Protein AF-0000000086746297 (afdb_homodimer)

Secondary structure (DSSP, 8-state):
---SSSSS----S----THHHHHHHHHHHTTSEEEEETTEEEEHHHHHHHHHHHHHHHHHHT--TT-EEEEE--SSHHHHHHHHHHHHTT-EEEE--TT--HHHHHHHHHHH--SEEEEEGGGGGGGGGS---TTS-PEEEEE-SS---TT--S--PEEHHHHS----TT------S-TTSEEEEEEE--TTSSPEEEEEEHHHHHHHHHHHHHHTTPPSS-EEE--S-TTTHHHHTHHHHHHHTT-EEE--SS--HHHHHHHHHHHT--EEEE-HHHHHHHHHHHHHTT---SS-EEEEE-SS---HHHHHHHHHTTEEEEEEEEEGGGTEEEEE-PPPGGGGGS-HHHHHHHHTS-BEE-TTTEEEEEE-TTT-SBPPSSS---EEEEEEETT--EEESS--BSS-TTT--EEEEEEEEE-TTS-EEEEEEGGG-EEETTEEE-HHHHHHHHHTSTTEEEEEEEEEEETTTEEEEEEEEEEPTT----HHHHHHHHHHHS-GGGS-S-EEE-PPPB-TTS-B-HHHHHHHHHH-/---SSSTT----S----THHHHHHHHHHHTTSEEEEETTEEEEHHHHHHHHHHHHHHHHHHT--TT-EEEEE--SSHHHHHHHHHHHHTT-EEEE--TT--HHHHHHHHHHH--SEEEEEGGGGGGGGGS---TTS-PEEEEE-SS---S---S--PEEHHHHS----TT------S-TTSEEEEEEE--TTSSPEEEEEEHHHHHHHHHHHHHHTTPPSS-EEE--S-TTTHHHHTHHHHHHHTT-EEE--SS--HHHHHHHHHHHT--EEEE-HHHHHHHHHHHHHTT---SS-EEEEE-SS---HHHHHHHHHTTEEEEEEEEEGGGTEEEEE-PPPGGGGGS-HHHHHHHHTS-BEE-TTTEEEEEE-TTT-SBPPSSS---EEEEEEETT--EEESS--BSS-TTT--EEEEEEEEE-TTS-EEEEEEGGG-EEETTEEE-HHHHHHHHHTSTTEEEEEEEEEEETTTEEEEEEEEEEPTT----HHHHHHHHHHHS-GGGS-S-EEE-PPPB-TTS-B-HHHHHHHHHH-

Solvent-accessible surface area (backbone atoms only — not comparable to full-atom values): 55345 Å² total; per-residue (Å²): 129,80,62,75,57,33,32,73,44,52,48,81,46,66,40,45,44,49,67,56,25,55,57,50,20,36,57,64,31,26,82,41,60,29,39,38,46,86,88,46,72,30,26,27,48,53,48,52,46,48,20,49,26,36,13,52,42,39,36,74,75,63,38,28,79,83,32,30,36,34,31,41,43,60,30,41,66,66,52,58,36,42,71,48,11,33,41,53,26,37,11,20,31,29,38,32,58,82,73,64,49,40,69,59,48,43,51,48,43,68,72,58,56,37,49,34,34,39,32,30,61,93,55,54,74,47,53,74,68,30,78,70,46,93,84,56,76,53,46,48,27,37,39,83,82,80,78,63,63,79,69,75,69,87,66,88,61,45,51,50,72,70,44,52,46,97,58,74,81,38,69,50,63,38,71,51,85,54,27,74,44,63,36,29,38,37,74,43,84,34,93,86,70,52,68,40,38,33,34,35,23,24,36,28,48,30,44,45,13,52,22,50,34,60,69,64,62,59,56,76,51,41,28,35,42,42,59,41,51,40,34,54,43,50,32,47,28,41,74,46,29,39,32,60,32,41,17,26,41,34,44,34,65,63,85,43,49,68,59,49,52,51,50,34,65,74,66,57,39,35,34,37,40,32,22,51,67,55,52,46,43,40,34,51,53,32,53,74,66,71,46,61,46,85,64,70,23,41,34,38,33,31,87,53,85,69,48,69,59,50,53,54,47,26,49,71,31,28,33,49,72,36,27,33,36,61,41,69,59,28,51,16,67,45,25,33,30,72,83,43,78,69,45,71,75,43,56,68,69,60,33,48,59,58,46,68,22,30,20,37,60,30,82,56,27,69,48,64,48,33,27,20,81,90,75,64,40,67,47,58,54,69,53,66,50,65,15,38,34,31,39,32,26,42,38,58,32,32,28,56,89,71,62,41,61,60,32,42,82,88,76,51,34,29,76,69,56,32,26,20,25,27,25,74,69,58,34,30,33,76,47,34,43,61,88,48,50,26,51,36,71,86,38,82,34,50,28,47,58,52,20,48,59,52,31,60,39,86,46,35,63,39,43,46,44,42,63,35,83,33,95,86,36,52,21,40,41,30,32,38,36,19,62,32,91,91,44,79,79,44,70,68,56,52,51,56,52,46,60,74,78,44,61,74,92,69,47,59,80,44,76,45,80,46,85,73,55,55,50,91,67,60,34,71,47,62,68,62,54,49,50,52,60,72,74,102,131,82,62,76,58,37,27,72,45,50,44,88,30,69,44,45,44,48,67,56,24,56,58,49,20,35,56,63,31,27,83,41,59,29,37,37,44,89,88,47,71,30,26,26,48,53,48,51,46,49,20,50,26,36,13,52,41,40,36,74,75,64,38,27,78,84,31,29,34,32,32,41,42,61,30,41,65,67,52,58,36,42,71,48,11,33,42,53,26,37,11,22,32,30,40,32,57,82,73,64,49,39,69,59,48,43,50,48,42,70,73,58,56,38,49,33,34,38,31,31,60,91,54,52,74,47,53,75,70,32,79,69,46,92,84,56,77,53,45,48,28,38,39,81,82,80,78,66,64,80,68,78,72,86,68,89,61,45,50,50,71,71,44,51,46,96,58,73,82,41,70,51,63,34,67,58,85,56,28,74,44,63,36,30,38,38,74,42,83,34,92,87,71,53,68,40,40,33,34,37,23,24,36,29,49,30,44,47,12,52,23,50,35,62,68,63,61,58,55,74,51,41,28,36,42,42,61,42,50,39,33,55,44,49,32,48,29,41,75,47,30,39,32,60,32,42,17,27,41,34,43,34,66,63,85,42,48,69,58,49,53,49,48,35,64,74,66,57,40,34,34,37,41,32,21,50,68,54,53,45,44,39,34,51,52,32,54,75,67,70,46,61,48,85,62,70,22,40,35,39,34,32,85,52,86,69,47,67,60,51,54,54,47,26,51,72,32,29,33,49,73,37,27,34,36,62,40,70,58,29,51,16,67,44,26,33,29,73,82,43,78,70,46,72,76,43,57,68,70,61,32,48,59,58,46,68,24,32,20,37,59,31,82,58,28,71,49,65,46,34,28,21,82,91,77,66,40,67,46,59,52,67,53,66,49,65,16,38,34,30,39,34,38,42,38,58,32,31,29,56,86,71,59,40,60,61,33,42,83,88,75,48,34,28,75,67,57,32,26,20,24,26,26,74,69,58,35,30,34,74,47,33,43,60,88,48,49,26,51,35,70,84,38,84,34,48,27,47,57,52,20,46,60,50,32,58,40,87,47,34,62,40,42,46,43,44,64,34,84,34,94,87,37,52,23,39,41,30,34,39,36,19,63,32,92,91,44,79,80,44,70,66,55,53,52,56,51,46,61,75,77,44,62,74,92,68,47,60,81,45,76,45,80,46,83,74,56,54,50,90,67,58,34,73,47,62,67,62,54,48,49,52,58,74,73,102

Nearest PDB structures (foldseek):
  6ijb-assembly1_B  TM=8.886E-01  e=8.644E-48  Ruegeria lacuscaerulensis ITI-1157
  8hsy-assembly1_A  TM=8.493E-01  e=8.429E-44  Vibrio harveyi
  6ijb-assembly1_A  TM=7.509E-01  e=5.084E-45  Ruegeria lacuscaerulensis ITI-1157
  8i3i-assembly1_A  TM=8.415E-01  e=8.752E-43  Vibrio harveyi
  6ihk-assembly1_A-2  TM=7.532E-01  e=3.505E-44  Ruegeria lacuscaerulensis ITI-1157

InterPro domains:
  IPR000873 AMP-dependent synthetase/ligase domain [PF00501] (25-397)
  IPR025110 AMP-binding enzyme, C-terminal domain [PF13193] (449-523)
  IPR042099 ANL, N-terminal domain [G3DSA:3.40.50.12780] (5-435)
  IPR045851 AMP-binding enzyme domain superfamily [G3DSA:3.30.300.30] (436-535)

pLDDT: mean 87.81, std 14.76, range [21.69, 98.94]

Sequence (1072 aa):
MICSNSFLSEYDGVALSPISFLRRAILSNGDDIAVIDGECRWTWNQYASRCERLAIALKKIGVCKETVVSALLPNIHELLELHFAVPMAGGILNALSTRTDSNTLNFIFKKLNPKVLFIDRTFISLLDDVSLDKQVKIIVVDVDDIFISKSISDREFIQYESLITTHQFGELSFSLRDEQQAISINVTSGTSGQPKLIVYSHRGVFLNSISNVLDWDIPKRPIFLWTLPMFHCNGWCFPWAIAARGGTHICMRKFDAEEAILLMQKHKVTHYCGAPIVHYALGNIARKQGLHFEEKINGLVAGAPPTEMMFSLLDSIGITVTQVYGMTETYGPVVVCEEKLEWEKLPKSARISKRMRQGIVSNLQGQVCVLEENTGLQVPFDGKTVGELVIRGNMVASYDPDRHVTFDAASRWLFTGDLAVVENDGYVRIIDRKKDIIISGGENISSLELENVLSNYPGVLAAAVVAKPDPHWGEVPYAFIELEENSSVTEYELNNYICTVMVRYKRPKGYTFLTLPRNASGKIIKEQLRQLIRNSMICSNSFLSEYDGVALSPISFLRRAILSNGDDIAVIDGECRWTWNQYASRCERLAIALKKIGVCKETVVSALLPNIHELLELHFAVPMAGGILNALSTRTDSNTLNFIFKKLNPKVLFIDRTFISLLDDVSLDKQVKIIVVDVDDIFISKSISDREFIQYESLITTHQFGELSFSLRDEQQAISINVTSGTSGQPKLIVYSHRGVFLNSISNVLDWDIPKRPIFLWTLPMFHCNGWCFPWAIAARGGTHICMRKFDAEEAILLMQKHKVTHYCGAPIVHYALGNIARKQGLHFEEKINGLVAGAPPTEMMFSLLDSIGITVTQVYGMTETYGPVVVCEEKLEWEKLPKSARISKRMRQGIVSNLQGQVCVLEENTGLQVPFDGKTVGELVIRGNMVASYDPDRHVTFDAASRWLFTGDLAVVENDGYVRIIDRKKDIIISGGENISSLELENVLSNYPGVLAAAVVAKPDPHWGEVPYAFIELEENSSVTEYELNNYICTVMVRYKRPKGYTFLTLPRNASGKIIKEQLRQLIRNS

Structure (mmCIF, N/CA/C/O backbone):
data_AF-0000000086746297-model_v1
#
loop_
_entity.id
_entity.type
_entity.pdbx_description
1 polymer 'AMP-dependent synthetase'
#
loop_
_atom_site.group_PDB
_atom_site.id
_atom_site.type_symbol
_atom_site.label_atom_id
_atom_site.label_alt_id
_atom_site.label_comp_id
_atom_site.label_asym_id
_atom_site.label_entity_id
_atom_site.label_seq_id
_atom_site.pdbx_PDB_ins_code
_atom_site.Cartn_x
_atom_site.Cartn_y
_atom_site.Cartn_z
_atom_site.occupancy
_atom_site.B_iso_or_equiv
_atom_site.auth_seq_id
_atom_site.auth_comp_id
_atom_site.auth_asym_id
_atom_site.auth_atom_id
_atom_site.pdbx_PDB_model_num
ATOM 1 N N . MET A 1 1 ? 30.797 7.375 2.238 1 21.69 1 MET A N 1
ATOM 2 C CA . MET A 1 1 ? 30.156 8.68 2.113 1 21.69 1 MET A CA 1
ATOM 3 C C . MET A 1 1 ? 29.078 8.656 1.035 1 21.69 1 MET A C 1
ATOM 5 O O . MET A 1 1 ? 29.375 8.539 -0.152 1 21.69 1 MET A O 1
ATOM 9 N N . ILE A 1 2 ? 28.016 7.98 1.145 1 30.47 2 ILE A N 1
ATOM 10 C CA . ILE A 1 2 ? 26.938 7.723 0.194 1 30.47 2 ILE A CA 1
ATOM 11 C C . ILE A 1 2 ? 26.484 9.039 -0.433 1 30.47 2 ILE A C 1
ATOM 13 O O . ILE A 1 2 ? 25.922 9.898 0.254 1 30.47 2 ILE A O 1
ATOM 17 N N . CYS A 1 3 ? 27.297 9.633 -1.192 1 30.75 3 CYS A N 1
ATOM 18 C CA . CYS A 1 3 ? 26.875 10.727 -2.062 1 30.75 3 CYS A CA 1
ATOM 19 C C . CYS A 1 3 ? 25.469 10.5 -2.582 1 30.75 3 CYS A C 1
ATOM 21 O O . CYS A 1 3 ? 25.172 9.453 -3.166 1 30.75 3 CYS A O 1
ATOM 23 N N . SER A 1 4 ? 24.531 11.203 -2.076 1 35.06 4 SER A N 1
ATOM 24 C CA . SER A 1 4 ? 23.078 11.328 -2.162 1 35.06 4 SER A CA 1
ATOM 25 C C . SER A 1 4 ? 22.594 11.156 -3.598 1 35.06 4 SER A C 1
ATOM 27 O O . SER A 1 4 ? 21.422 10.844 -3.826 1 35.06 4 SER A O 1
ATOM 29 N N . ASN A 1 5 ? 23.297 11.922 -4.543 1 35.91 5 ASN A N 1
ATOM 30 C CA . ASN A 1 5 ? 22.484 12.266 -5.707 1 35.91 5 ASN A CA 1
ATOM 31 C C . ASN A 1 5 ? 22.25 11.055 -6.609 1 35.91 5 ASN A C 1
ATOM 33 O O . ASN A 1 5 ? 21.578 11.164 -7.633 1 35.91 5 ASN A O 1
ATOM 37 N N . SER A 1 6 ? 23.359 10.359 -6.887 1 37.22 6 SER A N 1
ATOM 38 C CA . SER A 1 6 ? 23.406 9.602 -8.133 1 37.22 6 SER A CA 1
ATOM 39 C C . SER A 1 6 ? 22.281 8.57 -8.195 1 37.22 6 SER A C 1
ATOM 41 O O . SER A 1 6 ? 21.891 8.141 -9.281 1 37.22 6 SER A O 1
ATOM 43 N N . PHE A 1 7 ? 22.484 7.75 -7.242 1 37.38 7 PHE A N 1
ATOM 44 C CA . PHE A 1 7 ? 21.734 6.566 -7.648 1 37.38 7 PHE A CA 1
ATOM 45 C C . PHE A 1 7 ? 20.391 6.957 -8.266 1 37.38 7 PHE A C 1
ATOM 47 O O . PHE A 1 7 ? 20.031 6.445 -9.328 1 37.38 7 PHE A O 1
ATOM 54 N N . LEU A 1 8 ? 19.453 7.238 -7.418 1 41.28 8 LEU A N 1
ATOM 55 C CA . LEU A 1 8 ? 18.047 7.297 -7.82 1 41.28 8 LEU A CA 1
ATOM 56 C C . LEU A 1 8 ? 17.688 8.688 -8.328 1 41.28 8 LEU A C 1
ATOM 58 O O . LEU A 1 8 ? 16.516 9.07 -8.32 1 41.28 8 LEU A O 1
ATOM 62 N N . SER A 1 9 ? 18.703 9.453 -8.688 1 37.19 9 SER A N 1
ATOM 63 C CA . SER A 1 9 ? 18.422 10.852 -8.992 1 37.19 9 SER A CA 1
ATOM 64 C C . SER A 1 9 ? 17.328 10.984 -10.047 1 37.19 9 SER A C 1
ATOM 66 O O . SER A 1 9 ? 16.406 11.789 -9.898 1 37.19 9 SER A O 1
ATOM 68 N N . GLU A 1 10 ? 17.703 10.758 -11.391 1 38.25 10 GLU A N 1
ATOM 69 C CA . GLU A 1 10 ? 16.891 11.57 -12.289 1 38.25 10 GLU A CA 1
ATOM 70 C C . GLU A 1 10 ? 15.43 11.148 -12.242 1 38.25 10 GLU A C 1
ATOM 72 O O . GLU A 1 10 ? 14.977 10.375 -13.094 1 38.25 10 GLU A O 1
ATOM 77 N N . TYR A 1 11 ? 15 10.727 -11.289 1 39.56 11 TYR A N 1
ATOM 78 C CA . TYR A 1 11 ? 13.57 10.484 -11.469 1 39.56 11 TYR A CA 1
ATOM 79 C C . TYR A 1 11 ? 12.852 11.766 -11.875 1 39.56 11 TYR A C 1
ATOM 81 O O . TYR A 1 11 ? 12.539 12.609 -11.031 1 39.56 11 TYR A O 1
ATOM 89 N N . ASP A 1 12 ? 13.398 12.344 -12.883 1 43.5 12 ASP A N 1
ATOM 90 C CA . ASP A 1 12 ? 12.727 13.523 -13.398 1 43.5 12 ASP A CA 1
ATOM 91 C C . ASP A 1 12 ? 11.211 13.391 -13.273 1 43.5 12 ASP A C 1
ATOM 93 O O . ASP A 1 12 ? 10.477 14.375 -13.414 1 43.5 12 ASP A O 1
ATOM 97 N N . GLY A 1 13 ? 10.727 12.148 -13.078 1 49.41 13 GLY A N 1
ATOM 98 C CA . GLY A 1 13 ? 9.289 11.992 -13.203 1 49.41 13 GLY A CA 1
ATOM 99 C C . GLY A 1 13 ? 8.711 10.984 -12.227 1 49.41 13 GLY A C 1
ATOM 100 O O . GLY A 1 13 ? 9.453 10.359 -11.461 1 49.41 13 GLY A O 1
ATOM 101 N N . VAL A 1 14 ? 7.332 11 -12.125 1 64.19 14 VAL A N 1
ATOM 102 C CA . VAL A 1 14 ? 6.098 10.469 -11.562 1 64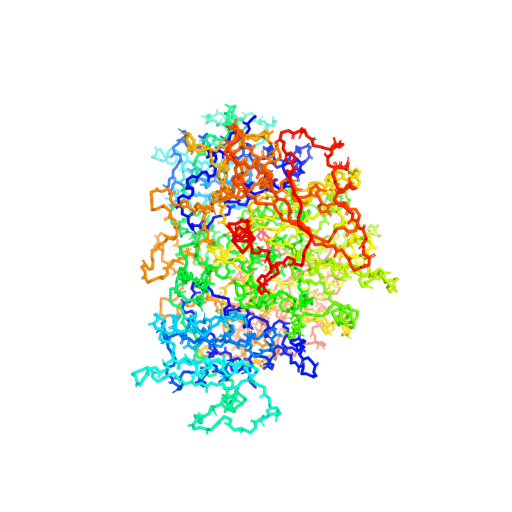.19 14 VAL A CA 1
ATOM 103 C C . VAL A 1 14 ? 5.918 9.016 -12 1 64.19 14 VAL A C 1
ATOM 105 O O . VAL A 1 14 ? 4.941 8.359 -11.625 1 64.19 14 VAL A O 1
ATOM 108 N N . ALA A 1 15 ? 7.152 8.422 -12.547 1 84.19 15 ALA A N 1
ATOM 109 C CA . ALA A 1 15 ? 6.812 7.094 -13.047 1 84.19 15 ALA A CA 1
ATOM 110 C C . ALA A 1 15 ? 6.875 6.059 -11.922 1 84.19 15 ALA A C 1
ATOM 112 O O . ALA A 1 15 ? 7.844 6.023 -11.156 1 84.19 15 ALA A O 1
ATOM 113 N N . LEU A 1 16 ? 5.996 5.219 -11.867 1 91.56 16 LEU A N 1
ATOM 114 C CA . LEU A 1 16 ? 5.969 4.137 -10.891 1 91.56 16 LEU A CA 1
ATOM 115 C C . LEU A 1 16 ? 6.891 2.998 -11.305 1 91.56 16 LEU A C 1
ATOM 117 O O . LEU A 1 16 ? 6.738 2.436 -12.391 1 91.56 16 LEU A O 1
ATOM 121 N N . SER A 1 17 ? 7.898 2.729 -10.477 1 93.31 17 SER A N 1
ATOM 122 C CA . SER A 1 17 ? 8.812 1.613 -10.695 1 93.31 17 SER A CA 1
ATOM 123 C C . SER A 1 17 ? 9.195 0.944 -9.383 1 93.31 17 SER A C 1
ATOM 125 O O . SER A 1 17 ? 9.477 1.624 -8.391 1 93.31 17 SER A O 1
ATOM 127 N N . PRO A 1 18 ? 9.258 -0.34 -9.359 1 95.25 18 PRO A N 1
ATOM 128 C CA . PRO A 1 18 ? 9.641 -1.029 -8.125 1 95.25 18 PRO A CA 1
ATOM 129 C C . PRO A 1 18 ? 11.109 -0.833 -7.766 1 95.25 18 PRO A C 1
ATOM 131 O O . PRO A 1 18 ? 11.531 -1.196 -6.668 1 95.25 18 PRO A O 1
ATOM 134 N N . ILE A 1 19 ? 11.898 -0.2 -8.688 1 93.38 19 ILE A N 1
ATOM 135 C CA . ILE A 1 19 ? 13.297 0.085 -8.391 1 93.38 19 ILE A CA 1
ATOM 136 C C . ILE A 1 19 ? 13.391 1.03 -7.191 1 93.38 19 ILE A C 1
ATOM 138 O O . ILE A 1 19 ? 14.336 0.963 -6.41 1 93.38 19 ILE A O 1
ATOM 142 N N . SER A 1 20 ? 12.344 1.834 -7.012 1 91.06 20 SER A N 1
ATOM 143 C CA . SER A 1 20 ? 12.312 2.789 -5.906 1 91.06 20 SER A CA 1
ATOM 144 C C . SER A 1 20 ? 12.266 2.076 -4.562 1 91.06 20 SER A C 1
ATOM 146 O O . SER A 1 20 ? 12.68 2.631 -3.543 1 91.06 20 SER A O 1
ATOM 148 N N . PHE A 1 21 ? 11.773 0.846 -4.535 1 95.38 21 PHE A N 1
ATOM 149 C CA . PHE A 1 21 ? 11.68 0.103 -3.285 1 95.38 21 PHE A CA 1
ATOM 150 C C . PHE A 1 21 ? 13.07 -0.193 -2.727 1 95.38 21 PHE A C 1
ATOM 152 O O . PHE A 1 21 ? 13.266 -0.212 -1.51 1 95.38 21 PHE A O 1
ATOM 159 N N . LEU A 1 22 ? 14.008 -0.467 -3.646 1 93.25 22 LEU A N 1
ATOM 160 C CA . LEU A 1 22 ? 15.375 -0.758 -3.229 1 93.25 22 LEU A CA 1
ATOM 161 C C . LEU A 1 22 ? 16.016 0.46 -2.57 1 93.25 22 LEU A C 1
ATOM 163 O O . LEU A 1 22 ? 16.672 0.338 -1.534 1 93.25 22 LEU A O 1
ATOM 167 N N . ARG A 1 23 ? 15.758 1.562 -3.123 1 87.69 23 ARG A N 1
ATOM 168 C CA . ARG A 1 23 ? 16.297 2.805 -2.582 1 87.69 23 ARG A CA 1
ATOM 169 C C . ARG A 1 23 ? 15.766 3.066 -1.176 1 87.69 23 ARG A C 1
ATOM 171 O O . ARG A 1 23 ? 16.531 3.428 -0.276 1 87.69 23 ARG A O 1
ATOM 178 N N . ARG A 1 24 ? 14.555 2.928 -1.031 1 91.62 24 ARG A N 1
ATOM 179 C CA . ARG A 1 24 ? 13.953 3.197 0.269 1 91.62 24 ARG A CA 1
ATOM 180 C C . ARG A 1 24 ? 14.406 2.178 1.307 1 91.62 24 ARG A C 1
ATOM 182 O O . ARG A 1 24 ? 14.578 2.514 2.48 1 91.62 24 ARG A O 1
ATOM 189 N N . ALA A 1 25 ? 14.547 0.93 0.864 1 93.88 25 ALA A N 1
ATOM 190 C CA . ALA A 1 25 ? 15 -0.114 1.78 1 93.88 25 ALA A CA 1
ATOM 191 C C . ALA A 1 25 ? 16.359 0.223 2.365 1 93.88 25 ALA A C 1
ATOM 193 O O . ALA A 1 25 ? 16.641 -0.058 3.535 1 93.88 25 ALA A O 1
ATOM 194 N N . ILE A 1 26 ? 17.219 0.827 1.581 1 92.12 26 ILE A N 1
ATOM 195 C CA . ILE A 1 26 ? 18.531 1.23 2.043 1 92.12 26 ILE A CA 1
ATOM 196 C C . ILE A 1 26 ? 18.406 2.307 3.117 1 92.12 26 ILE A C 1
ATOM 198 O O . ILE A 1 26 ? 19.109 2.281 4.125 1 92.12 26 ILE A O 1
ATOM 202 N N . LEU A 1 27 ? 17.469 3.211 2.939 1 90.69 27 LEU A N 1
ATOM 203 C CA . LEU A 1 27 ? 17.266 4.312 3.875 1 90.69 27 LEU A CA 1
ATOM 204 C C . LEU A 1 27 ? 16.688 3.816 5.191 1 90.69 27 LEU A C 1
ATOM 206 O O . LEU A 1 27 ? 17.125 4.219 6.266 1 90.69 27 LEU A O 1
ATOM 210 N N . SER A 1 28 ? 15.75 2.965 5.094 1 93.06 28 SER A N 1
ATOM 211 C CA . SER A 1 28 ? 14.992 2.557 6.277 1 93.06 28 SER A CA 1
ATOM 212 C C . SER A 1 28 ? 15.672 1.396 6.992 1 93.06 28 SER A C 1
ATOM 214 O O . SER A 1 28 ? 15.625 1.305 8.219 1 93.06 28 SER A O 1
ATOM 216 N N . ASN A 1 29 ? 16.266 0.504 6.191 1 93.75 29 ASN A N 1
ATOM 217 C CA . ASN A 1 29 ? 16.719 -0.774 6.738 1 93.75 29 ASN A CA 1
ATOM 218 C C . ASN A 1 29 ? 18.125 -1.114 6.289 1 93.75 29 ASN A C 1
ATOM 220 O O . ASN A 1 29 ? 18.484 -2.289 6.18 1 93.75 29 ASN A O 1
ATOM 224 N N . GLY A 1 30 ? 18.938 -0.227 6.074 1 93.88 30 GLY A N 1
ATOM 225 C CA . GLY A 1 30 ? 20.234 -0.42 5.438 1 93.88 30 GLY A CA 1
ATOM 226 C C . GLY A 1 30 ? 21.062 -1.506 6.094 1 93.88 30 GLY A C 1
ATOM 227 O O . GLY A 1 30 ? 21.719 -2.297 5.406 1 93.88 30 GLY A O 1
ATOM 228 N N . ASP A 1 31 ? 21 -1.626 7.391 1 94.5 31 ASP A N 1
ATOM 229 C CA . ASP A 1 31 ? 21.859 -2.543 8.125 1 94.5 31 ASP A CA 1
ATOM 230 C C . ASP A 1 31 ? 21.125 -3.838 8.469 1 94.5 31 ASP A C 1
ATOM 232 O O . ASP A 1 31 ? 21.719 -4.77 9.008 1 94.5 31 ASP A O 1
ATOM 236 N N . ASP A 1 32 ? 19.891 -3.916 8.148 1 96.88 32 ASP A N 1
ATOM 237 C CA . ASP A 1 32 ? 19.141 -5.152 8.344 1 96.88 32 ASP A CA 1
ATOM 238 C C . ASP A 1 32 ? 19.484 -6.188 7.281 1 96.88 32 ASP A C 1
ATOM 240 O O . ASP A 1 32 ? 19.953 -5.836 6.199 1 96.88 32 ASP A O 1
ATOM 244 N N . ILE A 1 33 ? 19.281 -7.441 7.574 1 98.19 33 ILE A N 1
ATOM 245 C CA . ILE A 1 33 ? 19.578 -8.516 6.633 1 98.19 33 ILE A CA 1
ATOM 246 C C . ILE A 1 33 ? 18.531 -8.523 5.516 1 98.19 33 ILE A C 1
ATOM 248 O O . ILE A 1 33 ? 17.328 -8.578 5.785 1 98.19 33 ILE A O 1
ATOM 252 N N . ALA A 1 34 ? 19 -8.453 4.305 1 98.62 34 ALA A N 1
ATOM 253 C CA . ALA A 1 34 ? 18.125 -8.469 3.133 1 98.62 34 ALA A CA 1
ATOM 254 C C . ALA A 1 34 ? 18.016 -9.875 2.557 1 98.62 34 ALA A C 1
ATOM 256 O O . ALA A 1 34 ? 16.922 -10.289 2.133 1 98.62 34 ALA A O 1
ATOM 257 N N . VAL A 1 35 ? 19.156 -10.594 2.545 1 98.75 35 VAL A N 1
ATOM 258 C CA . VAL A 1 35 ? 19.188 -11.875 1.844 1 98.75 35 VAL A CA 1
ATOM 259 C C . VAL A 1 35 ? 19.953 -12.898 2.678 1 98.75 35 VAL A C 1
ATOM 261 O O . VAL A 1 35 ? 21.031 -12.602 3.211 1 98.75 35 VAL A O 1
ATOM 264 N N . ILE A 1 36 ? 19.406 -14.016 2.857 1 98.69 36 ILE A N 1
ATOM 265 C CA . ILE A 1 36 ? 20.078 -15.211 3.365 1 98.69 36 ILE A CA 1
ATOM 266 C C . ILE A 1 36 ? 20.031 -16.312 2.309 1 98.69 36 ILE A C 1
ATOM 268 O O . ILE A 1 36 ? 18.953 -16.75 1.903 1 98.69 36 ILE A O 1
ATOM 272 N N . ASP A 1 37 ? 21.156 -16.734 1.786 1 97.62 37 ASP A N 1
ATOM 273 C CA . ASP A 1 37 ? 21.312 -17.828 0.829 1 97.62 37 ASP A CA 1
ATOM 274 C C . ASP A 1 37 ? 22.422 -18.781 1.255 1 97.62 37 ASP A C 1
ATOM 276 O O . ASP A 1 37 ? 23.594 -18.562 0.92 1 97.62 37 ASP A O 1
ATOM 280 N N . GLY A 1 38 ? 22 -19.891 1.869 1 94.62 38 GLY A N 1
ATOM 281 C CA . GLY A 1 38 ? 23.016 -20.75 2.469 1 94.62 38 GLY A CA 1
ATOM 282 C C . GLY A 1 38 ? 23.875 -20.031 3.5 1 94.62 38 GLY A C 1
ATOM 283 O O . GLY A 1 38 ? 23.344 -19.5 4.484 1 94.62 38 GLY A O 1
ATOM 284 N N . GLU A 1 39 ? 25.125 -19.875 3.184 1 93.25 39 GLU A N 1
ATOM 285 C CA . GLU A 1 39 ? 26.047 -19.219 4.105 1 93.25 39 GLU A CA 1
ATOM 286 C C . GLU A 1 39 ? 26.156 -17.734 3.811 1 93.25 39 GLU A C 1
ATOM 288 O O . GLU A 1 39 ? 26.656 -16.969 4.633 1 93.25 39 GLU A O 1
ATOM 293 N N . CYS A 1 40 ? 25.641 -17.391 2.695 1 94 40 CYS A N 1
ATOM 294 C CA . CYS A 1 40 ? 25.719 -15.984 2.299 1 94 40 CYS A CA 1
ATOM 295 C C . CYS A 1 40 ? 24.656 -15.164 3.021 1 94 40 CYS A C 1
ATOM 297 O O . CYS A 1 40 ? 23.5 -15.57 3.111 1 94 40 CYS A O 1
ATOM 299 N N . ARG A 1 41 ? 25.062 -14.078 3.6 1 97.25 41 ARG A N 1
ATOM 300 C CA . ARG A 1 41 ? 24.188 -13.094 4.234 1 97.25 41 ARG A CA 1
ATOM 301 C C . ARG A 1 41 ? 24.562 -11.672 3.814 1 97.25 41 ARG A C 1
ATOM 303 O O . ARG A 1 41 ? 25.719 -11.266 3.949 1 97.25 41 ARG A O 1
ATOM 310 N N . TRP A 1 42 ? 23.594 -10.961 3.332 1 97.62 42 TRP A N 1
ATOM 311 C CA . TRP A 1 42 ? 23.844 -9.578 2.938 1 97.62 42 TRP A CA 1
ATOM 312 C C . TRP A 1 42 ? 22.812 -8.641 3.562 1 97.62 42 TRP A C 1
ATOM 314 O O . TRP A 1 42 ? 21.625 -8.984 3.646 1 97.62 42 TRP A O 1
ATOM 324 N N . THR A 1 43 ? 23.297 -7.523 4.07 1 97.75 43 THR A N 1
ATOM 325 C CA . THR A 1 43 ? 22.406 -6.438 4.48 1 97.75 43 THR A CA 1
ATOM 326 C C . THR A 1 43 ? 21.812 -5.742 3.262 1 97.75 43 THR A C 1
ATOM 328 O O . THR A 1 43 ? 22.234 -5.98 2.129 1 97.75 43 THR A O 1
ATOM 331 N N . TRP A 1 44 ? 20.875 -4.906 3.467 1 97 44 TRP A N 1
ATOM 332 C CA . TRP A 1 44 ? 20.281 -4.156 2.365 1 97 44 TRP A CA 1
ATOM 333 C C . TRP A 1 44 ? 21.328 -3.277 1.682 1 97 44 TRP A C 1
ATOM 335 O O . TRP A 1 44 ? 21.312 -3.131 0.458 1 97 44 TRP A O 1
ATOM 345 N N . ASN A 1 45 ? 22.219 -2.646 2.42 1 94.56 45 ASN A N 1
ATOM 346 C CA . ASN A 1 45 ? 23.312 -1.867 1.832 1 94.56 45 ASN A CA 1
ATOM 347 C C . ASN A 1 45 ? 24.172 -2.717 0.902 1 94.56 45 ASN A C 1
ATOM 349 O O . ASN A 1 45 ? 24.484 -2.299 -0.214 1 94.56 45 ASN A O 1
ATOM 353 N N . GLN A 1 46 ? 24.5 -3.893 1.362 1 95 46 GLN A N 1
ATOM 354 C CA . GLN A 1 46 ? 25.328 -4.797 0.582 1 95 46 GLN A CA 1
ATOM 355 C C . GLN A 1 46 ? 24.594 -5.32 -0.641 1 95 46 GLN A C 1
ATOM 357 O O . GLN A 1 46 ? 25.141 -5.344 -1.745 1 95 46 GLN A O 1
ATOM 362 N N . TYR A 1 47 ? 23.391 -5.762 -0.444 1 96.44 47 TYR A N 1
ATOM 363 C CA . TYR A 1 47 ? 22.562 -6.281 -1.523 1 96.44 47 TYR A CA 1
ATOM 364 C C . TYR A 1 47 ? 22.359 -5.234 -2.611 1 96.44 47 TYR A C 1
ATOM 366 O O . TYR A 1 47 ? 22.531 -5.523 -3.799 1 96.44 47 TYR A O 1
ATOM 374 N N . ALA A 1 48 ? 22.016 -4.016 -2.205 1 94.25 48 ALA A N 1
ATOM 375 C CA . ALA A 1 48 ? 21.797 -2.928 -3.156 1 94.25 48 ALA A CA 1
ATOM 376 C C . ALA A 1 48 ? 23.078 -2.621 -3.928 1 94.25 48 ALA A C 1
ATOM 378 O O . ALA A 1 48 ? 23.031 -2.34 -5.129 1 94.25 48 ALA A O 1
ATOM 379 N N . SER A 1 49 ? 24.203 -2.623 -3.25 1 93 49 SER A N 1
ATOM 380 C CA . SER A 1 49 ? 25.484 -2.398 -3.9 1 93 49 SER A CA 1
ATOM 381 C C . SER A 1 49 ? 25.766 -3.455 -4.965 1 93 49 SER A C 1
ATOM 383 O O . SER A 1 49 ? 26.219 -3.133 -6.062 1 93 49 SER A O 1
ATOM 385 N N . ARG A 1 50 ? 25.5 -4.66 -4.656 1 94.5 50 ARG A N 1
ATOM 386 C CA . ARG A 1 50 ? 25.688 -5.746 -5.617 1 94.5 50 ARG A CA 1
ATOM 387 C C . ARG A 1 50 ? 24.797 -5.555 -6.836 1 94.5 50 ARG A C 1
ATOM 389 O O . ARG A 1 50 ? 25.234 -5.734 -7.973 1 94.5 50 ARG A O 1
ATOM 396 N N . CYS A 1 51 ? 23.516 -5.215 -6.629 1 95.25 51 CYS A N 1
ATOM 397 C CA . CYS A 1 51 ? 22.594 -4.965 -7.727 1 95.25 51 CYS A CA 1
ATOM 398 C C . CYS A 1 51 ? 23.094 -3.844 -8.625 1 95.25 51 CYS A C 1
ATOM 400 O O . CYS A 1 51 ? 23.047 -3.959 -9.852 1 95.25 51 CYS A O 1
ATOM 402 N N . GLU A 1 52 ? 23.594 -2.787 -7.98 1 92.44 52 GLU A N 1
ATOM 403 C CA . GLU A 1 52 ? 24.062 -1.632 -8.742 1 92.44 52 GLU A CA 1
ATOM 404 C C . GLU A 1 52 ? 25.312 -1.979 -9.555 1 92.44 52 GLU A C 1
ATOM 406 O O . GLU A 1 52 ? 25.422 -1.591 -10.719 1 92.44 52 GLU A O 1
ATOM 411 N N . ARG A 1 53 ? 26.234 -2.643 -8.945 1 93.19 53 ARG A N 1
ATOM 412 C CA . ARG A 1 53 ? 27.453 -3.061 -9.641 1 93.19 53 ARG A CA 1
ATOM 413 C C . ARG A 1 53 ? 27.109 -3.963 -10.828 1 93.19 53 ARG A C 1
ATOM 415 O O . ARG A 1 53 ? 27.703 -3.826 -11.906 1 93.19 53 ARG A O 1
ATOM 422 N N . LEU A 1 54 ? 26.203 -4.832 -10.602 1 95.06 54 LEU A N 1
ATOM 423 C CA . LEU A 1 54 ? 25.766 -5.695 -11.688 1 95.06 54 LEU A CA 1
ATOM 424 C C . LEU A 1 54 ? 25.109 -4.883 -12.805 1 95.06 54 LEU A C 1
ATOM 426 O O . LEU A 1 54 ? 25.328 -5.148 -13.984 1 95.06 54 LEU A O 1
ATOM 430 N N . ALA A 1 55 ? 24.266 -3.928 -12.477 1 94.62 55 ALA A N 1
ATOM 431 C CA . ALA A 1 55 ? 23.625 -3.066 -13.461 1 94.62 55 ALA A CA 1
ATOM 432 C C . ALA A 1 55 ? 24.656 -2.322 -14.305 1 94.62 55 ALA A C 1
ATOM 434 O O . ALA A 1 55 ? 24.516 -2.227 -15.523 1 94.62 55 ALA A O 1
ATOM 435 N N . ILE A 1 56 ? 25.656 -1.811 -13.656 1 92.19 56 ILE A N 1
ATOM 436 C CA . ILE A 1 56 ? 26.719 -1.088 -14.344 1 92.19 56 ILE A CA 1
ATOM 437 C C . ILE A 1 56 ? 27.438 -2.025 -15.312 1 92.19 56 ILE A C 1
ATOM 439 O O . ILE A 1 56 ? 27.703 -1.658 -16.469 1 92.19 56 ILE A O 1
ATOM 443 N N . ALA A 1 57 ? 27.766 -3.215 -14.844 1 92.88 57 ALA A N 1
ATOM 444 C CA . ALA A 1 57 ? 28.406 -4.211 -15.695 1 92.88 57 ALA A CA 1
ATOM 445 C C . ALA A 1 57 ? 27.531 -4.539 -16.906 1 92.88 57 ALA A C 1
ATOM 447 O O . ALA A 1 57 ? 28.047 -4.676 -18.016 1 92.88 57 ALA A O 1
ATOM 448 N N . LEU A 1 58 ? 26.281 -4.68 -16.703 1 94.5 58 LEU A N 1
ATOM 449 C CA . LEU A 1 58 ? 25.344 -4.988 -17.797 1 94.5 58 LEU A CA 1
ATOM 450 C C . LEU A 1 58 ? 25.297 -3.852 -18.797 1 94.5 58 LEU A C 1
ATOM 452 O O . LEU A 1 58 ? 25.25 -4.094 -20.016 1 94.5 58 LEU A O 1
ATOM 456 N N . LYS A 1 59 ? 25.281 -2.65 -18.344 1 92.19 59 LYS A N 1
ATOM 457 C CA . LYS A 1 59 ? 25.328 -1.507 -19.25 1 92.19 59 LYS A CA 1
ATOM 458 C C . LYS A 1 59 ? 26.594 -1.532 -20.094 1 92.19 59 LYS A C 1
ATOM 460 O O . LYS A 1 59 ? 26.547 -1.254 -21.297 1 92.19 59 LYS A O 1
ATOM 465 N N . LYS A 1 60 ? 27.703 -1.856 -19.5 1 90.31 60 LYS A N 1
ATOM 466 C CA . LYS A 1 60 ? 28.969 -1.931 -20.203 1 90.31 60 LYS A CA 1
ATOM 467 C C . LYS A 1 60 ? 28.938 -3.012 -21.281 1 90.31 60 LYS A C 1
ATOM 469 O O . LYS A 1 60 ? 29.562 -2.867 -22.344 1 90.31 60 LYS A O 1
ATOM 474 N N . ILE A 1 61 ? 28.203 -4.055 -20.984 1 90.31 61 ILE A N 1
ATOM 475 C CA . ILE A 1 61 ? 28.047 -5.16 -21.922 1 90.31 61 ILE A CA 1
ATOM 476 C C . ILE A 1 61 ? 27.141 -4.738 -23.078 1 90.31 61 ILE A C 1
ATOM 478 O O . ILE A 1 61 ? 27.203 -5.324 -24.172 1 90.31 61 ILE A O 1
ATOM 482 N N . GLY A 1 62 ? 26.297 -3.717 -22.844 1 91.94 62 GLY A N 1
ATOM 483 C CA . GLY A 1 62 ? 25.453 -3.215 -23.922 1 91.94 62 GLY A CA 1
ATOM 484 C C . GLY A 1 62 ? 23.969 -3.32 -23.609 1 91.94 62 GLY A C 1
ATOM 485 O O . GLY A 1 62 ? 23.125 -3.102 -24.484 1 91.94 62 GLY A O 1
ATOM 486 N N . VAL A 1 63 ? 23.641 -3.658 -22.391 1 94.12 63 VAL A N 1
ATOM 487 C CA . VAL A 1 63 ? 22.234 -3.701 -22 1 94.12 63 VAL A CA 1
ATOM 488 C C . VAL A 1 63 ? 21.688 -2.283 -21.906 1 94.12 63 VAL A C 1
ATOM 490 O O . VAL A 1 63 ? 22.297 -1.407 -21.297 1 94.12 63 VAL A O 1
ATOM 493 N N . CYS A 1 64 ? 20.578 -2.059 -22.5 1 91.88 64 CYS A N 1
ATOM 494 C CA . CYS A 1 64 ? 19.875 -0.782 -22.531 1 91.88 64 CYS A CA 1
ATOM 495 C C . CYS A 1 64 ? 18.375 -0.992 -22.734 1 91.88 64 CYS A C 1
ATOM 497 O O . CYS A 1 64 ? 17.875 -2.1 -22.547 1 91.88 64 CYS A O 1
ATOM 499 N N . LYS A 1 65 ? 17.75 0.062 -23.078 1 89.81 65 LYS A N 1
ATOM 500 C CA . LYS A 1 65 ? 16.297 0.011 -23.25 1 89.81 65 LYS A CA 1
ATOM 501 C C . LYS A 1 65 ? 15.906 -1.073 -24.25 1 89.81 65 LYS A C 1
ATOM 503 O O . LYS A 1 65 ? 16.484 -1.166 -25.344 1 89.81 65 LYS A O 1
ATOM 508 N N . GLU A 1 66 ? 15.07 -1.989 -23.906 1 88.75 66 GLU A N 1
ATOM 509 C CA . GLU A 1 66 ? 14.453 -3.031 -24.719 1 88.75 66 GLU A CA 1
ATOM 510 C C . GLU A 1 66 ? 15.375 -4.234 -24.875 1 88.75 66 GLU A C 1
ATOM 512 O O . GLU A 1 66 ? 15.016 -5.227 -25.516 1 88.75 66 GLU A O 1
ATOM 517 N N . THR A 1 67 ? 16.641 -4.129 -24.344 1 94.75 67 THR A N 1
ATOM 518 C CA . THR A 1 67 ? 17.516 -5.289 -24.359 1 94.75 67 THR A CA 1
ATOM 519 C C . THR A 1 67 ? 17 -6.371 -23.406 1 94.75 67 THR A C 1
ATOM 521 O O . THR A 1 67 ? 16.688 -6.086 -22.25 1 94.75 67 THR A O 1
ATOM 524 N N . VAL A 1 68 ? 16.922 -7.555 -23.938 1 95.88 68 VAL A N 1
ATOM 525 C CA . VAL A 1 68 ? 16.438 -8.664 -23.125 1 95.88 68 VAL A CA 1
ATOM 526 C C . VAL A 1 68 ? 17.625 -9.383 -22.469 1 95.88 68 VAL A C 1
ATOM 528 O O . VAL A 1 68 ? 18.641 -9.625 -23.125 1 95.88 68 VAL A O 1
ATOM 531 N N . VAL A 1 69 ? 17.547 -9.578 -21.219 1 97.62 69 VAL A N 1
ATOM 532 C CA . VAL A 1 69 ? 18.484 -10.391 -20.453 1 97.62 69 VAL A CA 1
ATOM 533 C C . VAL A 1 69 ? 17.75 -11.625 -19.906 1 97.62 69 VAL A C 1
ATOM 535 O O . VAL A 1 69 ? 16.828 -11.508 -19.094 1 97.62 69 VAL A O 1
ATOM 538 N N . SER A 1 70 ? 18.203 -12.828 -20.297 1 96.81 70 SER A N 1
ATOM 539 C CA . SER A 1 70 ? 17.547 -14.062 -19.875 1 96.81 70 SER A CA 1
ATOM 540 C C . SER A 1 70 ? 18.266 -14.688 -18.688 1 96.81 70 SER A C 1
ATOM 542 O O . SER A 1 70 ? 19.469 -14.523 -18.531 1 96.81 70 SER A O 1
ATOM 544 N N . ALA A 1 71 ? 17.484 -15.305 -17.844 1 97.94 71 ALA A N 1
ATOM 545 C CA . ALA A 1 71 ? 18.031 -15.977 -16.672 1 97.94 71 ALA A CA 1
ATOM 546 C C . ALA A 1 71 ? 1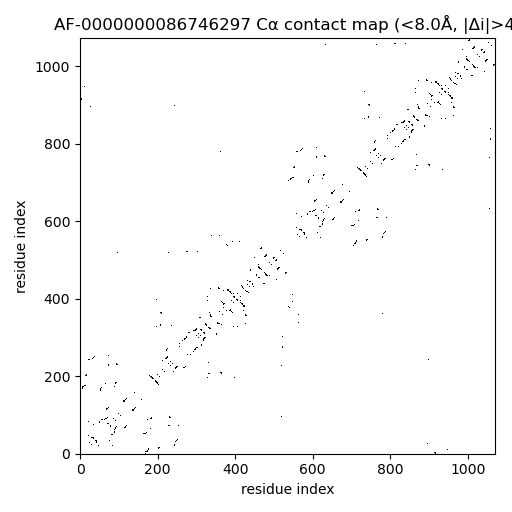7.406 -17.359 -16.484 1 97.94 71 ALA A C 1
ATOM 548 O O . ALA A 1 71 ? 16.172 -17.469 -16.391 1 97.94 71 ALA A O 1
ATOM 549 N N . LEU A 1 72 ? 18.156 -18.359 -16.547 1 96.25 72 LEU A N 1
ATOM 550 C CA . LEU A 1 72 ? 17.781 -19.719 -16.188 1 96.25 72 LEU A CA 1
ATOM 551 C C . LEU A 1 72 ? 18.391 -20.125 -14.859 1 96.25 72 LEU A C 1
ATOM 553 O O . LEU A 1 72 ? 19.438 -20.781 -14.82 1 96.25 72 LEU A O 1
ATOM 557 N N . LEU A 1 73 ? 17.703 -19.703 -13.812 1 97 73 LEU A N 1
ATOM 558 C CA . LEU A 1 73 ? 18.234 -19.812 -12.461 1 97 73 LEU A CA 1
ATOM 559 C C . LEU A 1 73 ? 17.172 -20.297 -11.484 1 97 73 LEU A C 1
ATOM 561 O O . LEU A 1 73 ? 15.984 -19.969 -11.641 1 97 73 LEU A O 1
ATOM 565 N N . PRO A 1 74 ? 17.547 -21.141 -10.453 1 96 74 PRO A N 1
ATOM 566 C CA . PRO A 1 74 ? 16.625 -21.438 -9.359 1 96 74 PRO A CA 1
ATOM 567 C C . PRO A 1 74 ? 16.469 -20.281 -8.375 1 96 74 PRO A C 1
ATOM 569 O O . PRO A 1 74 ? 16.766 -19.141 -8.719 1 96 74 PRO A O 1
ATOM 572 N N . ASN A 1 75 ? 15.867 -20.547 -7.16 1 97.19 75 ASN A N 1
ATOM 573 C CA . ASN A 1 75 ? 15.648 -19.516 -6.141 1 97.19 75 ASN A CA 1
ATOM 574 C C . ASN A 1 75 ? 16.938 -19.203 -5.387 1 97.19 75 ASN A C 1
ATOM 576 O O . ASN A 1 75 ? 17.078 -19.562 -4.219 1 97.19 75 ASN A O 1
ATOM 580 N N . ILE A 1 76 ? 17.797 -18.531 -6.051 1 97.19 76 ILE A N 1
ATOM 581 C CA . ILE A 1 76 ? 19.062 -18.156 -5.449 1 97.19 76 ILE A CA 1
ATOM 582 C C . ILE A 1 76 ? 19.219 -16.625 -5.488 1 97.19 76 ILE A C 1
ATOM 584 O O . ILE A 1 76 ? 18.422 -15.938 -6.121 1 97.19 76 ILE A O 1
ATOM 588 N N . HIS A 1 77 ? 20.234 -16.094 -4.785 1 97.44 77 HIS A N 1
ATOM 589 C CA . HIS A 1 77 ? 20.344 -14.641 -4.633 1 97.44 77 HIS A CA 1
ATOM 590 C C . HIS A 1 77 ? 20.672 -13.969 -5.961 1 97.44 77 HIS A C 1
ATOM 592 O O . HIS A 1 77 ? 20.312 -12.812 -6.18 1 97.44 77 HIS A O 1
ATOM 598 N N . GLU A 1 78 ? 21.281 -14.703 -6.898 1 97.5 78 GLU A N 1
ATOM 599 C CA . GLU A 1 78 ? 21.625 -14.125 -8.195 1 97.5 78 GLU A CA 1
ATOM 600 C C . GLU A 1 78 ? 20.375 -13.727 -8.969 1 97.5 78 GLU A C 1
ATOM 602 O O . GLU A 1 78 ? 20.344 -12.664 -9.594 1 97.5 78 GLU A O 1
ATOM 607 N N . LEU A 1 79 ? 19.375 -14.586 -8.93 1 98.25 79 LEU A N 1
ATOM 608 C CA . LEU A 1 79 ? 18.141 -14.227 -9.609 1 98.25 79 LEU A CA 1
ATOM 609 C C . LEU A 1 79 ? 17.469 -13.039 -8.93 1 98.25 79 LEU A C 1
ATOM 611 O O . LEU A 1 79 ? 16.875 -12.188 -9.594 1 98.25 79 LEU A O 1
ATOM 615 N N . LEU A 1 80 ? 17.547 -12.992 -7.602 1 98.25 80 LEU A N 1
ATOM 616 C CA . LEU A 1 80 ? 17.031 -11.852 -6.859 1 98.25 80 LEU A CA 1
ATOM 617 C C . LEU A 1 80 ? 17.703 -10.562 -7.305 1 98.25 80 LEU A C 1
ATOM 619 O O . LEU A 1 80 ? 17.047 -9.547 -7.527 1 98.25 80 LEU A O 1
ATOM 623 N N . GLU A 1 81 ? 18.984 -10.602 -7.445 1 97.81 81 GLU A N 1
ATOM 624 C CA . GLU A 1 81 ? 19.766 -9.445 -7.875 1 97.81 81 GLU A CA 1
ATOM 625 C C . GLU A 1 81 ? 19.375 -9.008 -9.281 1 97.81 81 GLU A C 1
ATOM 627 O O . GLU A 1 81 ? 19.281 -7.816 -9.57 1 97.81 81 GLU A O 1
ATOM 632 N N . LEU A 1 82 ? 19.094 -9.961 -10.109 1 98.56 82 LEU A N 1
ATOM 633 C CA . LEU A 1 82 ? 18.75 -9.664 -11.492 1 98.56 82 LEU A CA 1
ATOM 634 C C . LEU A 1 82 ? 17.406 -8.945 -11.57 1 98.56 82 LEU A C 1
ATOM 636 O O . LEU A 1 82 ? 17.188 -8.133 -12.469 1 98.56 82 LEU A O 1
ATOM 640 N N . HIS A 1 83 ? 16.516 -9.227 -10.648 1 98.69 83 HIS A N 1
ATOM 641 C CA . HIS A 1 83 ? 15.211 -8.578 -10.633 1 98.69 83 HIS A CA 1
ATOM 642 C C . HIS A 1 83 ? 15.352 -7.066 -10.469 1 98.69 83 HIS A C 1
ATOM 644 O O . HIS A 1 83 ? 14.461 -6.309 -10.859 1 98.69 83 HIS A O 1
ATOM 650 N N . PHE A 1 84 ? 16.422 -6.59 -9.906 1 97.5 84 PHE A N 1
ATOM 651 C CA . PHE A 1 84 ? 16.656 -5.16 -9.766 1 97.5 84 PHE A CA 1
ATOM 652 C C . PHE A 1 84 ? 17.703 -4.688 -10.766 1 97.5 84 PHE A C 1
ATOM 654 O O . PHE A 1 84 ? 17.531 -3.664 -11.422 1 97.5 84 PHE A O 1
ATOM 661 N N . ALA A 1 85 ? 18.75 -5.453 -10.992 1 96.62 85 ALA A N 1
ATOM 662 C CA . ALA A 1 85 ? 19.906 -5.008 -11.773 1 96.62 85 ALA A CA 1
ATOM 663 C C . ALA A 1 85 ? 19.531 -4.832 -13.242 1 96.62 85 ALA A C 1
ATOM 665 O O . ALA A 1 85 ? 19.969 -3.867 -13.883 1 96.62 85 ALA A O 1
ATOM 666 N N . VAL A 1 86 ? 18.797 -5.742 -13.789 1 97.56 86 VAL A N 1
ATOM 667 C CA . VAL A 1 86 ? 18.484 -5.707 -15.219 1 97.56 86 VAL A CA 1
ATOM 668 C C . VAL A 1 86 ? 17.641 -4.469 -15.531 1 97.56 86 VAL A C 1
ATOM 670 O O . VAL A 1 86 ? 18 -3.67 -16.391 1 97.56 86 VAL A O 1
ATOM 673 N N . PRO A 1 87 ? 16.547 -4.273 -14.766 1 95.94 87 PRO A N 1
ATOM 674 C CA . PRO A 1 87 ? 15.797 -3.045 -15.047 1 95.94 87 PRO A CA 1
ATOM 675 C C . PRO A 1 87 ? 16.594 -1.781 -14.742 1 95.94 87 PRO A C 1
ATOM 677 O O . PRO A 1 87 ? 16.422 -0.756 -15.398 1 95.94 87 PRO A O 1
ATOM 680 N N . MET A 1 88 ? 17.422 -1.815 -13.75 1 93.19 88 MET A N 1
ATOM 681 C CA . MET A 1 88 ? 18.266 -0.662 -13.43 1 93.19 88 MET A CA 1
ATOM 682 C C . MET A 1 88 ? 19.203 -0.336 -14.594 1 93.19 88 MET A C 1
ATOM 684 O O . MET A 1 88 ? 19.547 0.825 -14.805 1 93.19 88 MET A O 1
ATOM 688 N N . ALA A 1 89 ? 19.578 -1.324 -15.305 1 93.31 89 ALA A N 1
ATOM 689 C CA . ALA A 1 89 ? 20.422 -1.138 -16.484 1 93.31 89 ALA A CA 1
ATOM 690 C C . ALA A 1 89 ? 19.609 -0.69 -17.688 1 93.31 89 ALA A C 1
ATOM 692 O O . ALA A 1 89 ? 20.156 -0.365 -18.734 1 93.31 89 ALA A O 1
ATOM 693 N N . GLY A 1 90 ? 18.297 -0.7 -17.484 1 92.56 90 GLY A N 1
ATOM 694 C CA . GLY A 1 90 ? 17.406 -0.305 -18.562 1 92.56 90 GLY A CA 1
ATOM 695 C C . GLY A 1 90 ? 16.891 -1.48 -19.359 1 92.56 90 GLY A C 1
ATOM 696 O O . GLY A 1 90 ? 16.094 -1.303 -20.297 1 92.56 90 GLY A O 1
ATOM 697 N N . GLY A 1 91 ? 17.281 -2.652 -19.016 1 95.56 91 GLY A N 1
ATOM 698 C CA . GLY A 1 91 ? 16.922 -3.832 -19.781 1 95.56 91 GLY A CA 1
ATOM 699 C C . GLY A 1 91 ? 15.633 -4.484 -19.297 1 95.56 91 GLY A C 1
ATOM 700 O O . GLY A 1 91 ? 14.938 -3.936 -18.453 1 95.56 91 GLY A O 1
ATOM 701 N N . ILE A 1 92 ? 15.297 -5.66 -19.922 1 96.75 92 ILE A N 1
ATOM 702 C CA . ILE A 1 92 ? 14.102 -6.453 -19.641 1 96.75 92 ILE A CA 1
ATOM 703 C C . ILE A 1 92 ? 14.508 -7.852 -19.188 1 96.75 92 ILE A C 1
ATOM 705 O O . ILE A 1 92 ? 15.203 -8.57 -19.906 1 96.75 92 ILE A O 1
ATOM 709 N N . LEU A 1 93 ? 14.094 -8.234 -18.016 1 98.38 93 LEU A N 1
ATOM 710 C CA . LEU A 1 93 ? 14.43 -9.547 -17.469 1 98.38 93 LEU A CA 1
ATOM 711 C C . LEU A 1 93 ? 13.508 -10.625 -18.031 1 98.38 93 LEU A C 1
ATOM 713 O O . LEU A 1 93 ? 12.281 -10.484 -17.984 1 98.38 93 LEU A O 1
ATOM 717 N N . ASN A 1 94 ? 14.055 -11.602 -18.578 1 97.06 94 ASN A N 1
ATOM 718 C CA . ASN A 1 94 ? 13.359 -12.812 -19.016 1 97.06 94 ASN A CA 1
ATOM 719 C C . ASN A 1 94 ? 13.727 -14.008 -18.141 1 97.06 94 ASN A C 1
ATOM 721 O O . ASN A 1 94 ? 14.68 -14.727 -18.438 1 97.06 94 ASN A O 1
ATOM 725 N N . ALA A 1 95 ? 12.961 -14.219 -17.125 1 96.38 95 ALA A N 1
ATOM 726 C CA . ALA A 1 95 ? 13.203 -15.336 -16.203 1 96.38 95 ALA A CA 1
ATOM 727 C C . ALA A 1 95 ? 12.594 -16.625 -16.734 1 96.38 95 ALA A C 1
ATOM 729 O O . ALA A 1 95 ? 11.391 -16.703 -16.984 1 96.38 95 ALA A O 1
ATOM 730 N N . LEU A 1 96 ? 13.438 -17.625 -16.828 1 94.75 96 LEU A N 1
ATOM 731 C CA . LEU A 1 96 ? 13.031 -18.875 -17.469 1 94.75 96 LEU A CA 1
ATOM 732 C C . LEU A 1 96 ? 12.875 -19.984 -16.422 1 94.75 96 LEU A C 1
ATOM 734 O O . LEU A 1 96 ? 13.633 -20.031 -15.445 1 94.75 96 LEU A O 1
ATOM 738 N N . SER A 1 97 ? 11.891 -20.844 -16.688 1 92.94 97 SER A N 1
ATOM 739 C CA . SER A 1 97 ? 11.672 -22 -15.82 1 92.94 97 SER A CA 1
ATOM 740 C C . SER A 1 97 ? 12.875 -22.938 -15.82 1 92.94 97 SER A C 1
ATOM 742 O O . SER A 1 97 ? 13.484 -23.172 -16.875 1 92.94 97 SER A O 1
ATOM 744 N N . THR A 1 98 ? 13.188 -23.469 -14.711 1 91.31 98 THR A N 1
ATOM 745 C CA . THR A 1 98 ? 14.297 -24.406 -14.609 1 91.31 98 THR A CA 1
ATOM 746 C C . THR A 1 98 ? 13.961 -25.734 -15.305 1 91.31 98 THR A C 1
ATOM 748 O O . THR A 1 98 ? 14.844 -26.562 -15.523 1 91.31 98 THR A O 1
ATOM 751 N N . ARG A 1 99 ? 12.742 -25.844 -15.734 1 87.12 99 ARG A N 1
ATOM 752 C CA . ARG A 1 99 ? 12.312 -27.062 -16.422 1 87.12 99 ARG A CA 1
ATOM 753 C C . ARG A 1 99 ? 12.203 -26.828 -17.922 1 87.12 99 ARG A C 1
ATOM 755 O O . ARG A 1 99 ? 11.695 -27.688 -18.656 1 87.12 99 ARG A O 1
ATOM 762 N N . THR A 1 100 ? 12.656 -25.703 -18.344 1 88.31 100 THR A N 1
ATOM 763 C CA . THR A 1 100 ? 12.609 -25.391 -19.766 1 88.31 100 THR A CA 1
ATOM 764 C C . THR A 1 100 ? 13.516 -26.328 -20.547 1 88.31 100 THR A C 1
ATOM 766 O O . THR A 1 100 ? 14.672 -26.547 -20.172 1 88.31 100 THR A O 1
ATOM 769 N N . ASP A 1 101 ? 12.992 -26.859 -21.672 1 85.44 101 ASP A N 1
ATOM 770 C CA . ASP A 1 101 ? 13.805 -27.734 -22.5 1 85.44 101 ASP A CA 1
ATOM 771 C C . ASP A 1 101 ? 14.492 -26.969 -23.625 1 85.44 101 ASP A C 1
ATOM 773 O O . ASP A 1 101 ? 14.258 -25.766 -23.797 1 85.44 101 ASP A O 1
ATOM 777 N N . SER A 1 102 ? 15.297 -27.688 -24.375 1 86.69 102 SER A N 1
ATOM 778 C CA . SER A 1 102 ? 16.125 -27.062 -25.391 1 86.69 102 SER A CA 1
ATOM 779 C C . SER A 1 102 ? 15.281 -26.484 -26.516 1 86.69 102 SER A C 1
ATOM 781 O O . SER A 1 102 ? 15.602 -25.422 -27.062 1 86.69 102 SER A O 1
ATOM 783 N N . ASN A 1 103 ? 14.258 -27.141 -26.906 1 84.19 103 ASN A N 1
ATOM 784 C CA . ASN A 1 103 ? 13.391 -26.641 -27.984 1 84.19 103 ASN A CA 1
ATOM 785 C C . ASN A 1 103 ? 12.711 -25.344 -27.594 1 84.19 103 ASN A C 1
ATOM 787 O O . ASN A 1 103 ? 12.656 -24.406 -28.391 1 84.19 103 ASN A O 1
ATOM 791 N N . THR A 1 104 ? 12.211 -25.375 -26.391 1 85.56 104 THR A N 1
ATOM 792 C CA . THR A 1 104 ? 11.578 -24.156 -25.891 1 85.56 104 THR A CA 1
ATOM 793 C C . THR A 1 104 ? 12.586 -23.016 -25.797 1 85.56 104 THR A C 1
ATOM 795 O O . THR A 1 104 ? 12.273 -21.875 -26.125 1 85.56 104 THR A O 1
ATOM 798 N N . LEU A 1 105 ? 13.742 -23.297 -25.359 1 89.06 105 LEU A N 1
ATOM 799 C CA . LEU A 1 105 ? 14.797 -22.297 -25.25 1 89.06 105 LEU A CA 1
ATOM 800 C C . LEU A 1 105 ? 15.148 -21.703 -26.609 1 89.06 105 LEU A C 1
ATOM 802 O O . LEU A 1 105 ? 15.328 -20.5 -26.734 1 89.06 105 LEU A O 1
ATOM 806 N N . ASN A 1 106 ? 15.25 -22.578 -27.578 1 87.19 106 ASN A N 1
ATOM 807 C CA . ASN A 1 106 ? 15.531 -22.141 -28.938 1 87.19 106 ASN A CA 1
ATOM 808 C C . ASN A 1 106 ? 14.453 -21.188 -29.453 1 87.19 106 ASN A C 1
ATOM 810 O O . ASN A 1 106 ? 14.758 -20.172 -30.094 1 87.19 106 ASN A O 1
ATOM 814 N N . PHE A 1 107 ? 13.297 -21.578 -29.188 1 83.88 107 PHE A N 1
ATOM 815 C CA . PHE A 1 107 ? 12.172 -20.734 -29.594 1 83.88 107 PHE A CA 1
ATOM 816 C C . PHE A 1 107 ? 12.273 -19.359 -28.953 1 83.88 107 PHE A C 1
ATOM 818 O O . PHE A 1 107 ? 12.125 -18.344 -29.625 1 83.88 107 PHE A O 1
ATOM 825 N N . ILE A 1 108 ? 12.477 -19.344 -27.656 1 87.5 108 ILE A N 1
ATOM 826 C CA . ILE A 1 108 ? 12.531 -18.109 -26.891 1 87.5 108 ILE A CA 1
ATOM 827 C C . ILE A 1 108 ? 13.695 -17.25 -27.375 1 87.5 108 ILE A C 1
ATOM 829 O O . ILE A 1 108 ? 13.539 -16.047 -27.578 1 87.5 108 ILE A O 1
ATOM 833 N N . PHE A 1 109 ? 14.82 -17.797 -27.609 1 89.31 109 PHE A N 1
ATOM 834 C CA . PHE A 1 109 ? 16 -17.062 -28.031 1 89.31 109 PHE A CA 1
ATOM 835 C C . PHE A 1 109 ? 15.82 -16.5 -29.422 1 89.31 109 PHE A C 1
ATOM 837 O O . PHE A 1 109 ? 16.297 -15.398 -29.734 1 89.31 109 PHE A O 1
ATOM 844 N N . LYS A 1 110 ? 15.133 -17.234 -30.234 1 86.31 110 LYS A N 1
ATOM 845 C CA . LYS A 1 110 ? 14.852 -16.734 -31.578 1 86.31 110 LYS A CA 1
ATOM 846 C C . LYS A 1 110 ? 13.914 -15.539 -31.531 1 86.31 110 LYS A C 1
ATOM 848 O O . LYS A 1 110 ? 14.086 -14.586 -32.312 1 86.31 110 LYS A O 1
ATOM 853 N N . LYS A 1 111 ? 13.016 -15.617 -30.672 1 85.94 111 LYS A N 1
ATOM 854 C CA . LYS A 1 111 ? 12 -14.578 -30.609 1 85.94 111 LYS A CA 1
ATOM 855 C C . LYS A 1 111 ? 12.508 -13.344 -29.859 1 85.94 111 LYS A C 1
ATOM 857 O O . LYS A 1 111 ? 12.234 -12.211 -30.266 1 85.94 111 LYS A O 1
ATOM 862 N N . LEU A 1 112 ? 13.273 -13.562 -28.75 1 89.94 112 LEU A N 1
ATOM 863 C CA . LEU A 1 112 ? 13.625 -12.461 -27.859 1 89.94 112 LEU A CA 1
ATOM 864 C C . LEU A 1 112 ? 15.039 -11.969 -28.141 1 89.94 112 LEU A C 1
ATOM 866 O O . LEU A 1 112 ? 15.406 -10.859 -27.734 1 89.94 112 LEU A O 1
ATOM 870 N N . ASN A 1 113 ? 15.844 -12.766 -28.766 1 89.62 113 ASN A N 1
ATOM 871 C CA . ASN A 1 113 ? 17.234 -12.414 -29.062 1 89.62 113 ASN A CA 1
ATOM 872 C C . ASN A 1 113 ? 17.922 -11.789 -27.844 1 89.62 113 ASN A C 1
ATOM 874 O O . ASN A 1 113 ? 18.406 -10.656 -27.922 1 89.62 113 ASN A O 1
ATOM 878 N N . PRO A 1 114 ? 18 -12.547 -26.75 1 93.56 114 PRO A N 1
ATOM 879 C CA . PRO A 1 114 ? 18.641 -11.977 -25.562 1 93.56 114 PRO A CA 1
ATOM 880 C C . PRO A 1 114 ? 20.125 -11.672 -25.781 1 93.56 114 PRO A C 1
ATOM 882 O O . PRO A 1 114 ? 20.812 -12.398 -26.484 1 93.56 114 PRO A O 1
ATOM 885 N N . LYS A 1 115 ? 20.547 -10.586 -25.141 1 93.5 115 LYS A N 1
ATOM 886 C CA . LYS A 1 115 ? 21.953 -10.195 -25.203 1 93.5 115 LYS A CA 1
ATOM 887 C C . LYS A 1 115 ? 22.797 -11.031 -24.25 1 93.5 115 LYS A C 1
ATOM 889 O O . LYS A 1 115 ? 23.938 -11.359 -24.562 1 93.5 115 LYS A O 1
ATOM 894 N N . VAL A 1 116 ? 22.281 -11.281 -23.125 1 94.5 116 VAL A N 1
ATOM 895 C CA . VAL A 1 116 ? 22.953 -12.023 -22.078 1 94.5 116 VAL A CA 1
ATOM 896 C C . VAL A 1 116 ? 22.062 -13.156 -21.578 1 94.5 116 VAL A C 1
ATOM 898 O O . VAL A 1 116 ? 20.844 -13.008 -21.516 1 94.5 116 VAL A O 1
ATOM 901 N N . LEU A 1 117 ? 22.656 -14.289 -21.266 1 95.12 117 LEU A N 1
ATOM 902 C CA . LEU A 1 117 ? 22 -15.391 -20.578 1 95.12 117 LEU A CA 1
ATOM 903 C C . LEU A 1 117 ? 22.734 -15.75 -19.281 1 95.12 117 LEU A C 1
ATOM 905 O O . LEU A 1 117 ? 23.906 -16.156 -19.328 1 95.12 117 LEU A O 1
ATOM 909 N N . PHE A 1 118 ? 22.094 -15.5 -18.172 1 96.5 118 PHE A N 1
ATOM 910 C CA . PHE A 1 118 ? 22.578 -16.047 -16.906 1 96.5 118 PHE A CA 1
ATOM 911 C C . PHE A 1 118 ? 22.062 -17.469 -16.703 1 96.5 118 PHE A C 1
ATOM 913 O O . PHE A 1 118 ? 20.859 -17.719 -16.781 1 96.5 118 PHE A O 1
ATOM 920 N N . ILE A 1 119 ? 22.969 -18.406 -16.438 1 94.44 119 ILE A N 1
ATOM 921 C CA . ILE A 1 119 ? 22.547 -19.797 -16.375 1 94.44 119 ILE A CA 1
ATOM 922 C C . ILE A 1 119 ? 23.25 -20.5 -15.211 1 94.44 119 ILE A C 1
ATOM 924 O O . ILE A 1 119 ? 24.453 -20.297 -14.992 1 94.44 119 ILE A O 1
ATOM 928 N N . ASP A 1 120 ? 22.422 -21.172 -14.43 1 93.88 120 ASP A N 1
ATOM 929 C CA . ASP A 1 120 ? 22.984 -22.031 -13.406 1 93.88 120 ASP A CA 1
ATOM 930 C C . ASP A 1 120 ? 23.812 -23.156 -14.031 1 93.88 120 ASP A C 1
ATOM 932 O O . ASP A 1 120 ? 23.406 -23.75 -15.031 1 93.88 120 ASP A O 1
ATOM 936 N N . ARG A 1 121 ? 24.828 -23.5 -13.469 1 87.56 121 ARG A N 1
ATOM 937 C CA . ARG A 1 121 ? 25.766 -24.469 -14 1 87.56 121 ARG A CA 1
ATOM 938 C C . ARG A 1 121 ? 25.094 -25.812 -14.25 1 87.56 121 ARG A C 1
ATOM 940 O O . ARG A 1 121 ? 25.438 -26.531 -15.195 1 87.56 121 ARG A O 1
ATOM 947 N N . THR A 1 122 ? 24.141 -26.125 -13.469 1 88 122 THR A N 1
ATOM 948 C CA . THR A 1 122 ? 23.484 -27.422 -13.555 1 88 122 THR A CA 1
ATOM 949 C C . THR A 1 122 ? 22.688 -27.531 -14.852 1 88 122 THR A C 1
ATOM 951 O O . THR A 1 122 ? 22.297 -28.625 -15.258 1 88 122 THR A O 1
ATOM 954 N N . PHE A 1 123 ? 22.469 -26.375 -15.586 1 89.88 123 PHE A N 1
ATOM 955 C CA . PHE A 1 123 ? 21.609 -26.391 -16.766 1 89.88 123 PHE A CA 1
ATOM 956 C C . PHE A 1 123 ? 22.422 -26.125 -18.031 1 89.88 123 PHE A C 1
ATOM 958 O O . PHE A 1 123 ? 21.859 -26 -19.125 1 89.88 123 PHE A O 1
ATOM 965 N N . ILE A 1 124 ? 23.688 -26.047 -17.984 1 86.94 124 ILE A N 1
ATOM 966 C CA . ILE A 1 124 ? 24.547 -25.594 -19.078 1 86.94 124 ILE A CA 1
ATOM 967 C C . ILE A 1 124 ? 24.438 -26.594 -20.25 1 86.94 124 ILE A C 1
ATOM 969 O O . ILE A 1 124 ? 24.516 -26.203 -21.406 1 86.94 124 ILE A O 1
ATOM 973 N N . SER A 1 125 ? 24.25 -27.859 -19.969 1 85.62 125 SER A N 1
ATOM 974 C CA . SER A 1 125 ? 24.172 -28.891 -20.984 1 85.62 125 SER A CA 1
ATOM 975 C C . SER A 1 125 ? 23 -28.641 -21.938 1 85.62 125 SER A C 1
ATOM 977 O O . SER A 1 125 ? 23 -29.125 -23.078 1 85.62 125 SER A O 1
ATOM 979 N N . LEU A 1 126 ? 22.062 -27.922 -21.484 1 87.19 126 LEU A N 1
ATOM 980 C CA . LEU A 1 126 ? 20.922 -27.562 -22.328 1 87.19 126 LEU A CA 1
ATOM 981 C C . LEU A 1 126 ? 21.359 -26.734 -23.531 1 87.19 126 LEU A C 1
ATOM 983 O O . LEU A 1 126 ? 20.688 -26.734 -24.562 1 87.19 126 LEU A O 1
ATOM 987 N N . LEU A 1 127 ? 22.453 -26.016 -23.391 1 86.62 127 LEU A N 1
ATOM 988 C CA . LEU A 1 127 ? 22.922 -25.109 -24.438 1 86.62 127 LEU A CA 1
ATOM 989 C C . LEU A 1 127 ? 23.547 -25.891 -25.578 1 86.62 127 LEU A C 1
ATOM 991 O O . LEU A 1 127 ? 23.766 -25.344 -26.672 1 86.62 127 LEU A O 1
ATOM 995 N N . ASP A 1 128 ? 23.859 -27.109 -25.328 1 83.75 128 ASP A N 1
ATOM 996 C CA . ASP A 1 128 ? 24.453 -27.938 -26.375 1 83.75 128 ASP A CA 1
ATOM 997 C C . ASP A 1 128 ? 23.5 -28.109 -27.547 1 83.75 128 ASP A C 1
ATOM 999 O O . ASP A 1 128 ? 23.922 -28.25 -28.688 1 83.75 128 ASP A O 1
ATOM 1003 N N . ASP A 1 129 ? 22.312 -28.094 -27.266 1 81.88 129 ASP A N 1
ATOM 1004 C CA . ASP A 1 129 ? 21.281 -28.328 -28.266 1 81.88 129 ASP A CA 1
ATOM 1005 C C . ASP A 1 129 ? 20.672 -27.016 -28.734 1 81.88 129 ASP A C 1
ATOM 1007 O O . ASP A 1 129 ? 19.656 -27.016 -29.438 1 81.88 129 ASP A O 1
ATOM 1011 N N . VAL A 1 130 ? 21.156 -26.031 -28.203 1 79.5 130 VAL A N 1
ATOM 1012 C CA . VAL A 1 130 ? 20.625 -24.719 -28.562 1 79.5 130 VAL A CA 1
ATOM 1013 C C . VAL A 1 130 ? 21.531 -24.078 -29.609 1 79.5 130 VAL A C 1
ATOM 1015 O O . VAL A 1 130 ? 22.75 -24.031 -29.438 1 79.5 130 VAL A O 1
ATOM 1018 N N . SER A 1 131 ? 20.969 -23.984 -30.891 1 67.5 131 SER A N 1
ATOM 1019 C CA . SER A 1 131 ? 21.734 -23.328 -31.969 1 67.5 131 SER A CA 1
ATOM 1020 C C . SER A 1 131 ? 22 -21.859 -31.641 1 67.5 131 SER A C 1
ATOM 1022 O O . SER A 1 131 ? 21.125 -21.016 -31.828 1 67.5 131 SER A O 1
ATOM 1024 N N . LEU A 1 132 ? 22.844 -21.625 -30.734 1 61.47 132 LEU A N 1
ATOM 1025 C CA . LEU A 1 132 ? 23.203 -20.234 -30.516 1 61.47 132 LEU A CA 1
ATOM 1026 C C . LEU A 1 132 ? 23.703 -19.594 -31.812 1 61.47 132 LEU A C 1
ATOM 1028 O O . LEU A 1 132 ? 24.734 -20 -32.344 1 61.47 132 LEU A O 1
ATOM 1032 N N . ASP A 1 133 ? 22.703 -19.547 -32.75 1 54.47 133 ASP A N 1
ATOM 1033 C CA . ASP A 1 133 ? 23 -19.109 -34.094 1 54.47 133 ASP A CA 1
ATOM 1034 C C . ASP A 1 133 ? 24.125 -18.078 -34.125 1 54.47 133 ASP A C 1
ATOM 1036 O O . ASP A 1 133 ? 24.234 -17.266 -33.188 1 54.47 133 ASP A O 1
ATOM 1040 N N . LYS A 1 134 ? 25.156 -18.281 -35 1 50.22 134 LYS A N 1
ATOM 1041 C CA . LYS A 1 134 ? 26.281 -17.406 -35.312 1 50.22 134 LYS A CA 1
ATOM 1042 C C . LYS A 1 134 ? 25.828 -15.945 -35.438 1 50.22 134 LYS A C 1
ATOM 1044 O O . LYS A 1 134 ? 26.656 -15.031 -35.375 1 50.22 134 LYS A O 1
ATOM 1049 N N . GLN A 1 135 ? 24.578 -15.648 -35.625 1 47.94 135 GLN A N 1
ATOM 1050 C CA . GLN A 1 135 ? 24.156 -14.273 -35.875 1 47.94 135 GLN A CA 1
ATOM 1051 C C . GLN A 1 135 ? 23.812 -13.57 -34.562 1 47.94 135 GLN A C 1
ATOM 1053 O O . GLN A 1 135 ? 23.859 -12.336 -34.469 1 47.94 135 GLN A O 1
ATOM 1058 N N . VAL A 1 136 ? 23.359 -14.32 -33.5 1 55.56 136 VAL A N 1
ATOM 1059 C CA . VAL A 1 136 ? 23 -13.656 -32.281 1 55.56 136 VAL A CA 1
ATOM 1060 C C . VAL A 1 136 ? 24.016 -14.016 -31.188 1 55.56 136 VAL A C 1
ATOM 1062 O O . VAL A 1 136 ? 24.094 -15.164 -30.766 1 55.56 136 VAL A O 1
ATOM 1065 N N . LYS A 1 137 ? 25.016 -13.227 -31.031 1 75.75 137 LYS A N 1
ATOM 1066 C CA . LYS A 1 137 ? 26.031 -13.445 -30.016 1 75.75 137 LYS A CA 1
ATOM 1067 C C . LYS A 1 137 ? 25.484 -13.219 -28.609 1 75.75 137 LYS A C 1
ATOM 1069 O O . LYS A 1 137 ? 25.25 -12.07 -28.219 1 75.75 137 LYS A O 1
ATOM 1074 N N . ILE A 1 138 ? 24.875 -14.312 -28.031 1 87.94 138 ILE A N 1
ATOM 1075 C CA . ILE A 1 138 ? 24.438 -14.25 -26.641 1 87.94 138 ILE A CA 1
ATOM 1076 C C . ILE A 1 138 ? 25.625 -14.445 -25.703 1 87.94 138 ILE A C 1
ATOM 1078 O O . ILE A 1 138 ? 26.422 -15.367 -25.891 1 87.94 138 ILE A O 1
ATOM 1082 N N . ILE A 1 139 ? 25.859 -13.477 -24.875 1 90.19 139 ILE A N 1
ATOM 1083 C CA . ILE A 1 139 ? 26.875 -13.609 -23.844 1 90.19 139 ILE A CA 1
ATOM 1084 C C . ILE A 1 139 ? 26.359 -14.5 -22.719 1 90.19 139 ILE A C 1
ATOM 1086 O O . ILE A 1 139 ? 25.344 -14.203 -22.109 1 90.19 139 ILE A O 1
ATOM 1090 N N . VAL A 1 140 ? 27.031 -15.602 -22.453 1 91.31 140 VAL A N 1
ATOM 1091 C CA . VAL A 1 140 ? 26.594 -16.547 -21.438 1 91.31 140 VAL A CA 1
ATOM 1092 C C . VAL A 1 140 ? 27.375 -16.312 -20.141 1 91.31 140 VAL A C 1
ATOM 1094 O O . VAL A 1 140 ? 28.609 -16.281 -20.156 1 91.31 140 VAL A O 1
ATOM 1097 N N . VAL A 1 141 ? 26.641 -16.078 -19.062 1 92.56 141 VAL A N 1
ATOM 1098 C CA . VAL A 1 141 ? 27.234 -15.891 -17.734 1 92.56 141 VAL A CA 1
ATOM 1099 C C . VAL A 1 141 ? 26.875 -17.078 -16.859 1 92.56 141 VAL A C 1
ATOM 1101 O O . VAL A 1 141 ? 25.703 -17.359 -16.625 1 92.56 141 VAL A O 1
ATOM 1104 N N . ASP A 1 142 ? 27.859 -17.703 -16.328 1 90.25 142 ASP A N 1
ATOM 1105 C CA . ASP A 1 142 ? 27.688 -18.875 -15.477 1 90.25 142 ASP A CA 1
ATOM 1106 C C . ASP A 1 142 ? 27.547 -18.469 -14.016 1 90.25 142 ASP A C 1
ATOM 1108 O O . ASP A 1 142 ? 28.266 -17.609 -13.523 1 90.25 142 ASP A O 1
ATOM 1112 N N . VAL A 1 143 ? 26.469 -19.094 -13.406 1 90.12 143 VAL A N 1
ATOM 1113 C CA . VAL A 1 143 ? 26.219 -18.875 -11.984 1 90.12 143 VAL A CA 1
ATOM 1114 C C . VAL A 1 143 ? 26.578 -20.141 -11.195 1 90.12 143 VAL A C 1
ATOM 1116 O O . VAL A 1 143 ? 26.094 -21.234 -11.5 1 90.12 143 VAL A O 1
ATOM 1119 N N . ASP A 1 144 ? 27.219 -20.234 -10.023 1 72.81 144 ASP A N 1
ATOM 1120 C CA . ASP A 1 144 ? 27.656 -21.281 -9.102 1 72.81 144 ASP A CA 1
ATOM 1121 C C . ASP A 1 144 ? 29.156 -21.562 -9.273 1 72.81 144 ASP A C 1
ATOM 1123 O O . ASP A 1 144 ? 29.703 -21.391 -10.359 1 72.81 144 ASP A O 1
ATOM 1127 N N . ASP A 1 145 ? 30.031 -21.297 -8.148 1 52.75 145 ASP A N 1
ATOM 1128 C CA . ASP A 1 145 ? 31.5 -21.375 -8.125 1 52.75 145 ASP A CA 1
ATOM 1129 C C . ASP A 1 145 ? 31.984 -22.734 -8.641 1 52.75 145 ASP A C 1
ATOM 1131 O O . ASP A 1 145 ? 32.844 -22.797 -9.508 1 52.75 145 ASP A O 1
ATOM 1135 N N . ILE A 1 146 ? 31.828 -23.75 -7.613 1 43.81 146 ILE A N 1
ATOM 1136 C CA . ILE A 1 146 ? 32.906 -24.688 -7.344 1 43.81 146 ILE A CA 1
ATOM 1137 C C . ILE A 1 146 ? 33.094 -25.609 -8.539 1 43.81 146 ILE A C 1
ATOM 1139 O O . ILE A 1 146 ? 34.219 -26.047 -8.82 1 43.81 146 ILE A O 1
ATOM 1143 N N . PHE A 1 147 ? 31.969 -26.344 -8.797 1 38.75 147 PHE A N 1
ATOM 1144 C CA . PHE A 1 147 ? 32.219 -27.562 -9.539 1 38.75 147 PHE A CA 1
ATOM 1145 C C . PHE A 1 147 ? 32.406 -27.281 -11.023 1 38.75 147 PHE A C 1
ATOM 1147 O O . PHE A 1 147 ? 31.438 -27.188 -11.773 1 38.75 147 PHE A O 1
ATOM 1154 N N . ILE A 1 148 ? 33.156 -26.234 -11.227 1 41.62 148 ILE A N 1
ATOM 1155 C CA . ILE A 1 148 ? 33.5 -26.203 -12.641 1 41.62 148 ILE A CA 1
ATOM 1156 C C . ILE A 1 148 ? 33.688 -27.625 -13.156 1 41.62 148 ILE A C 1
ATOM 1158 O O . ILE A 1 148 ? 34.625 -28.328 -12.766 1 41.62 148 ILE A O 1
ATOM 1162 N N . SER A 1 149 ? 32.656 -28.375 -13.047 1 39.41 149 SER A N 1
ATOM 1163 C CA . SER A 1 149 ? 32.938 -29.516 -13.906 1 39.41 149 SER A CA 1
ATOM 1164 C C . SER A 1 149 ? 33.719 -29.078 -15.148 1 39.41 149 SER A C 1
ATOM 1166 O O . SER A 1 149 ? 33.531 -27.953 -15.633 1 39.41 149 SER A O 1
ATOM 1168 N N . LYS A 1 150 ? 34.781 -29.922 -15.422 1 39.56 150 LYS A N 1
ATOM 1169 C CA . LYS A 1 150 ? 35.781 -29.828 -16.484 1 39.56 150 LYS A CA 1
ATOM 1170 C C . LYS A 1 150 ? 35.188 -29.172 -17.734 1 39.56 150 LYS A C 1
ATOM 1172 O O . LYS A 1 150 ? 35.781 -28.234 -18.281 1 39.56 150 LYS A O 1
ATOM 1177 N N . SER A 1 151 ? 34.469 -29.969 -18.453 1 35.59 151 SER A N 1
ATOM 1178 C CA . SER A 1 151 ? 34.625 -30.094 -19.906 1 35.59 151 SER A CA 1
ATOM 1179 C C . SER A 1 151 ? 33.875 -29.016 -20.641 1 35.59 151 SER A C 1
ATOM 1181 O O . SER A 1 151 ? 33.594 -29.141 -21.844 1 35.59 151 SER A O 1
ATOM 1183 N N . ILE A 1 152 ? 33 -28.109 -19.922 1 41.81 152 ILE A N 1
ATOM 1184 C CA . ILE A 1 152 ? 32.438 -27.453 -21.109 1 41.81 152 ILE A CA 1
ATOM 1185 C C . ILE A 1 152 ? 33.562 -26.703 -21.844 1 41.81 152 ILE A C 1
ATOM 1187 O O . ILE A 1 152 ? 34.094 -25.719 -21.328 1 41.81 152 ILE A O 1
ATOM 1191 N N . SER A 1 153 ? 34.344 -27.328 -22.453 1 40.94 153 SER A N 1
ATOM 1192 C CA . SER A 1 153 ? 35.531 -26.969 -23.234 1 40.94 153 SER A CA 1
ATOM 1193 C C . SER A 1 153 ? 35.406 -25.547 -23.781 1 40.94 153 SER A C 1
ATOM 1195 O O . SER A 1 153 ? 36.281 -24.703 -23.578 1 40.94 153 SER A O 1
ATOM 1197 N N . ASP A 1 154 ? 34.75 -25.297 -25.031 1 46.44 154 ASP A N 1
ATOM 1198 C CA . ASP A 1 154 ? 35.031 -24.281 -26.062 1 46.44 154 ASP A CA 1
ATOM 1199 C C . ASP A 1 154 ? 34.375 -22.953 -25.719 1 46.44 154 ASP A C 1
ATOM 1201 O O . ASP A 1 154 ? 34.531 -21.969 -26.422 1 46.44 154 ASP A O 1
ATOM 1205 N N . ARG A 1 155 ? 33.312 -22.922 -24.922 1 52.22 155 ARG A N 1
ATOM 1206 C CA . ARG A 1 155 ? 32.688 -21.609 -24.828 1 52.22 155 ARG A CA 1
ATOM 1207 C C . ARG A 1 155 ? 33.156 -20.859 -23.578 1 52.22 155 ARG A C 1
ATOM 1209 O O . ARG A 1 155 ? 33.156 -21.406 -22.484 1 52.22 155 ARG A O 1
ATOM 1216 N N . GLU A 1 156 ? 34.094 -20.031 -23.578 1 59.47 156 GLU A N 1
ATOM 1217 C CA . GLU A 1 156 ? 34.562 -19.125 -22.531 1 59.47 156 GLU A CA 1
ATOM 1218 C C . GLU A 1 156 ? 33.375 -18.375 -21.906 1 59.47 156 GLU A C 1
ATOM 1220 O O . GLU A 1 156 ? 32.75 -17.531 -22.562 1 59.47 156 GLU A O 1
ATOM 1225 N N . PHE A 1 157 ? 32.781 -18.984 -20.719 1 73.88 157 PHE A N 1
ATOM 1226 C CA . PHE A 1 157 ? 31.672 -18.266 -20.078 1 73.88 157 PHE A CA 1
ATOM 1227 C C . PHE A 1 157 ? 32.219 -17.281 -19.047 1 73.88 157 PHE A C 1
ATOM 1229 O O . PHE A 1 157 ? 33.281 -17.484 -18.484 1 73.88 157 PHE A O 1
ATOM 1236 N N . ILE A 1 158 ? 31.594 -16.141 -18.938 1 85 158 ILE A N 1
ATOM 1237 C CA . ILE A 1 158 ? 31.844 -15.164 -17.891 1 85 158 ILE A CA 1
ATOM 1238 C C . ILE A 1 158 ? 31.25 -15.656 -16.578 1 85 158 ILE A C 1
ATOM 1240 O O . ILE A 1 158 ? 30.141 -16.203 -16.547 1 85 158 ILE A O 1
ATOM 1244 N N . GLN A 1 159 ? 32.031 -15.547 -15.516 1 89.06 159 GLN A N 1
ATOM 1245 C CA . GLN A 1 159 ? 31.531 -15.906 -14.195 1 89.06 159 GLN A CA 1
ATOM 1246 C C . GLN A 1 159 ? 30.719 -14.766 -13.594 1 89.06 159 GLN A C 1
ATOM 1248 O O . GLN A 1 159 ? 31.109 -13.594 -13.703 1 89.06 159 GLN A O 1
ATOM 1253 N N . TYR A 1 160 ? 29.672 -15.125 -12.93 1 93 160 TYR A N 1
ATOM 1254 C CA . TYR A 1 160 ? 28.734 -14.141 -12.391 1 93 160 TYR A CA 1
ATOM 1255 C C . TYR A 1 160 ? 29.453 -13.133 -11.5 1 93 160 TYR A C 1
ATOM 1257 O O . TYR A 1 160 ? 29.328 -11.922 -11.688 1 93 160 TYR A O 1
ATOM 1265 N N . GLU A 1 161 ? 30.297 -13.648 -10.531 1 91.69 161 GLU A N 1
ATOM 1266 C CA . GLU A 1 161 ? 30.922 -12.789 -9.531 1 91.69 161 GLU A CA 1
ATOM 1267 C C . GLU A 1 161 ? 31.953 -11.867 -10.172 1 91.69 161 GLU A C 1
ATOM 1269 O O . GLU A 1 161 ? 32.312 -10.828 -9.609 1 91.69 161 GLU A O 1
ATOM 1274 N N . SER A 1 162 ? 32.406 -12.242 -11.391 1 89.19 162 SER A N 1
ATOM 1275 C CA . SER A 1 162 ? 33.375 -11.398 -12.094 1 89.19 162 SER A CA 1
ATOM 1276 C C . SER A 1 162 ? 32.719 -10.125 -12.617 1 89.19 162 SER A C 1
ATOM 1278 O O . SER A 1 162 ? 33.406 -9.148 -12.922 1 89.19 162 SER A O 1
ATOM 1280 N N . LEU A 1 163 ? 31.391 -10.195 -12.781 1 90.62 163 LEU A N 1
ATOM 1281 C CA . LEU A 1 163 ? 30.656 -9.016 -13.234 1 90.62 163 LEU A CA 1
ATOM 1282 C C . LEU A 1 163 ? 30.438 -8.039 -12.086 1 90.62 163 LEU A C 1
ATOM 1284 O O . LEU A 1 163 ? 30.172 -6.855 -12.312 1 90.62 163 LEU A O 1
ATOM 1288 N N . ILE A 1 164 ? 30.438 -8.586 -10.875 1 89.06 164 ILE A N 1
ATOM 1289 C CA . ILE A 1 164 ? 30.188 -7.754 -9.703 1 89.06 164 ILE A CA 1
ATOM 1290 C C . ILE A 1 164 ? 31.5 -7.125 -9.234 1 89.06 164 ILE A C 1
ATOM 1292 O O . ILE A 1 164 ? 32.094 -7.559 -8.234 1 89.06 164 ILE A O 1
ATOM 1296 N N . THR A 1 165 ? 32.094 -6.289 -10.086 1 74.81 165 THR A N 1
ATOM 1297 C CA . THR A 1 165 ? 33.406 -5.688 -9.82 1 74.81 165 THR A CA 1
ATOM 1298 C C . THR A 1 165 ? 33.25 -4.371 -9.07 1 74.81 165 THR A C 1
ATOM 1300 O O . THR A 1 165 ? 32.125 -3.852 -8.938 1 74.81 165 THR A O 1
ATOM 1303 N N . THR A 1 166 ? 34.406 -3.949 -8.516 1 67.19 166 THR A N 1
ATOM 1304 C CA . THR A 1 166 ? 34.469 -2.783 -7.641 1 67.19 166 THR A CA 1
ATOM 1305 C C . THR A 1 166 ? 34.094 -1.514 -8.406 1 67.19 166 THR A C 1
ATOM 1307 O O . THR A 1 166 ? 34.719 -1.205 -9.43 1 67.19 166 THR A O 1
ATOM 1310 N N . HIS A 1 167 ? 32.906 -1.17 -8.328 1 66.06 167 HIS A N 1
ATOM 1311 C CA . HIS A 1 167 ? 32.5 0.167 -8.758 1 66.06 167 HIS A CA 1
ATOM 1312 C C . HIS A 1 167 ? 32.062 1.014 -7.578 1 66.06 167 HIS A C 1
ATOM 1314 O O . HIS A 1 167 ? 31.641 0.476 -6.547 1 66.06 167 HIS A O 1
ATOM 1320 N N . GLN A 1 168 ? 32.344 2.256 -7.738 1 59.19 168 GLN A N 1
ATOM 1321 C CA . GLN A 1 168 ? 31.875 3.148 -6.688 1 59.19 168 GLN A CA 1
ATOM 1322 C C . GLN A 1 168 ? 30.344 3.205 -6.668 1 59.19 168 GLN A C 1
ATOM 1324 O O . GLN A 1 168 ? 29.719 3.363 -7.715 1 59.19 168 GLN A O 1
ATOM 1329 N N . PHE A 1 169 ? 29.812 2.9 -5.559 1 57.53 169 PHE A N 1
ATOM 1330 C CA . PHE A 1 169 ? 28.391 2.961 -5.312 1 57.53 169 PHE A CA 1
ATOM 1331 C C . PHE A 1 169 ? 27.844 4.352 -5.613 1 57.53 169 PHE A C 1
ATOM 1333 O O . PHE A 1 169 ? 28.484 5.355 -5.305 1 57.53 169 PHE A O 1
ATOM 1340 N N . GLY A 1 170 ? 26.672 4.402 -6.234 1 58.97 170 GLY A N 1
ATOM 1341 C CA . GLY A 1 170 ? 25.969 5.656 -6.457 1 58.97 170 GLY A CA 1
ATOM 1342 C C . GLY A 1 170 ? 26.188 6.223 -7.848 1 58.97 170 GLY A C 1
ATOM 1343 O O . GLY A 1 170 ? 25.625 7.266 -8.195 1 58.97 170 GLY A O 1
ATOM 1344 N N . GLU A 1 171 ? 26.891 5.418 -8.617 1 56.31 171 GLU A N 1
ATOM 1345 C CA . GLU A 1 171 ? 27.188 5.93 -9.953 1 56.31 171 GLU A CA 1
ATOM 1346 C C . GLU A 1 171 ? 26.031 5.676 -10.914 1 56.31 171 GLU A C 1
ATOM 1348 O O . GLU A 1 171 ? 25.922 6.344 -11.945 1 56.31 171 GLU A O 1
ATOM 1353 N N . LEU A 1 172 ? 25.203 4.867 -10.391 1 62.53 172 LEU A N 1
ATOM 1354 C CA . LEU A 1 172 ? 24.172 4.496 -11.359 1 62.53 172 LEU A CA 1
ATOM 1355 C C . LEU A 1 172 ? 23.031 5.496 -11.336 1 62.53 172 LEU A C 1
ATOM 1357 O O . LEU A 1 172 ? 22.547 5.867 -10.266 1 62.53 172 LEU A O 1
ATOM 1361 N N . SER A 1 173 ? 22.812 6 -12.477 1 66.31 173 SER A N 1
ATOM 1362 C CA . SER A 1 173 ? 21.625 6.836 -12.695 1 66.31 173 SER A CA 1
ATOM 1363 C C . SER A 1 173 ? 20.5 6.039 -13.344 1 66.31 173 SER A C 1
ATOM 1365 O O . SER A 1 173 ? 20.703 5.395 -14.375 1 66.31 173 SER A O 1
ATOM 1367 N N . PHE A 1 174 ? 19.422 5.906 -12.656 1 74.56 174 PHE A N 1
ATOM 1368 C CA . PHE A 1 174 ? 18.234 5.27 -13.227 1 74.56 174 PHE A CA 1
ATOM 1369 C C . PHE A 1 174 ? 17.172 6.309 -13.531 1 74.56 174 PHE A C 1
ATOM 1371 O O . PHE A 1 174 ? 16.875 7.164 -12.695 1 74.56 174 PHE A O 1
ATOM 1378 N N . SER A 1 175 ? 16.797 6.34 -14.758 1 73.44 175 SER A N 1
ATOM 1379 C CA . SER A 1 175 ? 15.695 7.227 -15.148 1 73.44 175 SER A CA 1
ATOM 1380 C C . SER A 1 175 ? 14.641 6.48 -15.961 1 73.44 175 SER A C 1
ATOM 1382 O O . SER A 1 175 ? 14.977 5.676 -16.828 1 73.44 175 SER A O 1
ATOM 1384 N N . LEU A 1 176 ? 13.445 6.59 -15.516 1 82.81 176 LEU A N 1
ATOM 1385 C CA . LEU A 1 176 ? 12.305 6.012 -16.219 1 82.81 176 LEU A CA 1
ATOM 1386 C C . LEU A 1 176 ? 11.273 7.09 -16.547 1 82.81 176 LEU A C 1
ATOM 1388 O O . LEU A 1 176 ? 10.734 7.742 -15.656 1 82.81 176 LEU A O 1
ATOM 1392 N N . ARG A 1 177 ? 11.055 7.238 -17.828 1 76.69 177 ARG A N 1
ATOM 1393 C CA . ARG A 1 177 ? 10.117 8.281 -18.25 1 76.69 177 ARG A CA 1
ATOM 1394 C C . ARG A 1 177 ? 8.703 7.727 -18.375 1 76.69 177 ARG A C 1
ATOM 1396 O O . ARG A 1 177 ? 7.734 8.406 -18.031 1 76.69 177 ARG A O 1
ATOM 1403 N N . ASP A 1 178 ? 8.625 6.527 -18.812 1 84.56 178 ASP A N 1
ATOM 1404 C CA . ASP A 1 178 ? 7.332 5.895 -19.031 1 84.56 178 ASP A CA 1
ATOM 1405 C C . ASP A 1 178 ? 7.172 4.648 -18.172 1 84.56 178 ASP A C 1
ATOM 1407 O O . ASP A 1 178 ? 7.832 3.635 -18.406 1 84.56 178 ASP A O 1
ATOM 1411 N N . GLU A 1 179 ? 6.258 4.746 -17.219 1 89.25 179 GLU A N 1
ATOM 1412 C CA . GLU A 1 179 ? 6.047 3.646 -16.281 1 89.25 179 GLU A CA 1
ATOM 1413 C C . GLU A 1 179 ? 5.473 2.422 -16.984 1 89.25 179 GLU A C 1
ATOM 1415 O O . GLU A 1 179 ? 5.457 1.326 -16.422 1 89.25 179 GLU A O 1
ATOM 1420 N N . GLN A 1 180 ? 5.039 2.555 -18.281 1 87.44 180 GLN A N 1
ATOM 1421 C CA . GLN A 1 180 ? 4.484 1.438 -19.047 1 87.44 180 GLN A CA 1
ATOM 1422 C C . GLN A 1 180 ? 5.582 0.653 -19.75 1 87.44 180 GLN A C 1
ATOM 1424 O O . GLN A 1 180 ? 5.324 -0.404 -20.328 1 87.44 180 GLN A O 1
ATOM 1429 N N . GLN A 1 181 ? 6.812 1.108 -19.625 1 89.25 181 GLN A N 1
ATOM 1430 C CA . GLN A 1 181 ? 7.926 0.372 -20.219 1 89.25 181 GLN A CA 1
ATOM 1431 C C . GLN A 1 181 ? 8.047 -1.021 -19.609 1 89.25 181 GLN A C 1
ATOM 1433 O O . GLN A 1 181 ? 7.734 -1.222 -18.438 1 89.25 181 GLN A O 1
ATOM 1438 N N . ALA A 1 182 ? 8.547 -1.922 -20.438 1 92 182 ALA A N 1
ATOM 1439 C CA . ALA A 1 182 ? 8.672 -3.314 -20.016 1 92 182 ALA A CA 1
ATOM 1440 C C . ALA A 1 182 ? 9.773 -3.475 -18.969 1 92 182 ALA A C 1
ATOM 1442 O O . ALA A 1 182 ? 10.836 -2.869 -19.078 1 92 182 ALA A O 1
ATOM 1443 N N . ILE A 1 183 ? 9.508 -4.258 -17.953 1 94.88 183 ILE A N 1
ATOM 1444 C CA . ILE A 1 183 ? 10.508 -4.551 -16.922 1 94.88 183 ILE A CA 1
ATOM 1445 C C . ILE A 1 183 ? 10.898 -6.023 -16.984 1 94.88 183 ILE A C 1
ATOM 1447 O O . ILE A 1 183 ? 12.031 -6.387 -16.656 1 94.88 183 ILE A O 1
ATOM 1451 N N . SER A 1 184 ? 9.969 -6.859 -17.469 1 96.25 184 SER A N 1
ATOM 1452 C CA . SER A 1 184 ? 10.227 -8.289 -17.578 1 96.25 184 SER A CA 1
ATOM 1453 C C . SER A 1 184 ? 9.328 -8.945 -18.625 1 96.25 184 SER A C 1
ATOM 1455 O O . SER A 1 184 ? 8.305 -8.367 -19.016 1 96.25 184 SER A O 1
ATOM 1457 N N . ILE A 1 185 ? 9.773 -10.078 -19.094 1 93.75 185 ILE A N 1
ATOM 1458 C CA . ILE A 1 185 ? 9.008 -10.938 -20 1 93.75 185 ILE A CA 1
ATOM 1459 C C . ILE A 1 185 ? 8.961 -12.359 -19.438 1 93.75 185 ILE A C 1
ATOM 1461 O O . ILE A 1 185 ? 10 -12.945 -19.125 1 93.75 185 ILE A O 1
ATOM 1465 N N . ASN A 1 186 ? 7.789 -12.844 -19.281 1 92.25 186 ASN A N 1
ATOM 1466 C CA . ASN A 1 186 ? 7.566 -14.219 -18.828 1 92.25 186 ASN A CA 1
ATOM 1467 C C . ASN A 1 186 ? 6.996 -15.086 -19.953 1 92.25 186 ASN A C 1
ATOM 1469 O O . ASN A 1 186 ? 6.402 -14.57 -20.906 1 92.25 186 ASN A O 1
ATOM 1473 N N . VAL A 1 187 ? 7.262 -16.391 -19.797 1 86.25 187 VAL A N 1
ATOM 1474 C CA . VAL A 1 187 ? 6.855 -17.297 -20.859 1 86.25 187 VAL A CA 1
ATOM 1475 C C . VAL A 1 187 ? 5.82 -18.297 -20.312 1 86.25 187 VAL A C 1
ATOM 1477 O O . VAL A 1 187 ? 5.98 -18.828 -19.219 1 86.25 187 VAL A O 1
ATOM 1480 N N . THR A 1 188 ? 4.723 -18.469 -21.016 1 81.69 188 THR A N 1
ATOM 1481 C CA . THR A 1 188 ? 3.721 -19.469 -20.656 1 81.69 188 THR A CA 1
ATOM 1482 C C . THR A 1 188 ? 3.58 -20.516 -21.75 1 81.69 188 THR A C 1
ATOM 1484 O O . THR A 1 188 ? 3.939 -20.266 -22.906 1 81.69 188 THR A O 1
ATOM 1487 N N . SER A 1 189 ? 3.162 -21.812 -21.328 1 70.44 189 SER A N 1
ATOM 1488 C CA . SER A 1 189 ? 2.977 -22.891 -22.281 1 70.44 189 SER A CA 1
ATOM 1489 C C . SER A 1 189 ? 1.637 -22.781 -23 1 70.44 189 SER A C 1
ATOM 1491 O O . SER A 1 189 ? 0.597 -22.594 -22.359 1 70.44 189 SER A O 1
ATOM 1493 N N . GLY A 1 190 ? 1.437 -21.922 -23.922 1 56.19 190 GLY A N 1
ATOM 1494 C CA . GLY A 1 190 ? 0.193 -21.703 -24.641 1 56.19 190 GLY A CA 1
ATOM 1495 C C . GLY A 1 190 ? -0.539 -23 -24.969 1 56.19 190 GLY A C 1
ATOM 1496 O O . GLY A 1 190 ? 0.073 -24.062 -25.016 1 56.19 190 GLY A O 1
ATOM 1497 N N . THR A 1 191 ? -1.894 -23.031 -24.875 1 49.53 191 THR A N 1
ATOM 1498 C CA . THR A 1 191 ? -2.73 -24.156 -25.25 1 49.53 191 THR A CA 1
ATOM 1499 C C . THR A 1 191 ? -2.42 -24.609 -26.672 1 49.53 191 THR A C 1
ATOM 1501 O O . THR A 1 191 ? -2.586 -25.781 -27.016 1 49.53 191 THR A O 1
ATOM 1504 N N . SER A 1 192 ? -2.066 -23.609 -27.5 1 51 192 SER A N 1
ATOM 1505 C CA . SER A 1 192 ? -1.845 -23.906 -28.922 1 51 192 SER A CA 1
ATOM 1506 C C . SER A 1 192 ? -0.486 -24.562 -29.141 1 51 192 SER A C 1
ATOM 1508 O O . SER A 1 192 ? -0.113 -24.859 -30.281 1 51 192 SER A O 1
ATOM 1510 N N . GLY A 1 193 ? 0.245 -24.859 -28.141 1 60.78 193 GLY A N 1
ATOM 1511 C CA . GLY A 1 193 ? 1.529 -25.531 -28.234 1 60.78 193 GLY A CA 1
ATOM 1512 C C . GLY A 1 193 ? 2.705 -24.578 -28.266 1 60.78 193 GLY A C 1
ATOM 1513 O O . GLY A 1 193 ? 3.811 -24.922 -27.844 1 60.78 193 GLY A O 1
ATOM 1514 N N . GLN A 1 194 ? 2.514 -23.328 -28.75 1 68.69 194 GLN A N 1
ATOM 1515 C CA . GLN A 1 194 ? 3.652 -22.422 -28.734 1 68.69 194 GLN A CA 1
ATOM 1516 C C . GLN A 1 194 ? 3.635 -21.531 -27.484 1 68.69 194 GLN A C 1
ATOM 1518 O O . GLN A 1 194 ? 2.576 -21.062 -27.078 1 68.69 194 GLN A O 1
ATOM 1523 N N . PRO A 1 195 ? 4.805 -21.281 -26.969 1 78.19 195 PRO A N 1
ATOM 1524 C CA . PRO A 1 195 ? 4.883 -20.453 -25.766 1 78.19 195 PRO A CA 1
ATOM 1525 C C . PRO A 1 195 ? 4.461 -19 -26.016 1 78.19 195 PRO A C 1
ATOM 1527 O O . PRO A 1 195 ? 4.688 -18.469 -27.094 1 78.19 195 PRO A O 1
ATOM 1530 N N . LYS A 1 196 ? 3.707 -18.422 -25.094 1 82.44 196 LYS A N 1
ATOM 1531 C CA . LYS A 1 196 ? 3.326 -17 -25.125 1 82.44 196 LYS A CA 1
ATOM 1532 C C . LYS A 1 196 ? 4.285 -16.156 -24.297 1 82.44 196 LYS A C 1
ATOM 1534 O O . LYS A 1 196 ? 4.742 -16.578 -23.234 1 82.44 196 LYS A O 1
ATOM 1539 N N . LEU A 1 197 ? 4.609 -15.008 -24.859 1 87.56 197 LEU A N 1
ATOM 1540 C CA . LEU A 1 197 ? 5.48 -14.062 -24.172 1 87.56 197 LEU A CA 1
ATOM 1541 C C . LEU A 1 197 ? 4.672 -12.953 -23.5 1 87.56 197 LEU A C 1
ATOM 1543 O O . LEU 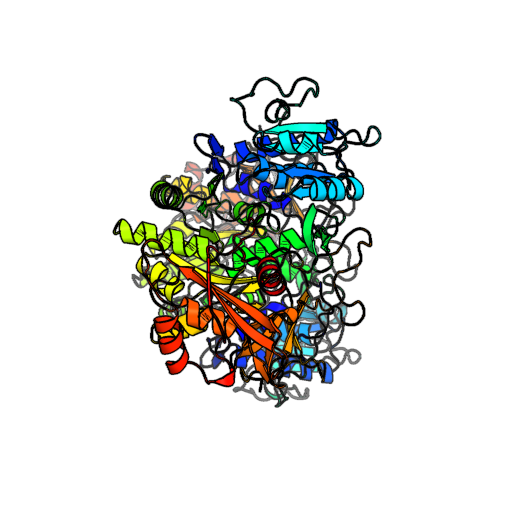A 1 197 ? 4.07 -12.125 -24.188 1 87.56 197 LEU A O 1
ATOM 1547 N N . ILE A 1 198 ? 4.625 -12.961 -22.234 1 90.88 198 ILE A N 1
ATOM 1548 C CA . ILE A 1 198 ? 3.836 -12 -21.469 1 90.88 198 ILE A CA 1
ATOM 1549 C C . ILE A 1 198 ? 4.734 -10.875 -20.969 1 90.88 198 ILE A C 1
ATOM 1551 O O . ILE A 1 198 ? 5.738 -11.125 -20.297 1 90.88 198 ILE A O 1
ATOM 1555 N N . VAL A 1 199 ? 4.383 -9.633 -21.266 1 91.56 199 VAL A N 1
ATOM 1556 C CA . VAL A 1 199 ? 5.223 -8.477 -20.969 1 91.56 199 VAL A CA 1
ATOM 1557 C C . VAL A 1 199 ? 4.684 -7.746 -19.734 1 91.56 199 VAL A C 1
ATOM 1559 O O . VAL A 1 199 ? 3.516 -7.355 -19.703 1 91.56 199 VAL A O 1
ATOM 1562 N N . TYR A 1 200 ? 5.531 -7.637 -18.75 1 93.12 200 TYR A N 1
ATOM 1563 C CA . TYR A 1 200 ? 5.203 -6.871 -17.547 1 93.12 200 TYR A CA 1
ATOM 1564 C C . TYR A 1 200 ? 5.766 -5.457 -17.625 1 93.12 200 TYR A C 1
ATOM 1566 O O . TYR A 1 200 ? 6.887 -5.258 -18.109 1 93.12 200 TYR A O 1
ATOM 1574 N N . SER A 1 201 ? 4.996 -4.469 -17.25 1 92.31 201 SER A N 1
ATOM 1575 C CA . SER A 1 201 ? 5.453 -3.086 -17.203 1 92.31 201 SER A CA 1
ATOM 1576 C C . SER A 1 201 ? 5.953 -2.721 -15.805 1 92.31 201 SER A C 1
ATOM 1578 O O . SER A 1 201 ? 5.621 -3.393 -14.828 1 92.31 201 SER A O 1
ATOM 1580 N N . HIS A 1 202 ? 6.781 -1.621 -15.695 1 93.38 202 HIS A N 1
ATOM 1581 C CA . HIS A 1 202 ? 7.199 -1.095 -14.398 1 93.38 202 HIS A CA 1
ATOM 1582 C C . HIS A 1 202 ? 5.992 -0.766 -13.523 1 93.38 202 HIS A C 1
ATOM 1584 O O . HIS A 1 202 ? 5.953 -1.143 -12.352 1 93.38 202 HIS A O 1
ATOM 1590 N N . ARG A 1 203 ? 4.961 -0.18 -14.125 1 92.5 203 ARG A N 1
ATOM 1591 C CA . ARG A 1 203 ? 3.754 0.22 -13.414 1 92.5 203 ARG A CA 1
ATOM 1592 C C . ARG A 1 203 ? 3.023 -0.994 -12.852 1 92.5 203 ARG A C 1
ATOM 1594 O O . ARG A 1 203 ? 2.643 -1.006 -11.68 1 92.5 203 ARG A O 1
ATOM 1601 N N . GLY A 1 204 ? 2.881 -1.945 -13.688 1 93 204 GLY A N 1
ATOM 1602 C CA . GLY A 1 204 ? 2.16 -3.135 -13.266 1 93 204 GLY A CA 1
ATOM 1603 C C . GLY A 1 204 ? 2.838 -3.865 -12.125 1 93 204 GLY A C 1
ATOM 1604 O O . GLY A 1 204 ? 2.182 -4.262 -11.156 1 93 204 GLY A O 1
ATOM 1605 N N . VAL A 1 205 ? 4.16 -4.008 -12.227 1 96.19 205 VAL A N 1
ATOM 1606 C CA . VAL A 1 205 ? 4.91 -4.699 -11.188 1 96.19 205 VAL A CA 1
ATOM 1607 C C . VAL A 1 205 ? 4.867 -3.891 -9.891 1 96.19 205 VAL A C 1
ATOM 1609 O O . VAL A 1 205 ? 4.707 -4.453 -8.805 1 96.19 205 VAL A O 1
ATOM 1612 N N . PHE A 1 206 ? 4.973 -2.578 -10.047 1 96.25 206 PHE A N 1
ATOM 1613 C CA . PHE A 1 206 ? 4.895 -1.686 -8.898 1 96.25 206 PHE A CA 1
ATOM 1614 C C . PHE A 1 206 ? 3.568 -1.852 -8.172 1 96.25 206 PHE A C 1
ATOM 1616 O O . PHE A 1 206 ? 3.545 -2.094 -6.961 1 96.25 206 PHE A O 1
ATOM 1623 N N . LEU A 1 207 ? 2.508 -1.789 -8.852 1 96.25 207 LEU A N 1
ATOM 1624 C CA . LEU A 1 207 ? 1.167 -1.825 -8.273 1 96.25 207 LEU A CA 1
ATOM 1625 C C . LEU A 1 207 ? 0.847 -3.213 -7.73 1 96.25 207 LEU A C 1
ATOM 1627 O O . LEU A 1 207 ? 0.24 -3.342 -6.664 1 96.25 207 LEU A O 1
ATOM 1631 N N . ASN A 1 208 ? 1.251 -4.266 -8.406 1 97.12 208 ASN A N 1
ATOM 1632 C CA . ASN A 1 208 ? 0.996 -5.609 -7.902 1 97.12 208 ASN A CA 1
ATOM 1633 C C . ASN A 1 208 ? 1.775 -5.887 -6.617 1 97.12 208 ASN A C 1
ATOM 1635 O O . ASN A 1 208 ? 1.27 -6.543 -5.707 1 97.12 208 ASN A O 1
ATOM 1639 N N . SER A 1 209 ? 3.023 -5.402 -6.586 1 98.38 209 SER A N 1
ATOM 1640 C CA . SER A 1 209 ? 3.828 -5.566 -5.379 1 98.38 209 SER A CA 1
ATOM 1641 C C . SER A 1 209 ? 3.145 -4.938 -4.172 1 98.38 209 SER A C 1
ATOM 1643 O O . SER A 1 209 ? 3.012 -5.578 -3.125 1 98.38 209 SER A O 1
ATOM 1645 N N . ILE A 1 210 ? 2.674 -3.756 -4.359 1 98.31 210 ILE A N 1
ATOM 1646 C CA . ILE A 1 210 ? 2.039 -3.043 -3.256 1 98.31 210 ILE A CA 1
ATOM 1647 C C . ILE A 1 210 ? 0.685 -3.676 -2.943 1 98.31 210 ILE A C 1
ATOM 1649 O O . ILE A 1 210 ? 0.287 -3.764 -1.779 1 98.31 210 ILE A O 1
ATOM 1653 N N . SER A 1 211 ? -0.018 -4.078 -3.963 1 97.94 211 SER A N 1
ATOM 1654 C CA . SER A 1 211 ? -1.284 -4.773 -3.748 1 97.94 211 SER A CA 1
ATOM 1655 C C . SER A 1 211 ? -1.093 -6.023 -2.896 1 97.94 211 SER A C 1
ATOM 1657 O O . SER A 1 211 ? -1.893 -6.297 -2 1 97.94 211 SER A O 1
ATOM 1659 N N . ASN A 1 212 ? -0.029 -6.805 -3.174 1 98.31 212 ASN A N 1
ATOM 1660 C CA . ASN A 1 212 ? 0.298 -7.973 -2.365 1 98.31 212 ASN A CA 1
ATOM 1661 C C . ASN A 1 212 ? 0.497 -7.602 -0.898 1 98.31 212 ASN A C 1
ATOM 1663 O O . ASN A 1 212 ? 0.043 -8.32 -0.005 1 98.31 212 ASN A O 1
ATOM 1667 N N . VAL A 1 213 ? 1.2 -6.5 -0.69 1 98.62 213 VAL A N 1
ATOM 1668 C CA . VAL A 1 213 ? 1.467 -6.047 0.671 1 98.62 213 VAL A CA 1
ATOM 1669 C C . VAL A 1 213 ? 0.149 -5.75 1.384 1 98.62 213 VAL A C 1
ATOM 1671 O O . VAL A 1 213 ? -0.051 -6.16 2.529 1 98.62 213 VAL A O 1
ATOM 1674 N N . LEU A 1 214 ? -0.747 -5.098 0.692 1 98.38 214 LEU A N 1
ATOM 1675 C CA . LEU A 1 214 ? -2.029 -4.723 1.276 1 98.38 214 LEU A CA 1
ATOM 1676 C C . LEU A 1 214 ? -2.918 -5.945 1.477 1 98.38 214 LEU A C 1
ATOM 1678 O O . LEU A 1 214 ? -3.502 -6.125 2.547 1 98.38 214 LEU A O 1
ATOM 1682 N N . ASP A 1 215 ? -2.998 -6.758 0.446 1 97.62 215 ASP A N 1
ATOM 1683 C CA . ASP A 1 215 ? -3.861 -7.934 0.479 1 97.62 215 ASP A CA 1
ATOM 1684 C C . ASP A 1 215 ? -3.475 -8.867 1.626 1 97.62 215 ASP A C 1
ATOM 1686 O O . ASP A 1 215 ? -4.344 -9.406 2.314 1 97.62 215 ASP A O 1
ATOM 1690 N N . TRP A 1 216 ? -2.209 -8.977 1.767 1 97.5 216 TRP A N 1
ATOM 1691 C CA . TRP A 1 216 ? -1.681 -9.977 2.689 1 97.5 216 TRP A CA 1
ATOM 1692 C C . TRP A 1 216 ? -1.294 -9.336 4.02 1 97.5 216 TRP A C 1
ATOM 1694 O O . TRP A 1 216 ? -0.691 -9.984 4.875 1 97.5 216 TRP A O 1
ATOM 1704 N N . ASP A 1 217 ? -1.559 -8.094 4.168 1 96.69 217 ASP A N 1
ATOM 1705 C CA . ASP A 1 217 ? -1.224 -7.332 5.367 1 96.69 217 ASP A CA 1
ATOM 1706 C C . ASP A 1 217 ? 0.223 -7.582 5.789 1 96.69 217 ASP A C 1
ATOM 1708 O O . ASP A 1 217 ? 0.485 -7.949 6.938 1 96.69 217 ASP A O 1
ATOM 1712 N N . ILE A 1 218 ? 1.128 -7.488 4.855 1 98.19 218 ILE A N 1
ATOM 1713 C CA . ILE A 1 218 ? 2.537 -7.727 5.148 1 98.19 218 ILE A CA 1
ATOM 1714 C C . ILE A 1 218 ? 3.09 -6.57 5.984 1 98.19 218 ILE A C 1
ATOM 1716 O O . ILE A 1 218 ? 3.037 -5.414 5.566 1 98.19 218 ILE A O 1
ATOM 1720 N N . PRO A 1 219 ? 3.6 -6.863 7.16 1 97.38 219 PRO A N 1
ATOM 1721 C CA . PRO A 1 219 ? 4.176 -5.809 7.996 1 97.38 219 PRO A CA 1
ATOM 1722 C C . PRO A 1 219 ? 5.562 -5.379 7.527 1 97.38 219 PRO A C 1
ATOM 1724 O O . PRO A 1 219 ? 6.109 -5.961 6.59 1 97.38 219 PRO A O 1
ATOM 1727 N N . LYS A 1 220 ? 6.09 -4.363 8.125 1 97 220 LYS A N 1
ATOM 1728 C CA . LYS A 1 220 ? 7.492 -4.02 7.914 1 97 220 LYS A CA 1
ATOM 1729 C C . LYS A 1 220 ? 8.406 -5.168 8.328 1 97 220 LYS A C 1
ATOM 1731 O O . LYS A 1 220 ? 8.133 -5.859 9.312 1 97 220 LYS A O 1
ATOM 1736 N N . ARG A 1 221 ? 9.391 -5.438 7.551 1 97.56 221 ARG A N 1
ATOM 1737 C CA . ARG A 1 221 ? 10.477 -6.363 7.832 1 97.56 221 ARG A CA 1
ATOM 1738 C C . ARG A 1 221 ? 9.977 -7.801 7.91 1 97.56 221 ARG A C 1
ATOM 1740 O O . ARG A 1 221 ? 10.273 -8.516 8.867 1 97.56 221 ARG A O 1
ATOM 1747 N N . PRO A 1 222 ? 9.195 -8.203 6.965 1 98.5 222 PRO A N 1
ATOM 1748 C CA . PRO A 1 222 ? 8.836 -9.617 6.93 1 98.5 222 PRO A CA 1
ATOM 1749 C C . PRO A 1 222 ? 10.031 -10.523 6.633 1 98.5 222 PRO A C 1
ATOM 1751 O O . PRO A 1 222 ? 11.031 -10.07 6.082 1 98.5 222 PRO A O 1
ATOM 1754 N N . ILE A 1 223 ? 9.938 -11.75 7.051 1 98.88 223 ILE A N 1
ATOM 1755 C CA . ILE A 1 223 ? 10.914 -12.773 6.676 1 98.88 223 ILE A CA 1
ATOM 1756 C C . ILE A 1 223 ? 10.273 -13.773 5.719 1 98.88 223 ILE A C 1
ATOM 1758 O O . ILE A 1 223 ? 9.391 -14.539 6.109 1 98.88 223 ILE A O 1
ATOM 1762 N N . PHE A 1 224 ? 10.742 -13.781 4.484 1 98.94 224 PHE A N 1
ATOM 1763 C CA . PHE A 1 224 ? 10.086 -14.484 3.387 1 98.94 224 PHE A CA 1
ATOM 1764 C C . PHE A 1 224 ? 10.93 -15.656 2.91 1 98.94 224 PHE A C 1
ATOM 1766 O O . PHE A 1 224 ? 12.086 -15.477 2.516 1 98.94 224 PHE A O 1
ATOM 1773 N N . LEU A 1 225 ? 10.375 -16.844 2.943 1 98.88 225 LEU A N 1
ATOM 1774 C CA . LEU A 1 225 ? 11.055 -18.047 2.455 1 98.88 225 LEU A CA 1
ATOM 1775 C C . LEU A 1 225 ? 10.641 -18.359 1.021 1 98.88 225 LEU A C 1
ATOM 1777 O O . LEU A 1 225 ? 9.453 -18.547 0.742 1 98.88 225 LEU A O 1
ATOM 1781 N N . TRP A 1 226 ? 11.625 -18.453 0.16 1 98.56 226 TRP A N 1
ATOM 1782 C CA . TRP A 1 226 ? 11.352 -18.719 -1.248 1 98.56 226 TRP A CA 1
ATOM 1783 C C . TRP A 1 226 ? 11.141 -20.203 -1.49 1 98.56 226 TRP A C 1
ATOM 1785 O O . TRP A 1 226 ? 12.102 -20.953 -1.685 1 98.56 226 TRP A O 1
ATOM 1795 N N . THR A 1 227 ? 9.883 -20.578 -1.476 1 97.44 227 THR A N 1
ATOM 1796 C CA . THR A 1 227 ? 9.453 -21.906 -1.92 1 97.44 227 THR A CA 1
ATOM 1797 C C . THR A 1 227 ? 8.828 -21.828 -3.309 1 97.44 227 THR A C 1
ATOM 1799 O O . THR A 1 227 ? 8.922 -22.781 -4.09 1 97.44 227 THR A O 1
ATOM 1802 N N . LEU A 1 228 ? 8.195 -20.703 -3.594 1 95.94 228 LEU A N 1
ATOM 1803 C CA . LEU A 1 228 ? 7.703 -20.375 -4.926 1 95.94 228 LEU A CA 1
ATOM 1804 C C . LEU A 1 228 ? 8.852 -20.047 -5.871 1 95.94 228 LEU A C 1
ATOM 1806 O O . LEU A 1 228 ? 9.719 -19.234 -5.531 1 95.94 228 LEU A O 1
ATOM 1810 N N . PRO A 1 229 ? 8.891 -20.688 -7.02 1 95.44 229 PRO A N 1
ATOM 1811 C CA . PRO A 1 229 ? 9.961 -20.297 -7.945 1 95.44 229 PRO A CA 1
ATOM 1812 C C . PRO A 1 229 ? 9.906 -18.828 -8.328 1 95.44 229 PRO A C 1
ATOM 1814 O O . PRO A 1 229 ? 8.875 -18.344 -8.805 1 95.44 229 PRO A O 1
ATOM 1817 N N . MET A 1 230 ? 11.008 -18.156 -8.234 1 97.12 230 MET A N 1
ATOM 1818 C CA . MET A 1 230 ? 11.078 -16.734 -8.57 1 97.12 230 MET A CA 1
ATOM 1819 C C . MET A 1 230 ? 10.797 -16.5 -10.047 1 97.12 230 MET A C 1
ATOM 1821 O O . MET A 1 230 ? 10.258 -15.461 -10.43 1 97.12 230 MET A O 1
ATOM 1825 N N . PHE A 1 231 ? 11.141 -17.5 -10.867 1 95.06 231 PHE A N 1
ATOM 1826 C CA . PHE A 1 231 ? 10.984 -17.312 -12.305 1 95.06 231 PHE A CA 1
ATOM 1827 C C . PHE A 1 231 ? 9.516 -17.375 -12.703 1 95.06 231 PHE A C 1
ATOM 1829 O O . PHE A 1 231 ? 9.148 -16.953 -13.797 1 95.06 231 PHE A O 1
ATOM 1836 N N . HIS A 1 232 ? 8.688 -18 -11.867 1 93.75 232 HIS A N 1
ATOM 1837 C CA . HIS A 1 232 ? 7.262 -18.078 -12.172 1 93.75 232 HIS A CA 1
ATOM 1838 C C . HIS A 1 232 ? 6.562 -16.75 -11.867 1 93.75 232 HIS A C 1
ATOM 1840 O O . HIS A 1 232 ? 6.34 -16.422 -10.703 1 93.75 232 HIS A O 1
ATOM 1846 N N . CYS A 1 233 ? 6.145 -16.047 -12.898 1 94.31 233 CYS A N 1
ATOM 1847 C CA . CYS A 1 233 ? 5.551 -14.719 -12.758 1 94.31 233 CYS A CA 1
ATOM 1848 C C . CYS A 1 233 ? 6.438 -13.805 -11.914 1 94.31 233 CYS A C 1
ATOM 1850 O O . CYS A 1 233 ? 5.938 -13.039 -11.086 1 94.31 233 CYS A O 1
ATOM 1852 N N . ASN A 1 234 ? 7.75 -14.055 -12.055 1 97 234 ASN A N 1
ATOM 1853 C CA . ASN A 1 234 ? 8.711 -13.289 -11.266 1 97 234 ASN A CA 1
ATOM 1854 C C . ASN A 1 234 ? 8.422 -13.391 -9.773 1 97 234 ASN A C 1
ATOM 1856 O O . ASN A 1 234 ? 8.398 -12.383 -9.07 1 97 234 ASN A O 1
ATOM 1860 N N . GLY A 1 235 ? 8.141 -14.602 -9.367 1 97.25 235 GLY A N 1
ATOM 1861 C CA . GLY A 1 235 ? 7.859 -14.82 -7.953 1 97.25 235 GLY A CA 1
ATOM 1862 C C . GLY A 1 235 ? 6.602 -14.109 -7.484 1 97.25 235 GLY A C 1
ATOM 1863 O O . GLY A 1 235 ? 6.547 -13.625 -6.352 1 97.25 235 GLY A O 1
ATOM 1864 N N . TRP A 1 236 ? 5.652 -13.922 -8.328 1 97.25 236 TRP A N 1
ATOM 1865 C CA . TRP A 1 236 ? 4.406 -13.227 -8.039 1 97.25 236 TRP A CA 1
ATOM 1866 C C . TRP A 1 236 ? 4.676 -11.797 -7.578 1 97.25 236 TRP A C 1
ATOM 1868 O O . TRP A 1 236 ? 3.961 -11.266 -6.723 1 97.25 236 TRP A O 1
ATOM 1878 N N . CYS A 1 237 ? 5.785 -11.203 -7.957 1 98.19 237 CYS A N 1
ATOM 1879 C CA . CYS A 1 237 ? 6.215 -9.836 -7.691 1 98.19 237 CYS A CA 1
ATOM 1880 C C . CYS A 1 237 ? 6.703 -9.688 -6.258 1 98.19 237 CYS A C 1
ATOM 1882 O O . CYS A 1 237 ? 6.938 -8.57 -5.789 1 98.19 237 CYS A O 1
ATOM 1884 N N . PHE A 1 238 ? 6.984 -10.766 -5.531 1 98.75 238 PHE A N 1
ATOM 1885 C CA . PHE A 1 238 ? 7.402 -10.688 -4.137 1 98.75 238 PHE A CA 1
ATOM 1886 C C . PHE A 1 238 ? 8.867 -10.289 -4.035 1 98.75 238 PHE A C 1
ATOM 1888 O O . PHE A 1 238 ? 9.312 -9.781 -3 1 98.75 238 PHE A O 1
ATOM 1895 N N . PRO A 1 239 ? 9.758 -10.531 -5.078 1 98.75 239 PRO A N 1
ATOM 1896 C CA . PRO A 1 239 ? 11.086 -9.938 -4.973 1 98.75 239 PRO A CA 1
ATOM 1897 C C . PRO A 1 239 ? 11.047 -8.438 -4.699 1 98.75 239 PRO A C 1
ATOM 1899 O O . PRO A 1 239 ? 11.859 -7.918 -3.932 1 98.75 239 PRO A O 1
ATOM 1902 N N . TRP A 1 240 ? 10.078 -7.789 -5.258 1 98.62 240 TRP A N 1
ATOM 1903 C CA . TRP A 1 240 ? 9.945 -6.344 -5.105 1 98.62 240 TRP A CA 1
ATOM 1904 C C . TRP A 1 240 ? 9.094 -6 -3.885 1 98.62 240 TRP A C 1
ATOM 1906 O O . TRP A 1 240 ? 9.414 -5.066 -3.145 1 98.62 240 TRP A O 1
ATOM 1916 N N . ALA A 1 241 ? 8 -6.777 -3.596 1 98.69 241 ALA A N 1
ATOM 1917 C CA . ALA A 1 241 ? 7.109 -6.508 -2.471 1 98.69 241 ALA A CA 1
ATOM 1918 C C . ALA A 1 241 ? 7.855 -6.59 -1.144 1 98.69 241 ALA A C 1
ATOM 1920 O O . ALA A 1 241 ? 7.648 -5.762 -0.253 1 98.69 241 ALA A O 1
ATOM 1921 N N . ILE A 1 242 ? 8.711 -7.59 -0.983 1 98.75 242 ILE A N 1
ATOM 1922 C CA . ILE A 1 242 ? 9.461 -7.777 0.253 1 98.75 242 ILE A CA 1
ATOM 1923 C C . ILE A 1 242 ? 10.461 -6.633 0.428 1 98.75 242 ILE A C 1
ATOM 1925 O O . ILE A 1 242 ? 10.695 -6.168 1.546 1 98.75 242 ILE A O 1
ATOM 1929 N N . ALA A 1 243 ? 11.047 -6.184 -0.701 1 98.19 243 ALA A N 1
ATOM 1930 C CA . ALA A 1 243 ? 11.93 -5.023 -0.653 1 98.19 243 ALA A CA 1
ATOM 1931 C C . ALA A 1 243 ? 11.18 -3.773 -0.212 1 98.19 243 ALA A C 1
ATOM 1933 O O . ALA A 1 243 ? 11.688 -2.975 0.576 1 98.19 243 ALA A O 1
ATOM 1934 N N . ALA A 1 244 ? 9.969 -3.629 -0.671 1 97.88 244 ALA A N 1
ATOM 1935 C CA . ALA A 1 244 ? 9.148 -2.471 -0.322 1 97.88 244 ALA A CA 1
ATOM 1936 C C . ALA A 1 244 ? 8.922 -2.396 1.186 1 97.88 244 ALA A C 1
ATOM 1938 O O . ALA A 1 244 ? 8.688 -1.314 1.731 1 97.88 244 ALA A O 1
ATOM 1939 N N . ARG A 1 245 ? 9.008 -3.529 1.823 1 98.31 245 ARG A N 1
ATOM 1940 C CA . ARG A 1 245 ? 8.734 -3.58 3.256 1 98.31 245 ARG A CA 1
ATOM 1941 C C . ARG A 1 245 ? 10.031 -3.744 4.051 1 98.31 245 ARG A C 1
ATOM 1943 O O . ARG A 1 245 ? 10 -3.926 5.27 1 98.31 245 ARG A O 1
ATOM 1950 N N . GLY A 1 246 ? 11.172 -3.746 3.344 1 97.69 246 GLY A N 1
ATOM 1951 C CA . GLY A 1 246 ? 12.445 -3.9 4.02 1 97.69 246 GLY A CA 1
ATOM 1952 C C . GLY A 1 246 ? 12.617 -5.262 4.668 1 97.69 246 GLY A C 1
ATOM 1953 O O . GLY A 1 246 ? 13.18 -5.367 5.758 1 97.69 246 GLY A O 1
ATOM 1954 N N . GLY A 1 247 ? 12.086 -6.285 4.07 1 98.38 247 GLY A N 1
ATOM 1955 C CA . GLY A 1 247 ? 12.094 -7.621 4.648 1 98.38 247 GLY A CA 1
ATOM 1956 C C . GLY A 1 247 ? 13.359 -8.391 4.336 1 98.38 247 GLY A C 1
ATOM 1957 O O . GLY A 1 247 ? 14.352 -7.816 3.883 1 98.38 247 GLY A O 1
ATOM 1958 N N . THR A 1 248 ? 13.352 -9.672 4.652 1 98.81 248 THR A N 1
ATOM 1959 C CA . THR A 1 248 ? 14.477 -10.578 4.418 1 98.81 248 THR A CA 1
ATOM 1960 C C . THR A 1 248 ? 14.062 -11.719 3.496 1 98.81 248 THR A C 1
ATOM 1962 O O . THR A 1 248 ? 13.031 -12.359 3.713 1 98.81 248 THR A O 1
ATOM 1965 N N . HIS A 1 249 ? 14.883 -11.906 2.473 1 98.88 249 HIS A N 1
ATOM 1966 C CA . HIS A 1 249 ? 14.711 -13.047 1.575 1 98.88 249 HIS A CA 1
ATOM 1967 C C . HIS A 1 249 ? 15.531 -14.242 2.037 1 98.88 249 HIS A C 1
ATOM 1969 O O . HIS A 1 249 ? 16.75 -14.133 2.211 1 98.88 249 HIS A O 1
ATOM 1975 N N . ILE A 1 250 ? 14.898 -15.328 2.246 1 98.88 250 ILE A N 1
ATOM 1976 C CA . ILE A 1 250 ? 15.602 -16.578 2.48 1 98.88 250 ILE A CA 1
ATOM 1977 C C . ILE A 1 250 ? 15.508 -17.469 1.237 1 98.88 250 ILE A C 1
ATOM 1979 O O . ILE A 1 250 ? 14.414 -17.891 0.848 1 98.88 250 ILE A O 1
ATOM 1983 N N . CYS A 1 251 ? 16.609 -17.75 0.649 1 98.31 251 CYS A N 1
ATOM 1984 C CA . CYS A 1 251 ? 16.656 -18.5 -0.598 1 98.31 251 CYS A CA 1
ATOM 1985 C C . CYS A 1 251 ? 16.719 -20 -0.325 1 98.31 251 CYS A C 1
ATOM 1987 O O . CYS A 1 251 ? 17.312 -20.438 0.669 1 98.31 251 CYS A O 1
ATOM 1989 N N . MET A 1 252 ? 16.078 -20.75 -1.15 1 96.19 252 MET A N 1
ATOM 1990 C CA . MET A 1 252 ? 16.125 -22.203 -1.213 1 96.19 252 MET A CA 1
ATOM 1991 C C . MET A 1 252 ? 16.172 -22.688 -2.66 1 96.19 252 MET A C 1
ATOM 1993 O O . MET A 1 252 ? 15.156 -22.641 -3.361 1 96.19 252 MET A O 1
ATOM 1997 N N . ARG A 1 253 ? 17.281 -23.203 -3.049 1 93.38 253 ARG A N 1
ATOM 1998 C CA . ARG A 1 253 ? 17.547 -23.562 -4.438 1 93.38 253 ARG A CA 1
ATOM 1999 C C . ARG A 1 253 ? 16.484 -24.516 -4.973 1 93.38 253 ARG A C 1
ATOM 2001 O O . ARG A 1 253 ? 16.016 -24.359 -6.105 1 93.38 253 ARG A O 1
ATOM 2008 N N . LYS A 1 254 ? 16.266 -25.5 -4.207 1 91 254 LYS A N 1
ATOM 2009 C CA . LYS A 1 254 ? 15.25 -26.516 -4.504 1 91 254 LYS A CA 1
ATOM 2010 C C . LYS A 1 254 ? 14.359 -26.781 -3.287 1 91 254 LYS A C 1
ATOM 2012 O O . LYS A 1 254 ? 14.852 -26.859 -2.16 1 91 254 LYS A O 1
ATOM 2017 N N . PHE A 1 255 ? 13.094 -26.906 -3.531 1 93.69 255 PHE A N 1
ATOM 2018 C CA . PHE A 1 255 ? 12.195 -27.141 -2.414 1 93.69 255 PHE A CA 1
ATOM 2019 C C . PHE A 1 255 ? 12.469 -28.516 -1.788 1 93.69 255 PHE A C 1
ATOM 2021 O O . PHE A 1 255 ? 12.539 -29.516 -2.492 1 93.69 255 PHE A O 1
ATOM 2028 N N . ASP A 1 256 ? 12.68 -28.453 -0.568 1 94.75 256 ASP A N 1
ATOM 2029 C CA . ASP A 1 256 ? 12.773 -29.594 0.336 1 94.75 256 ASP A CA 1
ATOM 2030 C C . ASP A 1 256 ? 12.031 -29.312 1.643 1 94.75 256 ASP A C 1
ATOM 2032 O O . ASP A 1 256 ? 12.375 -28.391 2.375 1 94.75 256 ASP A O 1
ATOM 2036 N N . ALA A 1 257 ? 11.047 -30.125 1.896 1 96.19 257 ALA A N 1
ATOM 2037 C CA . ALA A 1 257 ? 10.141 -29.828 3.004 1 96.19 257 ALA A CA 1
ATOM 2038 C C . ALA A 1 257 ? 10.883 -29.828 4.336 1 96.19 257 ALA A C 1
ATOM 2040 O O . ALA A 1 257 ? 10.617 -28.984 5.199 1 96.19 257 ALA A O 1
ATOM 2041 N N . GLU A 1 258 ? 11.719 -30.781 4.512 1 97.12 258 GLU A N 1
ATOM 2042 C CA . GLU A 1 258 ? 12.477 -30.844 5.762 1 97.12 258 GLU A CA 1
ATOM 2043 C C . GLU A 1 258 ? 13.367 -29.625 5.934 1 97.12 258 GLU A C 1
ATOM 2045 O O . GLU A 1 258 ? 13.414 -29.031 7.016 1 97.12 258 GLU A O 1
ATOM 2050 N N . GLU A 1 259 ? 14.047 -29.312 4.875 1 97.5 259 GLU A N 1
ATOM 2051 C CA . GLU A 1 259 ? 14.898 -28.125 4.918 1 97.5 259 GLU A CA 1
ATOM 2052 C C . GLU A 1 259 ? 14.07 -26.859 5.16 1 97.5 259 GLU A C 1
ATOM 2054 O O . GLU A 1 259 ? 14.492 -25.969 5.906 1 97.5 259 GLU A O 1
ATOM 2059 N N . ALA A 1 260 ? 13 -26.781 4.531 1 98.38 260 ALA A N 1
ATOM 2060 C CA . ALA A 1 260 ? 12.125 -25.625 4.688 1 98.38 260 ALA A CA 1
ATOM 2061 C C . ALA A 1 260 ? 11.695 -25.453 6.141 1 98.38 260 ALA A C 1
ATOM 2063 O O . ALA A 1 260 ? 11.75 -24.344 6.68 1 98.38 260 ALA A O 1
ATOM 2064 N N . ILE A 1 261 ? 11.281 -26.531 6.766 1 98.06 261 ILE A N 1
ATOM 2065 C CA . ILE A 1 261 ? 10.852 -26.5 8.156 1 98.06 261 ILE A CA 1
ATOM 2066 C C . ILE A 1 261 ? 12.008 -26.016 9.039 1 98.06 261 ILE A C 1
ATOM 2068 O O . ILE A 1 261 ? 11.812 -25.219 9.953 1 98.06 261 ILE A O 1
ATOM 2072 N N . LEU A 1 262 ? 13.156 -26.516 8.75 1 97.44 262 LEU A N 1
ATOM 2073 C CA . LEU A 1 262 ? 14.336 -26.094 9.5 1 97.44 262 LEU A CA 1
ATOM 2074 C C . LEU A 1 262 ? 14.578 -24.594 9.352 1 97.44 262 LEU A C 1
ATOM 2076 O O . LEU A 1 262 ? 14.859 -23.906 10.328 1 97.44 262 LEU A O 1
ATOM 2080 N N . LEU A 1 263 ? 14.539 -24.094 8.164 1 98.12 263 LEU A N 1
ATOM 2081 C CA . LEU A 1 263 ? 14.75 -22.672 7.895 1 98.12 263 LEU A CA 1
ATOM 2082 C C . LEU A 1 263 ? 13.672 -21.828 8.562 1 98.12 263 LEU A C 1
ATOM 2084 O O . LEU A 1 263 ? 13.961 -20.734 9.07 1 98.12 263 LEU A O 1
ATOM 2088 N N . MET A 1 264 ? 12.461 -22.297 8.523 1 98.38 264 MET A N 1
ATOM 2089 C CA . MET A 1 264 ? 11.344 -21.594 9.148 1 98.38 264 MET A CA 1
ATOM 2090 C C . MET A 1 264 ? 11.578 -21.422 10.641 1 98.38 264 MET A C 1
ATOM 2092 O O . MET A 1 264 ? 11.32 -20.344 11.195 1 98.38 264 MET A O 1
ATOM 2096 N N . GLN A 1 265 ? 12.031 -22.469 11.25 1 97.31 265 GLN A N 1
ATOM 2097 C CA . GLN A 1 265 ? 12.32 -22.406 12.68 1 97.31 265 GLN A CA 1
ATOM 2098 C C . GLN A 1 265 ? 13.539 -21.531 12.969 1 97.31 265 GLN A C 1
ATOM 2100 O O . GLN A 1 265 ? 13.492 -20.656 13.828 1 97.31 265 GLN A O 1
ATOM 2105 N N . LYS A 1 266 ? 14.57 -21.75 12.203 1 97.31 266 LYS A N 1
ATOM 2106 C CA . LYS A 1 266 ? 15.852 -21.109 12.438 1 97.31 266 LYS A CA 1
ATOM 2107 C C . LYS A 1 266 ? 15.75 -19.594 12.25 1 97.31 266 LYS A C 1
ATOM 2109 O O . LYS A 1 266 ? 16.344 -18.828 13.008 1 97.31 266 LYS A O 1
ATOM 2114 N N . HIS A 1 267 ? 15.031 -19.172 11.234 1 97.88 267 HIS A N 1
ATOM 2115 C CA . HIS A 1 267 ? 15.039 -17.766 10.867 1 97.88 267 HIS A CA 1
ATOM 2116 C C . HIS A 1 267 ? 13.719 -17.094 11.234 1 97.88 267 HIS A C 1
ATOM 2118 O O . HIS A 1 267 ? 13.5 -15.93 10.898 1 97.88 267 HIS A O 1
ATOM 2124 N N . LYS A 1 268 ? 12.812 -17.812 11.836 1 98.06 268 LYS A N 1
ATOM 2125 C CA . LYS A 1 268 ? 11.508 -17.281 12.227 1 98.06 268 LYS A CA 1
ATOM 2126 C C . LYS A 1 268 ? 10.766 -16.719 11.023 1 98.06 268 LYS A C 1
ATOM 2128 O O . LYS A 1 268 ? 10.305 -15.57 11.062 1 98.06 268 LYS A O 1
ATOM 2133 N N . VAL A 1 269 ? 10.641 -17.547 10.039 1 98.69 269 VAL A N 1
ATOM 2134 C CA . VAL A 1 269 ? 9.977 -17.172 8.797 1 98.69 269 VAL A CA 1
ATOM 2135 C C . VAL A 1 269 ? 8.555 -16.703 9.102 1 98.69 269 VAL A C 1
ATOM 2137 O O . VAL A 1 269 ? 7.859 -17.297 9.93 1 98.69 269 VAL A O 1
ATOM 2140 N N . THR A 1 270 ? 8.164 -15.617 8.406 1 98.75 270 THR A N 1
ATOM 2141 C CA . THR A 1 270 ? 6.828 -15.078 8.633 1 98.75 270 THR A CA 1
ATOM 2142 C C . THR A 1 270 ? 5.926 -15.352 7.438 1 98.75 270 THR A C 1
ATOM 2144 O O . THR A 1 270 ? 4.703 -15.438 7.582 1 98.75 270 THR A O 1
ATOM 2147 N N . HIS A 1 271 ? 6.5 -15.445 6.258 1 98.88 271 HIS A N 1
ATOM 2148 C CA . HIS A 1 271 ? 5.699 -15.562 5.043 1 98.88 271 HIS A CA 1
ATOM 2149 C C . HIS A 1 271 ? 6.336 -16.531 4.055 1 98.88 271 HIS A C 1
ATOM 2151 O O . HIS A 1 271 ? 7.562 -16.609 3.947 1 98.88 271 HIS A O 1
ATOM 2157 N N . TYR A 1 272 ? 5.547 -17.203 3.283 1 98.56 272 TYR A N 1
ATOM 2158 C CA . TYR A 1 272 ? 5.953 -18 2.129 1 98.56 272 TYR A CA 1
ATOM 2159 C C . TYR A 1 272 ? 4.777 -18.25 1.196 1 98.56 272 TYR A C 1
ATOM 2161 O O . TYR A 1 272 ? 3.623 -18.016 1.563 1 98.56 272 TYR A O 1
ATOM 2169 N N . CYS A 1 273 ? 5.09 -18.656 -0.053 1 97.19 273 CYS A N 1
ATOM 2170 C CA . CYS A 1 273 ? 4.07 -19 -1.038 1 97.19 273 CYS A CA 1
ATOM 2171 C C . CYS A 1 273 ? 4.332 -20.375 -1.635 1 97.19 273 CYS A C 1
ATOM 2173 O O . CYS A 1 273 ? 5.473 -20.844 -1.651 1 97.19 273 CYS A O 1
ATOM 2175 N N . GLY A 1 274 ? 3.287 -20.953 -2.127 1 93.31 274 GLY A N 1
ATOM 2176 C CA . GLY A 1 274 ? 3.492 -22.234 -2.807 1 93.31 274 GLY A CA 1
ATOM 2177 C C . GLY A 1 274 ? 2.205 -22.844 -3.318 1 93.31 274 GLY A C 1
ATOM 2178 O O . GLY A 1 274 ? 1.113 -22.375 -2.994 1 93.31 274 GLY A O 1
ATOM 2179 N N . ALA A 1 275 ? 2.408 -23.859 -4.113 1 89.75 275 ALA A N 1
ATOM 2180 C CA . ALA A 1 275 ? 1.29 -24.703 -4.551 1 89.75 275 ALA A CA 1
ATOM 2181 C C . ALA A 1 275 ? 0.822 -25.625 -3.428 1 89.75 275 ALA A C 1
ATOM 2183 O O . ALA A 1 275 ? 1.521 -25.797 -2.428 1 89.75 275 ALA A O 1
ATOM 2184 N N . PRO A 1 276 ? -0.34 -26.188 -3.535 1 89.06 276 PRO A N 1
ATOM 2185 C CA . PRO A 1 276 ? -0.858 -27.062 -2.486 1 89.06 276 PRO A CA 1
ATOM 2186 C C . PRO A 1 276 ? 0.12 -28.172 -2.115 1 89.06 276 PRO A C 1
ATOM 2188 O O . PRO A 1 276 ? 0.251 -28.516 -0.937 1 89.06 276 PRO A O 1
ATOM 2191 N N . ILE A 1 277 ? 0.834 -28.641 -3.08 1 84.19 277 ILE A N 1
ATOM 2192 C CA . ILE A 1 277 ? 1.752 -29.75 -2.824 1 84.19 277 ILE A CA 1
ATOM 2193 C C . ILE A 1 277 ? 2.838 -29.297 -1.847 1 84.19 277 ILE A C 1
ATOM 2195 O O . ILE A 1 277 ? 3.287 -30.078 -1.007 1 84.19 277 ILE A O 1
ATOM 2199 N N . VAL A 1 278 ? 3.27 -28.062 -1.961 1 92 278 VAL A N 1
ATOM 2200 C CA . VAL A 1 278 ? 4.266 -27.5 -1.058 1 92 278 VAL A CA 1
ATOM 2201 C C . VAL A 1 278 ? 3.684 -27.391 0.349 1 92 278 VAL A C 1
ATOM 2203 O O . VAL A 1 278 ? 4.324 -27.781 1.327 1 92 278 VAL A O 1
ATOM 2206 N N . HIS A 1 279 ? 2.484 -26.953 0.467 1 94.69 279 HIS A N 1
ATOM 2207 C CA . HIS A 1 279 ? 1.798 -26.781 1.744 1 94.69 279 HIS A CA 1
ATOM 2208 C C . HIS A 1 279 ? 1.599 -28.125 2.438 1 94.69 279 HIS A C 1
ATOM 2210 O O . HIS A 1 279 ? 1.855 -28.266 3.637 1 94.69 279 HIS A O 1
ATOM 2216 N N . TYR A 1 280 ? 1.213 -29.141 1.676 1 89.06 280 TYR A N 1
ATOM 2217 C CA . TYR A 1 280 ? 1.015 -30.484 2.225 1 89.06 280 TYR A CA 1
ATOM 2218 C C . TYR A 1 280 ? 2.324 -31.062 2.75 1 89.06 280 TYR A C 1
ATOM 2220 O O . TYR A 1 280 ? 2.357 -31.656 3.822 1 89.06 280 TYR A O 1
ATOM 2228 N N . ALA A 1 281 ? 3.297 -30.875 1.933 1 91.81 281 ALA A N 1
ATOM 2229 C CA . ALA A 1 281 ? 4.602 -31.406 2.324 1 91.81 281 ALA A CA 1
ATOM 2230 C C . ALA A 1 281 ? 5.07 -30.781 3.637 1 91.81 281 ALA A C 1
ATOM 2232 O O . ALA A 1 281 ? 5.555 -31.5 4.523 1 91.81 281 ALA A O 1
ATOM 2233 N N . LEU A 1 282 ? 4.902 -29.484 3.818 1 96.38 282 LEU A N 1
ATOM 2234 C CA . LEU A 1 282 ? 5.293 -28.797 5.039 1 96.38 282 LEU A CA 1
ATOM 2235 C C . LEU A 1 282 ? 4.473 -29.281 6.23 1 96.38 282 LEU A C 1
ATOM 2237 O O . LEU A 1 282 ? 5.027 -29.578 7.293 1 96.38 282 LEU A O 1
ATOM 2241 N N . GLY A 1 283 ? 3.17 -29.359 6.039 1 95.31 283 GLY A N 1
ATOM 2242 C CA . GLY A 1 283 ? 2.293 -29.812 7.105 1 95.31 283 GLY A CA 1
ATOM 2243 C C . GLY A 1 283 ? 2.627 -31.219 7.59 1 95.31 283 GLY A C 1
ATOM 2244 O O . GLY A 1 283 ? 2.668 -31.469 8.797 1 95.31 283 GLY A O 1
ATOM 2245 N N . ASN A 1 284 ? 2.875 -32.062 6.645 1 90.25 284 ASN A N 1
ATOM 2246 C CA . ASN A 1 284 ? 3.158 -33.469 6.977 1 90.25 284 ASN A CA 1
ATOM 2247 C C . ASN A 1 284 ? 4.469 -33.594 7.742 1 90.25 284 ASN A C 1
ATOM 2249 O O . ASN A 1 284 ? 4.547 -34.344 8.727 1 90.25 284 ASN A O 1
ATOM 2253 N N . ILE A 1 285 ? 5.48 -32.938 7.289 1 94.62 285 ILE A N 1
ATOM 2254 C CA . ILE A 1 285 ? 6.773 -33 7.957 1 94.62 285 ILE A CA 1
ATOM 2255 C C . ILE A 1 285 ? 6.652 -32.406 9.367 1 94.62 285 ILE A C 1
ATOM 2257 O O . ILE A 1 285 ? 7.164 -33 10.328 1 94.62 285 ILE A O 1
ATOM 2261 N N . ALA A 1 286 ? 6.012 -31.312 9.516 1 95 286 ALA A N 1
ATOM 2262 C CA . ALA A 1 286 ? 5.84 -30.688 10.828 1 95 286 ALA A CA 1
ATOM 2263 C C . ALA A 1 286 ? 5.074 -31.609 11.773 1 95 286 ALA A C 1
ATOM 2265 O O . ALA A 1 286 ? 5.445 -31.766 12.938 1 95 286 ALA A O 1
ATOM 2266 N N . ARG A 1 287 ? 4.031 -32.219 11.25 1 91.81 287 ARG A N 1
ATOM 2267 C CA . ARG A 1 287 ? 3.242 -33.125 12.055 1 91.81 287 ARG A CA 1
ATOM 2268 C C . ARG A 1 287 ? 4.086 -34.312 12.5 1 91.81 287 ARG A C 1
ATOM 2270 O O . ARG A 1 287 ? 4.023 -34.719 13.664 1 91.81 287 ARG A O 1
ATOM 2277 N N . LYS A 1 288 ? 4.793 -34.875 11.602 1 92.88 288 LYS A N 1
ATOM 2278 C CA . LYS A 1 288 ? 5.672 -36 11.906 1 92.88 288 LYS A CA 1
ATOM 2279 C C . LYS A 1 288 ? 6.668 -35.625 13.008 1 92.88 288 LYS A C 1
ATOM 2281 O O . LYS A 1 288 ? 7.016 -36.469 13.836 1 92.88 288 LYS A O 1
ATOM 2286 N N . GLN A 1 289 ? 7.031 -34.438 13 1 95.38 289 GLN A N 1
ATOM 2287 C CA . GLN A 1 289 ? 8.023 -33.969 13.969 1 95.38 289 GLN A CA 1
ATOM 2288 C C . GLN A 1 289 ? 7.352 -33.469 15.242 1 95.38 289 GLN A C 1
ATOM 2290 O O . GLN A 1 289 ? 8.031 -33.031 16.188 1 95.38 289 GLN A O 1
ATOM 2295 N N . GLY A 1 290 ? 6.043 -33.375 15.289 1 95.12 290 GLY A N 1
ATOM 2296 C CA . GLY A 1 290 ? 5.324 -32.844 16.422 1 95.12 290 GLY A CA 1
ATOM 2297 C C . GLY A 1 290 ? 5.539 -31.344 16.609 1 95.12 290 GLY A C 1
ATOM 2298 O O . GLY A 1 290 ? 5.535 -30.844 17.734 1 95.12 290 GLY A O 1
ATOM 2299 N N . LEU A 1 291 ? 5.758 -30.734 15.516 1 95.25 291 LEU A N 1
ATOM 2300 C CA . LEU A 1 291 ? 6.113 -29.328 15.555 1 95.25 291 LEU A CA 1
ATOM 2301 C C . LEU A 1 291 ? 4.871 -28.453 15.422 1 95.25 291 LEU A C 1
ATOM 2303 O O . LEU A 1 291 ? 3.992 -28.719 14.609 1 95.25 291 LEU A O 1
ATOM 2307 N N . HIS A 1 292 ? 4.805 -27.422 16.297 1 95.56 292 HIS A N 1
ATOM 2308 C CA . HIS A 1 292 ? 3.836 -26.344 16.219 1 95.56 292 HIS A CA 1
ATOM 2309 C C . HIS A 1 292 ? 4.523 -24.984 16.297 1 95.56 292 HIS A C 1
ATOM 2311 O O . HIS A 1 292 ? 5.184 -24.672 17.297 1 95.56 292 HIS A O 1
ATOM 2317 N N . PHE A 1 293 ? 4.375 -24.234 15.273 1 96.62 293 PHE A N 1
ATOM 2318 C CA . PHE A 1 293 ? 4.996 -22.922 15.289 1 96.62 293 PHE A CA 1
ATOM 2319 C C . PHE A 1 293 ? 4.277 -21.984 16.266 1 96.62 293 PHE A C 1
ATOM 2321 O O . PHE A 1 293 ? 3.062 -21.812 16.172 1 96.62 293 PHE A O 1
ATOM 2328 N N . GLU A 1 294 ? 4.953 -21.359 17.094 1 93.62 294 GLU A N 1
ATOM 2329 C CA . GLU A 1 294 ? 4.375 -20.453 18.094 1 93.62 294 GLU A CA 1
ATOM 2330 C C . GLU A 1 294 ? 3.938 -19.141 17.453 1 93.62 294 GLU A C 1
ATOM 2332 O O . GLU A 1 294 ? 2.865 -18.625 17.766 1 93.62 294 GLU A O 1
ATOM 2337 N N . GLU A 1 295 ? 4.867 -18.656 16.688 1 94 295 GLU A N 1
ATOM 2338 C CA . GLU A 1 295 ? 4.5 -17.469 15.922 1 94 295 GLU A CA 1
ATOM 2339 C C . GLU A 1 295 ? 3.816 -17.844 14.609 1 94 295 GLU A C 1
ATOM 2341 O O . GLU A 1 295 ? 4.258 -18.75 13.914 1 94 295 GLU A O 1
ATOM 2346 N N . LYS A 1 296 ? 2.82 -17.094 14.336 1 94.38 296 LYS A N 1
ATOM 2347 C CA . LYS A 1 296 ? 2.025 -17.375 13.148 1 94.38 296 LYS A CA 1
ATOM 2348 C C . LYS A 1 296 ? 2.85 -17.188 11.875 1 94.38 296 LYS A C 1
ATOM 2350 O O . LYS A 1 296 ? 3.57 -16.188 11.742 1 94.38 296 LYS A O 1
ATOM 2355 N N . ILE A 1 297 ? 2.805 -18.188 11.023 1 98.31 297 ILE A N 1
ATOM 2356 C CA . ILE A 1 297 ? 3.391 -18.094 9.695 1 98.31 297 ILE A CA 1
ATOM 2357 C C . ILE A 1 297 ? 2.283 -17.969 8.648 1 98.31 297 ILE A C 1
ATOM 2359 O O . ILE A 1 297 ? 1.281 -18.688 8.719 1 98.31 297 ILE A O 1
ATOM 2363 N N . ASN A 1 298 ? 2.432 -17.062 7.715 1 98.62 298 ASN A N 1
ATOM 2364 C CA . ASN A 1 298 ? 1.438 -16.812 6.676 1 98.62 298 ASN A CA 1
ATOM 2365 C C . ASN A 1 298 ? 1.845 -17.469 5.352 1 98.62 298 ASN A C 1
ATOM 2367 O O . ASN A 1 298 ? 2.91 -17.156 4.812 1 98.62 298 ASN A O 1
ATOM 2371 N N . GLY A 1 299 ? 1.003 -18.344 4.82 1 98.19 299 GLY A N 1
ATOM 2372 C CA . GLY A 1 299 ? 1.206 -18.938 3.51 1 98.19 299 GLY A CA 1
ATOM 2373 C C . GLY A 1 299 ? 0.195 -18.469 2.48 1 98.19 299 GLY A C 1
ATOM 2374 O O . GLY A 1 299 ? -0.979 -18.266 2.801 1 98.19 299 GLY A O 1
ATOM 2375 N N . LEU A 1 300 ? 0.642 -18.281 1.248 1 97.69 300 LEU A N 1
ATOM 2376 C CA . LEU A 1 300 ? -0.247 -18.031 0.118 1 97.69 300 LEU A CA 1
ATOM 2377 C C . LEU A 1 300 ? -0.317 -19.25 -0.795 1 97.69 300 LEU A C 1
ATOM 2379 O O . LEU A 1 300 ? 0.709 -19.859 -1.104 1 97.69 300 LEU A O 1
ATOM 2383 N N . VAL A 1 301 ? -1.532 -19.609 -1.167 1 95.88 301 VAL A N 1
ATOM 2384 C CA . VAL A 1 301 ? -1.684 -20.766 -2.029 1 95.88 301 VAL A CA 1
ATOM 2385 C C . VAL A 1 301 ? -2.414 -20.375 -3.311 1 95.88 301 VAL A C 1
ATOM 2387 O O . VAL A 1 301 ? -3.342 -19.562 -3.279 1 95.88 301 VAL A O 1
ATOM 2390 N N . ALA A 1 302 ? -1.929 -20.781 -4.406 1 92.44 302 ALA A N 1
ATOM 2391 C CA . ALA A 1 302 ? -2.541 -20.641 -5.723 1 92.44 302 ALA A CA 1
ATOM 2392 C C . ALA A 1 302 ? -2.16 -21.812 -6.625 1 92.44 302 ALA A C 1
ATOM 2394 O O . ALA A 1 302 ? -1.527 -22.781 -6.176 1 92.44 302 ALA A O 1
ATOM 2395 N N . GLY A 1 303 ? -2.59 -21.75 -7.855 1 77.94 303 GLY A N 1
ATOM 2396 C CA . GLY A 1 303 ? -2.139 -22.703 -8.852 1 77.94 303 GLY A CA 1
ATOM 2397 C C . GLY A 1 303 ? -3.057 -23.906 -8.984 1 77.94 303 GLY A C 1
ATOM 2398 O O . GLY A 1 303 ? -3.225 -24.438 -10.086 1 77.94 303 GLY A O 1
ATOM 2399 N N . ALA A 1 304 ? -3.467 -24.438 -7.867 1 75.12 304 ALA A N 1
ATOM 2400 C CA . ALA A 1 304 ? -4.41 -25.562 -7.84 1 75.12 304 ALA A CA 1
ATOM 2401 C C . ALA A 1 304 ? -5.402 -25.406 -6.688 1 75.12 304 ALA A C 1
ATOM 2403 O O . ALA A 1 304 ? -5.133 -24.688 -5.723 1 75.12 304 ALA A O 1
ATOM 2404 N N . PRO A 1 305 ? -6.484 -25.984 -6.883 1 75.31 305 PRO A N 1
ATOM 2405 C CA . PRO A 1 305 ? -7.449 -25.891 -5.785 1 75.31 305 PRO A CA 1
ATOM 2406 C C . PRO A 1 305 ? -6.938 -26.516 -4.492 1 75.31 305 PRO A C 1
ATOM 2408 O O . PRO A 1 305 ? -6.48 -27.672 -4.496 1 75.31 305 PRO A O 1
ATOM 2411 N N . PRO A 1 306 ? -6.984 -25.812 -3.504 1 80.94 306 PRO A N 1
ATOM 2412 C CA . PRO A 1 306 ? -6.629 -26.391 -2.209 1 80.94 306 PRO A CA 1
ATOM 2413 C C . PRO A 1 306 ? -7.734 -27.281 -1.645 1 80.94 306 PRO A C 1
ATOM 2415 O O . PRO A 1 306 ? -8.859 -27.266 -2.146 1 80.94 306 PRO A O 1
ATOM 2418 N N . THR A 1 307 ? -7.344 -28.141 -0.736 1 81.94 307 THR A N 1
ATOM 2419 C CA . THR A 1 307 ? -8.32 -29.031 -0.103 1 81.94 307 THR A CA 1
ATOM 2420 C C . THR A 1 307 ? -8.578 -28.609 1.338 1 81.94 307 THR A C 1
ATOM 2422 O O . THR A 1 307 ? -7.785 -27.859 1.926 1 81.94 307 THR A O 1
ATOM 2425 N N . GLU A 1 308 ? -9.672 -29.078 1.848 1 86.31 308 GLU A N 1
ATOM 2426 C CA . GLU A 1 308 ? -10 -28.828 3.248 1 86.31 308 GLU A CA 1
ATOM 2427 C C . GLU A 1 308 ? -8.945 -29.422 4.176 1 86.31 308 GLU A C 1
ATOM 2429 O O . GLU A 1 308 ? -8.602 -28.812 5.195 1 86.31 308 GLU A O 1
ATOM 2434 N N . MET A 1 309 ? -8.5 -30.516 3.807 1 84.25 309 MET A N 1
ATOM 2435 C CA . MET A 1 309 ? -7.496 -31.203 4.617 1 84.25 309 MET A CA 1
ATOM 2436 C C . MET A 1 309 ? -6.223 -30.375 4.727 1 84.25 309 MET A C 1
ATOM 2438 O O . MET A 1 309 ? -5.598 -30.328 5.785 1 84.25 309 MET A O 1
ATOM 2442 N N . MET A 1 310 ? -5.844 -29.797 3.684 1 89.69 310 MET A N 1
ATOM 2443 C CA . MET A 1 310 ? -4.645 -28.953 3.674 1 89.69 310 MET A CA 1
ATOM 2444 C C . MET A 1 310 ? -4.773 -27.812 4.676 1 89.69 310 MET A C 1
ATOM 2446 O O . MET A 1 310 ? -3.863 -27.578 5.473 1 89.69 310 MET A O 1
ATOM 2450 N N . PHE A 1 311 ? -5.91 -27.125 4.672 1 93.56 311 PHE A N 1
ATOM 2451 C CA . PHE A 1 311 ? -6.148 -26 5.566 1 93.56 311 PHE A CA 1
ATOM 2452 C C . PHE A 1 311 ? -6.117 -26.453 7.02 1 93.56 311 PHE A C 1
ATOM 2454 O O . PHE A 1 311 ? -5.48 -25.812 7.859 1 93.56 311 PHE A O 1
ATOM 2461 N N . SER A 1 312 ? -6.801 -27.547 7.281 1 92.06 312 SER A N 1
ATOM 2462 C CA . SER A 1 312 ? -6.859 -28.078 8.641 1 92.06 312 SER A CA 1
ATOM 2463 C C . SER A 1 312 ? -5.473 -28.469 9.148 1 92.06 312 SER A C 1
ATOM 2465 O O . SER A 1 312 ? -5.113 -28.172 10.289 1 92.06 312 SER A O 1
ATOM 2467 N N . LEU A 1 313 ? -4.789 -29.141 8.281 1 92.62 313 LEU A N 1
ATOM 2468 C CA . LEU A 1 313 ? -3.438 -29.578 8.617 1 92.62 313 LEU A CA 1
ATOM 2469 C C . LEU A 1 313 ? -2.545 -28.391 8.938 1 92.62 313 LEU A C 1
ATOM 2471 O O . LEU A 1 313 ? -1.869 -28.375 9.969 1 92.62 313 LEU A O 1
ATOM 2475 N N . LEU A 1 314 ? -2.541 -27.375 8.188 1 96.56 314 LEU A N 1
ATOM 2476 C CA . LEU A 1 314 ? -1.647 -26.234 8.344 1 96.56 314 LEU A CA 1
ATOM 2477 C C . LEU A 1 314 ? -2.064 -25.391 9.539 1 96.56 314 LEU A C 1
ATOM 2479 O O . LEU A 1 314 ? -1.214 -24.891 10.281 1 96.56 314 LEU A O 1
ATOM 2483 N N . ASP A 1 315 ? -3.367 -25.219 9.727 1 95.69 315 ASP A N 1
ATOM 2484 C CA . ASP A 1 315 ? -3.85 -24.531 10.922 1 95.69 315 ASP A CA 1
ATOM 2485 C C . ASP A 1 315 ? -3.33 -25.188 12.188 1 95.69 315 ASP A C 1
ATOM 2487 O O . ASP A 1 315 ? -2.98 -24.516 13.156 1 95.69 315 ASP A O 1
ATOM 2491 N N . SER A 1 316 ? -3.295 -26.453 12.172 1 95.06 316 SER A N 1
ATOM 2492 C CA . SER A 1 316 ? -2.936 -27.203 13.367 1 95.06 316 SER A CA 1
ATOM 2493 C C . SER A 1 316 ? -1.469 -27.016 13.727 1 95.06 316 SER A C 1
ATOM 2495 O O . SER A 1 316 ? -1.066 -27.266 14.867 1 95.06 316 SER A O 1
ATOM 2497 N N . ILE A 1 317 ? -0.701 -26.578 12.789 1 96.81 317 ILE A N 1
ATOM 2498 C CA . ILE A 1 317 ? 0.721 -26.438 13.094 1 96.81 317 ILE A CA 1
ATOM 2499 C C . ILE A 1 317 ? 1.104 -24.969 13.156 1 96.81 317 ILE A C 1
ATOM 2501 O O . ILE A 1 317 ? 2.289 -24.625 13.18 1 96.81 317 ILE A O 1
ATOM 2505 N N . GLY A 1 318 ? 0.175 -24.078 13.031 1 97.19 318 GLY A N 1
ATOM 2506 C CA . GLY A 1 318 ? 0.432 -22.672 13.227 1 97.19 318 GLY A CA 1
ATOM 2507 C C . GLY A 1 318 ? 0.693 -21.922 11.93 1 97.19 318 GLY A C 1
ATOM 2508 O O . GLY A 1 318 ? 1.236 -20.812 11.938 1 97.19 318 GLY A O 1
ATOM 2509 N N . ILE A 1 319 ? 0.328 -22.469 10.773 1 97.94 319 ILE A N 1
ATOM 2510 C CA . ILE A 1 319 ? 0.43 -21.797 9.477 1 97.94 319 ILE A CA 1
ATOM 2511 C C . ILE A 1 319 ? -0.964 -21.438 8.977 1 97.94 319 ILE A C 1
ATOM 2513 O O . ILE A 1 319 ? -1.832 -22.297 8.852 1 97.94 319 ILE A O 1
ATOM 2517 N N . THR A 1 320 ? -1.15 -20.156 8.75 1 96.94 320 THR A N 1
ATOM 2518 C CA . THR A 1 320 ? -2.402 -19.688 8.172 1 96.94 320 THR A CA 1
ATOM 2519 C C . THR A 1 320 ? -2.264 -19.484 6.668 1 96.94 320 THR A C 1
ATOM 2521 O O . THR A 1 320 ? -1.436 -18.688 6.219 1 96.94 320 THR A O 1
ATOM 2524 N N . VAL A 1 321 ? -3.105 -20.156 5.938 1 96.88 321 VAL A N 1
ATOM 2525 C CA . VAL A 1 321 ? -2.986 -20.094 4.484 1 96.88 321 VAL A CA 1
ATOM 2526 C C . VAL A 1 321 ? -4.105 -19.234 3.904 1 96.88 321 VAL A C 1
ATOM 2528 O O . VAL A 1 321 ? -5.25 -19.312 4.355 1 96.88 321 VAL A O 1
ATOM 2531 N N . THR A 1 322 ? -3.795 -18.375 2.99 1 97.56 322 THR A N 1
ATOM 2532 C CA . THR A 1 322 ? -4.734 -17.547 2.246 1 97.56 322 THR A CA 1
ATOM 2533 C C . THR A 1 322 ? -4.766 -17.953 0.776 1 97.56 322 THR A C 1
ATOM 2535 O O . THR A 1 322 ? -3.719 -18.078 0.14 1 97.56 322 THR A O 1
ATOM 2538 N N . GLN A 1 323 ? -5.945 -18.203 0.275 1 96.94 323 GLN A N 1
ATOM 2539 C CA . GLN A 1 323 ? -6.109 -18.531 -1.137 1 96.94 323 GLN A CA 1
ATOM 2540 C C . GLN A 1 323 ? -6.102 -17.266 -1.999 1 96.94 323 GLN A C 1
ATOM 2542 O O . GLN A 1 323 ? -6.684 -16.25 -1.627 1 96.94 323 GLN A O 1
ATOM 2547 N N . VAL A 1 324 ? -5.348 -17.328 -3.061 1 97.5 324 VAL A N 1
ATOM 2548 C CA . VAL A 1 324 ? -5.332 -16.25 -4.039 1 97.5 324 VAL A CA 1
ATOM 2549 C C . VAL A 1 324 ? -5.488 -16.828 -5.445 1 97.5 324 VAL A C 1
ATOM 2551 O O . VAL A 1 324 ? -5.375 -18.031 -5.645 1 97.5 324 VAL A O 1
ATOM 2554 N N . TYR A 1 325 ? -5.844 -15.938 -6.395 1 96.56 325 TYR A N 1
ATOM 2555 C CA . TYR A 1 325 ? -5.984 -16.312 -7.797 1 96.56 325 TYR A CA 1
ATOM 2556 C C . TYR A 1 325 ? -5.301 -15.289 -8.703 1 96.56 325 TYR A C 1
ATOM 2558 O O . TYR A 1 325 ? -5.367 -14.086 -8.445 1 96.56 325 TYR A O 1
ATOM 2566 N N . GLY A 1 326 ? -4.676 -15.812 -9.641 1 95.19 326 GLY A N 1
ATOM 2567 C CA . GLY A 1 326 ? -4.031 -15.047 -10.703 1 95.19 326 GLY A CA 1
ATOM 2568 C C . GLY A 1 326 ? -3.412 -15.93 -11.773 1 95.19 326 GLY A C 1
ATOM 2569 O O . GLY A 1 326 ? -3.525 -17.156 -11.719 1 95.19 326 GLY A O 1
ATOM 2570 N N . MET A 1 327 ? -2.854 -15.328 -12.711 1 92.44 327 MET A N 1
ATOM 2571 C CA . MET A 1 327 ? -2.178 -16 -13.82 1 92.44 327 MET A CA 1
ATOM 2572 C C . MET A 1 327 ? -0.999 -15.164 -14.312 1 92.44 327 MET A C 1
ATOM 2574 O O . MET A 1 327 ? -0.751 -14.07 -13.812 1 92.44 327 MET A O 1
ATOM 2578 N N . THR A 1 328 ? -0.178 -15.75 -15.172 1 91.81 328 THR A N 1
ATOM 2579 C CA . THR A 1 328 ? 0.969 -15.023 -15.711 1 91.81 328 THR A CA 1
ATOM 2580 C C . THR A 1 328 ? 0.527 -13.727 -16.375 1 91.81 328 THR A C 1
ATOM 2582 O O . THR A 1 328 ? 1.22 -12.711 -16.281 1 91.81 328 THR A O 1
ATOM 2585 N N . GLU A 1 329 ? -0.656 -13.695 -16.953 1 91 329 GLU A N 1
ATOM 2586 C CA . GLU A 1 329 ? -1.207 -12.547 -17.672 1 91 329 GLU A CA 1
ATOM 2587 C C . GLU A 1 329 ? -1.624 -11.445 -16.703 1 91 329 GLU A C 1
ATOM 2589 O O . GLU A 1 329 ? -1.941 -10.328 -17.125 1 91 329 GLU A O 1
ATOM 2594 N N . THR A 1 330 ? -1.6 -11.664 -15.398 1 93.69 330 THR A N 1
ATOM 2595 C CA . THR A 1 330 ? -1.995 -10.656 -14.422 1 93.69 330 THR A CA 1
ATOM 2596 C C . THR A 1 330 ? -0.867 -10.391 -13.43 1 93.69 330 THR A C 1
ATOM 2598 O O . THR A 1 330 ? -1.115 -9.977 -12.297 1 93.69 330 THR A O 1
ATOM 2601 N N . TYR A 1 331 ? 0.359 -10.758 -13.75 1 94.56 331 TYR A N 1
ATOM 2602 C CA . TYR A 1 331 ? 1.544 -10.516 -12.938 1 94.56 331 TYR A CA 1
ATOM 2603 C C . TYR A 1 331 ? 1.563 -11.43 -11.711 1 94.56 331 TYR A C 1
ATOM 2605 O O . TYR A 1 331 ? 2.42 -11.281 -10.836 1 94.56 331 TYR A O 1
ATOM 2613 N N . GLY A 1 332 ? 0.664 -12.367 -11.555 1 94.62 332 GLY A N 1
ATOM 2614 C CA . GLY A 1 332 ? 0.429 -13.164 -10.367 1 94.62 332 GLY A CA 1
ATOM 2615 C C . GLY A 1 332 ? -0.93 -12.922 -9.742 1 94.62 332 GLY A C 1
ATOM 2616 O O . GLY A 1 332 ? -1.92 -12.727 -10.445 1 94.62 332 GLY A O 1
ATOM 2617 N N . PRO A 1 333 ? -1.024 -12.984 -8.43 1 96.56 333 PRO A N 1
ATOM 2618 C CA . PRO A 1 333 ? -2.322 -12.898 -7.75 1 96.56 333 PRO A CA 1
ATOM 2619 C C . PRO A 1 333 ? -2.984 -11.531 -7.918 1 96.56 333 PRO A C 1
ATOM 2621 O O . PRO A 1 333 ? -2.336 -10.5 -7.734 1 96.56 333 PRO A O 1
ATOM 2624 N N . VAL A 1 334 ? -4.324 -11.578 -8.227 1 96.31 334 VAL A N 1
ATOM 2625 C CA . VAL A 1 334 ? -5.086 -10.344 -8.344 1 96.31 334 VAL A CA 1
ATOM 2626 C C . VAL A 1 334 ? -6.469 -10.523 -7.715 1 96.31 334 VAL A C 1
ATOM 2628 O O . VAL A 1 334 ? -7.293 -9.609 -7.738 1 96.31 334 VAL A O 1
ATOM 2631 N N . VAL A 1 335 ? -6.832 -11.688 -7.254 1 97.06 335 VAL A N 1
ATOM 2632 C CA . VAL A 1 335 ? -8.008 -12.016 -6.445 1 97.06 335 VAL A CA 1
ATOM 2633 C C . VAL A 1 335 ? -7.562 -12.664 -5.137 1 97.06 335 VAL A C 1
ATOM 2635 O O . VAL A 1 335 ? -6.645 -13.492 -5.125 1 97.06 335 VAL A O 1
ATOM 2638 N N . VAL A 1 336 ? -8.148 -12.289 -4.059 1 98 336 VAL A N 1
ATOM 2639 C CA . VAL A 1 336 ? -7.68 -12.766 -2.764 1 98 336 VAL A CA 1
ATOM 2640 C C . VAL A 1 336 ? -8.875 -13.109 -1.875 1 98 336 VAL A C 1
ATOM 2642 O O . VAL A 1 336 ? -9.883 -12.406 -1.878 1 98 336 VAL A O 1
ATOM 2645 N N . CYS A 1 337 ? -8.758 -14.242 -1.192 1 97.56 337 CYS A N 1
ATOM 2646 C CA . CYS A 1 337 ? -9.766 -14.594 -0.2 1 97.56 337 CYS A CA 1
ATOM 2647 C C . CYS A 1 337 ? -9.484 -13.914 1.133 1 97.56 337 CYS A C 1
ATOM 2649 O O . CYS A 1 337 ? -8.852 -14.5 2.014 1 97.56 337 CYS A O 1
ATOM 2651 N N . GLU A 1 338 ? -9.953 -12.75 1.251 1 95.5 338 GLU A N 1
ATOM 2652 C CA . GLU A 1 338 ? -9.797 -11.992 2.49 1 95.5 338 GLU A CA 1
ATOM 2653 C C . GLU A 1 338 ? -10.812 -12.43 3.541 1 95.5 338 GLU A C 1
ATOM 2655 O O . GLU A 1 338 ? -12.016 -12.32 3.326 1 95.5 338 GLU A O 1
ATOM 2660 N N . GLU A 1 339 ? -10.367 -12.898 4.637 1 93.81 339 GLU A N 1
ATOM 2661 C CA . GLU A 1 339 ? -11.273 -13.406 5.66 1 93.81 339 GLU A CA 1
ATOM 2662 C C . GLU A 1 339 ? -12.047 -12.273 6.32 1 93.81 339 GLU A C 1
ATOM 2664 O O . GLU A 1 339 ? -11.477 -11.219 6.625 1 93.81 339 GLU A O 1
ATOM 2669 N N . LYS A 1 340 ? -13.258 -12.492 6.488 1 93.19 340 LYS A N 1
ATOM 2670 C CA . LYS A 1 340 ? -14.117 -11.562 7.207 1 93.19 340 LYS A CA 1
ATOM 2671 C C . LYS A 1 340 ? -14.109 -11.852 8.703 1 93.19 340 LYS A C 1
ATOM 2673 O O . LYS A 1 340 ? -13.898 -12.992 9.117 1 93.19 340 LYS A O 1
ATOM 2678 N N . LEU A 1 341 ? -14.383 -10.844 9.461 1 89.44 341 LEU A N 1
ATOM 2679 C CA . LEU A 1 341 ? -14.359 -10.969 10.914 1 89.44 341 LEU A CA 1
ATOM 2680 C C . LEU A 1 341 ? -15.367 -12.008 11.391 1 89.44 341 LEU A C 1
ATOM 2682 O O . LEU A 1 341 ? -15.086 -12.766 12.312 1 89.44 341 LEU A O 1
ATOM 2686 N N . GLU A 1 342 ? -16.438 -12.094 10.773 1 91.5 342 GLU A N 1
ATOM 2687 C CA . GLU A 1 342 ? -17.531 -12.953 11.211 1 91.5 342 GLU A CA 1
ATOM 2688 C C . GLU A 1 342 ? -17.188 -14.43 10.992 1 91.5 342 GLU A C 1
ATOM 2690 O O . GLU A 1 342 ? -17.812 -15.312 11.594 1 91.5 342 GLU A O 1
ATOM 2695 N N . TRP A 1 343 ? -16.219 -14.688 10.102 1 94.12 343 TRP A N 1
ATOM 2696 C CA . TRP A 1 343 ? -15.875 -16.078 9.805 1 94.12 343 TRP A CA 1
ATOM 2697 C C . TRP A 1 343 ? -15.258 -16.75 11.031 1 94.12 343 TRP A C 1
ATOM 2699 O O . TRP A 1 343 ? -15.289 -17.984 11.148 1 94.12 343 TRP A O 1
ATOM 2709 N N . GLU A 1 344 ? -14.703 -15.898 11.875 1 90.38 344 GLU A N 1
ATOM 2710 C CA . GLU A 1 344 ? -14.062 -16.422 13.078 1 90.38 344 GLU A CA 1
ATOM 2711 C C . GLU A 1 344 ? -15.086 -17.125 13.984 1 90.38 344 GLU A C 1
ATOM 2713 O O . GLU A 1 344 ? -14.727 -18 14.766 1 90.38 344 GLU A O 1
ATOM 2718 N N . LYS A 1 345 ? -16.281 -16.734 13.867 1 93.44 345 LYS A N 1
ATOM 2719 C CA . LYS A 1 345 ? -17.328 -17.266 14.727 1 93.44 345 LYS A CA 1
ATOM 2720 C C . LYS A 1 345 ? -17.938 -18.531 14.133 1 93.44 345 LYS A C 1
ATOM 2722 O O . LYS A 1 345 ? -18.703 -19.234 14.805 1 93.44 345 LYS A O 1
ATOM 2727 N N . LEU A 1 346 ? -17.531 -18.906 12.992 1 95.31 346 LEU A N 1
ATOM 2728 C CA . LEU A 1 346 ? -18.078 -20.078 12.312 1 95.31 346 LEU A CA 1
ATOM 2729 C C . LEU A 1 346 ? -17.391 -21.359 12.805 1 95.31 346 LEU A C 1
ATOM 2731 O O . LEU A 1 346 ? -16.25 -21.312 13.266 1 95.31 346 LEU A O 1
ATOM 2735 N N . PRO A 1 347 ? -18.188 -22.453 12.664 1 95.44 347 PRO A N 1
ATOM 2736 C CA . PRO A 1 347 ? -17.484 -23.719 12.867 1 95.44 347 PRO A CA 1
ATOM 2737 C C . PRO A 1 347 ? -16.297 -23.891 11.922 1 95.44 347 PRO A C 1
ATOM 2739 O O . PRO A 1 347 ? -16.281 -23.344 10.82 1 95.44 347 PRO A O 1
ATOM 2742 N N . LYS A 1 348 ? -15.367 -24.625 12.336 1 92.94 348 LYS A N 1
ATOM 2743 C CA . LYS A 1 348 ? -14.109 -24.797 11.617 1 92.94 348 LYS A CA 1
ATOM 2744 C C . LYS A 1 348 ? -14.344 -25.203 10.172 1 92.94 348 LYS A C 1
ATOM 2746 O O . LYS A 1 348 ? -13.766 -24.625 9.25 1 92.94 348 LYS A O 1
ATOM 2751 N N . SER A 1 349 ? -15.164 -26.188 9.914 1 91.06 349 SER A N 1
ATOM 2752 C CA . SER A 1 349 ? -15.414 -26.703 8.57 1 91.06 349 SER A CA 1
ATOM 2753 C C . SER A 1 349 ? -16.047 -25.641 7.676 1 91.06 349 SER A C 1
ATOM 2755 O O . SER A 1 349 ? -15.68 -25.516 6.504 1 91.06 349 SER A O 1
ATOM 2757 N N . ALA A 1 350 ? -16.953 -24.906 8.242 1 94.25 350 ALA A N 1
ATOM 2758 C CA . ALA A 1 350 ? -17.609 -23.844 7.488 1 94.25 350 ALA A CA 1
ATOM 2759 C C . ALA A 1 350 ? -16.625 -22.719 7.148 1 94.25 350 ALA A C 1
ATOM 2761 O O . ALA A 1 350 ? -16.656 -22.172 6.047 1 94.25 350 ALA A O 1
ATOM 2762 N N . ARG A 1 351 ? -15.805 -22.391 8.102 1 95.81 351 ARG A N 1
ATOM 2763 C CA . ARG A 1 351 ? -14.797 -21.359 7.875 1 95.81 351 ARG A CA 1
ATOM 2764 C C . ARG A 1 351 ? -13.82 -21.781 6.777 1 95.81 351 ARG A C 1
ATOM 2766 O O . ARG A 1 351 ? -13.492 -20.984 5.895 1 95.81 351 ARG A O 1
ATOM 2773 N N . ILE A 1 352 ? -13.375 -23.016 6.836 1 94.44 352 ILE A N 1
ATOM 2774 C CA . ILE A 1 352 ? -12.438 -23.531 5.848 1 94.44 352 ILE A CA 1
ATOM 2775 C C . ILE A 1 352 ? -13.078 -23.516 4.461 1 94.44 352 ILE A C 1
ATOM 2777 O O . ILE A 1 352 ? -12.438 -23.141 3.479 1 94.44 352 ILE A O 1
ATOM 2781 N N . SER A 1 353 ? -14.344 -23.906 4.379 1 92.25 353 SER A N 1
ATOM 2782 C CA . SER A 1 353 ? -15.062 -23.875 3.107 1 92.25 353 SER A CA 1
ATOM 2783 C C . SER A 1 353 ? -15.055 -22.484 2.5 1 92.25 353 SER A C 1
ATOM 2785 O O . SER A 1 353 ? -14.906 -22.328 1.286 1 92.25 353 SER A O 1
ATOM 2787 N N . LYS A 1 354 ? -15.219 -21.5 3.301 1 95.81 354 LYS A N 1
ATOM 2788 C CA . LYS A 1 354 ? -15.188 -20.125 2.826 1 95.81 354 LYS A CA 1
ATOM 2789 C C . LYS A 1 354 ? -13.773 -19.719 2.4 1 95.81 354 LYS A C 1
ATOM 2791 O O . LYS A 1 354 ? -13.594 -19.031 1.395 1 95.81 354 LYS A O 1
ATOM 2796 N N . ARG A 1 355 ? -12.805 -20.141 3.195 1 95.94 355 ARG A N 1
ATOM 2797 C CA . ARG A 1 355 ? -11.406 -19.781 2.957 1 95.94 355 ARG A CA 1
ATOM 2798 C C . ARG A 1 355 ? -10.898 -20.406 1.66 1 95.94 355 ARG A C 1
ATOM 2800 O O . ARG A 1 355 ? -9.898 -19.938 1.101 1 95.94 355 ARG A O 1
ATOM 2807 N N . MET A 1 356 ? -11.539 -21.422 1.153 1 93.56 356 MET A N 1
ATOM 2808 C CA . MET A 1 356 ? -11.102 -22.125 -0.051 1 93.56 356 MET A CA 1
ATOM 2809 C C . MET A 1 356 ? -11.523 -21.359 -1.306 1 93.56 356 MET A C 1
ATOM 2811 O O . MET A 1 356 ? -11.055 -21.656 -2.404 1 93.56 356 MET A O 1
ATOM 2815 N N . ARG A 1 357 ? -12.438 -20.375 -1.12 1 94.88 357 ARG A N 1
ATOM 2816 C CA . ARG A 1 357 ? -12.867 -19.562 -2.256 1 94.88 357 ARG A CA 1
ATOM 2817 C C . ARG A 1 357 ? -11.734 -18.656 -2.742 1 94.88 357 ARG A C 1
ATOM 2819 O O . ARG A 1 357 ? -10.773 -18.406 -2.01 1 94.88 357 ARG A O 1
ATOM 2826 N N . GLN A 1 358 ? -11.797 -18.25 -4.012 1 96 358 GLN A N 1
ATOM 2827 C CA . GLN A 1 358 ? -10.789 -17.328 -4.539 1 96 358 GLN A CA 1
ATOM 2828 C C . GLN A 1 358 ? -10.945 -15.945 -3.926 1 96 358 GLN A C 1
ATOM 2830 O O . GLN A 1 358 ? -9.953 -15.297 -3.58 1 96 358 GLN A O 1
ATOM 2835 N N . GLY A 1 359 ? -12.164 -15.5 -3.848 1 96.75 359 GLY A N 1
ATOM 2836 C CA . GLY A 1 359 ? -12.367 -14.305 -3.051 1 96.75 359 GLY A CA 1
ATOM 2837 C C . GLY A 1 359 ? -12.75 -13.094 -3.883 1 96.75 359 GLY A C 1
ATOM 2838 O O . GLY A 1 359 ? -13.648 -13.172 -4.719 1 96.75 359 GLY A O 1
ATOM 2839 N N . ILE A 1 360 ? -12.188 -11.961 -3.555 1 96.44 360 ILE A N 1
ATOM 2840 C CA . ILE A 1 360 ? -12.562 -10.688 -4.16 1 96.44 360 ILE A CA 1
ATOM 2841 C C . ILE A 1 360 ? -11.344 -10.055 -4.82 1 96.44 360 ILE A C 1
ATOM 2843 O O . ILE A 1 360 ? -10.219 -10.523 -4.645 1 96.44 360 ILE A O 1
ATOM 2847 N N . VAL A 1 361 ? -11.578 -8.992 -5.574 1 95.31 361 VAL A N 1
ATOM 2848 C CA . VAL A 1 361 ? -10.539 -8.281 -6.316 1 95.31 361 VAL A CA 1
ATOM 2849 C C . VAL A 1 361 ? -9.484 -7.742 -5.352 1 95.31 361 VAL A C 1
ATOM 2851 O O . VAL A 1 361 ? -9.82 -7.266 -4.262 1 95.31 361 VAL A O 1
ATOM 2854 N N . SER A 1 362 ? -8.258 -7.805 -5.715 1 96 362 SER A N 1
ATOM 2855 C CA . SER A 1 362 ? -7.141 -7.281 -4.934 1 96 362 SER A CA 1
ATOM 2856 C C . SER A 1 362 ? -7.215 -5.766 -4.809 1 96 362 SER A C 1
ATOM 2858 O O . SER A 1 362 ? -7.844 -5.098 -5.633 1 96 362 SER A O 1
ATOM 2860 N N . ASN A 1 363 ? -6.598 -5.145 -3.844 1 94.38 363 ASN A N 1
ATOM 2861 C CA . ASN A 1 363 ? -6.684 -3.746 -3.441 1 94.38 363 ASN A CA 1
ATOM 2862 C C . ASN A 1 363 ? -6.363 -2.809 -4.602 1 94.38 363 ASN A C 1
ATOM 2864 O O . ASN A 1 363 ? -6.973 -1.745 -4.73 1 94.38 363 ASN A O 1
ATOM 2868 N N . LEU A 1 364 ? -5.414 -3.129 -5.527 1 93.5 364 LEU A N 1
ATOM 2869 C CA . LEU A 1 364 ? -4.988 -2.146 -6.52 1 93.5 364 LEU A CA 1
ATOM 2870 C C . LEU A 1 364 ? -5.246 -2.654 -7.934 1 93.5 364 LEU A C 1
ATOM 2872 O O . LEU A 1 364 ? -4.711 -2.107 -8.898 1 93.5 364 LEU A O 1
ATOM 2876 N N . GLN A 1 365 ? -6.008 -3.615 -8.164 1 89.75 365 GLN A N 1
ATOM 2877 C CA . GLN A 1 365 ? -6.223 -4.238 -9.461 1 89.75 365 GLN A CA 1
ATOM 2878 C C . GLN A 1 365 ? -7.324 -3.523 -10.242 1 89.75 365 GLN A C 1
ATOM 2880 O O . GLN A 1 365 ? -7.203 -3.312 -11.445 1 89.75 365 GLN A O 1
ATOM 2885 N N . GLY A 1 366 ? -8.359 -3.211 -9.719 1 87.38 366 GLY A N 1
ATOM 2886 C CA . GLY A 1 366 ? -9.5 -2.619 -10.406 1 87.38 366 GLY A CA 1
ATOM 2887 C C . GLY A 1 366 ? -10.773 -3.424 -10.258 1 87.38 366 GLY A C 1
ATOM 2888 O O . GLY A 1 366 ? -11.383 -3.438 -9.18 1 87.38 366 GLY A O 1
ATOM 2889 N N . GLN A 1 367 ? -11.008 -4.273 -11.445 1 87.19 367 GLN A N 1
ATOM 2890 C CA . GLN A 1 367 ? -12.297 -4.965 -11.43 1 87.19 367 GLN A CA 1
ATOM 2891 C C . GLN A 1 367 ? -12.125 -6.445 -11.766 1 87.19 367 GLN A C 1
ATOM 2893 O O . GLN A 1 367 ? -11.305 -6.805 -12.617 1 87.19 367 GLN A O 1
ATOM 2898 N N . VAL A 1 368 ? -12.859 -7.223 -11.094 1 91.19 368 VAL A N 1
ATOM 2899 C CA . VAL A 1 368 ? -13.047 -8.641 -11.375 1 91.19 368 VAL A CA 1
ATOM 2900 C C . VAL A 1 368 ? -14.539 -8.953 -11.477 1 91.19 368 VAL A C 1
ATOM 2902 O O . VAL A 1 368 ? -15.32 -8.555 -10.609 1 91.19 368 VAL A O 1
ATOM 2905 N N . CYS A 1 369 ? -14.953 -9.555 -12.578 1 91.81 369 CYS A N 1
ATOM 2906 C CA . CYS A 1 369 ? -16.344 -9.922 -12.789 1 91.81 369 CYS A CA 1
ATOM 2907 C C . CYS A 1 369 ? -16.469 -11.359 -13.297 1 91.81 369 CYS A C 1
ATOM 2909 O O . CYS A 1 369 ? -15.469 -11.953 -13.703 1 91.81 369 CYS A O 1
ATOM 2911 N N . VAL A 1 370 ? -17.609 -11.875 -13.109 1 94.88 370 VAL A N 1
ATOM 2912 C CA . VAL A 1 370 ? -17.984 -13.148 -13.719 1 94.88 370 VAL A CA 1
ATOM 2913 C C . VAL A 1 370 ? -19.125 -12.93 -14.703 1 94.88 370 VAL A C 1
ATOM 2915 O O . VAL A 1 370 ? -20.25 -12.594 -14.305 1 94.88 370 VAL A O 1
ATOM 2918 N N . LEU A 1 371 ? -18.812 -13.141 -15.984 1 93.81 371 LEU A N 1
ATOM 2919 C CA . LEU A 1 371 ? -19.781 -12.812 -17.016 1 93.81 371 LEU A CA 1
ATOM 2920 C C . LEU A 1 371 ? -20.438 -14.07 -17.562 1 93.81 371 LEU A C 1
ATOM 2922 O O . LEU A 1 371 ? -19.75 -15.039 -17.906 1 93.81 371 LEU A O 1
ATOM 2926 N N . GLU A 1 372 ? -21.75 -14 -17.641 1 92.75 372 GLU A N 1
ATOM 2927 C CA . GLU A 1 372 ? -22.484 -15.094 -18.266 1 92.75 372 GLU A CA 1
ATOM 2928 C C . GLU A 1 372 ? -22.203 -15.164 -19.766 1 92.75 372 GLU A C 1
ATOM 2930 O O . GLU A 1 372 ? -22.203 -14.141 -20.453 1 92.75 372 GLU A O 1
ATOM 2935 N N . GLU A 1 373 ? -22.016 -16.297 -20.25 1 84.88 373 GLU A N 1
ATOM 2936 C CA . GLU A 1 373 ? -21.609 -16.484 -21.641 1 84.88 373 GLU A CA 1
ATOM 2937 C C . GLU A 1 373 ? -22.703 -16.016 -22.594 1 84.88 373 GLU A C 1
ATOM 2939 O O . GLU A 1 373 ? -22.422 -15.406 -23.625 1 84.88 373 GLU A O 1
ATOM 2944 N N . ASN A 1 374 ? -23.953 -16.266 -22.328 1 85.5 374 ASN A N 1
ATOM 2945 C CA . ASN A 1 374 ? -25.062 -15.984 -23.25 1 85.5 374 ASN A CA 1
ATOM 2946 C C . ASN A 1 374 ? -25.422 -14.508 -23.266 1 85.5 374 ASN A C 1
ATOM 2948 O O . ASN A 1 374 ? -25.719 -13.945 -24.312 1 85.5 374 ASN A O 1
ATOM 2952 N N . THR A 1 375 ? -25.297 -13.875 -22.156 1 86.44 375 THR A N 1
ATOM 2953 C CA . THR A 1 375 ? -25.781 -12.508 -22.047 1 86.44 375 THR A CA 1
ATOM 2954 C C . THR A 1 375 ? -24.625 -11.516 -22.016 1 86.44 375 THR A C 1
ATOM 2956 O O . THR A 1 375 ? -24.812 -10.336 -22.312 1 86.44 375 THR A O 1
ATOM 2959 N N . GLY A 1 376 ? -23.453 -12.008 -21.562 1 87.56 376 GLY A N 1
ATOM 2960 C CA . GLY A 1 376 ? -22.328 -11.117 -21.391 1 87.56 376 GLY A CA 1
ATOM 2961 C C . GLY A 1 376 ? -22.453 -10.219 -20.172 1 87.56 376 GLY A C 1
ATOM 2962 O O . GLY A 1 376 ? -21.672 -9.281 -20 1 87.56 376 GLY A O 1
ATOM 2963 N N . LEU A 1 377 ? -23.422 -10.562 -19.406 1 88.94 377 LEU A N 1
ATOM 2964 C CA . LEU A 1 377 ? -23.672 -9.742 -18.219 1 88.94 377 LEU A CA 1
ATOM 2965 C C . LEU A 1 377 ? -23.141 -10.414 -16.969 1 88.94 377 LEU A C 1
ATOM 2967 O O . LEU A 1 377 ? -22.922 -11.633 -16.953 1 88.94 377 LEU A O 1
ATOM 2971 N N . GLN A 1 378 ? -22.844 -9.586 -15.938 1 91.44 378 GLN A N 1
ATOM 2972 C CA . GLN A 1 378 ? -22.438 -10.094 -14.633 1 91.44 378 GLN A CA 1
ATOM 2973 C C . GLN A 1 378 ? -23.453 -11.086 -14.078 1 91.44 378 GLN A C 1
ATOM 2975 O O . GLN A 1 378 ? -24.656 -10.805 -14.062 1 91.44 378 GLN A O 1
ATOM 2980 N N . VAL A 1 379 ? -22.969 -12.203 -13.641 1 94.81 379 VAL A N 1
ATOM 2981 C CA . VAL A 1 379 ? -23.859 -13.211 -13.062 1 94.81 379 VAL A CA 1
ATOM 2982 C C . VAL A 1 379 ? -24.438 -12.68 -11.75 1 94.81 379 VAL A C 1
ATOM 2984 O O . VAL A 1 379 ? -23.828 -11.836 -11.086 1 94.81 379 VAL A O 1
ATOM 2987 N N . PRO A 1 380 ? -25.656 -13.148 -11.375 1 93.38 380 PRO A N 1
ATOM 2988 C CA . PRO A 1 380 ? -26.156 -12.805 -10.039 1 93.38 380 PRO A CA 1
ATOM 2989 C C . PRO A 1 380 ? -25.297 -13.398 -8.922 1 93.38 380 PRO A C 1
ATOM 2991 O O . PRO A 1 380 ? -24.625 -14.414 -9.125 1 93.38 380 PRO A O 1
ATOM 2994 N N . PHE A 1 381 ? -25.328 -12.75 -7.797 1 93.81 381 PHE A N 1
ATOM 2995 C CA . PHE A 1 381 ? -24.609 -13.227 -6.629 1 93.81 381 PHE A CA 1
ATOM 2996 C C . PHE A 1 381 ? -25.391 -14.289 -5.887 1 93.81 381 PHE A C 1
ATOM 2998 O O . PHE A 1 381 ? -25.781 -14.094 -4.734 1 93.81 381 PHE A O 1
ATOM 3005 N N . ASP A 1 382 ? -25.594 -15.477 -6.555 1 95.81 382 ASP A N 1
ATOM 3006 C CA . ASP A 1 382 ? -26.438 -16.531 -5.988 1 95.81 382 ASP A CA 1
ATOM 3007 C C . ASP A 1 382 ? -25.625 -17.797 -5.723 1 95.81 382 ASP A C 1
ATOM 3009 O O . ASP A 1 382 ? -26.156 -18.781 -5.195 1 95.81 382 ASP A O 1
ATOM 3013 N N . GLY A 1 383 ? -24.344 -17.766 -6.082 1 95.38 383 GLY A N 1
ATOM 3014 C CA . GLY A 1 383 ? -23.484 -18.906 -5.859 1 95.38 383 GLY A CA 1
ATOM 3015 C C . GLY A 1 383 ? -23.828 -20.094 -6.75 1 95.38 383 GLY A C 1
ATOM 3016 O O . GLY A 1 383 ? -23.344 -21.203 -6.523 1 95.38 383 GLY A O 1
ATOM 3017 N N . LYS A 1 384 ? -24.641 -19.891 -7.82 1 94.31 384 LYS A N 1
ATOM 3018 C CA . LYS A 1 384 ? -25.125 -21 -8.648 1 94.31 384 LYS A CA 1
ATOM 3019 C C . LYS A 1 384 ? -24.906 -20.719 -10.125 1 94.31 384 LYS A C 1
ATOM 3021 O O . LYS A 1 384 ? -24.453 -21.594 -10.867 1 94.31 384 LYS A O 1
ATOM 3026 N N . THR A 1 385 ? -25.188 -19.484 -10.523 1 95.31 385 THR A N 1
ATOM 3027 C CA . THR A 1 385 ? -25.078 -19.125 -11.938 1 95.31 385 THR A CA 1
ATOM 3028 C C . THR A 1 385 ? -23.609 -19.047 -12.367 1 95.31 385 THR A C 1
ATOM 3030 O O . THR A 1 385 ? -22.828 -18.281 -11.797 1 95.31 385 THR A O 1
ATOM 3033 N N . VAL A 1 386 ? -23.297 -19.859 -13.336 1 94.62 386 VAL A N 1
ATOM 3034 C CA . VAL A 1 386 ? -21.922 -19.984 -13.773 1 94.62 386 VAL A CA 1
ATOM 3035 C C . VAL A 1 386 ? -21.641 -18.984 -14.906 1 94.62 386 VAL A C 1
ATOM 3037 O O . VAL A 1 386 ? -22.5 -18.766 -15.766 1 94.62 386 VAL A O 1
ATOM 3040 N N . GLY A 1 387 ? -20.531 -18.344 -14.859 1 95.81 387 GLY A N 1
ATOM 3041 C CA . GLY A 1 387 ? -19.984 -17.5 -15.922 1 95.81 387 GLY A CA 1
ATOM 3042 C C . GLY A 1 387 ? -18.469 -17.562 -16 1 95.81 387 GLY A C 1
ATOM 3043 O O . GLY A 1 387 ? -17.844 -18.344 -15.297 1 95.81 387 GLY A O 1
ATOM 3044 N N . GLU A 1 388 ? -17.906 -16.844 -16.938 1 94.62 388 GLU A N 1
ATOM 3045 C CA . GLU A 1 388 ? -16.453 -16.781 -17.078 1 94.62 388 GLU A CA 1
ATOM 3046 C C . GLU A 1 388 ? -15.867 -15.633 -16.266 1 94.62 388 GLU A C 1
ATOM 3048 O O . GLU A 1 388 ? -16.391 -14.508 -16.281 1 94.62 388 GLU A O 1
ATOM 3053 N N . LEU A 1 389 ? -14.836 -15.969 -15.484 1 95.31 389 LEU A N 1
ATOM 3054 C CA . LEU A 1 389 ? -14.109 -14.938 -14.75 1 95.31 389 LEU A CA 1
ATOM 3055 C C . LEU A 1 389 ? -13.367 -14.008 -15.695 1 95.31 389 LEU A C 1
ATOM 3057 O O . LEU A 1 389 ? -12.625 -14.469 -16.578 1 95.31 389 LEU A O 1
ATOM 3061 N N . VAL A 1 390 ? -13.602 -12.703 -15.602 1 92.25 390 VAL A N 1
ATOM 3062 C CA . VAL A 1 390 ? -12.93 -11.703 -16.438 1 92.25 390 VAL A CA 1
ATOM 3063 C C . VAL A 1 390 ? -12.297 -10.633 -15.539 1 92.25 390 VAL A C 1
ATOM 3065 O O . VAL A 1 390 ? -12.805 -10.352 -14.453 1 92.25 390 VAL A O 1
ATOM 3068 N N . ILE A 1 391 ? -11.195 -10.102 -15.984 1 91.31 391 ILE A N 1
ATOM 3069 C CA . ILE A 1 391 ? -10.414 -9.172 -15.164 1 91.31 391 ILE A CA 1
ATOM 3070 C C . ILE A 1 391 ? -10.07 -7.934 -15.984 1 91.31 391 ILE A C 1
ATOM 3072 O O . ILE A 1 391 ? -9.711 -8.039 -17.156 1 91.31 391 ILE A O 1
ATOM 3076 N N . ARG A 1 392 ? -10.18 -6.785 -15.359 1 87.44 392 ARG A N 1
ATOM 3077 C CA . ARG A 1 392 ? -9.781 -5.512 -15.953 1 87.44 392 ARG A CA 1
ATOM 3078 C C . ARG A 1 392 ? -9.148 -4.598 -14.906 1 87.44 392 ARG A C 1
ATOM 3080 O O . ARG A 1 392 ? -9.625 -4.523 -13.773 1 87.44 392 ARG A O 1
ATOM 3087 N N . GLY A 1 393 ? -8.031 -3.947 -15.289 1 88.31 393 GLY A N 1
ATOM 3088 C CA . GLY A 1 393 ? -7.449 -3.012 -14.336 1 88.31 393 GLY A CA 1
ATOM 3089 C C . GLY A 1 393 ? -5.945 -2.867 -14.484 1 88.31 393 GLY A C 1
ATOM 3090 O O . GLY A 1 393 ? -5.406 -3 -15.578 1 88.31 393 GLY A O 1
ATOM 3091 N N . ASN A 1 394 ? -5.32 -2.527 -13.43 1 87 394 ASN A N 1
ATOM 3092 C CA . ASN A 1 394 ? -3.939 -2.055 -13.414 1 87 394 ASN A CA 1
ATOM 3093 C C . ASN A 1 394 ? -2.951 -3.209 -13.555 1 87 394 ASN A C 1
ATOM 3095 O O . ASN A 1 394 ? -1.794 -2.998 -13.922 1 87 394 ASN A O 1
ATOM 3099 N N . MET A 1 395 ? -3.361 -4.406 -13.32 1 90.38 395 MET A N 1
ATOM 3100 C CA . MET A 1 395 ? -2.443 -5.539 -13.312 1 90.38 395 MET A CA 1
ATOM 3101 C C . MET A 1 395 ? -2.826 -6.555 -14.383 1 90.38 395 MET A C 1
ATOM 3103 O O . MET A 1 395 ? -2.924 -7.754 -14.102 1 90.38 395 MET A O 1
ATOM 3107 N N . VAL A 1 396 ? -3.133 -6.051 -15.5 1 87.19 396 VAL A N 1
ATOM 3108 C CA . VAL A 1 396 ? -3.299 -6.875 -16.688 1 87.19 396 VAL A CA 1
ATOM 3109 C C . VAL A 1 396 ? -2.131 -6.641 -17.641 1 87.19 396 VAL A C 1
ATOM 3111 O O . VAL A 1 396 ? -1.872 -5.504 -18.062 1 87.19 396 VAL A O 1
ATOM 3114 N N . ALA A 1 397 ? -1.423 -7.711 -17.922 1 86.38 397 ALA A N 1
ATOM 3115 C CA . ALA A 1 397 ? -0.189 -7.621 -18.703 1 86.38 397 ALA A CA 1
ATOM 3116 C C . ALA A 1 397 ? -0.485 -7.566 -20.203 1 86.38 397 ALA A C 1
ATOM 3118 O O . ALA A 1 397 ? -1.629 -7.75 -20.625 1 86.38 397 ALA A O 1
ATOM 3119 N N . SER A 1 398 ? 0.533 -7.258 -20.891 1 75.56 398 SER A N 1
ATOM 3120 C CA . SER A 1 398 ? 0.465 -7.273 -22.344 1 75.56 398 SER A CA 1
ATOM 3121 C C . SER A 1 398 ? 1.18 -8.492 -22.922 1 75.56 398 SER A C 1
ATOM 3123 O O . SER A 1 398 ? 1.774 -9.273 -22.172 1 75.56 398 SER A O 1
ATOM 3125 N N . TYR A 1 399 ? 0.939 -8.797 -24.297 1 69.69 399 TYR A N 1
ATOM 3126 C CA . TYR A 1 399 ? 1.606 -9.906 -24.984 1 69.69 399 TYR A CA 1
ATOM 3127 C C . TYR A 1 399 ? 2.605 -9.383 -26 1 69.69 399 TYR A C 1
ATOM 3129 O O . TYR A 1 399 ? 2.469 -8.266 -26.5 1 69.69 399 TYR A O 1
ATOM 3137 N N . ASP A 1 400 ? 3.752 -10.102 -26.172 1 65.94 400 ASP A N 1
ATOM 3138 C CA . ASP A 1 400 ? 4.691 -9.898 -27.281 1 65.94 400 ASP A CA 1
ATOM 3139 C C . ASP A 1 400 ? 4.422 -10.883 -28.422 1 65.94 400 ASP A C 1
ATOM 3141 O O . ASP A 1 400 ? 4.016 -12.023 -28.172 1 65.94 400 ASP A O 1
ATOM 3145 N N . PRO A 1 401 ? 4.953 -10.523 -29.859 1 53.91 401 PRO A N 1
ATOM 3146 C CA . PRO A 1 401 ? 5.492 -9.258 -30.375 1 53.91 401 PRO A CA 1
ATOM 3147 C C . PRO A 1 401 ? 4.414 -8.195 -30.562 1 53.91 401 PRO A C 1
ATOM 3149 O O . PRO A 1 401 ? 4.734 -7.02 -30.781 1 53.91 401 PRO A O 1
ATOM 3152 N N . ASP A 1 402 ? 3.266 -8.812 -30.75 1 49.34 402 ASP A N 1
ATOM 3153 C CA . ASP A 1 402 ? 2.279 -7.832 -31.188 1 49.34 402 ASP A CA 1
ATOM 3154 C C . ASP A 1 402 ? 1.789 -6.988 -30.016 1 49.34 402 ASP A C 1
ATOM 3156 O O . ASP A 1 402 ? 0.893 -6.156 -30.172 1 49.34 402 ASP A O 1
ATOM 3160 N N . ARG A 1 403 ? 2.797 -6.902 -29.172 1 49.81 403 ARG A N 1
ATOM 3161 C CA . ARG A 1 403 ? 2.637 -6.078 -27.969 1 49.81 403 ARG A CA 1
ATOM 3162 C C . ARG A 1 403 ? 1.169 -5.734 -27.734 1 49.81 403 ARG A C 1
ATOM 3164 O O . ARG A 1 403 ? 0.841 -4.598 -27.391 1 49.81 403 ARG A O 1
ATOM 3171 N N . HIS A 1 404 ? 0.249 -6.551 -28.375 1 43.5 404 HIS A N 1
ATOM 3172 C CA . HIS A 1 404 ? -1.188 -6.324 -28.281 1 43.5 404 HIS A CA 1
ATOM 3173 C C . HIS A 1 404 ? -1.727 -6.742 -26.906 1 43.5 404 HIS A C 1
ATOM 3175 O O . HIS A 1 404 ? -1.157 -7.621 -26.266 1 43.5 404 HIS A O 1
ATOM 3181 N N . VAL A 1 405 ? -2.395 -5.746 -26.375 1 46.94 405 VAL A N 1
ATOM 3182 C CA . VAL A 1 405 ? -2.996 -5.863 -25.047 1 46.94 405 VAL A CA 1
ATOM 3183 C C . VAL A 1 405 ? -3.822 -7.145 -24.969 1 46.94 405 VAL A C 1
ATOM 3185 O O . VAL A 1 405 ? -4.434 -7.559 -25.953 1 46.94 405 VAL A O 1
ATOM 3188 N N . THR A 1 406 ? -3.531 -8.055 -24.062 1 45.53 406 THR A N 1
ATOM 3189 C CA . THR A 1 406 ? -4.199 -9.32 -23.812 1 45.53 406 THR A CA 1
ATOM 3190 C C . THR A 1 406 ? -5.703 -9.117 -23.641 1 45.53 406 THR A C 1
ATOM 3192 O O . THR A 1 406 ? -6.441 -10.078 -23.422 1 45.53 406 THR A O 1
ATOM 3195 N N . PHE A 1 407 ? -6.125 -7.805 -23.594 1 46.72 407 PHE A N 1
ATOM 3196 C CA . PHE A 1 407 ? -7.555 -7.664 -23.344 1 46.72 407 PHE A CA 1
ATOM 3197 C C . PHE A 1 407 ? -8.32 -7.555 -24.656 1 46.72 407 PHE A C 1
ATOM 3199 O O . PHE A 1 407 ? -7.75 -7.207 -25.688 1 46.72 407 PHE A O 1
ATOM 3206 N N . ASP A 1 408 ? -9.484 -8.125 -24.594 1 48.97 408 ASP A N 1
ATOM 3207 C CA . ASP A 1 408 ? -10.422 -7.891 -25.672 1 48.97 408 ASP A CA 1
ATOM 3208 C C . ASP A 1 408 ? -10.609 -6.398 -25.938 1 48.97 408 ASP A C 1
ATOM 3210 O O . ASP A 1 408 ? -11.023 -5.656 -25.031 1 48.97 408 ASP A O 1
ATOM 3214 N N . ALA A 1 409 ? -10.039 -5.902 -27.016 1 47 409 ALA A N 1
ATOM 3215 C CA . ALA A 1 409 ? -10 -4.484 -27.375 1 47 409 ALA A CA 1
ATOM 3216 C C . ALA A 1 409 ? -11.352 -3.822 -27.141 1 47 409 ALA A C 1
ATOM 3218 O O . ALA A 1 409 ? -11.422 -2.662 -26.734 1 47 409 ALA A O 1
ATOM 3219 N N . ALA A 1 410 ? -12.438 -4.59 -27.422 1 46.19 410 ALA A N 1
ATOM 3220 C CA . ALA A 1 410 ? -13.773 -4.012 -27.344 1 46.19 410 ALA A CA 1
ATOM 3221 C C . ALA A 1 410 ? -14.227 -3.879 -25.891 1 46.19 410 ALA A C 1
ATOM 3223 O O . ALA A 1 410 ? -14.719 -2.824 -25.484 1 46.19 410 ALA A O 1
ATOM 3224 N N . SER A 1 411 ? -13.891 -4.859 -25.125 1 57.31 411 SER A N 1
ATOM 3225 C CA . SER A 1 411 ? -14.453 -4.902 -23.781 1 57.31 411 SER A CA 1
ATOM 3226 C C . SER A 1 411 ? -13.445 -4.438 -22.75 1 57.31 411 SER A C 1
ATOM 3228 O O . SER A 1 411 ? -13.82 -4.082 -21.625 1 57.31 411 SER A O 1
ATOM 3230 N N . ARG A 1 412 ? -12.25 -4.562 -23.094 1 71.94 412 ARG A N 1
ATOM 3231 C CA . ARG A 1 412 ? -11.102 -4.215 -22.266 1 71.94 412 ARG A CA 1
ATOM 3232 C C . ARG A 1 412 ? -10.93 -5.207 -21.109 1 71.94 412 ARG A C 1
ATOM 3234 O O . ARG A 1 412 ? -10.266 -4.902 -20.125 1 71.94 412 ARG A O 1
ATOM 3241 N N . TRP A 1 413 ? -11.75 -6.371 -21.312 1 83.38 413 TRP A N 1
ATOM 3242 C CA . TRP A 1 413 ? -11.609 -7.426 -20.312 1 83.38 413 TRP A CA 1
ATOM 3243 C C . TRP A 1 413 ? -10.57 -8.453 -20.75 1 83.38 413 TRP A C 1
ATOM 3245 O O . TRP A 1 413 ? -10.5 -8.812 -21.922 1 83.38 413 TRP A O 1
ATOM 3255 N N . LEU A 1 414 ? -9.828 -8.938 -19.812 1 88.56 414 LEU A N 1
ATOM 3256 C CA . LEU A 1 414 ? -9.102 -10.195 -19.969 1 88.56 414 LEU A CA 1
ATOM 3257 C C . LEU A 1 414 ? -10.008 -11.383 -19.656 1 88.56 414 LEU A C 1
ATOM 3259 O O . LEU A 1 414 ? -10.461 -11.539 -18.531 1 88.56 414 LEU A O 1
ATOM 3263 N N . PHE A 1 415 ? -10.328 -12.125 -20.641 1 89.88 415 PHE A N 1
ATOM 3264 C CA . PHE A 1 415 ? -11.039 -13.383 -20.438 1 89.88 415 PHE A CA 1
ATOM 3265 C C . PHE A 1 415 ? -10.078 -14.469 -19.969 1 89.88 415 PHE A C 1
ATOM 3267 O O . PHE A 1 415 ? -9.141 -14.836 -20.688 1 89.88 415 PHE A O 1
ATOM 3274 N N . THR A 1 416 ? -10.336 -15.031 -18.812 1 91 416 THR A N 1
ATOM 3275 C CA . THR A 1 416 ? -9.344 -15.883 -18.156 1 91 416 THR A CA 1
ATOM 3276 C C . THR A 1 416 ? -9.477 -17.328 -18.625 1 91 416 THR A C 1
ATOM 3278 O O . THR A 1 416 ? -8.555 -18.125 -18.484 1 91 416 THR A O 1
ATOM 3281 N N . GLY A 1 417 ? -10.648 -17.688 -19.109 1 91.56 417 GLY A N 1
ATOM 3282 C CA . GLY A 1 417 ? -10.938 -19.062 -19.422 1 91.56 417 GLY A CA 1
ATOM 3283 C C . GLY A 1 417 ? -11.367 -19.891 -18.219 1 91.56 417 GLY A C 1
ATOM 3284 O O . GLY A 1 417 ? -11.703 -21.062 -18.344 1 91.56 417 GLY A O 1
ATOM 3285 N N . ASP A 1 418 ? -11.492 -19.297 -17.078 1 93.44 418 ASP A N 1
ATOM 3286 C CA . ASP A 1 418 ? -11.938 -19.969 -15.867 1 93.44 418 ASP A CA 1
ATOM 3287 C C . ASP A 1 418 ? -13.414 -19.688 -15.594 1 93.44 418 ASP A C 1
ATOM 3289 O O . ASP A 1 418 ? -13.859 -18.547 -15.688 1 93.44 418 ASP A O 1
ATOM 3293 N N . LEU A 1 419 ? -14.117 -20.781 -15.328 1 95.06 419 LEU A N 1
ATOM 3294 C CA . LEU A 1 419 ? -15.523 -20.672 -14.977 1 95.06 419 LEU A CA 1
ATOM 3295 C C . LEU A 1 419 ? -15.703 -20.531 -13.469 1 95.06 419 LEU A C 1
ATOM 3297 O O . LEU A 1 419 ? -15.031 -21.219 -12.695 1 95.06 419 LEU A O 1
ATOM 3301 N N . ALA A 1 420 ? -16.641 -19.594 -13.125 1 96.62 420 ALA A N 1
ATOM 3302 C CA . ALA A 1 420 ? -16.797 -19.281 -11.703 1 96.62 420 ALA A CA 1
ATOM 3303 C C . ALA A 1 420 ? -18.234 -18.891 -11.391 1 96.62 420 ALA A C 1
ATOM 3305 O O . ALA A 1 420 ? -19.047 -18.688 -12.297 1 96.62 420 ALA A O 1
ATOM 3306 N N . VAL A 1 421 ? -18.562 -18.922 -10.18 1 96.56 421 VAL A N 1
ATOM 3307 C CA . VAL A 1 421 ? -19.766 -18.328 -9.617 1 96.56 421 VAL A CA 1
ATOM 3308 C C . VAL A 1 421 ? -19.406 -17.203 -8.648 1 96.56 421 VAL A C 1
ATOM 3310 O O . VAL A 1 421 ? -18.25 -17.094 -8.234 1 96.56 421 VAL A O 1
ATOM 3313 N N . VAL A 1 422 ? -20.297 -16.328 -8.367 1 96.69 422 VAL A N 1
ATOM 3314 C CA . VAL A 1 422 ? -20.141 -15.336 -7.309 1 96.69 422 VAL A CA 1
ATOM 3315 C C . VAL A 1 422 ? -21.078 -15.656 -6.156 1 96.69 422 VAL A C 1
ATOM 3317 O O . VAL A 1 422 ? -22.297 -15.75 -6.352 1 96.69 422 VAL A O 1
ATOM 3320 N N . GLU A 1 423 ? -20.5 -15.82 -5.031 1 96.38 423 GLU A N 1
ATOM 3321 C CA . GLU A 1 423 ? -21.297 -16.125 -3.844 1 96.38 423 GLU A CA 1
ATOM 3322 C C . GLU A 1 423 ? -22.125 -14.914 -3.416 1 96.38 423 GLU A C 1
ATOM 3324 O O . GLU A 1 423 ? -21.922 -13.805 -3.904 1 96.38 423 GLU A O 1
ATOM 3329 N N . ASN A 1 424 ? -23.047 -15.086 -2.445 1 94.06 424 ASN A N 1
ATOM 3330 C CA . ASN A 1 424 ? -23.953 -14.031 -1.989 1 94.06 424 ASN A CA 1
ATOM 3331 C C . ASN A 1 424 ? -23.172 -12.867 -1.375 1 94.06 424 ASN A C 1
ATOM 3333 O O . ASN A 1 424 ? -23.656 -11.734 -1.378 1 94.06 424 ASN A O 1
ATOM 3337 N N . ASP A 1 425 ? -22.016 -13.164 -0.912 1 92.5 425 ASP A N 1
ATOM 3338 C CA . ASP A 1 425 ? -21.234 -12.117 -0.269 1 92.5 425 ASP A CA 1
ATOM 3339 C C . ASP A 1 425 ? -20.266 -11.469 -1.26 1 92.5 425 ASP A C 1
ATOM 3341 O O . ASP A 1 425 ? -19.422 -10.664 -0.872 1 92.5 425 ASP A O 1
ATOM 3345 N N . GLY A 1 426 ? -20.328 -11.852 -2.482 1 93.31 426 GLY A N 1
ATOM 3346 C CA . GLY A 1 426 ? -19.531 -11.219 -3.516 1 93.31 426 GLY A CA 1
ATOM 3347 C C . GLY A 1 426 ? -18.234 -11.953 -3.795 1 93.31 426 GLY A C 1
ATOM 3348 O O . GLY A 1 426 ? -17.5 -11.594 -4.719 1 93.31 426 GLY A O 1
ATOM 3349 N N . TYR A 1 427 ? -17.922 -13.023 -3.055 1 96.88 427 TYR A N 1
ATOM 3350 C CA . TYR A 1 427 ? -16.688 -13.773 -3.244 1 96.88 427 TYR A CA 1
ATOM 3351 C C . TYR A 1 427 ? -16.797 -14.711 -4.445 1 96.88 427 TYR A C 1
ATOM 3353 O O . TYR A 1 427 ? -17.797 -15.406 -4.609 1 96.88 427 TYR A O 1
ATOM 3361 N N . VAL A 1 428 ? -15.758 -14.703 -5.168 1 97.06 428 VAL A N 1
ATOM 3362 C CA . VAL A 1 428 ? -15.68 -15.547 -6.355 1 97.06 428 VAL A CA 1
ATOM 3363 C C . VAL A 1 428 ? -15.234 -16.953 -5.961 1 97.06 428 VAL A C 1
ATOM 3365 O O . VAL A 1 428 ? -14.352 -17.109 -5.121 1 97.06 428 VAL A O 1
ATOM 3368 N N . ARG A 1 429 ? -15.844 -17.891 -6.531 1 95.88 429 ARG A N 1
ATOM 3369 C CA . ARG A 1 429 ? -15.438 -19.281 -6.406 1 95.88 429 ARG A CA 1
ATOM 3370 C C . ARG A 1 429 ? -15.32 -19.938 -7.773 1 95.88 429 ARG A C 1
ATOM 3372 O O . ARG A 1 429 ? -16.312 -20.062 -8.5 1 95.88 429 ARG A O 1
ATOM 3379 N N . ILE A 1 430 ? -14.172 -20.359 -8.109 1 94.94 430 ILE A N 1
ATOM 3380 C CA . ILE A 1 430 ? -13.93 -21 -9.398 1 94.94 430 ILE A CA 1
ATOM 3381 C C . ILE A 1 430 ? -14.539 -22.406 -9.406 1 94.94 430 ILE A C 1
ATOM 3383 O O . ILE A 1 430 ? -14.438 -23.141 -8.422 1 94.94 430 ILE A O 1
ATOM 3387 N N . ILE A 1 431 ? -15.133 -22.688 -10.477 1 91.19 431 ILE A N 1
ATOM 3388 C CA . ILE A 1 431 ? -15.781 -23.984 -10.664 1 91.19 431 ILE A CA 1
ATOM 3389 C C . ILE A 1 431 ? -14.859 -24.906 -11.453 1 91.19 431 ILE A C 1
ATOM 3391 O O . ILE A 1 431 ? -14.703 -26.078 -11.102 1 91.19 431 ILE A O 1
ATOM 3395 N N . ASP A 1 432 ? -14.352 -24.453 -12.547 1 90.69 432 ASP A N 1
ATOM 3396 C CA . ASP A 1 432 ? -13.477 -25.219 -13.422 1 90.69 432 ASP A CA 1
ATOM 3397 C C . ASP A 1 432 ? -12.891 -24.359 -14.531 1 90.69 432 ASP A C 1
ATOM 3399 O O . ASP A 1 432 ? -13.25 -23.172 -14.656 1 90.69 432 ASP A O 1
ATOM 3403 N N . ARG A 1 433 ? -11.953 -24.969 -15.211 1 90.06 433 ARG A N 1
ATOM 3404 C CA . ARG A 1 433 ? -11.555 -24.344 -16.469 1 90.06 433 ARG A CA 1
ATOM 3405 C C . ARG A 1 433 ? -12.539 -24.688 -17.594 1 90.06 433 ARG A C 1
ATOM 3407 O O . ARG A 1 433 ? -13.055 -25.797 -17.656 1 90.06 433 ARG A O 1
ATOM 3414 N N . LYS A 1 434 ? -12.703 -23.719 -18.391 1 87.44 434 LYS A N 1
ATOM 3415 C CA . LYS A 1 434 ? -13.609 -23.922 -19.516 1 87.44 434 LYS A CA 1
ATOM 3416 C C . LYS A 1 434 ? -13.227 -25.156 -20.328 1 87.44 434 LYS A C 1
ATOM 3418 O O . LYS A 1 434 ? -14.094 -25.953 -20.703 1 87.44 434 LYS A O 1
ATOM 3423 N N . LYS A 1 435 ? -12 -25.359 -20.469 1 85.81 435 LYS A N 1
ATOM 3424 C CA . LYS A 1 435 ? -11.508 -26.453 -21.297 1 85.81 435 LYS A CA 1
ATOM 3425 C C . LYS A 1 435 ? -11.539 -27.781 -20.547 1 85.81 435 LYS A C 1
ATOM 3427 O O . LYS A 1 435 ? -11.375 -28.844 -21.141 1 85.81 435 LYS A O 1
ATOM 3432 N N . ASP A 1 436 ? -11.789 -27.75 -19.281 1 89.38 436 ASP A N 1
ATOM 3433 C CA . ASP A 1 436 ? -11.703 -28.969 -18.469 1 89.38 436 ASP A CA 1
ATOM 3434 C C . ASP A 1 436 ? -13.094 -29.453 -18.078 1 89.38 436 ASP A C 1
ATOM 3436 O O . ASP A 1 436 ? -13.227 -30.531 -17.484 1 89.38 436 ASP A O 1
ATOM 3440 N N . ILE A 1 437 ? -14.094 -28.703 -18.438 1 90.5 437 ILE A N 1
ATOM 3441 C CA . ILE A 1 437 ? -15.453 -29.156 -18.188 1 90.5 437 ILE A CA 1
ATOM 3442 C C . ILE A 1 437 ? -15.734 -30.422 -18.984 1 90.5 437 ILE A C 1
ATOM 3444 O O . ILE A 1 437 ? -15.344 -30.516 -20.156 1 90.5 437 ILE A O 1
ATOM 3448 N N . ILE A 1 438 ? -16.359 -31.344 -18.328 1 92.75 438 ILE A N 1
ATOM 3449 C CA . ILE A 1 438 ? -16.703 -32.594 -18.984 1 92.75 438 ILE A CA 1
ATOM 3450 C C . ILE A 1 438 ? -18.188 -32.594 -19.359 1 92.75 438 ILE A C 1
ATOM 3452 O O . ILE A 1 438 ? -19.047 -32.375 -18.5 1 92.75 438 ILE A O 1
ATOM 3456 N N . ILE A 1 439 ? -18.438 -32.781 -20.609 1 92.62 439 ILE A N 1
ATOM 3457 C CA . ILE A 1 439 ? -19.828 -32.812 -21.062 1 92.62 439 ILE A CA 1
ATOM 3458 C C . ILE A 1 439 ? -20.266 -34.281 -21.234 1 92.62 439 ILE A C 1
ATOM 3460 O O . ILE A 1 439 ? -19.922 -34.906 -22.234 1 92.62 439 ILE A O 1
ATOM 3464 N N . SER A 1 440 ? -21 -34.75 -20.328 1 92.19 440 SER A N 1
ATOM 3465 C CA . SER A 1 440 ? -21.484 -36.125 -20.328 1 92.19 440 SER A CA 1
ATOM 3466 C C . SER A 1 440 ? -23 -36.156 -20.5 1 92.19 440 SER A C 1
ATOM 3468 O O . SER A 1 440 ? -23.75 -35.688 -19.641 1 92.19 440 SER A O 1
ATOM 3470 N N . GLY A 1 441 ? -23.531 -36.688 -21.562 1 88.94 441 GLY A N 1
ATOM 3471 C CA . GLY A 1 441 ? -24.953 -36.75 -21.828 1 88.94 441 GLY A CA 1
ATOM 3472 C C . GLY A 1 441 ? -25.625 -35.375 -21.859 1 88.94 441 GLY A C 1
ATOM 3473 O O . GLY A 1 441 ? -26.734 -35.219 -21.359 1 88.94 441 GLY A O 1
ATOM 3474 N N . GLY A 1 442 ? -24.891 -34.406 -22.234 1 84.31 442 GLY A N 1
ATOM 3475 C CA . GLY A 1 442 ? -25.422 -33.062 -22.328 1 84.31 442 GLY A CA 1
ATOM 3476 C C . GLY A 1 442 ? -25.312 -32.281 -21.031 1 84.31 442 GLY A C 1
ATOM 3477 O O . GLY A 1 442 ? -25.656 -31.109 -20.984 1 84.31 442 GLY A O 1
ATOM 3478 N N . GLU A 1 443 ? -24.828 -32.969 -20.016 1 88.88 443 GLU A N 1
ATOM 3479 C CA . GLU A 1 443 ? -24.672 -32.312 -18.719 1 88.88 443 GLU A CA 1
ATOM 3480 C C . GLU A 1 443 ? -23.219 -31.906 -18.484 1 88.88 443 GLU A C 1
ATOM 3482 O O . GLU A 1 443 ? -22.297 -32.625 -18.844 1 88.88 443 GLU A O 1
ATOM 3487 N N . ASN A 1 444 ? -23.094 -30.703 -17.906 1 88.5 444 ASN A N 1
ATOM 3488 C CA . ASN A 1 444 ? -21.766 -30.219 -17.547 1 88.5 444 ASN A CA 1
ATOM 3489 C C . ASN A 1 444 ? -21.312 -30.75 -16.203 1 88.5 444 ASN A C 1
ATOM 3491 O O . ASN A 1 444 ? -22.031 -30.625 -15.203 1 88.5 444 ASN A O 1
ATOM 3495 N N . ILE A 1 445 ? -20.156 -31.422 -16.219 1 91.81 445 ILE A N 1
ATOM 3496 C CA . ILE A 1 445 ? -19.562 -31.953 -14.992 1 91.81 445 ILE A CA 1
ATOM 3497 C C . ILE A 1 445 ? -18.25 -31.219 -14.695 1 91.81 445 ILE A C 1
ATOM 3499 O O . ILE A 1 445 ? -17.375 -31.172 -15.555 1 91.81 445 ILE A O 1
ATOM 3503 N N . SER A 1 446 ? -18.141 -30.641 -13.539 1 90.88 446 SER A N 1
ATOM 3504 C CA . SER A 1 446 ? -16.922 -29.984 -13.102 1 90.88 446 SER A CA 1
ATOM 3505 C C . SER A 1 446 ? -15.852 -31 -12.711 1 90.88 446 SER A C 1
ATOM 3507 O O . SER A 1 446 ? -16 -31.719 -11.727 1 90.88 446 SER A O 1
ATOM 3509 N N . SER A 1 447 ? -14.742 -30.984 -13.453 1 92.94 447 SER A N 1
ATOM 3510 C CA . SER A 1 447 ? -13.641 -31.859 -13.086 1 92.94 447 SER A CA 1
ATOM 3511 C C . SER A 1 447 ? -13.039 -31.469 -11.742 1 92.94 447 SER A C 1
ATOM 3513 O O . SER A 1 447 ? -12.633 -32.312 -10.953 1 92.94 447 SER A O 1
ATOM 3515 N N . LEU A 1 448 ? -13.016 -30.172 -11.469 1 89.38 448 LEU A N 1
ATOM 3516 C CA . LEU A 1 448 ? -12.453 -29.641 -10.234 1 89.38 448 LEU A CA 1
ATOM 3517 C C . LEU A 1 448 ? -13.242 -30.125 -9.023 1 89.38 448 LEU A C 1
ATOM 3519 O O . LEU A 1 448 ? -12.656 -30.438 -7.98 1 89.38 448 LEU A O 1
ATOM 3523 N N . GLU A 1 449 ? -14.531 -30.078 -9.148 1 88.5 449 GLU A N 1
ATOM 3524 C CA . GLU A 1 449 ? -15.375 -30.594 -8.07 1 88.5 449 GLU A CA 1
ATOM 3525 C C . GLU A 1 449 ? -15.023 -32.031 -7.719 1 88.5 449 GLU A C 1
ATOM 3527 O O . GLU A 1 449 ? -14.891 -32.375 -6.543 1 88.5 449 GLU A O 1
ATOM 3532 N N . LEU A 1 450 ? -14.828 -32.812 -8.719 1 92.12 450 LEU A N 1
ATOM 3533 C CA . LEU A 1 450 ? -14.477 -34.219 -8.523 1 92.12 450 LEU A CA 1
ATOM 3534 C C . LEU A 1 450 ? -13.086 -34.344 -7.898 1 92.12 450 LEU A C 1
ATOM 3536 O O . LEU A 1 450 ? -12.883 -35.156 -7 1 92.12 450 LEU A O 1
ATOM 3540 N N . GLU A 1 451 ? -12.203 -33.562 -8.383 1 92.38 451 GLU A N 1
ATOM 3541 C CA . GLU A 1 451 ? -10.836 -33.562 -7.871 1 92.38 451 GLU A CA 1
ATOM 3542 C C . GLU A 1 451 ? -10.805 -33.219 -6.387 1 92.38 451 GLU A C 1
ATOM 3544 O O . GLU A 1 451 ? -10.094 -33.844 -5.605 1 92.38 451 GLU A O 1
ATOM 3549 N N . ASN A 1 452 ? -11.555 -32.25 -6.047 1 87.44 452 ASN A N 1
ATOM 3550 C CA . ASN A 1 452 ? -11.617 -31.812 -4.652 1 87.44 452 ASN A CA 1
ATOM 3551 C C . ASN A 1 452 ? -12.164 -32.906 -3.754 1 87.44 452 ASN A C 1
ATOM 3553 O O . ASN A 1 452 ? -11.602 -33.188 -2.695 1 87.44 452 ASN A O 1
ATOM 3557 N N . VAL A 1 453 ? -13.234 -33.562 -4.16 1 89.62 453 VAL A N 1
ATOM 3558 C CA . VAL A 1 453 ? -13.867 -34.625 -3.391 1 89.62 453 VAL A CA 1
ATOM 3559 C C . VAL A 1 453 ? -12.898 -35.781 -3.215 1 89.62 453 VAL A C 1
ATOM 3561 O O . VAL A 1 453 ? -12.719 -36.281 -2.104 1 89.62 453 VAL A O 1
ATOM 3564 N N . LEU A 1 454 ? -12.273 -36.125 -4.266 1 92.75 454 LEU A N 1
ATOM 3565 C CA . LEU A 1 454 ? -11.375 -37.281 -4.238 1 92.75 454 LEU A CA 1
ATOM 3566 C C . LEU A 1 454 ? -10.133 -36.969 -3.406 1 92.75 454 LEU A C 1
ATOM 3568 O O . LEU A 1 454 ? -9.633 -37.844 -2.686 1 92.75 454 LEU A O 1
ATOM 3572 N N . SER A 1 455 ? -9.641 -35.75 -3.508 1 89.25 455 SER A N 1
ATOM 3573 C CA . SER A 1 455 ? -8.438 -35.344 -2.789 1 89.25 455 SER A CA 1
ATOM 3574 C C . SER A 1 455 ? -8.688 -35.312 -1.285 1 89.25 455 SER A C 1
ATOM 3576 O O . SER A 1 455 ? -7.738 -35.312 -0.494 1 89.25 455 SER A O 1
ATOM 3578 N N . ASN A 1 456 ? -9.898 -35.219 -0.885 1 86.56 456 ASN A N 1
ATOM 3579 C CA . ASN A 1 456 ? -10.25 -35.156 0.531 1 86.56 456 ASN A CA 1
ATOM 3580 C C . ASN A 1 456 ? -10.266 -36.562 1.17 1 86.56 456 ASN A C 1
ATOM 3582 O O . ASN A 1 456 ? -10.32 -36.656 2.395 1 86.56 456 ASN A O 1
ATOM 3586 N N . TYR A 1 457 ? -10.234 -37.594 0.37 1 90.19 457 TYR A N 1
ATOM 3587 C CA . TYR A 1 457 ? -10.211 -38.938 0.913 1 90.19 457 TYR A CA 1
ATOM 3588 C C . TYR A 1 457 ? -8.867 -39.25 1.565 1 90.19 457 TYR A C 1
ATOM 3590 O O . TYR A 1 457 ? -7.816 -39.031 0.958 1 90.19 457 TYR A O 1
ATOM 3598 N N . PRO A 1 458 ? -8.898 -39.75 2.785 1 88.44 458 PRO A N 1
ATOM 3599 C CA . PRO A 1 458 ? -7.641 -40.062 3.461 1 88.44 458 PRO A CA 1
ATOM 3600 C C . PRO A 1 458 ? -6.754 -41 2.643 1 88.44 458 PRO A C 1
ATOM 3602 O O . PRO A 1 458 ? -7.23 -42.031 2.135 1 88.44 458 PRO A O 1
ATOM 3605 N N . GLY A 1 459 ? -5.523 -40.625 2.514 1 89.19 459 GLY A N 1
ATOM 3606 C CA . GLY A 1 459 ? -4.57 -41.438 1.778 1 89.19 459 GLY A CA 1
ATOM 3607 C C . GLY A 1 459 ? -4.352 -40.969 0.354 1 89.19 459 GLY A C 1
ATOM 3608 O O . GLY A 1 459 ? -3.422 -41.406 -0.318 1 89.19 459 GLY A O 1
ATOM 3609 N N . VAL A 1 460 ? -5.188 -40.125 -0.129 1 91.69 460 VAL A N 1
ATOM 3610 C CA . VAL A 1 460 ? -5.023 -39.531 -1.453 1 91.69 460 VAL A CA 1
ATOM 3611 C C . VAL A 1 460 ? -4.238 -38.219 -1.342 1 91.69 460 VAL A C 1
ATOM 3613 O O . VAL A 1 460 ? -4.609 -37.312 -0.582 1 91.69 460 VAL A O 1
ATOM 3616 N N . LEU A 1 461 ? -3.15 -38.156 -2.051 1 86.19 461 LEU A N 1
ATOM 3617 C CA . LEU A 1 461 ? -2.332 -36.938 -2.062 1 86.19 461 LEU A CA 1
ATOM 3618 C C . LEU A 1 461 ? -2.924 -35.906 -2.996 1 86.19 461 LEU A C 1
ATOM 3620 O O . LEU A 1 461 ? -2.975 -34.719 -2.654 1 86.19 461 LEU A O 1
ATOM 3624 N N . ALA A 1 462 ? -3.291 -36.344 -4.191 1 90.69 462 ALA A N 1
ATOM 3625 C CA . ALA A 1 462 ? -3.873 -35.438 -5.195 1 90.69 462 ALA A CA 1
ATOM 3626 C C . ALA A 1 462 ? -4.691 -36.219 -6.219 1 90.69 462 ALA A C 1
ATOM 3628 O O . ALA A 1 462 ? -4.473 -37.438 -6.406 1 90.69 462 ALA A O 1
ATOM 3629 N N . ALA A 1 463 ? -5.633 -35.594 -6.793 1 93.19 463 ALA A N 1
ATOM 3630 C CA . ALA A 1 463 ? -6.461 -36.219 -7.836 1 93.19 463 ALA A CA 1
ATOM 3631 C C . ALA A 1 463 ? -6.602 -35.25 -9.031 1 93.19 463 ALA A C 1
ATOM 3633 O O . ALA A 1 463 ? -6.66 -34.031 -8.867 1 93.19 463 ALA A O 1
ATOM 3634 N N . ALA A 1 464 ? -6.57 -35.781 -10.172 1 94.44 464 ALA A N 1
ATOM 3635 C CA . ALA A 1 464 ? -6.879 -35.094 -11.414 1 94.44 464 ALA A CA 1
ATOM 3636 C C . ALA A 1 464 ? -7.945 -35.812 -12.219 1 94.44 464 ALA A C 1
ATOM 3638 O O . ALA A 1 464 ? -7.918 -37.062 -12.312 1 94.44 464 ALA A O 1
ATOM 3639 N N . VAL A 1 465 ? -8.93 -35.125 -12.734 1 95.19 465 VAL A N 1
ATOM 3640 C CA . VAL A 1 465 ? -10.016 -35.719 -13.508 1 95.19 465 VAL A CA 1
ATOM 3641 C C . VAL A 1 465 ? -10.055 -35.125 -14.906 1 95.19 465 VAL A C 1
ATOM 3643 O O . VAL A 1 465 ? -9.984 -33.906 -15.055 1 95.19 465 VAL A O 1
ATOM 3646 N N . VAL A 1 466 ? -10.078 -35.938 -15.891 1 95.94 466 VAL A N 1
ATOM 3647 C CA . VAL A 1 466 ? -10.156 -35.5 -17.266 1 95.94 466 VAL A CA 1
ATOM 3648 C C . VAL A 1 466 ? -11.297 -36.188 -18 1 95.94 466 VAL A C 1
ATOM 3650 O O . VAL A 1 466 ? -11.836 -37.188 -17.484 1 95.94 466 VAL A O 1
ATOM 3653 N N . ALA A 1 467 ? -11.656 -35.656 -19.141 1 94.62 467 ALA A N 1
ATOM 3654 C CA . ALA A 1 467 ? -12.703 -36.281 -19.969 1 94.62 467 ALA A CA 1
ATOM 3655 C C . ALA A 1 467 ? -12.172 -37.469 -20.734 1 94.62 467 ALA A C 1
ATOM 3657 O O . ALA A 1 467 ? -11.102 -37.406 -21.344 1 94.62 467 ALA A O 1
ATOM 3658 N N . LYS A 1 468 ? -12.859 -38.5 -20.641 1 95 468 LYS A N 1
ATOM 3659 C CA . LYS A 1 468 ? -12.617 -39.688 -21.469 1 95 468 LYS A CA 1
ATOM 3660 C C . LYS A 1 468 ? -13.742 -39.875 -22.484 1 95 468 LYS A C 1
ATOM 3662 O O . LYS A 1 468 ? -14.922 -39.844 -22.125 1 95 468 LYS A O 1
ATOM 3667 N N . PRO A 1 469 ? -13.406 -40.125 -23.719 1 93.56 469 PRO A N 1
ATOM 3668 C CA . PRO A 1 469 ? -14.461 -40.406 -24.703 1 93.56 469 PRO A CA 1
ATOM 3669 C C . PRO A 1 469 ? -15.273 -41.656 -24.359 1 93.56 469 PRO A C 1
ATOM 3671 O O . PRO A 1 469 ? -14.719 -42.656 -23.906 1 93.56 469 PRO A O 1
ATOM 3674 N N . ASP A 1 470 ? -16.594 -41.5 -24.547 1 92.62 470 ASP A N 1
ATOM 3675 C CA . ASP A 1 470 ? -17.531 -42.594 -24.266 1 92.62 470 ASP A CA 1
ATOM 3676 C C . ASP A 1 470 ? -18.562 -42.719 -25.375 1 92.62 470 ASP A C 1
ATOM 3678 O O . ASP A 1 470 ? -19.156 -41.719 -25.812 1 92.62 470 ASP A O 1
ATOM 3682 N N . PRO A 1 471 ? -18.75 -43.906 -25.859 1 91.19 471 PRO A N 1
ATOM 3683 C CA . PRO A 1 471 ? -19.672 -44.094 -26.984 1 91.19 471 PRO A CA 1
ATOM 3684 C C . PRO A 1 471 ? -21.109 -43.688 -26.641 1 91.19 471 PRO A C 1
ATOM 3686 O O . PRO A 1 471 ? -21.859 -43.281 -27.516 1 91.19 471 PRO A O 1
ATOM 3689 N N . HIS A 1 472 ? -21.547 -43.875 -25.469 1 91.56 472 HIS A N 1
ATOM 3690 C CA . HIS A 1 472 ? -22.922 -43.625 -25.078 1 91.56 472 HIS A CA 1
ATOM 3691 C C . HIS A 1 472 ? -23.125 -42.188 -24.578 1 91.56 472 HIS A C 1
ATOM 3693 O O . HIS A 1 472 ? -24.109 -41.531 -24.922 1 91.56 472 HIS A O 1
ATOM 3699 N N . TRP A 1 473 ? -22.156 -41.688 -23.875 1 92.5 473 TRP A N 1
ATOM 3700 C CA . TRP A 1 473 ? -22.359 -40.406 -23.156 1 92.5 473 TRP A CA 1
ATOM 3701 C C . TRP A 1 473 ? -21.578 -39.281 -23.828 1 92.5 473 TRP A C 1
ATOM 3703 O O . TRP A 1 473 ? -21.688 -38.125 -23.422 1 92.5 473 TRP A O 1
ATOM 3713 N N . GLY A 1 474 ? -20.797 -39.625 -24.828 1 92.56 474 GLY A N 1
ATOM 3714 C CA . GLY A 1 474 ? -19.875 -38.656 -25.406 1 92.56 474 GLY A CA 1
ATOM 3715 C C . GLY A 1 474 ? -18.562 -38.562 -24.641 1 92.56 474 GLY A C 1
ATOM 3716 O O . GLY A 1 474 ? -17.531 -39.031 -25.109 1 92.56 474 GLY A O 1
ATOM 3717 N N . GLU A 1 475 ? -18.641 -37.969 -23.406 1 94.56 475 GLU A N 1
ATOM 3718 C CA . GLU A 1 475 ? -17.516 -37.938 -22.484 1 94.56 475 GLU A CA 1
ATOM 3719 C C . GLU A 1 475 ? -17.922 -38.406 -21.094 1 94.56 475 GLU A C 1
ATOM 3721 O O . GLU A 1 475 ? -19.094 -38.281 -20.719 1 94.56 475 GLU A O 1
ATOM 3726 N N . VAL A 1 476 ? -16.984 -38.969 -20.438 1 95.12 476 VAL A N 1
ATOM 3727 C CA . VAL A 1 476 ? -17.188 -39.344 -19.031 1 95.12 476 VAL A CA 1
ATOM 3728 C C . VAL A 1 476 ? -15.953 -38.938 -18.219 1 95.12 476 VAL A C 1
ATOM 3730 O O . VAL A 1 476 ? -14.844 -38.875 -18.75 1 95.12 476 VAL A O 1
ATOM 3733 N N . PRO A 1 477 ? -16.188 -38.656 -16.922 1 96.44 477 PRO A N 1
ATOM 3734 C CA . PRO A 1 477 ? -15.031 -38.312 -16.078 1 96.44 477 PRO A CA 1
ATOM 3735 C C . PRO A 1 477 ? -14.125 -39.531 -15.828 1 96.44 477 PRO A C 1
ATOM 3737 O O . PRO A 1 477 ? -14.617 -40.625 -15.586 1 96.44 477 PRO A O 1
ATOM 3740 N N . TYR A 1 478 ? -12.898 -39.344 -15.953 1 96.94 478 TYR A N 1
ATOM 3741 C CA . TYR A 1 478 ? -11.875 -40.312 -15.625 1 96.94 478 TYR A CA 1
ATOM 3742 C C . TYR A 1 478 ? -10.867 -39.75 -14.633 1 96.94 478 TYR A C 1
ATOM 3744 O O . TYR A 1 478 ? -10.32 -38.656 -14.844 1 96.94 478 TYR A O 1
ATOM 3752 N N . ALA A 1 479 ? -10.617 -40.5 -13.516 1 97.25 479 ALA A N 1
ATOM 3753 C CA . ALA A 1 479 ? -9.82 -39.938 -12.43 1 97.25 479 ALA A CA 1
ATOM 3754 C C . ALA A 1 479 ? -8.422 -40.531 -12.406 1 97.25 479 ALA A C 1
ATOM 3756 O O . ALA A 1 479 ? -8.258 -41.75 -12.586 1 97.25 479 ALA A O 1
ATOM 3757 N N . PHE A 1 480 ? -7.465 -39.719 -12.312 1 97.06 480 PHE A N 1
ATOM 3758 C CA . PHE A 1 480 ? -6.09 -40.094 -11.992 1 97.06 480 PHE A CA 1
ATOM 3759 C C . PHE A 1 480 ? -5.766 -39.75 -10.539 1 97.06 480 PHE A C 1
ATOM 3761 O O . PHE A 1 480 ? -5.977 -38.625 -10.086 1 97.06 480 PHE A O 1
ATOM 3768 N N . ILE A 1 481 ? -5.238 -40.75 -9.781 1 96.12 481 ILE A N 1
ATOM 3769 C CA . ILE A 1 481 ? -5.09 -40.594 -8.336 1 96.12 481 ILE A CA 1
ATOM 3770 C C . ILE A 1 481 ? -3.621 -40.75 -7.949 1 96.12 481 ILE A C 1
ATOM 3772 O O . ILE A 1 481 ? -2.984 -41.75 -8.328 1 96.12 481 ILE A O 1
ATOM 3776 N N . GLU A 1 482 ? -3.104 -39.75 -7.277 1 94.25 482 GLU A N 1
ATOM 3777 C CA . GLU A 1 482 ? -1.812 -39.875 -6.609 1 94.25 482 GLU A CA 1
ATOM 3778 C C . GLU A 1 482 ? -1.985 -40.188 -5.121 1 94.25 482 GLU A C 1
ATOM 3780 O O . GLU A 1 482 ? -2.621 -39.406 -4.402 1 94.25 482 GLU A O 1
ATOM 3785 N N . LEU A 1 483 ? -1.427 -41.281 -4.68 1 93 483 LEU A N 1
ATOM 3786 C CA . LEU A 1 483 ? -1.589 -41.719 -3.293 1 93 483 LEU A CA 1
ATOM 3787 C C . LEU A 1 483 ? -0.454 -41.188 -2.424 1 93 483 LEU A C 1
ATOM 3789 O O . LEU A 1 483 ? 0.648 -40.938 -2.92 1 93 483 LEU A O 1
ATOM 3793 N N . GLU A 1 484 ? -0.795 -40.906 -1.179 1 86.69 484 GLU A N 1
ATOM 3794 C CA . GLU A 1 484 ? 0.249 -40.656 -0.195 1 86.69 484 GLU A CA 1
ATOM 3795 C C . GLU A 1 484 ? 1.207 -41.844 -0.068 1 86.69 484 GLU A C 1
ATOM 3797 O O . GLU A 1 484 ? 0.872 -42.938 -0.45 1 86.69 484 GLU A O 1
ATOM 3802 N N . GLU A 1 485 ? 2.381 -41.469 0.579 1 82.44 485 GLU A N 1
ATOM 3803 C CA . GLU A 1 485 ? 3.344 -42.531 0.805 1 82.44 485 GLU A CA 1
ATOM 3804 C C . GLU A 1 485 ? 2.76 -43.625 1.702 1 82.44 485 GLU A C 1
ATOM 3806 O O . GLU A 1 485 ? 2.182 -43.312 2.75 1 82.44 485 GLU A O 1
ATOM 3811 N N . ASN A 1 486 ? 2.711 -44.844 1.316 1 84.62 486 ASN A N 1
ATOM 3812 C CA . ASN A 1 486 ? 2.312 -46.031 2.076 1 84.62 486 ASN A CA 1
ATOM 3813 C C . ASN A 1 486 ? 0.796 -46.188 2.107 1 84.62 486 ASN A C 1
ATOM 3815 O O . ASN A 1 486 ? 0.266 -46.969 2.912 1 84.62 486 ASN A O 1
ATOM 3819 N N . SER A 1 487 ? 0.178 -45.312 1.289 1 90.19 487 SER A N 1
ATOM 3820 C CA . SER A 1 487 ? -1.271 -45.469 1.209 1 90.19 487 SER A CA 1
ATOM 3821 C C . SER A 1 487 ? -1.652 -46.656 0.323 1 90.19 487 SER A C 1
ATOM 3823 O O . SER A 1 487 ? -0.971 -46.938 -0.664 1 90.19 487 SER A O 1
ATOM 3825 N N . SER A 1 488 ? -2.773 -47.406 0.743 1 92.5 488 SER A N 1
ATOM 3826 C CA . SER A 1 488 ? -3.229 -48.562 -0.017 1 92.5 488 SER A CA 1
ATOM 3827 C C . SER A 1 488 ? -4.664 -48.375 -0.494 1 92.5 488 SER A C 1
ATOM 3829 O O . SER A 1 488 ? -5.391 -49.344 -0.68 1 92.5 488 SER A O 1
ATOM 3831 N N . VAL A 1 489 ? -4.984 -47.156 -0.656 1 94.31 489 VAL A N 1
ATOM 3832 C CA . VAL A 1 489 ? -6.348 -46.875 -1.083 1 94.31 489 VAL A CA 1
ATOM 3833 C C . VAL A 1 489 ? -6.625 -47.531 -2.43 1 94.31 489 VAL A C 1
ATOM 3835 O O . VAL A 1 489 ? -5.781 -47.5 -3.33 1 94.31 489 VAL A O 1
ATOM 3838 N N . THR A 1 490 ? -7.742 -48.156 -2.572 1 94.94 490 THR A N 1
ATOM 3839 C CA . THR A 1 490 ? -8.094 -48.875 -3.785 1 94.94 490 THR A CA 1
ATOM 3840 C C . THR A 1 490 ? -9.195 -48.156 -4.551 1 94.94 490 THR A C 1
ATOM 3842 O O . THR A 1 490 ? -9.852 -47.25 -4.004 1 94.94 490 THR A O 1
ATOM 3845 N N . GLU A 1 491 ? -9.281 -48.562 -5.805 1 95.62 491 GLU A N 1
ATOM 3846 C CA . GLU A 1 491 ? -10.383 -48.062 -6.621 1 95.62 491 GLU A CA 1
ATOM 3847 C C . GLU A 1 491 ? -11.727 -48.312 -5.961 1 95.62 491 GLU A C 1
ATOM 3849 O O . GLU A 1 491 ? -12.625 -47.469 -5.996 1 95.62 491 GLU A O 1
ATOM 3854 N N . TYR A 1 492 ? -11.852 -49.469 -5.387 1 94.88 492 TYR A N 1
ATOM 3855 C CA . TYR A 1 492 ? -13.094 -49.844 -4.727 1 94.88 492 TYR A CA 1
ATOM 3856 C C . TYR A 1 492 ? -13.43 -48.875 -3.598 1 94.88 492 TYR A C 1
ATOM 3858 O O . TYR A 1 492 ? -14.578 -48.438 -3.473 1 94.88 492 TYR A O 1
ATOM 3866 N N . GLU A 1 493 ? -12.492 -48.531 -2.832 1 95.44 493 GLU A N 1
ATOM 3867 C CA . GLU A 1 493 ? -12.695 -47.625 -1.713 1 95.44 493 GLU A CA 1
ATOM 3868 C C . GLU A 1 493 ? -13.078 -46.219 -2.203 1 95.44 493 GLU A C 1
ATOM 3870 O O . GLU A 1 493 ? -13.969 -45.594 -1.637 1 95.44 493 GLU A O 1
ATOM 3875 N N . LEU A 1 494 ? -12.398 -45.812 -3.244 1 95.88 494 LEU A N 1
ATOM 3876 C CA . LEU A 1 494 ? -12.695 -44.469 -3.787 1 95.88 494 LEU A CA 1
ATOM 3877 C C . LEU A 1 494 ? -14.078 -44.438 -4.418 1 95.88 494 LEU A C 1
ATOM 3879 O O . LEU A 1 494 ? -14.797 -43.438 -4.289 1 95.88 494 LEU A O 1
ATOM 3883 N N . ASN A 1 495 ? -14.422 -45.5 -5.062 1 94.19 495 ASN A N 1
ATOM 3884 C CA . ASN A 1 495 ? -15.758 -45.594 -5.652 1 94.19 495 ASN A CA 1
ATOM 3885 C C . ASN A 1 495 ? -16.844 -45.562 -4.586 1 94.19 495 ASN A C 1
ATOM 3887 O O . ASN A 1 495 ? -17.875 -44.906 -4.75 1 94.19 495 ASN A O 1
ATOM 3891 N N . ASN A 1 496 ? -16.656 -46.312 -3.553 1 94.25 496 ASN A N 1
ATOM 3892 C CA . ASN A 1 496 ? -17.625 -46.312 -2.459 1 94.25 496 ASN A CA 1
ATOM 3893 C C . ASN A 1 496 ? -17.766 -44.938 -1.816 1 94.25 496 ASN A C 1
ATOM 3895 O O . ASN A 1 496 ? -18.875 -44.531 -1.469 1 94.25 496 ASN A O 1
ATOM 3899 N N . TYR A 1 497 ? -16.656 -44.375 -1.621 1 94.56 497 TYR A N 1
ATOM 3900 C CA . TYR A 1 497 ? -16.641 -43.062 -1.019 1 94.56 497 TYR A CA 1
ATOM 3901 C C . TYR A 1 497 ? -17.375 -42.062 -1.889 1 94.56 497 TYR A C 1
ATOM 3903 O O . TYR A 1 497 ? -18.266 -41.344 -1.404 1 94.56 497 TYR A O 1
ATOM 3911 N N . ILE A 1 498 ? -17.047 -41.969 -3.203 1 93.75 498 ILE A N 1
ATOM 3912 C CA . ILE A 1 498 ? -17.609 -40.969 -4.09 1 93.75 498 ILE A CA 1
ATOM 3913 C C . ILE A 1 498 ? -19.109 -41.188 -4.238 1 93.75 498 ILE A C 1
ATOM 3915 O O . ILE A 1 498 ? -19.859 -40.219 -4.426 1 93.75 498 ILE A O 1
ATOM 3919 N N . CYS A 1 499 ? -19.609 -42.406 -4.059 1 92.19 499 CYS A N 1
ATOM 3920 C CA . CYS A 1 499 ? -21.031 -42.75 -4.125 1 92.19 499 CYS A CA 1
ATOM 3921 C C . CYS A 1 499 ? -21.797 -42.062 -2.988 1 92.19 499 CYS A C 1
ATOM 3923 O O . CYS A 1 499 ? -22.984 -41.781 -3.125 1 92.19 499 CYS A O 1
ATOM 3925 N N . THR A 1 500 ? -21.125 -41.781 -1.937 1 93.31 500 THR A N 1
ATOM 3926 C CA . THR A 1 500 ? -21.781 -41.219 -0.768 1 93.31 500 THR A CA 1
ATOM 3927 C C . THR A 1 500 ? -21.859 -39.688 -0.883 1 93.31 500 THR A C 1
ATOM 3929 O O . THR A 1 500 ? -22.656 -39.062 -0.198 1 93.31 500 THR A O 1
ATOM 3932 N N . VAL A 1 501 ? -21.094 -39.125 -1.785 1 91.56 501 VAL A N 1
ATOM 3933 C CA . VAL A 1 501 ? -20.969 -37.688 -1.711 1 91.56 501 VAL A CA 1
ATOM 3934 C C . VAL A 1 501 ? -21.344 -37.062 -3.055 1 91.56 501 VAL A C 1
ATOM 3936 O O . VAL A 1 501 ? -21.562 -35.844 -3.148 1 91.56 501 VAL A O 1
ATOM 3939 N N . MET A 1 502 ? -21.453 -37.906 -4.102 1 92.12 502 MET A N 1
ATOM 3940 C CA . MET A 1 502 ? -21.703 -37.375 -5.434 1 92.12 502 MET A CA 1
ATOM 3941 C C . MET A 1 502 ? -22.828 -38.125 -6.133 1 92.12 502 MET A C 1
ATOM 3943 O O . MET A 1 502 ? -22.938 -39.344 -6 1 92.12 502 MET A O 1
ATOM 3947 N N . VAL A 1 503 ? -23.656 -37.5 -6.961 1 90.88 503 VAL A N 1
ATOM 3948 C CA . VAL A 1 503 ? -24.719 -38.094 -7.758 1 90.88 503 VAL A CA 1
ATOM 3949 C C . VAL A 1 503 ? -24.109 -38.969 -8.844 1 90.88 503 VAL A C 1
ATOM 3951 O O . VAL A 1 503 ? -22.984 -38.719 -9.289 1 90.88 503 VAL A O 1
ATOM 3954 N N . ARG A 1 504 ? -24.766 -39.875 -9.266 1 88 504 ARG A N 1
ATOM 3955 C CA . ARG A 1 504 ? -24.297 -40.969 -10.109 1 88 504 ARG A CA 1
ATOM 3956 C C . ARG A 1 504 ? -23.688 -40.438 -11.414 1 88 504 ARG A C 1
ATOM 3958 O O . ARG A 1 504 ? -22.609 -40.875 -11.828 1 88 504 ARG A O 1
ATOM 3965 N N . TYR A 1 505 ? -24.359 -39.531 -12.047 1 88.31 505 TYR A N 1
ATOM 3966 C CA . TYR A 1 505 ? -23.938 -39.125 -13.383 1 88.31 505 TYR A CA 1
ATOM 3967 C C . TYR A 1 505 ? -22.625 -38.344 -13.344 1 88.31 505 TYR A C 1
ATOM 3969 O O . TYR A 1 505 ? -21.953 -38.188 -14.359 1 88.31 505 TYR A O 1
ATOM 3977 N N . LYS A 1 506 ? -22.172 -37.812 -12.195 1 92.81 506 LYS A N 1
ATOM 3978 C CA . LYS A 1 506 ? -20.938 -37.031 -12.055 1 92.81 506 LYS A CA 1
ATOM 3979 C C . LYS A 1 506 ? -19.75 -37.938 -11.703 1 92.81 506 LYS A C 1
ATOM 3981 O O . LYS A 1 506 ? -18.609 -37.5 -11.805 1 92.81 506 LYS A O 1
ATOM 3986 N N . ARG A 1 507 ? -20 -39.094 -11.359 1 94.69 507 ARG A N 1
ATOM 3987 C CA . ARG A 1 507 ? -18.953 -39.969 -10.797 1 94.69 507 ARG A CA 1
ATOM 3988 C C . ARG A 1 507 ? -18 -40.438 -11.891 1 94.69 507 ARG A C 1
ATOM 3990 O O . ARG A 1 507 ? -18.406 -40.656 -13.023 1 94.69 507 ARG A O 1
ATOM 3997 N N . PRO A 1 508 ? -16.719 -40.594 -11.516 1 96 508 PRO A N 1
ATOM 3998 C CA . PRO A 1 508 ? -15.766 -41.125 -12.492 1 96 508 PRO A CA 1
ATOM 3999 C C . PRO A 1 508 ? -16.109 -42.531 -12.938 1 96 508 PRO A C 1
ATOM 4001 O O . PRO A 1 508 ? -16.547 -43.344 -12.125 1 96 508 PRO A O 1
ATOM 4004 N N . LYS A 1 509 ? -15.852 -42.781 -14.164 1 93.12 509 LYS A N 1
ATOM 4005 C CA . LYS A 1 509 ? -16.109 -44.125 -14.711 1 93.12 509 LYS A CA 1
ATOM 4006 C C . LYS A 1 509 ? -14.875 -45 -14.633 1 93.12 509 LYS A C 1
ATOM 4008 O O . LYS A 1 509 ? -14.938 -46.188 -14.914 1 93.12 509 LYS A O 1
ATOM 4013 N N . GLY A 1 510 ? -13.781 -44.438 -14.18 1 94.06 510 GLY A N 1
ATOM 4014 C CA . GLY A 1 510 ? -12.539 -45.188 -14.023 1 94.06 510 GLY A CA 1
ATOM 4015 C C . GLY A 1 510 ? -11.484 -44.406 -13.25 1 94.06 510 GLY A C 1
ATOM 4016 O O . GLY A 1 510 ? -11.609 -43.219 -13.039 1 94.06 510 GLY A O 1
ATOM 4017 N N . TYR A 1 511 ? -10.508 -45.25 -12.82 1 96.19 511 TYR A N 1
ATOM 4018 C CA . TYR A 1 511 ? -9.398 -44.688 -12.039 1 96.19 511 TYR A CA 1
ATOM 4019 C C . TYR A 1 511 ? -8.062 -45.219 -12.539 1 96.19 511 TYR A C 1
ATOM 4021 O O . TYR A 1 511 ? -7.965 -46.375 -12.969 1 96.19 511 TYR A O 1
ATOM 4029 N N . THR A 1 512 ? -7.09 -44.406 -12.578 1 96.31 512 THR A N 1
ATOM 4030 C CA . THR A 1 512 ? -5.699 -44.812 -12.734 1 96.31 512 THR A CA 1
ATOM 4031 C C . THR A 1 512 ? -4.84 -44.25 -11.617 1 96.31 512 THR A C 1
ATOM 4033 O O . THR A 1 512 ? -4.91 -43.031 -11.328 1 96.31 512 THR A O 1
ATOM 4036 N N . PHE A 1 513 ? -4.141 -45.094 -10.906 1 96.5 513 PHE A N 1
ATOM 4037 C CA . PHE A 1 513 ? -3.25 -44.656 -9.844 1 96.5 513 PHE A CA 1
ATOM 4038 C C . PHE A 1 513 ? -1.845 -44.406 -10.375 1 96.5 513 PHE A C 1
ATOM 4040 O O . PHE A 1 513 ? -1.235 -45.312 -10.969 1 96.5 513 PHE A O 1
ATOM 4047 N N . LEU A 1 514 ? -1.338 -43.188 -10.242 1 95.56 514 LEU A N 1
ATOM 4048 C CA . LEU A 1 514 ? -0.007 -42.812 -10.711 1 95.56 514 LEU A CA 1
ATOM 4049 C C . LEU A 1 514 ? 0.475 -41.531 -10.039 1 95.56 514 LEU A C 1
ATOM 4051 O O . LEU A 1 514 ? -0.303 -40.844 -9.375 1 95.56 514 LEU A O 1
ATOM 4055 N N . THR A 1 515 ? 1.764 -41.344 -10.117 1 93.88 515 THR A N 1
ATOM 4056 C CA . THR A 1 515 ? 2.27 -40 -9.742 1 93.88 515 THR A CA 1
ATOM 4057 C C . THR A 1 515 ? 1.845 -38.969 -10.766 1 93.88 515 THR A C 1
ATOM 4059 O O . THR A 1 515 ? 2.15 -39.094 -11.953 1 93.88 515 THR A O 1
ATOM 4062 N N . LEU A 1 516 ? 1.128 -37.969 -10.336 1 93.75 516 LEU A N 1
ATOM 4063 C CA . LEU A 1 516 ? 0.586 -36.969 -11.25 1 93.75 516 LEU A CA 1
ATOM 4064 C C . LEU A 1 516 ? 1.694 -36.094 -11.805 1 93.75 516 LEU A C 1
ATOM 4066 O O . LEU A 1 516 ? 2.561 -35.625 -11.055 1 93.75 516 LEU A O 1
ATOM 4070 N N . PRO A 1 517 ? 1.703 -35.875 -13.117 1 92.06 517 PRO A N 1
ATOM 4071 C CA . PRO A 1 517 ? 2.689 -34.969 -13.711 1 92.06 517 PRO A CA 1
ATOM 4072 C C . PRO A 1 517 ? 2.486 -33.531 -13.289 1 92.06 517 PRO A C 1
ATOM 4074 O O . PRO A 1 517 ? 1.352 -33.031 -13.242 1 92.06 517 PRO A O 1
ATOM 4077 N N . ARG A 1 518 ? 3.561 -32.875 -12.945 1 87.69 518 ARG A N 1
ATOM 4078 C CA . ARG A 1 518 ? 3.51 -31.5 -12.492 1 87.69 518 ARG A CA 1
ATOM 4079 C C . ARG A 1 518 ? 4.555 -30.656 -13.211 1 87.69 518 ARG A C 1
ATOM 4081 O O . ARG A 1 518 ? 5.602 -31.156 -13.617 1 87.69 518 ARG A O 1
ATOM 4088 N N . ASN A 1 519 ? 4.227 -29.359 -13.344 1 81.25 519 ASN A N 1
ATOM 4089 C CA . ASN A 1 519 ? 5.227 -28.422 -13.844 1 81.25 519 ASN A CA 1
ATOM 4090 C C . ASN A 1 519 ? 6.145 -27.938 -12.727 1 81.25 519 ASN A C 1
ATOM 4092 O O . ASN A 1 519 ? 6.094 -28.438 -11.609 1 81.25 519 ASN A O 1
ATOM 4096 N N . ALA A 1 520 ? 6.961 -26.922 -13.055 1 74.56 520 AL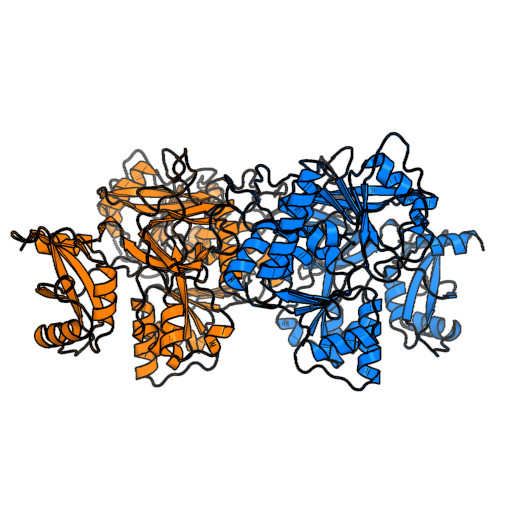A A N 1
ATOM 4097 C CA . ALA A 1 520 ? 7.984 -26.453 -12.125 1 74.56 520 ALA A CA 1
ATOM 4098 C C . ALA A 1 520 ? 7.352 -25.766 -10.922 1 74.56 520 ALA A C 1
ATOM 4100 O O . ALA A 1 520 ? 7.941 -25.734 -9.836 1 74.56 520 ALA A O 1
ATOM 4101 N N . SER A 1 521 ? 6.16 -25.281 -11.086 1 74.88 521 SER A N 1
ATOM 4102 C CA . SER A 1 521 ? 5.5 -24.578 -9.992 1 74.88 521 SER A CA 1
ATOM 4103 C C . SER A 1 521 ? 4.621 -25.516 -9.18 1 74.88 521 SER A C 1
ATOM 4105 O O . SER A 1 521 ? 3.965 -25.094 -8.227 1 74.88 521 SER A O 1
ATOM 4107 N N . GLY A 1 522 ? 4.574 -26.812 -9.578 1 76.81 522 GLY A N 1
ATOM 4108 C CA . GLY A 1 522 ? 3.816 -27.797 -8.828 1 76.81 522 GLY A CA 1
ATOM 4109 C C . GLY A 1 522 ? 2.402 -27.984 -9.352 1 76.81 522 GLY A C 1
ATOM 4110 O O . GLY A 1 522 ? 1.637 -28.781 -8.805 1 76.81 522 GLY A O 1
ATOM 4111 N N . LYS A 1 523 ? 2.131 -27.297 -10.352 1 82.94 523 LYS A N 1
ATOM 4112 C CA . LYS A 1 523 ? 0.794 -27.391 -10.93 1 82.94 523 LYS A CA 1
ATOM 4113 C C . LYS A 1 523 ? 0.65 -28.672 -11.766 1 82.94 523 LYS A C 1
ATOM 4115 O O . LYS A 1 523 ? 1.563 -29.031 -12.5 1 82.94 523 LYS A O 1
ATOM 4120 N N . ILE A 1 524 ? -0.465 -29.406 -11.664 1 87.5 524 ILE A N 1
ATOM 4121 C CA . ILE A 1 524 ? -0.727 -30.641 -12.391 1 87.5 524 ILE A CA 1
ATOM 4122 C C . ILE A 1 524 ? -0.92 -30.344 -13.875 1 87.5 524 ILE A C 1
ATOM 4124 O O . ILE A 1 524 ? -1.611 -29.391 -14.234 1 87.5 524 ILE A O 1
ATOM 4128 N N . ILE A 1 525 ? -0.315 -31.141 -14.766 1 88.25 525 ILE A N 1
ATOM 4129 C CA . ILE A 1 525 ? -0.415 -30.984 -16.219 1 88.25 525 ILE A CA 1
ATOM 4130 C C . ILE A 1 525 ? -1.479 -31.938 -16.766 1 88.25 525 ILE A C 1
ATOM 4132 O O . ILE A 1 525 ? -1.166 -33.031 -17.203 1 88.25 525 ILE A O 1
ATOM 4136 N N . LYS A 1 526 ? -2.67 -31.516 -16.906 1 90.88 526 LYS A N 1
ATOM 4137 C CA . LYS A 1 526 ? -3.789 -32.375 -17.312 1 90.88 526 LYS A CA 1
ATOM 4138 C C . LYS A 1 526 ? -3.654 -32.812 -18.766 1 90.88 526 LYS A C 1
ATOM 4140 O O . LYS A 1 526 ? -4.176 -33.844 -19.156 1 90.88 526 LYS A O 1
ATOM 4145 N N . GLU A 1 527 ? -2.957 -32 -19.531 1 88 527 GLU A N 1
ATOM 4146 C CA . GLU A 1 527 ? -2.768 -32.344 -20.938 1 88 527 GLU A CA 1
ATOM 4147 C C . GLU A 1 527 ? -2.051 -33.688 -21.078 1 88 527 GLU A C 1
ATOM 4149 O O . GLU A 1 527 ? -2.365 -34.469 -21.969 1 88 527 GLU A O 1
ATOM 4154 N N . GLN A 1 528 ? -1.121 -33.906 -20.266 1 90.94 528 GLN A N 1
ATOM 4155 C CA . GLN A 1 528 ? -0.391 -35.188 -20.297 1 90.94 528 GLN A CA 1
ATOM 4156 C C . GLN A 1 528 ? -1.297 -36.344 -19.922 1 90.94 528 GLN A C 1
ATOM 4158 O O . GLN A 1 528 ? -1.157 -37.438 -20.453 1 90.94 528 GLN A O 1
ATOM 4163 N N . LEU A 1 529 ? -2.229 -36.125 -19.062 1 93.75 529 LEU A N 1
ATOM 4164 C CA . LEU A 1 529 ? -3.166 -37.156 -18.625 1 93.75 529 LEU A CA 1
ATOM 4165 C C . LEU A 1 529 ? -4.168 -37.469 -19.719 1 93.75 529 LEU A C 1
ATOM 4167 O O . LEU A 1 529 ? -4.531 -38.625 -19.922 1 93.75 529 LEU A O 1
ATOM 4171 N N . ARG A 1 530 ? -4.578 -36.469 -20.438 1 92.69 530 ARG A N 1
ATOM 4172 C CA . ARG A 1 530 ? -5.465 -36.688 -21.578 1 92.69 530 ARG A CA 1
ATOM 4173 C C . ARG A 1 530 ? -4.797 -37.531 -22.641 1 92.69 530 ARG A C 1
ATOM 4175 O O . ARG A 1 530 ? -5.449 -38.375 -23.281 1 92.69 530 ARG A O 1
ATOM 4182 N N . GLN A 1 531 ? -3.49 -37.281 -22.781 1 92.06 531 GLN A N 1
ATOM 4183 C CA . GLN A 1 531 ? -2.732 -38.062 -23.75 1 92.06 531 GLN A CA 1
ATOM 4184 C C . GLN A 1 531 ? -2.682 -39.531 -23.344 1 92.06 531 GLN A C 1
ATOM 4186 O O . GLN A 1 531 ? -2.727 -40.406 -24.188 1 92.06 531 GLN A O 1
ATOM 4191 N N . LEU A 1 532 ? -2.646 -39.781 -22.109 1 92 532 LEU A N 1
ATOM 4192 C CA . LEU A 1 532 ? -2.643 -41.156 -21.609 1 92 532 LEU A CA 1
ATOM 4193 C C . LEU A 1 532 ? -3.955 -41.844 -21.938 1 92 532 LEU A C 1
ATOM 4195 O O . LEU A 1 532 ? -3.967 -43.031 -22.25 1 92 532 LEU A O 1
ATOM 4199 N N . ILE A 1 533 ? -5.008 -41.125 -21.828 1 91.38 533 ILE A N 1
ATOM 4200 C CA . ILE A 1 533 ? -6.32 -41.688 -22.156 1 91.38 533 ILE A CA 1
ATOM 4201 C C . ILE A 1 533 ? -6.402 -42 -23.641 1 91.38 533 ILE A C 1
ATOM 4203 O O . ILE A 1 533 ? -6.906 -43.062 -24.031 1 91.38 533 ILE A O 1
ATOM 4207 N N . ARG A 1 534 ? -5.871 -41.125 -24.469 1 88.56 534 ARG A N 1
ATOM 4208 C CA . ARG A 1 534 ? -5.926 -41.312 -25.922 1 88.56 534 ARG A CA 1
ATOM 4209 C C . ARG A 1 534 ? -5.094 -42.5 -26.359 1 88.56 534 ARG A C 1
ATOM 4211 O O . ARG A 1 534 ? -5.434 -43.188 -27.328 1 88.56 534 ARG A O 1
ATOM 4218 N N . ASN A 1 535 ? -4.039 -42.688 -25.625 1 85.56 535 ASN A N 1
ATOM 4219 C CA . ASN A 1 535 ? -3.143 -43.781 -25.984 1 85.56 535 ASN A CA 1
ATOM 4220 C C . ASN A 1 535 ? -3.65 -45.094 -25.438 1 85.56 535 ASN A C 1
ATOM 4222 O O . ASN A 1 535 ? -3.115 -46.156 -25.781 1 85.56 535 ASN A O 1
ATOM 4226 N N . SER A 1 536 ? -4.562 -45.125 -24.641 1 76 536 SER A N 1
ATOM 4227 C CA . SER A 1 536 ? -5.086 -46.344 -24.047 1 76 536 SER A CA 1
ATOM 4228 C C . SER A 1 536 ? -6.258 -46.875 -24.859 1 76 536 SER A C 1
ATOM 4230 O O . SER A 1 536 ? -6.492 -48.094 -24.891 1 76 536 SER A O 1
ATOM 4232 N N . MET B 1 1 ? -30.031 -7.09 -3.811 1 22.22 1 MET B N 1
ATOM 4233 C CA . MET B 1 1 ? -29.422 -7.754 -4.965 1 22.22 1 MET B CA 1
ATOM 4234 C C . MET B 1 1 ? -28.344 -6.875 -5.598 1 22.22 1 MET B C 1
ATOM 4236 O O . MET B 1 1 ? -28.656 -5.82 -6.16 1 22.22 1 MET B O 1
ATOM 4240 N N . ILE B 1 2 ? -27.266 -6.605 -5.031 1 31.36 2 ILE B N 1
ATOM 4241 C CA . ILE B 1 2 ? -26.172 -5.73 -5.418 1 31.36 2 ILE B CA 1
ATOM 4242 C C . ILE B 1 2 ? -25.781 -6 -6.871 1 31.36 2 ILE B C 1
ATOM 4244 O O . ILE B 1 2 ? -25.281 -7.078 -7.199 1 31.36 2 ILE B O 1
ATOM 4248 N N . CYS B 1 3 ? -26.609 -5.68 -7.758 1 31.38 3 CYS B N 1
ATOM 4249 C CA . CYS B 1 3 ? -26.281 -5.641 -9.172 1 31.38 3 CYS B CA 1
ATOM 4250 C C . CYS B 1 3 ? -24.859 -5.141 -9.383 1 31.38 3 CYS B C 1
ATOM 4252 O O . CYS B 1 3 ? -24.516 -4.035 -8.953 1 31.38 3 CYS B O 1
ATOM 4254 N N . SER B 1 4 ? -23.969 -6.004 -9.609 1 35.81 4 SER B N 1
ATOM 4255 C CA . SER B 1 4 ? -22.516 -6.062 -9.797 1 35.81 4 SER B CA 1
ATOM 4256 C C . SER B 1 4 ? -22 -4.844 -10.562 1 35.81 4 SER B C 1
ATOM 4258 O O . SER B 1 4 ? -20.859 -4.418 -10.367 1 35.81 4 SER B O 1
ATOM 4260 N N . ASN B 1 5 ? -22.562 -4.664 -11.75 1 36.97 5 ASN B N 1
ATOM 4261 C CA . ASN B 1 5 ? -21.812 -4.004 -12.812 1 36.97 5 ASN B CA 1
ATOM 4262 C C . ASN B 1 5 ? -21.703 -2.502 -12.562 1 36.97 5 ASN B C 1
ATOM 4264 O O . ASN B 1 5 ? -21 -1.799 -13.289 1 36.97 5 ASN B O 1
ATOM 4268 N N . SER B 1 6 ? -22.922 -1.974 -12.211 1 38.97 6 SER B N 1
ATOM 4269 C CA . SER B 1 6 ? -23.047 -0.549 -12.508 1 38.97 6 SER B CA 1
ATOM 4270 C C . SER B 1 6 ? -22.031 0.269 -11.719 1 38.97 6 SER B C 1
ATOM 4272 O O . SER B 1 6 ? -21.75 1.422 -12.062 1 38.97 6 SER B O 1
ATOM 4274 N N . PHE B 1 7 ? -22.156 -0.091 -10.469 1 39.34 7 PHE B N 1
ATOM 4275 C CA . PHE B 1 7 ? -21.484 1.03 -9.836 1 39.34 7 PHE B CA 1
ATOM 4276 C C . PHE B 1 7 ? -20.234 1.423 -10.617 1 39.34 7 PHE B C 1
ATOM 4278 O O . PHE B 1 7 ? -20.062 2.588 -10.984 1 39.34 7 PHE B O 1
ATOM 4285 N N . LEU B 1 8 ? -19.141 0.947 -10.133 1 42.88 8 LEU B N 1
ATOM 4286 C CA . LEU B 1 8 ? -17.812 1.46 -10.477 1 42.88 8 LEU B CA 1
ATOM 4287 C C . LEU B 1 8 ? -17.359 0.917 -11.82 1 42.88 8 LEU B C 1
ATOM 4289 O O . LEU B 1 8 ? -16.156 0.662 -12.016 1 42.88 8 LEU B O 1
ATOM 4293 N N . SER B 1 9 ? -18.297 0.505 -12.664 1 38.22 9 SER B N 1
ATOM 4294 C CA . SER B 1 9 ? -17.969 -0.224 -13.883 1 38.22 9 SER B CA 1
ATOM 4295 C C . SER B 1 9 ? -16.953 0.551 -14.734 1 38.22 9 SER B C 1
ATOM 4297 O O . SER B 1 9 ? -16.141 -0.046 -15.445 1 38.22 9 SER B O 1
ATOM 4299 N N . GLU B 1 10 ? -17.359 1.771 -15.258 1 39.69 10 GLU B N 1
ATOM 4300 C CA . GLU B 1 10 ? -16.594 2.025 -16.484 1 39.69 10 GLU B CA 1
ATOM 4301 C C . GLU B 1 10 ? -15.102 2.148 -16.172 1 39.69 10 GLU B C 1
ATOM 4303 O O . GLU B 1 10 ? -14.555 3.254 -16.141 1 39.69 10 GLU B O 1
ATOM 4308 N N . TYR B 1 11 ? -14.742 1.688 -15.211 1 40.44 11 TYR B N 1
ATOM 4309 C CA . TYR B 1 11 ? -13.305 1.914 -15.102 1 40.44 11 TYR B CA 1
ATOM 4310 C C . TYR B 1 11 ? -12.578 1.377 -16.328 1 40.44 11 TYR B C 1
ATOM 4312 O O . TYR B 1 11 ? -12.438 0.163 -16.5 1 40.44 11 TYR B O 1
ATOM 4320 N N . ASP B 1 12 ? -12.969 1.849 -17.438 1 42.53 12 ASP B N 1
ATOM 4321 C CA . ASP B 1 12 ? -12.211 1.449 -18.609 1 42.53 12 ASP B CA 1
ATOM 4322 C C . ASP B 1 12 ? -10.75 1.19 -18.266 1 42.53 12 ASP B C 1
ATOM 4324 O O . ASP B 1 12 ? -9.945 0.884 -19.156 1 42.53 12 ASP B O 1
ATOM 4328 N N . GLY B 1 13 ? -10.492 0.819 -17.047 1 48.22 13 GLY B N 1
ATOM 4329 C CA . GLY B 1 13 ? -9.297 0.074 -16.703 1 48.22 13 GLY B CA 1
ATOM 4330 C C . GLY B 1 13 ? -8.445 0.766 -15.648 1 48.22 13 GLY B C 1
ATOM 4331 O O . GLY B 1 13 ? -8.234 0.226 -14.562 1 48.22 13 GLY B O 1
ATOM 4332 N N . VAL B 1 14 ? -7.387 1.805 -16.016 1 62.34 14 VAL B N 1
ATOM 4333 C CA . VAL B 1 14 ? -6.008 1.85 -15.531 1 62.34 14 VAL B CA 1
ATOM 4334 C C . VAL B 1 14 ? -5.789 3.113 -14.703 1 62.34 14 VAL B C 1
ATOM 4336 O O . VAL B 1 14 ? -4.777 3.242 -14.016 1 62.34 14 VAL B O 1
ATOM 4339 N N . ALA B 1 15 ? -7.082 3.904 -14.508 1 84.31 15 ALA B N 1
ATOM 4340 C CA . ALA B 1 15 ? -6.734 5.141 -13.805 1 84.31 15 ALA B CA 1
ATOM 4341 C C . ALA B 1 15 ? -6.766 4.941 -12.297 1 84.31 15 ALA B C 1
ATOM 4343 O O . ALA B 1 15 ? -7.719 4.379 -11.758 1 84.31 15 ALA B O 1
ATOM 4344 N N . LEU B 1 16 ? -5.891 5.434 -11.617 1 91.56 16 LEU B N 1
ATOM 4345 C CA . LEU B 1 16 ? -5.828 5.371 -10.164 1 91.56 16 LEU B CA 1
ATOM 4346 C C . LEU B 1 16 ? -6.754 6.406 -9.531 1 91.56 16 LEU B C 1
ATOM 4348 O O . LEU B 1 16 ? -6.613 7.605 -9.789 1 91.56 16 LEU B O 1
ATOM 4352 N N . SER B 1 17 ? -7.734 5.93 -8.773 1 93.31 17 SER B N 1
ATOM 4353 C CA . SER B 1 17 ? -8.648 6.797 -8.031 1 93.31 17 SER B CA 1
ATOM 4354 C C . SER B 1 17 ? -9 6.199 -6.676 1 93.31 17 SER B C 1
ATOM 4356 O O . SER B 1 17 ? -9.273 5 -6.57 1 93.31 17 SER B O 1
ATOM 4358 N N . PRO B 1 18 ? -9.062 6.992 -5.668 1 95.06 18 PRO B N 1
ATOM 4359 C CA . PRO B 1 18 ? -9.406 6.469 -4.344 1 95.06 18 PRO B CA 1
ATOM 4360 C C . PRO B 1 18 ? -10.867 6.051 -4.242 1 95.06 18 PRO B C 1
ATOM 4362 O O . PRO B 1 18 ? -11.273 5.426 -3.256 1 95.06 18 PRO B O 1
ATOM 4365 N N . ILE B 1 19 ? -11.688 6.352 -5.293 1 93.19 19 ILE B N 1
ATOM 4366 C CA . ILE B 1 19 ? -13.078 5.926 -5.297 1 93.19 19 ILE B CA 1
ATOM 4367 C C . ILE B 1 19 ? -13.156 4.402 -5.266 1 93.19 19 ILE B C 1
ATOM 4369 O O . ILE B 1 19 ? -14.094 3.83 -4.703 1 93.19 19 ILE B O 1
ATOM 4373 N N . SER B 1 20 ? -12.117 3.766 -5.797 1 90.81 20 SER B N 1
ATOM 4374 C CA . SER B 1 20 ? -12.07 2.307 -5.836 1 90.81 20 SER B CA 1
ATOM 4375 C C . SER B 1 20 ? -11.984 1.719 -4.43 1 90.81 20 SER B C 1
ATOM 4377 O O . SER B 1 20 ? -12.383 0.574 -4.207 1 90.81 20 SER B O 1
ATOM 4379 N N . PHE B 1 21 ? -11.484 2.475 -3.475 1 95.19 21 PHE B N 1
ATOM 4380 C CA . PHE B 1 21 ? -11.359 1.981 -2.107 1 95.19 21 PHE B CA 1
ATOM 4381 C C . PHE B 1 21 ? -12.734 1.723 -1.499 1 95.19 21 PHE B C 1
ATOM 4383 O O . PHE B 1 21 ? -12.898 0.791 -0.71 1 95.19 21 PHE B O 1
ATOM 4390 N N . LEU B 1 22 ? -13.68 2.598 -1.838 1 93.12 22 LEU B N 1
ATOM 4391 C CA . LEU B 1 22 ? -15.039 2.443 -1.322 1 93.12 22 LEU B CA 1
ATOM 4392 C C . LEU B 1 22 ? -15.672 1.154 -1.836 1 93.12 22 LEU B C 1
ATOM 4394 O O . LEU B 1 22 ? -16.312 0.425 -1.074 1 93.12 22 LEU B O 1
ATOM 4398 N N . ARG B 1 23 ? -15.445 0.885 -3.047 1 87.5 23 ARG B N 1
ATOM 4399 C CA . ARG B 1 23 ? -15.984 -0.33 -3.654 1 87.5 23 ARG B CA 1
ATOM 4400 C C . ARG B 1 23 ? -15.422 -1.574 -2.975 1 87.5 23 ARG B C 1
ATOM 4402 O O . ARG B 1 23 ? -16.172 -2.51 -2.668 1 87.5 23 ARG B O 1
ATOM 4409 N N . ARG B 1 24 ? -14.211 -1.591 -2.805 1 91.44 24 ARG B N 1
ATOM 4410 C CA . ARG B 1 24 ? -13.578 -2.758 -2.199 1 91.44 24 ARG B CA 1
ATOM 4411 C C . ARG B 1 24 ? -14 -2.92 -0.745 1 91.44 24 ARG B C 1
ATOM 4413 O O . ARG B 1 24 ? -14.148 -4.043 -0.256 1 91.44 24 ARG B O 1
ATOM 4420 N N . ALA B 1 25 ? -14.141 -1.784 -0.053 1 93.75 25 ALA B N 1
ATOM 4421 C CA . ALA B 1 25 ? -14.562 -1.835 1.344 1 93.75 25 ALA B CA 1
ATOM 4422 C C . ALA B 1 25 ? -15.922 -2.514 1.481 1 93.75 25 ALA B C 1
ATOM 4424 O O . ALA B 1 25 ? -16.156 -3.244 2.445 1 93.75 25 ALA B O 1
ATOM 4425 N N . ILE B 1 26 ? -16.797 -2.303 0.529 1 92 26 ILE B N 1
ATOM 4426 C CA . ILE B 1 26 ? -18.109 -2.93 0.539 1 92 26 ILE B CA 1
ATOM 4427 C C . ILE B 1 26 ? -17.969 -4.441 0.381 1 92 26 ILE B C 1
ATOM 4429 O O . ILE B 1 26 ? -18.656 -5.211 1.052 1 92 26 ILE B O 1
ATOM 4433 N N . LEU B 1 27 ? -17.047 -4.867 -0.455 1 90.44 27 LEU B N 1
ATOM 4434 C CA . LEU B 1 27 ? -16.844 -6.289 -0.726 1 90.44 27 LEU B CA 1
ATOM 4435 C C . LEU B 1 27 ? -16.219 -6.988 0.479 1 90.44 27 LEU B C 1
ATOM 4437 O O . LEU B 1 27 ? -16.641 -8.086 0.853 1 90.44 27 LEU B O 1
ATOM 4441 N N . SER B 1 28 ? -15.281 -6.363 1.068 1 93 28 SER B N 1
ATOM 4442 C CA . SER B 1 28 ? -14.5 -7.016 2.115 1 93 28 SER B CA 1
ATOM 4443 C C . SER B 1 28 ? -15.156 -6.84 3.482 1 93 28 SER B C 1
ATOM 4445 O O . SER B 1 28 ? -15.086 -7.738 4.328 1 93 28 SER B O 1
ATOM 4447 N N . ASN B 1 29 ? -15.758 -5.668 3.684 1 93.56 29 ASN B N 1
ATOM 4448 C CA . ASN B 1 29 ? -16.188 -5.285 5.027 1 93.56 29 ASN B CA 1
ATOM 4449 C C . ASN B 1 29 ? -17.609 -4.73 5.031 1 93.56 29 ASN B C 1
ATOM 4451 O O . ASN B 1 29 ? -17.953 -3.898 5.871 1 93.56 29 ASN B O 1
ATOM 4455 N N . GLY B 1 30 ? -18.422 -5.137 4.215 1 93.75 30 GLY B N 1
ATOM 4456 C CA . GLY B 1 30 ? -19.719 -4.531 3.984 1 93.75 30 GLY B CA 1
ATOM 4457 C C . GLY B 1 30 ? -20.531 -4.363 5.254 1 93.75 30 GLY B C 1
ATOM 4458 O O . GLY B 1 30 ? -21.203 -3.338 5.441 1 93.75 30 GLY B O 1
ATOM 4459 N N . ASP B 1 31 ? -20.438 -5.277 6.172 1 94.44 31 ASP B N 1
ATOM 4460 C CA . ASP B 1 31 ? -21.281 -5.273 7.363 1 94.44 31 ASP B CA 1
ATOM 4461 C C . ASP B 1 31 ? -20.531 -4.715 8.57 1 94.44 31 ASP B C 1
ATOM 4463 O O . ASP B 1 31 ? -21.109 -4.551 9.641 1 94.44 31 ASP B O 1
ATOM 4467 N N . ASP B 1 32 ? -19.297 -4.398 8.398 1 96.88 32 ASP B N 1
ATOM 4468 C CA . ASP B 1 32 ? -18.531 -3.764 9.469 1 96.88 32 ASP B CA 1
ATOM 4469 C C . ASP B 1 32 ? -18.891 -2.285 9.602 1 96.88 32 ASP B C 1
ATOM 4471 O O . ASP B 1 32 ? -19.391 -1.673 8.648 1 96.88 32 ASP B O 1
ATOM 4475 N N . ILE B 1 33 ? -18.672 -1.714 10.758 1 98.19 33 ILE B N 1
ATOM 4476 C CA . ILE B 1 33 ? -18.969 -0.307 11 1 98.19 33 ILE B CA 1
ATOM 4477 C C . ILE B 1 33 ? -17.953 0.57 10.281 1 98.19 33 ILE B C 1
ATOM 4479 O O . ILE B 1 33 ? -16.734 0.404 10.469 1 98.19 33 ILE B O 1
ATOM 4483 N N . ALA B 1 34 ? -18.438 1.454 9.461 1 98.62 34 ALA B N 1
ATOM 4484 C CA . ALA B 1 34 ? -17.594 2.381 8.711 1 98.62 34 ALA B CA 1
ATOM 4485 C C . ALA B 1 34 ? -17.469 3.719 9.438 1 98.62 34 ALA B C 1
ATOM 4487 O O . ALA B 1 34 ? -16.391 4.32 9.469 1 98.62 34 ALA B O 1
ATOM 4488 N N . VAL B 1 35 ? -18.609 4.172 10.008 1 98.69 35 VAL B N 1
ATOM 4489 C CA . VAL B 1 35 ? -18.656 5.523 10.555 1 98.69 35 VAL B CA 1
ATOM 4490 C C . VAL B 1 35 ? -19.391 5.52 11.891 1 98.69 35 VAL B C 1
ATOM 4492 O O . VAL B 1 35 ? -20.453 4.91 12.023 1 98.69 35 VAL B O 1
ATOM 4495 N N . ILE B 1 36 ? -18.828 6.098 12.859 1 98.69 36 ILE B N 1
ATOM 4496 C CA . ILE B 1 36 ? -19.469 6.457 14.117 1 98.69 36 ILE B CA 1
ATOM 4497 C C . ILE B 1 36 ? -19.438 7.973 14.305 1 98.69 36 ILE B C 1
ATOM 4499 O O . ILE B 1 36 ? -18.375 8.57 14.367 1 98.69 36 ILE B O 1
ATOM 4503 N N . ASP B 1 37 ? -20.562 8.633 14.312 1 97.62 37 ASP B N 1
ATOM 4504 C CA . ASP B 1 37 ? -20.734 10.062 14.555 1 97.62 37 ASP B CA 1
ATOM 4505 C C . ASP B 1 37 ? -21.828 10.328 15.586 1 97.62 37 ASP B C 1
ATOM 4507 O O . ASP B 1 37 ? -23 10.438 15.234 1 97.62 37 ASP B O 1
ATOM 4511 N N . GLY B 1 38 ? -21.391 10.555 16.844 1 94.5 38 GLY B N 1
ATOM 4512 C CA . GLY B 1 38 ? -22.375 10.625 17.906 1 94.5 38 GLY B CA 1
ATOM 4513 C C . GLY B 1 38 ? -23.219 9.367 18.016 1 94.5 38 GLY B C 1
ATOM 4514 O O . GLY B 1 38 ? -22.688 8.273 18.219 1 94.5 38 GLY B O 1
ATOM 4515 N N . GLU B 1 39 ? -24.484 9.5 17.719 1 93.12 39 GLU B N 1
ATOM 4516 C CA . GLU B 1 39 ? -25.391 8.367 17.812 1 93.12 39 GLU B CA 1
ATOM 4517 C C . GLU B 1 39 ? -25.516 7.645 16.469 1 93.12 39 GLU B C 1
ATOM 4519 O O . GLU B 1 39 ? -26.016 6.516 16.422 1 93.12 39 GLU B O 1
ATOM 4524 N N . CYS B 1 40 ? -25.031 8.289 15.492 1 94 40 CYS B N 1
ATOM 4525 C CA . CYS B 1 40 ? -25.125 7.703 14.156 1 94 40 CYS B CA 1
ATOM 4526 C C . CYS B 1 40 ? -24.062 6.633 13.961 1 94 40 CYS B C 1
ATOM 4528 O O . CYS B 1 40 ? -22.891 6.832 14.32 1 94 40 CYS B O 1
ATOM 4530 N N . ARG B 1 41 ? -24.469 5.496 13.492 1 97.25 41 ARG B N 1
ATOM 4531 C CA . ARG B 1 41 ? -23.594 4.387 13.109 1 97.25 41 ARG B CA 1
ATOM 4532 C C . ARG B 1 41 ? -23.984 3.814 11.758 1 97.25 41 ARG B C 1
ATOM 4534 O O . ARG B 1 41 ? -25.141 3.443 11.547 1 97.25 41 ARG B O 1
ATOM 4541 N N . TRP B 1 42 ? -23.031 3.744 10.875 1 97.56 42 TRP B N 1
ATOM 4542 C CA . TRP B 1 42 ? -23.297 3.17 9.562 1 97.56 42 TRP B CA 1
ATOM 4543 C C . TRP B 1 42 ? -22.266 2.109 9.211 1 97.56 42 TRP B C 1
ATOM 4545 O O . TRP B 1 42 ? -21.078 2.273 9.5 1 97.56 42 TRP B O 1
ATOM 4555 N N . THR B 1 43 ? -22.75 0.998 8.68 1 97.75 43 THR B N 1
ATOM 4556 C CA . THR B 1 43 ? -21.859 0.004 8.078 1 97.75 43 THR B CA 1
ATOM 4557 C C . THR B 1 43 ? -21.297 0.511 6.758 1 97.75 43 THR B C 1
ATOM 4559 O O . THR B 1 43 ? -21.75 1.532 6.234 1 97.75 43 THR B O 1
ATOM 4562 N N . TRP B 1 44 ? -20.375 -0.171 6.227 1 96.94 44 TRP B N 1
ATOM 4563 C CA . TRP B 1 44 ? -19.812 0.211 4.938 1 96.94 44 TRP B CA 1
ATOM 4564 C C . TRP B 1 44 ? -20.875 0.173 3.844 1 96.94 44 TRP B C 1
ATOM 4566 O O . TRP B 1 44 ? -20.891 1.028 2.957 1 96.94 44 TRP B O 1
ATOM 4576 N N . ASN B 1 45 ? -21.75 -0.798 3.842 1 94.44 45 ASN B N 1
ATOM 4577 C CA . ASN B 1 45 ? -22.859 -0.848 2.889 1 94.44 45 ASN B CA 1
ATOM 4578 C C . ASN B 1 45 ? -23.734 0.401 2.977 1 94.44 45 ASN B C 1
ATOM 4580 O O . ASN B 1 45 ? -24.062 0.998 1.953 1 94.44 45 ASN B O 1
ATOM 4584 N N . GLN B 1 46 ? -24.031 0.778 4.184 1 94.75 46 GLN B N 1
ATOM 4585 C CA . GLN B 1 46 ? -24.875 1.944 4.406 1 94.75 46 GLN B CA 1
ATOM 4586 C C . GLN B 1 46 ? -24.156 3.232 4.027 1 94.75 46 GLN B C 1
ATOM 4588 O O . GLN B 1 46 ? -24.734 4.098 3.359 1 94.75 46 GLN B O 1
ATOM 4593 N N . TYR B 1 47 ? -22.953 3.371 4.465 1 96.38 47 TYR B N 1
ATOM 4594 C CA . TYR B 1 47 ? -22.141 4.547 4.168 1 96.38 47 TYR B CA 1
ATOM 4595 C C . TYR B 1 47 ? -21.969 4.727 2.664 1 96.38 47 TYR B C 1
ATOM 4597 O O . TYR B 1 47 ? -22.156 5.828 2.143 1 96.38 47 TYR B O 1
ATOM 4605 N N . ALA B 1 48 ? -21.641 3.645 1.975 1 94 48 ALA B N 1
ATOM 4606 C CA . ALA B 1 48 ? -21.453 3.693 0.526 1 94 48 ALA B CA 1
ATOM 4607 C C . ALA B 1 48 ? -22.75 4.086 -0.175 1 94 48 ALA B C 1
ATOM 4609 O O . ALA B 1 48 ? -22.734 4.836 -1.152 1 94 48 ALA B O 1
ATOM 4610 N N . SER B 1 49 ? -23.844 3.553 0.278 1 92.88 49 SER B N 1
ATOM 4611 C CA . SER B 1 49 ? -25.141 3.9 -0.282 1 92.88 49 SER B CA 1
ATOM 4612 C C . SER B 1 49 ? -25.438 5.391 -0.135 1 92.88 49 SER B C 1
ATOM 4614 O O . SER B 1 49 ? -25.922 6.027 -1.068 1 92.88 49 SER B O 1
ATOM 4616 N N . ARG B 1 50 ? -25.172 5.922 0.992 1 94.38 50 ARG B N 1
ATOM 4617 C CA . ARG B 1 50 ? -25.359 7.352 1.226 1 94.38 50 ARG B CA 1
ATOM 4618 C C . ARG B 1 50 ? -24.5 8.188 0.289 1 94.38 50 ARG B C 1
ATOM 4620 O O . ARG B 1 50 ? -24.969 9.172 -0.282 1 94.38 50 ARG B O 1
ATOM 4627 N N . CYS B 1 51 ? -23.219 7.812 0.131 1 95.12 51 CYS B N 1
ATOM 4628 C CA . CYS B 1 51 ? -22.312 8.516 -0.774 1 95.12 51 CYS B CA 1
ATOM 4629 C C . CYS B 1 51 ? -22.844 8.492 -2.201 1 95.12 51 CYS B C 1
ATOM 4631 O O . CYS B 1 51 ? -22.828 9.516 -2.891 1 95.12 51 CYS B O 1
ATOM 4633 N N . GLU B 1 52 ? -23.328 7.328 -2.607 1 92.19 52 GLU B N 1
ATOM 4634 C CA . GLU B 1 52 ? -23.828 7.176 -3.971 1 92.19 52 GLU B CA 1
ATOM 4635 C C . GLU B 1 52 ? -25.094 8.008 -4.191 1 92.19 52 GLU B C 1
ATOM 4637 O O . GLU B 1 52 ? -25.234 8.664 -5.23 1 92.19 52 GLU B O 1
ATOM 4642 N N . ARG B 1 53 ? -26 7.953 -3.281 1 93.06 53 ARG B N 1
ATOM 4643 C CA . ARG B 1 53 ? -27.219 8.742 -3.377 1 93.06 53 ARG B CA 1
ATOM 4644 C C . ARG B 1 53 ? -26.906 10.234 -3.432 1 93.06 53 ARG B C 1
ATOM 4646 O O . ARG B 1 53 ? -27.516 10.977 -4.203 1 93.06 53 ARG B O 1
ATOM 4653 N N . LEU B 1 54 ? -25.984 10.617 -2.629 1 94.94 54 LEU B N 1
ATOM 4654 C CA . LEU B 1 54 ? -25.562 12.016 -2.656 1 94.94 54 LEU B CA 1
ATOM 4655 C C . LEU B 1 54 ? -24.938 12.367 -4 1 94.94 54 LEU B C 1
ATOM 4657 O O . LEU B 1 54 ? -25.188 13.445 -4.539 1 94.94 54 LEU B O 1
ATOM 4661 N N . ALA B 1 55 ? -24.109 11.516 -4.551 1 94.5 55 ALA B N 1
ATOM 4662 C CA . ALA B 1 55 ? -23.484 11.742 -5.855 1 94.5 55 ALA B CA 1
ATOM 4663 C C . ALA B 1 55 ? -24.547 11.914 -6.941 1 94.5 55 ALA B C 1
ATOM 4665 O O . ALA B 1 55 ? -24.422 12.797 -7.793 1 94.5 55 ALA B O 1
ATOM 4666 N N . ILE B 1 56 ? -25.531 11.078 -6.906 1 92 56 ILE B N 1
ATOM 4667 C CA . ILE B 1 56 ? -26.625 11.148 -7.883 1 92 56 ILE B CA 1
ATOM 4668 C C . ILE B 1 56 ? -27.344 12.484 -7.758 1 92 56 ILE B C 1
ATOM 4670 O O . ILE B 1 56 ? -27.625 13.133 -8.766 1 92 56 ILE B O 1
ATOM 4674 N N . ALA B 1 57 ? -27.656 12.867 -6.531 1 92.88 57 ALA B N 1
ATOM 4675 C CA . ALA B 1 57 ? -28.297 14.156 -6.293 1 92.88 57 ALA B CA 1
ATOM 4676 C C . ALA B 1 57 ? -27.453 15.305 -6.82 1 92.88 57 ALA B C 1
ATOM 4678 O O . ALA B 1 57 ? -27.984 16.25 -7.414 1 92.88 57 ALA B O 1
ATOM 4679 N N . LEU B 1 58 ? -26.188 15.25 -6.609 1 94.5 58 LEU B N 1
ATOM 4680 C CA . LEU B 1 58 ? -25.281 16.297 -7.074 1 94.5 58 LEU B CA 1
ATOM 4681 C C . LEU B 1 58 ? -25.266 16.359 -8.594 1 94.5 58 LEU B C 1
ATOM 4683 O O . LEU B 1 58 ? -25.234 17.453 -9.172 1 94.5 58 LEU B O 1
ATOM 4687 N N . LYS B 1 59 ? -25.234 15.242 -9.234 1 92.12 59 LYS B N 1
ATOM 4688 C CA . LYS B 1 59 ? -25.312 15.219 -10.695 1 92.12 59 LYS B CA 1
ATOM 4689 C C . LYS B 1 59 ? -26.594 15.883 -11.188 1 92.12 59 LYS B C 1
ATOM 4691 O O . LYS B 1 59 ? -26.578 16.625 -12.164 1 92.12 59 LYS B O 1
ATOM 4696 N N . LYS B 1 60 ? -27.688 15.609 -10.539 1 90.12 60 LYS B N 1
ATOM 4697 C CA . LYS B 1 60 ? -28.984 16.203 -10.906 1 90.12 60 LYS B CA 1
ATOM 4698 C C . LYS B 1 60 ? -28.953 17.719 -10.75 1 90.12 60 LYS B C 1
ATOM 4700 O O . LYS B 1 60 ? -29.609 18.438 -11.516 1 90.12 60 LYS B O 1
ATOM 4705 N N . ILE B 1 61 ? -28.203 18.156 -9.766 1 90.38 61 ILE B N 1
ATOM 4706 C CA . ILE B 1 61 ? -28.062 19.578 -9.508 1 90.38 61 ILE B CA 1
ATOM 4707 C C . ILE B 1 61 ? -27.188 20.219 -10.586 1 90.38 61 ILE B C 1
ATOM 4709 O O . ILE B 1 61 ? -27.266 21.422 -10.82 1 90.38 61 ILE B O 1
ATOM 4713 N N . GLY B 1 62 ? -26.344 19.391 -11.25 1 91.81 62 GLY B N 1
ATOM 4714 C CA . GLY B 1 62 ? -25.531 19.906 -12.336 1 91.81 62 GLY B CA 1
ATOM 4715 C C . GLY B 1 62 ? -24.031 19.75 -12.086 1 91.81 62 GLY B C 1
ATOM 4716 O O . GLY B 1 62 ? -23.219 20.297 -12.828 1 91.81 62 GLY B O 1
ATOM 4717 N N . VAL B 1 63 ? -23.688 19.031 -11.055 1 94.12 63 VAL B N 1
ATOM 4718 C CA . VAL B 1 63 ? -22.266 18.766 -10.805 1 94.12 63 VAL B CA 1
ATOM 4719 C C . VAL B 1 63 ? -21.719 17.812 -11.859 1 94.12 63 VAL B C 1
ATOM 4721 O O . VAL B 1 63 ? -22.328 16.766 -12.133 1 94.12 63 VAL B O 1
ATOM 4724 N N . CYS B 1 64 ? -20.625 18.141 -12.43 1 91.94 64 CYS B N 1
ATOM 4725 C CA . CYS B 1 64 ? -19.938 17.359 -13.453 1 91.94 64 CYS B CA 1
ATOM 4726 C C . CYS B 1 64 ? -18.438 17.672 -13.438 1 91.94 64 CYS B C 1
ATOM 4728 O O . CYS B 1 64 ? -17.922 18.219 -12.469 1 91.94 64 CYS B O 1
ATOM 4730 N N . LYS B 1 65 ? -17.828 17.266 -14.484 1 89.81 65 LYS B N 1
ATOM 4731 C CA . LYS B 1 65 ? -16.391 17.453 -14.586 1 89.81 65 LYS B CA 1
ATOM 4732 C C . LYS B 1 65 ? -16 18.922 -14.383 1 89.81 65 LYS B C 1
ATOM 4734 O O . LYS B 1 65 ? -16.609 19.812 -14.984 1 89.81 65 LYS B O 1
ATOM 4739 N N . GLU B 1 66 ? -15.148 19.234 -13.477 1 88.69 66 GLU B N 1
ATOM 4740 C CA . GLU B 1 66 ? -14.539 20.531 -13.203 1 88.69 66 GLU B CA 1
ATOM 4741 C C . GLU B 1 66 ? -15.461 21.406 -12.344 1 88.69 66 GLU B C 1
ATOM 4743 O O . GLU B 1 66 ? -15.102 22.531 -11.977 1 88.69 66 GLU B O 1
ATOM 4748 N N . THR B 1 67 ? -16.703 20.906 -12.062 1 94.69 67 THR B N 1
ATOM 4749 C CA . THR B 1 67 ? -17.578 21.641 -11.156 1 94.69 67 THR B CA 1
ATOM 4750 C C . THR B 1 67 ? -17.031 21.594 -9.727 1 94.69 67 THR B C 1
ATOM 4752 O O . THR B 1 67 ? -16.688 20.516 -9.227 1 94.69 67 THR B O 1
ATOM 4755 N N . VAL B 1 68 ? -16.969 22.75 -9.156 1 95.88 68 VAL B N 1
ATOM 4756 C CA . VAL B 1 68 ? -16.453 22.828 -7.789 1 95.88 68 VAL B CA 1
ATOM 4757 C C . VAL B 1 68 ? -17.609 22.766 -6.797 1 95.88 68 VAL B C 1
ATOM 4759 O O . VAL B 1 68 ? -18.641 23.422 -7 1 95.88 68 VAL B O 1
ATOM 4762 N N . VAL B 1 69 ? -17.516 21.938 -5.852 1 97.62 69 VAL B N 1
ATOM 4763 C CA . VAL B 1 69 ? -18.406 21.844 -4.707 1 97.62 69 VAL B CA 1
ATOM 4764 C C . VAL B 1 69 ? -17.656 22.219 -3.43 1 97.62 69 VAL B C 1
ATOM 4766 O O . VAL B 1 69 ? -16.719 21.516 -3.025 1 97.62 69 VAL B O 1
ATOM 4769 N N . SER B 1 70 ? -18.094 23.281 -2.74 1 96.81 70 SER B N 1
ATOM 4770 C CA . SER B 1 70 ? -17.422 23.734 -1.531 1 96.81 70 SER B CA 1
ATOM 4771 C C . SER B 1 70 ? -18.109 23.203 -0.278 1 96.81 70 SER B C 1
ATOM 4773 O O . SER B 1 70 ? -19.328 22.969 -0.281 1 96.81 70 SER B O 1
ATOM 4775 N N . ALA B 1 71 ? -17.312 22.953 0.712 1 97.94 71 ALA B N 1
ATOM 4776 C CA . ALA B 1 71 ? -17.844 22.469 1.988 1 97.94 71 ALA B CA 1
ATOM 4777 C C . ALA B 1 71 ? -17.188 23.203 3.16 1 97.94 71 ALA B C 1
ATOM 4779 O O . ALA B 1 71 ? -15.961 23.234 3.279 1 97.94 71 ALA B O 1
ATOM 4780 N N . LEU B 1 72 ? -17.938 23.859 3.912 1 96.12 72 LEU B N 1
ATOM 4781 C CA . LEU B 1 72 ? -17.531 24.453 5.18 1 96.12 72 LEU B CA 1
ATOM 4782 C C . LEU B 1 72 ? -18.125 23.672 6.355 1 96.12 72 LEU B C 1
ATOM 4784 O O . LEU B 1 72 ? -19.156 24.062 6.906 1 96.12 72 LEU B O 1
ATOM 4788 N N . LEU B 1 73 ? -17.406 22.609 6.676 1 97 73 LEU B N 1
ATOM 4789 C CA . LEU B 1 73 ? -17.906 21.625 7.621 1 97 73 LEU B CA 1
ATOM 4790 C C . LEU B 1 73 ? -16.812 21.188 8.586 1 97 73 LEU B C 1
ATOM 4792 O O . LEU B 1 73 ? -15.648 21.109 8.211 1 97 73 LEU B O 1
ATOM 4796 N N . PRO B 1 74 ? -17.172 20.922 9.898 1 95.94 74 PRO B N 1
ATOM 4797 C CA . PRO B 1 74 ? -16.219 20.281 10.812 1 95.94 74 PRO B CA 1
ATOM 4798 C C . PRO B 1 74 ? -16.062 18.781 10.539 1 95.94 74 PRO B C 1
ATOM 4800 O O . PRO B 1 74 ? -16.375 18.328 9.438 1 95.94 74 PRO B O 1
ATOM 4803 N N . ASN B 1 75 ? -15.422 18.016 11.492 1 97.19 75 ASN B N 1
ATOM 4804 C CA . ASN B 1 75 ? -15.195 16.578 11.344 1 97.19 75 ASN B CA 1
ATOM 4805 C C . ASN B 1 75 ? -16.469 15.781 11.602 1 97.19 75 ASN B C 1
ATOM 4807 O O . ASN B 1 75 ? -16.594 15.109 12.625 1 97.19 75 ASN B O 1
ATOM 4811 N N . ILE B 1 76 ? -17.359 15.859 10.688 1 97.12 76 ILE B N 1
ATOM 4812 C CA . ILE B 1 76 ? -18.609 15.141 10.797 1 97.12 76 ILE B CA 1
ATOM 4813 C C . ILE B 1 76 ? -18.781 14.203 9.594 1 97.12 76 ILE B C 1
ATOM 4815 O O . ILE B 1 76 ? -18 14.266 8.648 1 97.12 76 ILE B O 1
ATOM 4819 N N . HIS B 1 77 ? -19.781 13.312 9.633 1 97.38 77 HIS B N 1
ATOM 4820 C CA . HIS B 1 77 ? -19.922 12.273 8.617 1 97.38 77 HIS B CA 1
ATOM 4821 C C . HIS B 1 77 ? -20.266 12.883 7.262 1 97.38 77 HIS B C 1
ATOM 4823 O O . HIS B 1 77 ? -19.938 12.32 6.219 1 97.38 77 HIS B O 1
ATOM 4829 N N . GLU B 1 78 ? -20.906 14.062 7.258 1 97.5 78 GLU B N 1
ATOM 4830 C CA . GLU B 1 78 ? -21.281 14.695 5.996 1 97.5 78 GLU B CA 1
ATOM 4831 C C . GLU B 1 78 ? -20.047 15.055 5.168 1 97.5 78 GLU B C 1
ATOM 4833 O O . GLU B 1 78 ? -20.047 14.859 3.949 1 97.5 78 GLU B O 1
ATOM 4838 N N . LEU B 1 79 ? -19.047 15.578 5.832 1 98.25 79 LEU B N 1
ATOM 4839 C CA . LEU B 1 79 ? -17.812 15.891 5.102 1 98.25 79 LEU B CA 1
ATOM 4840 C C . LEU B 1 79 ? -17.141 14.617 4.605 1 98.25 79 LEU B C 1
ATOM 4842 O O . LEU B 1 79 ? -16.578 14.594 3.508 1 98.25 79 LEU B O 1
ATOM 4846 N N . LEU B 1 80 ? -17.188 13.562 5.41 1 98.19 80 LEU B N 1
ATOM 4847 C CA . LEU B 1 80 ? -16.672 12.266 4.988 1 98.19 80 LEU B CA 1
ATOM 4848 C C . LEU B 1 80 ? -17.375 11.781 3.725 1 98.19 80 LEU B C 1
ATOM 4850 O O . LEU B 1 80 ? -16.719 11.312 2.789 1 98.19 80 LEU B O 1
ATOM 4854 N N . GLU B 1 81 ? -18.656 11.906 3.697 1 97.81 81 GLU B N 1
ATOM 4855 C CA . GLU B 1 81 ? -19.453 11.5 2.543 1 97.81 81 GLU B CA 1
ATOM 4856 C C . GLU B 1 81 ? -19.094 12.32 1.307 1 97.81 81 GLU B C 1
ATOM 4858 O O . GLU B 1 81 ? -19.016 11.781 0.2 1 97.81 81 GLU B O 1
ATOM 4863 N N . LEU B 1 82 ? -18.828 13.562 1.513 1 98.56 82 LEU B N 1
ATOM 4864 C CA . LEU B 1 82 ? -18.516 14.453 0.401 1 98.56 82 LEU B CA 1
ATOM 4865 C C . LEU B 1 82 ? -17.172 14.07 -0.231 1 98.56 82 LEU B C 1
ATOM 4867 O O . LEU B 1 82 ? -16.984 14.25 -1.436 1 98.56 82 LEU B O 1
ATOM 4871 N N . HIS B 1 83 ? -16.266 13.539 0.552 1 98.62 83 HIS B N 1
ATOM 4872 C CA . HIS B 1 83 ? -14.961 13.125 0.029 1 98.62 83 HIS B CA 1
ATOM 4873 C C . HIS B 1 83 ? -15.109 12.039 -1.031 1 98.62 83 HIS B C 1
ATOM 4875 O O . HIS B 1 83 ? -14.234 11.875 -1.881 1 98.62 83 HIS B O 1
ATOM 4881 N N . PHE B 1 84 ? -16.172 11.297 -1.023 1 97.44 84 PHE B N 1
ATOM 4882 C CA . PHE B 1 84 ? -16.422 10.281 -2.037 1 97.44 84 PHE B CA 1
ATOM 4883 C C . PHE B 1 84 ? -17.5 10.742 -3.016 1 97.44 84 PHE B C 1
ATOM 4885 O O . PHE B 1 84 ? -17.328 10.609 -4.23 1 97.44 84 PHE B O 1
ATOM 4892 N N . ALA B 1 85 ? -18.547 11.391 -2.545 1 96.5 85 ALA B N 1
ATOM 4893 C CA . ALA B 1 85 ? -19.719 11.703 -3.359 1 96.5 85 ALA B CA 1
ATOM 4894 C C . ALA B 1 85 ? -19.375 12.734 -4.434 1 96.5 85 ALA B C 1
ATOM 4896 O O . ALA B 1 85 ? -19.828 12.617 -5.578 1 96.5 85 ALA B O 1
ATOM 4897 N N . VAL B 1 86 ? -18.641 13.75 -4.086 1 97.5 86 VAL B N 1
ATOM 4898 C CA . VAL B 1 86 ? -18.359 14.828 -5.023 1 97.5 86 VAL B CA 1
ATOM 4899 C C . VAL B 1 86 ? -17.531 14.297 -6.195 1 97.5 86 VAL B C 1
ATOM 4901 O O . VAL B 1 86 ? -17.922 14.461 -7.355 1 97.5 86 VAL B O 1
ATOM 4904 N N . PRO B 1 87 ? -16.422 13.586 -5.895 1 95.88 87 PRO B N 1
ATOM 4905 C CA . PRO B 1 87 ? -15.695 13.039 -7.039 1 95.88 87 PRO B CA 1
ATOM 4906 C C . PRO B 1 87 ? -16.5 11.992 -7.801 1 95.88 87 PRO B C 1
ATOM 4908 O O . PRO B 1 87 ? -16.344 11.852 -9.016 1 95.88 87 PRO B O 1
ATOM 4911 N N . MET B 1 88 ? -17.297 11.234 -7.133 1 92.94 88 MET B N 1
ATOM 4912 C CA . MET B 1 88 ? -18.141 10.25 -7.809 1 92.94 88 MET B CA 1
ATOM 4913 C C . MET B 1 88 ? -19.109 10.938 -8.781 1 92.94 88 MET B C 1
ATOM 4915 O O . MET B 1 88 ? -19.469 10.359 -9.805 1 92.94 88 MET B O 1
ATOM 4919 N N . ALA B 1 89 ? -19.484 12.109 -8.453 1 93.12 89 ALA B N 1
ATOM 4920 C CA . ALA B 1 89 ? -20.359 12.891 -9.32 1 93.12 89 ALA B CA 1
ATOM 4921 C C . ALA B 1 89 ? -19.578 13.555 -10.445 1 93.12 89 ALA B C 1
ATOM 4923 O O . ALA B 1 89 ? -20.156 14.148 -11.359 1 93.12 89 ALA B O 1
ATOM 4924 N N . GLY B 1 90 ? -18.266 13.414 -10.344 1 92.44 90 GLY B N 1
ATOM 4925 C CA . GLY B 1 90 ? -17.391 14 -11.344 1 92.44 90 GLY B CA 1
ATOM 4926 C C . GLY B 1 90 ? -16.875 15.375 -10.953 1 92.44 90 GLY B C 1
ATOM 4927 O O . GLY B 1 90 ? -16.109 15.984 -11.695 1 92.44 90 GLY B O 1
ATOM 4928 N N . GLY B 1 91 ? -17.25 15.844 -9.812 1 95.5 91 GLY B N 1
ATOM 4929 C CA . GLY B 1 91 ? -16.891 17.188 -9.398 1 95.5 91 GLY B CA 1
ATOM 4930 C C . GLY B 1 91 ? -15.594 17.234 -8.609 1 95.5 91 GLY B C 1
ATOM 4931 O O . GLY B 1 91 ? -14.883 16.234 -8.508 1 95.5 91 GLY B O 1
ATOM 4932 N N . ILE B 1 92 ? -15.258 18.469 -8.102 1 96.75 92 ILE B N 1
ATOM 4933 C CA . ILE B 1 92 ? -14.055 18.766 -7.336 1 96.75 92 ILE B CA 1
ATOM 4934 C C . ILE B 1 92 ? -14.438 19.281 -5.953 1 96.75 92 ILE B C 1
ATOM 4936 O O . ILE B 1 92 ? -15.141 20.281 -5.836 1 96.75 92 ILE B O 1
ATOM 4940 N N . LEU B 1 93 ? -13.992 18.625 -4.926 1 98.38 93 LEU B N 1
ATOM 4941 C CA . LEU B 1 93 ? -14.305 19.031 -3.561 1 98.38 93 LEU B CA 1
ATOM 4942 C C . LEU B 1 93 ? -13.383 20.156 -3.104 1 98.38 93 LEU B C 1
ATOM 4944 O O . LEU B 1 93 ? -12.164 20.047 -3.199 1 98.38 93 LEU B O 1
ATOM 4948 N N . ASN B 1 94 ? -13.938 21.203 -2.686 1 97.06 94 ASN B N 1
ATOM 4949 C CA . ASN B 1 94 ? -13.242 22.312 -2.037 1 97.06 94 ASN B CA 1
ATOM 4950 C C . ASN B 1 94 ? -13.578 22.391 -0.551 1 97.06 94 ASN B C 1
ATOM 4952 O O . ASN B 1 94 ? -14.539 23.078 -0.166 1 97.06 94 ASN B O 1
ATOM 4956 N N . ALA B 1 95 ? -12.789 21.75 0.245 1 96.31 95 ALA B N 1
ATOM 4957 C CA . ALA B 1 95 ? -13.008 21.75 1.689 1 96.31 95 ALA B CA 1
ATOM 4958 C C . ALA B 1 95 ? -12.398 22.984 2.338 1 96.31 95 ALA B C 1
ATOM 4960 O O . ALA B 1 95 ? -11.195 23.234 2.221 1 96.31 95 ALA B O 1
ATOM 4961 N N . LEU B 1 96 ? -13.227 23.672 3.066 1 94.69 96 LEU B N 1
ATOM 4962 C CA . LEU B 1 96 ? -12.828 24.953 3.631 1 94.69 96 LEU B CA 1
ATOM 4963 C C . LEU B 1 96 ? -12.633 24.859 5.141 1 94.69 96 LEU B C 1
ATOM 4965 O O . LEU B 1 96 ? -13.375 24.141 5.816 1 94.69 96 LEU B O 1
ATOM 4969 N N . SER B 1 97 ? -11.656 25.625 5.621 1 92.94 97 SER B N 1
ATOM 4970 C CA . SER B 1 97 ? -11.406 25.672 7.055 1 92.94 97 SER B CA 1
ATOM 4971 C C . SER B 1 97 ? -12.602 26.266 7.801 1 92.94 97 SER B C 1
ATOM 4973 O O . SER B 1 97 ? -13.219 27.219 7.34 1 92.94 97 SER B O 1
ATOM 4975 N N . THR B 1 98 ? -12.883 25.734 8.93 1 91.19 98 THR B N 1
ATOM 4976 C CA . THR B 1 98 ? -13.984 26.234 9.742 1 91.19 98 THR B CA 1
ATOM 4977 C C . THR B 1 98 ? -13.648 27.609 10.32 1 91.19 98 THR B C 1
ATOM 4979 O O . THR B 1 98 ? -14.531 28.312 10.844 1 91.19 98 THR B O 1
ATOM 4982 N N . ARG B 1 99 ? -12.438 28.031 10.117 1 87.06 99 ARG B N 1
ATOM 4983 C CA . ARG B 1 99 ? -12.016 29.328 10.609 1 87.06 99 ARG B CA 1
ATOM 4984 C C . ARG B 1 99 ? -11.938 30.344 9.484 1 87.06 99 ARG B C 1
ATOM 4986 O O . ARG B 1 99 ? -11.438 31.453 9.672 1 87.06 99 ARG B O 1
ATOM 4993 N N . THR B 1 100 ? -12.398 29.953 8.359 1 88.25 100 THR B N 1
ATOM 4994 C CA . THR B 1 100 ? -12.391 30.859 7.215 1 88.25 100 THR B CA 1
ATOM 4995 C C . THR B 1 100 ? -13.305 32.062 7.457 1 88.25 100 THR B C 1
ATOM 4997 O O . THR B 1 100 ? -14.453 31.891 7.887 1 88.25 100 THR B O 1
ATOM 5000 N N . ASP B 1 101 ? -12.797 33.281 7.152 1 85.44 101 ASP B N 1
ATOM 5001 C CA . ASP B 1 101 ? -13.617 34.469 7.328 1 85.44 101 ASP B CA 1
ATOM 5002 C C . ASP B 1 101 ? -14.336 34.844 6.031 1 85.44 101 ASP B C 1
ATOM 5004 O O . ASP B 1 101 ? -14.109 34.219 4.992 1 85.44 101 ASP B O 1
ATOM 5008 N N . SER B 1 102 ? -15.141 35.844 6.137 1 86.69 102 SER B N 1
ATOM 5009 C CA . SER B 1 102 ? -16 36.25 5.02 1 86.69 102 SER B CA 1
ATOM 5010 C C . SER B 1 102 ? -15.188 36.75 3.842 1 86.69 102 SER B C 1
ATOM 5012 O O . SER B 1 102 ? -15.523 36.5 2.686 1 86.69 102 SER B O 1
ATOM 5014 N N . ASN B 1 103 ? -14.172 37.5 4.082 1 84.06 103 ASN B N 1
ATOM 5015 C CA . ASN B 1 103 ? -13.328 38 3.016 1 84.06 103 ASN B CA 1
ATOM 5016 C C . ASN B 1 103 ? -12.648 36.906 2.232 1 84.06 103 ASN B C 1
ATOM 5018 O O . ASN B 1 103 ? -12.617 36.938 1 1 84.06 103 ASN B O 1
ATOM 5022 N N . THR B 1 104 ? -12.125 36 3.008 1 85.31 104 THR B N 1
ATOM 5023 C CA . THR B 1 104 ? -11.492 34.844 2.377 1 85.31 104 THR B CA 1
ATOM 5024 C C . THR B 1 104 ? -12.508 34.031 1.58 1 85.31 104 THR B C 1
ATOM 5026 O O . THR B 1 104 ? -12.211 33.562 0.475 1 85.31 104 THR B O 1
ATOM 5029 N N . LEU B 1 105 ? -13.648 33.875 2.09 1 89 105 LEU B N 1
ATOM 5030 C CA . LEU B 1 105 ? -14.703 33.125 1.413 1 89 105 LEU B CA 1
ATOM 5031 C C . LEU B 1 105 ? -15.086 33.812 0.101 1 89 105 LEU B C 1
ATOM 5033 O O . LEU B 1 105 ? -15.289 33.125 -0.914 1 89 105 LEU B O 1
ATOM 5037 N N . ASN B 1 106 ? -15.211 35.125 0.158 1 87 106 ASN B N 1
ATOM 5038 C CA . ASN B 1 106 ? -15.531 35.875 -1.045 1 87 106 ASN B CA 1
ATOM 5039 C C . ASN B 1 106 ? -14.469 35.688 -2.125 1 87 106 ASN B C 1
ATOM 5041 O O . ASN B 1 106 ? -14.797 35.531 -3.303 1 87 106 ASN B O 1
ATOM 5045 N N . PHE B 1 107 ? -13.297 35.75 -1.68 1 83.88 107 PHE B N 1
ATOM 5046 C CA . PHE B 1 107 ? -12.195 35.531 -2.605 1 83.88 107 PHE B CA 1
ATOM 5047 C C . PHE B 1 107 ? -12.281 34.156 -3.26 1 83.88 107 PHE B C 1
ATOM 5049 O O . PHE B 1 107 ? -12.164 34.031 -4.48 1 83.88 107 PHE B O 1
ATOM 5056 N N . ILE B 1 108 ? -12.469 33.156 -2.453 1 87.44 108 ILE B N 1
ATOM 5057 C CA . ILE B 1 108 ? -12.516 31.781 -2.926 1 87.44 108 ILE B CA 1
ATOM 5058 C C . ILE B 1 108 ? -13.695 31.594 -3.879 1 87.44 108 ILE B C 1
ATOM 5060 O O . ILE B 1 108 ? -13.555 31 -4.945 1 87.44 108 ILE B O 1
ATOM 5064 N N . PHE B 1 109 ? -14.82 32.094 -3.57 1 89.25 109 PHE B N 1
ATOM 5065 C CA . PHE B 1 109 ? -16.016 31.953 -4.383 1 89.25 109 PHE B CA 1
ATOM 5066 C C . PHE B 1 109 ? -15.867 32.688 -5.715 1 89.25 109 PHE B C 1
ATOM 5068 O O . PHE B 1 109 ? -16.344 32.188 -6.746 1 89.25 109 PHE B O 1
ATOM 5075 N N . LYS B 1 110 ? -15.203 33.781 -5.676 1 86.19 110 LYS B N 1
ATOM 5076 C CA . LYS B 1 110 ? -14.953 34.5 -6.914 1 86.19 110 LYS B CA 1
ATOM 5077 C C . LYS B 1 110 ? -14.023 33.719 -7.84 1 86.19 110 LYS B C 1
ATOM 5079 O O . LYS B 1 110 ? -14.219 33.719 -9.055 1 86.19 110 LYS B O 1
ATOM 5084 N N . LYS B 1 111 ? -13.109 33.125 -7.242 1 85.75 111 LYS B N 1
ATOM 5085 C CA . LYS B 1 111 ? -12.102 32.406 -8.031 1 85.75 111 LYS B CA 1
ATOM 5086 C C . LYS B 1 111 ? -12.602 31.062 -8.5 1 85.75 111 LYS B C 1
ATOM 5088 O O . LYS B 1 111 ? -12.344 30.656 -9.641 1 85.75 111 LYS B O 1
ATOM 5093 N N . LEU B 1 112 ? -13.336 30.312 -7.613 1 90 112 LEU B N 1
ATOM 5094 C CA . LEU B 1 112 ? -13.68 28.922 -7.895 1 90 112 LEU B CA 1
ATOM 5095 C C . LEU B 1 112 ? -15.102 28.812 -8.422 1 90 112 LEU B C 1
ATOM 5097 O O . LEU B 1 112 ? -15.469 27.797 -9.023 1 90 112 LEU B O 1
ATOM 5101 N N . ASN B 1 113 ? -15.922 29.797 -8.188 1 89.56 113 ASN B N 1
ATOM 5102 C CA . ASN B 1 113 ? -17.312 29.797 -8.617 1 89.56 113 ASN B CA 1
ATOM 5103 C C . ASN B 1 113 ? -17.984 28.453 -8.328 1 89.56 113 ASN B C 1
ATOM 5105 O O . ASN B 1 113 ? -18.484 27.797 -9.242 1 89.56 113 ASN B O 1
ATOM 5109 N N . PRO B 1 114 ? -18.047 28.078 -7.047 1 93.56 114 PRO B N 1
ATOM 5110 C CA . PRO B 1 114 ? -18.672 26.797 -6.723 1 93.56 114 PRO B CA 1
ATOM 5111 C C . PRO B 1 114 ? -20.156 26.75 -7.07 1 93.56 114 PRO B C 1
ATOM 5113 O O . PRO B 1 114 ? -20.844 27.766 -6.941 1 93.56 114 PRO B O 1
ATOM 5116 N N . LYS B 1 115 ? -20.562 25.594 -7.5 1 93.56 115 LYS B N 1
ATOM 5117 C CA . LYS B 1 115 ? -21.969 25.391 -7.812 1 93.56 115 LYS B CA 1
ATOM 5118 C C . LYS B 1 115 ? -22.781 25.172 -6.547 1 93.56 115 LYS B C 1
ATOM 5120 O O . LYS B 1 115 ? -23.938 25.594 -6.465 1 93.56 115 LYS B O 1
ATOM 5125 N N . VAL B 1 116 ? -22.25 24.438 -5.652 1 94.69 116 VAL B N 1
ATOM 5126 C CA . VAL B 1 116 ? -22.906 24.094 -4.398 1 94.69 116 VAL B CA 1
ATOM 5127 C C . VAL B 1 116 ? -22 24.438 -3.223 1 94.69 116 VAL B C 1
ATOM 5129 O O . VAL B 1 116 ? -20.766 24.297 -3.324 1 94.69 116 VAL B O 1
ATOM 5132 N N . LEU B 1 117 ? -22.562 24.906 -2.133 1 95.19 117 LEU B N 1
ATOM 5133 C CA . LEU B 1 117 ? -21.891 25.078 -0.854 1 95.19 117 LEU B CA 1
ATOM 5134 C C . LEU B 1 117 ? -22.594 24.297 0.249 1 95.19 117 LEU B C 1
ATOM 5136 O O . LEU B 1 117 ? -23.75 24.578 0.566 1 95.19 117 LEU B O 1
ATOM 5140 N N . PHE B 1 118 ? -21.922 23.297 0.747 1 96.56 118 PHE B N 1
ATOM 5141 C CA . PHE B 1 118 ? -22.375 22.656 1.979 1 96.56 118 PHE B CA 1
ATOM 5142 C C . PHE B 1 118 ? -21.844 23.391 3.197 1 96.56 118 PHE B C 1
ATOM 5144 O O . PHE B 1 118 ? -20.641 23.609 3.326 1 96.56 118 PHE B O 1
ATOM 5151 N N . ILE B 1 119 ? -22.734 23.766 4.102 1 94.5 119 ILE B N 1
ATOM 5152 C CA . ILE B 1 119 ? -22.312 24.609 5.215 1 94.5 119 ILE B CA 1
ATOM 5153 C C . ILE B 1 119 ? -22.984 24.156 6.504 1 94.5 119 ILE B C 1
ATOM 5155 O O . ILE B 1 119 ? -24.188 23.859 6.508 1 94.5 119 ILE B O 1
ATOM 5159 N N . ASP B 1 120 ? -22.125 23.969 7.5 1 93.81 120 ASP B N 1
ATOM 5160 C CA . ASP B 1 120 ? -22.672 23.719 8.828 1 93.81 120 ASP B CA 1
ATOM 5161 C C . ASP B 1 120 ? -23.5 24.906 9.312 1 93.81 120 ASP B C 1
ATOM 5163 O O . ASP B 1 120 ? -23.109 26.062 9.133 1 93.81 120 ASP B O 1
ATOM 5167 N N . ARG B 1 121 ? -24.5 24.688 9.953 1 87.62 121 ARG B N 1
ATOM 5168 C CA . ARG B 1 121 ? -25.453 25.703 10.391 1 87.62 121 ARG B CA 1
ATOM 5169 C C . ARG B 1 121 ? -24.766 26.75 11.258 1 87.62 121 ARG B C 1
ATOM 5171 O O . ARG B 1 121 ? -25.125 27.938 11.219 1 87.62 121 ARG B O 1
ATOM 5178 N N . THR B 1 122 ? -23.812 26.359 11.984 1 88 122 THR B N 1
ATOM 5179 C CA . THR B 1 122 ? -23.141 27.25 12.914 1 88 122 THR B CA 1
ATOM 5180 C C . THR B 1 122 ? -22.344 28.328 12.156 1 88 122 THR B C 1
ATOM 5182 O O . THR B 1 122 ? -21.969 29.344 12.734 1 88 122 THR B O 1
ATOM 5185 N N . PHE B 1 123 ? -22.156 28.172 10.805 1 89.81 123 PHE B N 1
ATOM 5186 C CA . PHE B 1 123 ? -21.328 29.094 10.047 1 89.81 123 PHE B CA 1
ATOM 5187 C C . PHE B 1 123 ? -22.156 29.891 9.055 1 89.81 123 PHE B C 1
ATOM 5189 O O . PHE B 1 123 ? -21.625 30.656 8.258 1 89.81 123 PHE B O 1
ATOM 5196 N N . ILE B 1 124 ? -23.422 29.797 9.047 1 86.94 124 ILE B N 1
ATOM 5197 C CA . ILE B 1 124 ? -24.297 30.359 8.031 1 86.94 124 ILE B CA 1
ATOM 5198 C C . ILE B 1 124 ? -24.203 31.891 8.055 1 86.94 124 ILE B C 1
ATOM 5200 O O . ILE B 1 124 ? -24.312 32.531 7.016 1 86.94 124 ILE B O 1
ATOM 5204 N N . SER B 1 125 ? -24 32.469 9.227 1 85.56 125 SER B N 1
ATOM 5205 C CA . SER B 1 125 ? -23.938 33.938 9.367 1 85.56 125 SER B CA 1
ATOM 5206 C C . SER B 1 125 ? -22.781 34.5 8.547 1 85.56 125 SER B C 1
ATOM 5208 O O . SER B 1 125 ? -22.797 35.688 8.203 1 85.56 125 SER B O 1
ATOM 5210 N N . LEU B 1 126 ? -21.844 33.688 8.25 1 87 126 LEU B N 1
ATOM 5211 C CA . LEU B 1 126 ? -20.719 34.125 7.422 1 87 126 LEU B CA 1
ATOM 5212 C C . LEU B 1 126 ? -21.203 34.531 6.031 1 87 126 LEU B C 1
ATOM 5214 O O . LEU B 1 126 ? -20.562 35.344 5.359 1 87 126 LEU B O 1
ATOM 5218 N N . LEU B 1 127 ? -22.281 33.969 5.578 1 86.5 127 LEU B N 1
ATOM 5219 C CA . LEU B 1 127 ? -22.781 34.219 4.23 1 86.5 127 LEU B CA 1
ATOM 5220 C C . LEU B 1 127 ? -23.438 35.594 4.121 1 86.5 127 LEU B C 1
ATOM 5222 O O . LEU B 1 127 ? -23.672 36.062 3.016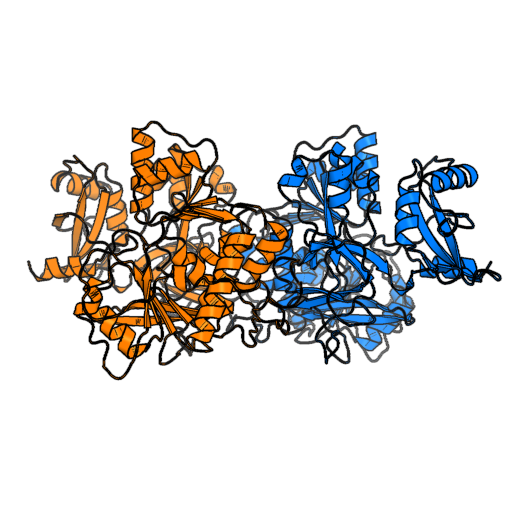 1 86.5 127 LEU B O 1
ATOM 5226 N N . ASP B 1 128 ? -23.75 36.125 5.215 1 83.5 128 ASP B N 1
ATOM 5227 C CA . ASP B 1 128 ? -24.359 37.469 5.215 1 83.5 128 ASP B CA 1
ATOM 5228 C C . ASP B 1 128 ? -23.422 38.5 4.594 1 83.5 128 ASP B C 1
ATOM 5230 O O . ASP B 1 128 ? -23.875 39.469 3.99 1 83.5 128 ASP B O 1
ATOM 5234 N N . ASP B 1 129 ? -22.219 38.281 4.738 1 81.19 129 ASP B N 1
ATOM 5235 C CA . ASP B 1 129 ? -21.219 39.25 4.266 1 81.19 129 ASP B CA 1
ATOM 5236 C C . ASP B 1 129 ? -20.625 38.781 2.932 1 81.19 129 ASP B C 1
ATOM 5238 O O . ASP B 1 129 ? -19.641 39.344 2.463 1 81.19 129 ASP B O 1
ATOM 5242 N N . VAL B 1 130 ? -21.109 37.719 2.52 1 78.94 130 VAL B N 1
ATOM 5243 C CA . VAL B 1 130 ? -20.594 37.188 1.264 1 78.94 130 VAL B CA 1
ATOM 5244 C C . VAL B 1 130 ? -21.516 37.594 0.116 1 78.94 130 VAL B C 1
ATOM 5246 O O . VAL B 1 130 ? -22.734 37.406 0.203 1 78.94 130 VAL B O 1
ATOM 5249 N N . SER B 1 131 ? -20.969 38.531 -0.774 1 66.56 131 SER B N 1
ATOM 5250 C CA . SER B 1 131 ? -21.75 38.969 -1.938 1 66.56 131 SER B CA 1
ATOM 5251 C C . SER B 1 131 ? -22.016 37.781 -2.873 1 66.56 131 SER B C 1
ATOM 5253 O O . SER B 1 131 ? -21.141 37.406 -3.648 1 66.56 131 SER B O 1
ATOM 5255 N N . LEU B 1 132 ? -22.844 36.906 -2.494 1 60.81 132 LEU B N 1
ATOM 5256 C CA . LEU B 1 132 ? -23.203 35.875 -3.451 1 60.81 132 LEU B CA 1
ATOM 5257 C C . LEU B 1 132 ? -23.734 36.5 -4.742 1 60.81 132 LEU B C 1
ATOM 5259 O O . LEU B 1 132 ? -24.781 37.156 -4.738 1 60.81 132 LEU B O 1
ATOM 5263 N N . ASP B 1 133 ? -22.75 37.156 -5.391 1 54.09 133 ASP B N 1
ATOM 5264 C CA . ASP B 1 133 ? -23.094 37.938 -6.586 1 54.09 133 ASP B CA 1
ATOM 5265 C C . ASP B 1 133 ? -24.234 37.281 -7.359 1 54.09 133 ASP B C 1
ATOM 5267 O O . ASP B 1 133 ? -24.344 36.031 -7.379 1 54.09 133 ASP B O 1
ATOM 5271 N N . LYS B 1 134 ? -25.266 38.094 -7.77 1 49.59 134 LYS B N 1
ATOM 5272 C CA . LYS B 1 134 ? -26.422 37.781 -8.609 1 49.59 134 LYS B CA 1
ATOM 5273 C C . LYS B 1 134 ? -26 36.906 -9.797 1 49.59 134 LYS B C 1
ATOM 5275 O O . LYS B 1 134 ? -26.859 36.281 -10.445 1 49.59 134 LYS B O 1
ATOM 5280 N N . GLN B 1 135 ? -24.766 36.875 -10.195 1 47.81 135 GLN B N 1
ATOM 5281 C CA . GLN B 1 135 ? -24.375 36.156 -11.414 1 47.81 135 GLN B CA 1
ATOM 5282 C C . GLN B 1 135 ? -24.031 34.719 -11.117 1 47.81 135 GLN B C 1
ATOM 5284 O O . GLN B 1 135 ? -24.078 33.844 -12.016 1 47.81 135 GLN B O 1
ATOM 5289 N N . VAL B 1 136 ? -23.547 34.406 -9.891 1 55.44 136 VAL B N 1
ATOM 5290 C CA . VAL B 1 136 ? -23.172 33.031 -9.617 1 55.44 136 VAL B CA 1
ATOM 5291 C C . VAL B 1 136 ? -24.156 32.406 -8.617 1 55.44 136 VAL B C 1
ATOM 5293 O O . VAL B 1 136 ? -24.203 32.844 -7.457 1 55.44 136 VAL B O 1
ATOM 5296 N N . LYS B 1 137 ? -25.172 31.781 -9.086 1 75.44 137 LYS B N 1
ATOM 5297 C CA . LYS B 1 137 ? -26.156 31.141 -8.234 1 75.44 137 LYS B CA 1
ATOM 5298 C C . LYS B 1 137 ? -25.578 29.906 -7.543 1 75.44 137 LYS B C 1
ATOM 5300 O O . LYS B 1 137 ? -25.344 28.875 -8.18 1 75.44 137 LYS B O 1
ATOM 5305 N N . ILE B 1 138 ? -24.922 30.141 -6.348 1 87.81 138 ILE B N 1
ATOM 5306 C CA . ILE B 1 138 ? -24.453 29.031 -5.527 1 87.81 138 ILE B CA 1
ATOM 5307 C C . ILE B 1 138 ? -25.625 28.422 -4.766 1 87.81 138 ILE B C 1
ATOM 5309 O O . ILE B 1 138 ? -26.406 29.156 -4.141 1 87.81 138 ILE B O 1
ATOM 5313 N N . ILE B 1 139 ? -25.844 27.172 -4.996 1 90.31 139 ILE B N 1
ATOM 5314 C CA . ILE B 1 139 ? -26.844 26.438 -4.223 1 90.31 139 ILE B CA 1
ATOM 5315 C C . ILE B 1 139 ? -26.297 26.141 -2.828 1 90.31 139 ILE B C 1
ATOM 5317 O O . ILE B 1 139 ? -25.266 25.5 -2.691 1 90.31 139 ILE B O 1
ATOM 5321 N N . VAL B 1 140 ? -26.953 26.625 -1.8 1 91.38 140 VAL B N 1
ATOM 5322 C CA . VAL B 1 140 ? -26.484 26.438 -0.432 1 91.38 140 VAL B CA 1
ATOM 5323 C C . VAL B 1 140 ? -27.25 25.281 0.219 1 91.38 140 VAL B C 1
ATOM 5325 O O . VAL B 1 140 ? -28.484 25.266 0.216 1 91.38 140 VAL B O 1
ATOM 5328 N N . VAL B 1 141 ? -26.484 24.312 0.713 1 92.62 141 VAL B N 1
ATOM 5329 C CA . VAL B 1 141 ? -27.047 23.156 1.422 1 92.62 141 VAL B CA 1
ATOM 5330 C C . VAL B 1 141 ? -26.672 23.234 2.9 1 92.62 141 VAL B C 1
ATOM 5332 O O . VAL B 1 141 ? -25.484 23.25 3.25 1 92.62 141 VAL B O 1
ATOM 5335 N N . ASP B 1 142 ? -27.641 23.203 3.734 1 90.19 142 ASP B N 1
ATOM 5336 C CA . ASP B 1 142 ? -27.438 23.297 5.18 1 90.19 142 ASP B CA 1
ATOM 5337 C C . ASP B 1 142 ? -27.266 21.906 5.793 1 90.19 142 ASP B C 1
ATOM 5339 O O . ASP B 1 142 ? -28 20.984 5.453 1 90.19 142 ASP B O 1
ATOM 5343 N N . VAL B 1 143 ? -26.156 21.844 6.617 1 90.06 143 VAL B N 1
ATOM 5344 C CA . VAL B 1 143 ? -25.875 20.625 7.348 1 90.06 143 VAL B CA 1
ATOM 5345 C C . VAL B 1 143 ? -26.219 20.812 8.828 1 90.06 143 VAL B C 1
ATOM 5347 O O . VAL B 1 143 ? -25.719 21.734 9.469 1 90.06 143 VAL B O 1
ATOM 5350 N N . ASP B 1 144 ? -26.844 20.016 9.664 1 72.88 144 ASP B N 1
ATOM 5351 C CA . ASP B 1 144 ? -27.25 19.969 11.062 1 72.88 144 ASP B CA 1
ATOM 5352 C C . ASP B 1 144 ? -28.75 20.172 11.211 1 72.88 144 ASP B C 1
ATOM 5354 O O . ASP B 1 144 ? -29.375 20.859 10.398 1 72.88 144 ASP B O 1
ATOM 5358 N N . ASP B 1 145 ? -29.562 19.047 11.75 1 52.16 145 ASP B N 1
ATOM 5359 C CA . ASP B 1 145 ? -31.016 18.984 11.875 1 52.16 145 ASP B CA 1
ATOM 5360 C C . ASP B 1 145 ? -31.562 20.234 12.562 1 52.16 145 ASP B C 1
ATOM 5362 O O . ASP B 1 145 ? -32.469 20.875 12.047 1 52.16 145 ASP B O 1
ATOM 5366 N N . ILE B 1 146 ? -31.375 20.125 14.008 1 43.91 146 ILE B N 1
ATOM 5367 C CA . ILE B 1 146 ? -32.5 20.453 14.891 1 43.91 146 ILE B CA 1
ATOM 5368 C C . ILE B 1 146 ? -32.812 21.938 14.812 1 43.91 146 ILE B C 1
ATOM 5370 O O . ILE B 1 146 ? -33.969 22.359 14.891 1 43.91 146 ILE B O 1
ATOM 5374 N N . PHE B 1 147 ? -31.766 22.672 15.359 1 37.84 147 PHE B N 1
ATOM 5375 C CA . PHE B 1 147 ? -32.125 24 15.828 1 37.84 147 PHE B CA 1
ATOM 5376 C C . PHE B 1 147 ? -32.25 24.969 14.656 1 37.84 147 PHE B C 1
ATOM 5378 O O . PHE B 1 147 ? -31.281 25.531 14.188 1 37.84 147 PHE B O 1
ATOM 5385 N N . ILE B 1 148 ? -32.969 24.438 13.711 1 42 148 ILE B N 1
ATOM 5386 C CA . ILE B 1 148 ? -33.312 25.5 12.766 1 42 148 ILE B CA 1
ATOM 5387 C C . ILE B 1 148 ? -33.5 26.812 13.516 1 42 148 ILE B C 1
ATOM 5389 O O . ILE B 1 148 ? -34.469 26.969 14.281 1 42 148 ILE B O 1
ATOM 5393 N N . SER B 1 149 ? -32.469 27.188 14.258 1 38.78 149 SER B N 1
ATOM 5394 C CA . SER B 1 149 ? -32.812 28.562 14.594 1 38.78 149 SER B CA 1
ATOM 5395 C C . SER B 1 149 ? -33.531 29.266 13.43 1 38.78 149 SER B C 1
ATOM 5397 O O . SER B 1 149 ? -33.312 28.891 12.273 1 38.78 149 SER B O 1
ATOM 5399 N N . LYS B 1 150 ? -34.469 30.125 13.922 1 39.56 150 LYS B N 1
ATOM 5400 C CA . LYS B 1 150 ? -35.469 30.906 13.172 1 39.56 150 LYS B CA 1
ATOM 5401 C C . LYS B 1 150 ? -34.906 31.344 11.82 1 39.56 150 LYS B C 1
ATOM 5403 O O . LYS B 1 150 ? -35.469 31.016 10.773 1 39.56 150 LYS B O 1
ATOM 5408 N N . SER B 1 151 ? -34.531 32.562 11.805 1 35.44 151 SER B N 1
ATOM 5409 C CA . SER B 1 151 ? -34.844 33.656 10.867 1 35.44 151 SER B CA 1
ATOM 5410 C C . SER B 1 151 ? -33.875 33.625 9.688 1 35.44 151 SER B C 1
ATOM 5412 O O . SER B 1 151 ? -33.438 34.688 9.219 1 35.44 151 SER B O 1
ATOM 5414 N N . ILE B 1 152 ? -32.906 32.562 9.547 1 39.69 152 ILE B N 1
ATOM 5415 C CA . ILE B 1 152 ? -32.312 33.188 8.367 1 39.69 152 ILE B CA 1
ATOM 5416 C C . ILE B 1 152 ? -33.375 33.406 7.297 1 39.69 152 ILE B C 1
ATOM 5418 O O . ILE B 1 152 ? -34 32.438 6.828 1 39.69 152 ILE B O 1
ATOM 5422 N N . SER B 1 153 ? -33.844 34.5 7.234 1 40.19 153 SER B N 1
ATOM 5423 C CA . SER B 1 153 ? -34.906 35.031 6.371 1 40.19 153 SER B CA 1
ATOM 5424 C C . SER B 1 153 ? -34.969 34.25 5.047 1 40.19 153 SER B C 1
ATOM 5426 O O . SER B 1 153 ? -35.969 33.625 4.746 1 40.19 153 SER B O 1
ATOM 5428 N N . ASP B 1 154 ? -34.594 34.969 3.805 1 45.31 154 ASP B N 1
ATOM 5429 C CA . ASP B 1 154 ? -35 34.969 2.398 1 45.31 154 ASP B CA 1
ATOM 5430 C C . ASP B 1 154 ? -34.312 33.844 1.635 1 45.31 154 ASP B C 1
ATOM 5432 O O . ASP B 1 154 ? -34.531 33.656 0.432 1 45.31 154 ASP B O 1
ATOM 5436 N N . ARG B 1 155 ? -33.219 33.219 2.137 1 51.59 155 ARG B N 1
ATOM 5437 C CA . ARG B 1 155 ? -32.625 32.281 1.196 1 51.59 155 ARG B CA 1
ATOM 5438 C C . ARG B 1 155 ? -33.062 30.859 1.465 1 51.59 155 ARG B C 1
ATOM 5440 O O . ARG B 1 155 ? -33.062 30.391 2.607 1 51.59 155 ARG B O 1
ATOM 5447 N N . GLU B 1 156 ? -34 30.281 0.855 1 59.34 156 GLU B N 1
ATOM 5448 C CA . GLU B 1 156 ? -34.438 28.875 0.864 1 59.34 156 GLU B CA 1
ATOM 5449 C C . GLU B 1 156 ? -33.25 27.938 0.689 1 59.34 156 GLU B C 1
ATOM 5451 O O . GLU B 1 156 ? -32.625 27.906 -0.373 1 59.34 156 GLU B O 1
ATOM 5456 N N . PHE B 1 157 ? -32.625 27.391 1.946 1 73.31 157 PHE B N 1
ATOM 5457 C CA . PHE B 1 157 ? -31.531 26.438 1.819 1 73.31 157 PHE B CA 1
ATOM 5458 C C . PHE B 1 157 ? -32.062 25.016 1.708 1 73.31 157 PHE B C 1
ATOM 5460 O O . PHE B 1 157 ? -33.156 24.703 2.234 1 73.31 157 PHE B O 1
ATOM 5467 N N . ILE B 1 158 ? -31.438 24.203 0.931 1 84.69 158 ILE B N 1
ATOM 5468 C CA . ILE B 1 158 ? -31.672 22.766 0.847 1 84.69 158 ILE B CA 1
ATOM 5469 C C . ILE B 1 158 ? -31.062 22.062 2.053 1 84.69 158 ILE B C 1
ATOM 5471 O O . ILE B 1 158 ? -29.938 22.391 2.459 1 84.69 158 ILE B O 1
ATOM 5475 N N . GLN B 1 159 ? -31.828 21.188 2.662 1 89.06 159 GLN B N 1
ATOM 5476 C CA . GLN B 1 159 ? -31.281 20.391 3.762 1 89.06 159 GLN B CA 1
ATOM 5477 C C . GLN B 1 159 ? -30.469 19.219 3.24 1 89.06 159 GLN B C 1
ATOM 5479 O O . GLN B 1 159 ? -30.875 18.562 2.275 1 89.06 159 GLN B O 1
ATOM 5484 N N . TYR B 1 160 ? -29.391 18.922 3.914 1 93.25 160 TYR B N 1
ATOM 5485 C CA . TYR B 1 160 ? -28.469 17.891 3.473 1 93.25 160 TYR B CA 1
ATOM 5486 C C . TYR B 1 160 ? -29.172 16.562 3.279 1 93.25 160 TYR B C 1
ATOM 5488 O O . TYR B 1 160 ? -29.062 15.93 2.221 1 93.25 160 TYR B O 1
ATOM 5496 N N . GLU B 1 161 ? -29.984 16.125 4.309 1 91.81 161 GLU B N 1
ATOM 5497 C CA . GLU B 1 161 ? -30.594 14.812 4.289 1 91.81 161 GLU B CA 1
ATOM 5498 C C . GLU B 1 161 ? -31.656 14.711 3.195 1 91.81 161 GLU B C 1
ATOM 5500 O O . GLU B 1 161 ? -32 13.617 2.754 1 91.81 161 GLU B O 1
ATOM 5505 N N . SER B 1 162 ? -32.125 15.891 2.717 1 89.31 162 SER B N 1
ATOM 5506 C CA . SER B 1 162 ? -33.125 15.883 1.645 1 89.31 162 SER B CA 1
ATOM 5507 C C . SER B 1 162 ? -32.5 15.492 0.312 1 89.31 162 SER B C 1
ATOM 5509 O O . SER B 1 162 ? -33.219 15.102 -0.62 1 89.31 162 SER B O 1
ATOM 5511 N N . LEU B 1 163 ? -31.172 15.688 0.223 1 90.88 163 LEU B N 1
ATOM 5512 C CA . LEU B 1 163 ? -30.469 15.305 -0.99 1 90.88 163 LEU B CA 1
ATOM 5513 C C . LEU B 1 163 ? -30.234 13.797 -1.033 1 90.88 163 LEU B C 1
ATOM 5515 O O . LEU B 1 163 ? -30 13.234 -2.102 1 90.88 163 LEU B O 1
ATOM 5519 N N . ILE B 1 164 ? -30.203 13.203 0.141 1 89.12 164 ILE B N 1
ATOM 5520 C CA . ILE B 1 164 ? -29.938 11.766 0.227 1 89.12 164 ILE B CA 1
ATOM 5521 C C . ILE B 1 164 ? -31.234 10.984 0.062 1 89.12 164 ILE B C 1
ATOM 5523 O O . ILE B 1 164 ? -31.812 10.531 1.047 1 89.12 164 ILE B O 1
ATOM 5527 N N . THR B 1 165 ? -31.844 11.086 -1.124 1 75.56 165 THR B N 1
ATOM 5528 C CA . THR B 1 165 ? -33.156 10.477 -1.396 1 75.56 165 THR B CA 1
ATOM 5529 C C . THR B 1 165 ? -32.969 9.062 -1.948 1 75.56 165 THR B C 1
ATOM 5531 O O . THR B 1 165 ? -31.875 8.648 -2.289 1 75.56 165 THR B O 1
ATOM 5534 N N . THR B 1 166 ? -34.125 8.344 -1.891 1 67.12 166 THR B N 1
ATOM 5535 C CA . THR B 1 166 ? -34.188 6.93 -2.238 1 67.12 166 THR B CA 1
ATOM 5536 C C . THR B 1 166 ? -33.844 6.719 -3.709 1 67.12 166 THR B C 1
ATOM 5538 O O . THR B 1 166 ? -34.438 7.34 -4.586 1 67.12 166 THR B O 1
ATOM 5541 N N . HIS B 1 167 ? -32.656 6.387 -3.932 1 66.44 167 HIS B N 1
ATOM 5542 C CA . HIS B 1 167 ? -32.281 5.891 -5.254 1 66.44 167 HIS B CA 1
ATOM 5543 C C . HIS B 1 167 ? -31.812 4.441 -5.184 1 66.44 167 HIS B C 1
ATOM 5545 O O . HIS B 1 167 ? -31.406 3.963 -4.121 1 66.44 167 HIS B O 1
ATOM 5551 N N . GLN B 1 168 ? -32.094 3.793 -6.27 1 59.78 168 GLN B N 1
ATOM 5552 C CA . GLN B 1 168 ? -31.609 2.42 -6.324 1 59.78 168 GLN B CA 1
ATOM 5553 C C . GLN B 1 168 ? -30.094 2.385 -6.375 1 59.78 168 GLN B C 1
ATOM 5555 O O . GLN B 1 168 ? -29.469 3.102 -7.168 1 59.78 168 GLN B O 1
ATOM 5560 N N . PHE B 1 169 ? -29.547 1.72 -5.453 1 57.56 169 PHE B N 1
ATOM 5561 C CA . PHE B 1 169 ? -28.109 1.511 -5.363 1 57.56 169 PHE B CA 1
ATOM 5562 C C . PHE B 1 169 ? -27.562 0.884 -6.645 1 57.56 169 PHE B C 1
ATOM 5564 O O . PHE B 1 169 ? -28.203 0.001 -7.223 1 57.56 169 PHE B O 1
ATOM 5571 N N . GLY B 1 170 ? -26.422 1.347 -7.098 1 58.5 170 GLY B N 1
ATOM 5572 C CA . GLY B 1 170 ? -25.719 0.75 -8.234 1 58.5 170 GLY B CA 1
ATOM 5573 C C . GLY B 1 170 ? -25.984 1.478 -9.539 1 58.5 170 GLY B C 1
ATOM 5574 O O . GLY B 1 170 ? -25.438 1.103 -10.578 1 58.5 170 GLY B O 1
ATOM 5575 N N . GLU B 1 171 ? -26.703 2.578 -9.367 1 56 171 GLU B N 1
ATOM 5576 C CA . GLU B 1 171 ? -27.031 3.295 -10.594 1 56 171 GLU B CA 1
ATOM 5577 C C . GLU B 1 171 ? -25.906 4.23 -11.016 1 56 171 GLU B C 1
ATOM 5579 O O . GLU B 1 171 ? -25.828 4.625 -12.18 1 56 171 GLU B O 1
ATOM 5584 N N . LEU B 1 172 ? -25.062 4.34 -10.086 1 62.19 172 LEU B N 1
ATOM 5585 C CA . LEU B 1 172 ? -24.047 5.336 -10.414 1 62.19 172 LEU B CA 1
ATOM 5586 C C . LEU B 1 172 ? -22.906 4.711 -11.211 1 62.19 172 LEU B C 1
ATOM 5588 O O . LEU B 1 172 ? -22.391 3.65 -10.844 1 62.19 172 LEU B O 1
ATOM 5592 N N . SER B 1 173 ? -22.734 5.277 -12.312 1 66.38 173 SER B N 1
ATOM 5593 C CA . SER B 1 173 ? -21.562 4.941 -13.133 1 66.38 173 SER B CA 1
ATOM 5594 C C . SER B 1 173 ? -20.438 5.957 -12.938 1 66.38 173 SER B C 1
ATOM 5596 O O . SER B 1 173 ? -20.656 7.16 -13.07 1 66.38 173 SER B O 1
ATOM 5598 N N . PHE B 1 174 ? -19.359 5.527 -12.43 1 74.5 174 PHE B N 1
ATOM 5599 C CA . PHE B 1 174 ? -18.172 6.371 -12.305 1 74.5 174 PHE B CA 1
ATOM 5600 C C . PHE B 1 174 ? -17.109 5.969 -13.32 1 74.5 174 PHE B C 1
ATOM 5602 O O . PHE B 1 174 ? -16.797 4.785 -13.461 1 74.5 174 PHE B O 1
ATOM 5609 N N . SER B 1 175 ? -16.766 6.895 -14.133 1 73.38 175 SER B N 1
ATOM 5610 C CA . SER B 1 175 ? -15.68 6.648 -15.086 1 73.38 175 SER B CA 1
ATOM 5611 C C . SER B 1 175 ? -14.633 7.754 -15.031 1 73.38 175 SER B C 1
ATOM 5613 O O . SER B 1 175 ? -14.969 8.938 -14.938 1 73.38 175 SER B O 1
ATOM 5615 N N . LEU B 1 176 ? -13.438 7.348 -14.852 1 82.75 176 LEU B N 1
ATOM 5616 C CA . LEU B 1 176 ? -12.297 8.258 -14.875 1 82.75 176 LEU B CA 1
ATOM 5617 C C . LEU B 1 176 ? -11.289 7.84 -15.93 1 82.75 176 LEU B C 1
ATOM 5619 O O . LEU B 1 176 ? -10.742 6.734 -15.875 1 82.75 176 LEU B O 1
ATOM 5623 N N . ARG B 1 177 ? -11.07 8.719 -16.859 1 76.62 177 ARG B N 1
ATOM 5624 C CA . ARG B 1 177 ? -10.148 8.391 -17.938 1 76.62 177 ARG B CA 1
ATOM 5625 C C . ARG B 1 177 ? -8.734 8.859 -17.609 1 76.62 177 ARG B C 1
ATOM 5627 O O . ARG B 1 177 ? -7.762 8.164 -17.922 1 76.62 177 ARG B O 1
ATOM 5634 N N . ASP B 1 178 ? -8.664 9.969 -16.984 1 84.75 178 ASP B N 1
ATOM 5635 C CA . ASP B 1 178 ? -7.367 10.562 -16.656 1 84.75 178 ASP B CA 1
ATOM 5636 C C . ASP B 1 178 ? -7.18 10.68 -15.148 1 84.75 178 ASP B C 1
ATOM 5638 O O . ASP B 1 178 ? -7.832 11.5 -14.5 1 84.75 178 ASP B O 1
ATOM 5642 N N . GLU B 1 179 ? -6.258 9.875 -14.633 1 89.19 179 GLU B N 1
ATOM 5643 C CA . GLU B 1 179 ? -6.016 9.844 -13.195 1 89.19 179 GLU B CA 1
ATOM 5644 C C . GLU B 1 179 ? -5.445 11.172 -12.703 1 89.19 179 GLU B C 1
ATOM 5646 O O . GLU B 1 179 ? -5.406 11.43 -11.492 1 89.19 179 GLU B O 1
ATOM 5651 N N . GLN B 1 180 ? -5.035 12.102 -13.633 1 87.44 180 GLN B N 1
ATOM 5652 C CA . GLN B 1 180 ? -4.488 13.406 -13.266 1 87.44 180 GLN B CA 1
ATOM 5653 C C . GLN B 1 180 ? -5.594 14.438 -13.078 1 87.44 180 GLN B C 1
ATOM 5655 O O . GLN B 1 180 ? -5.34 15.555 -12.633 1 87.44 180 GLN B O 1
ATOM 5660 N N . GLN B 1 181 ? -6.832 14.047 -13.328 1 89.19 181 GLN B N 1
ATOM 5661 C CA . GLN B 1 181 ? -7.953 14.961 -13.117 1 89.19 181 GLN B CA 1
ATOM 5662 C C . GLN B 1 181 ? -8.047 15.367 -11.648 1 89.19 181 GLN B C 1
ATOM 5664 O O . GLN B 1 181 ? -7.711 14.586 -10.758 1 89.19 181 GLN B O 1
ATOM 5669 N N . ALA B 1 182 ? -8.562 16.562 -11.453 1 92.06 182 ALA B N 1
ATOM 5670 C CA . ALA B 1 182 ? -8.664 17.125 -10.109 1 92.06 182 ALA B CA 1
ATOM 5671 C C . ALA B 1 182 ? -9.742 16.406 -9.297 1 92.06 182 ALA B C 1
ATOM 5673 O O . ALA B 1 182 ? -10.812 16.094 -9.82 1 92.06 182 ALA B O 1
ATOM 5674 N N . ILE B 1 183 ? -9.445 16.109 -8.055 1 94.88 183 ILE B N 1
ATOM 5675 C CA . ILE B 1 183 ? -10.422 15.492 -7.164 1 94.88 183 ILE B CA 1
ATOM 5676 C C . ILE B 1 183 ? -10.797 16.469 -6.055 1 94.88 183 ILE B C 1
ATOM 5678 O O . ILE B 1 183 ? -11.922 16.438 -5.543 1 94.88 183 ILE B O 1
ATOM 5682 N N . SER B 1 184 ? -9.875 17.375 -5.73 1 96.31 184 SER B N 1
ATOM 5683 C CA . SER B 1 184 ? -10.117 18.359 -4.676 1 96.31 184 SER B CA 1
ATOM 5684 C C . SER B 1 184 ? -9.234 19.594 -4.855 1 96.31 184 SER B C 1
ATOM 5686 O O . SER B 1 184 ? -8.234 19.547 -5.566 1 96.31 184 SER B O 1
ATOM 5688 N N . ILE B 1 185 ? -9.672 20.688 -4.273 1 93.81 185 ILE B N 1
ATOM 5689 C CA . ILE B 1 185 ? -8.914 21.922 -4.188 1 93.81 185 ILE B CA 1
ATOM 5690 C C . ILE B 1 185 ? -8.844 22.391 -2.734 1 93.81 185 ILE B C 1
ATOM 5692 O O . ILE B 1 185 ? -9.867 22.516 -2.062 1 93.81 185 ILE B O 1
ATOM 5696 N N . ASN B 1 186 ? -7.672 22.578 -2.281 1 92.31 186 ASN B N 1
ATOM 5697 C CA . ASN B 1 186 ? -7.422 23.094 -0.941 1 92.31 186 ASN B CA 1
ATOM 5698 C C . ASN B 1 186 ? -6.863 24.516 -0.988 1 92.31 186 ASN B C 1
ATOM 5700 O O . ASN B 1 186 ? -6.301 24.938 -2.002 1 92.31 186 ASN B O 1
ATOM 5704 N N . VAL B 1 187 ? -7.105 25.219 0.133 1 86.31 187 VAL B N 1
ATOM 5705 C CA . VAL B 1 187 ? -6.715 26.625 0.162 1 86.31 187 VAL B CA 1
ATOM 5706 C C . VAL B 1 187 ? -5.66 26.844 1.245 1 86.31 187 VAL B C 1
ATOM 5708 O O . VAL B 1 187 ? -5.785 26.328 2.355 1 86.31 187 VAL B O 1
ATOM 5711 N N . THR B 1 188 ? -4.574 27.516 0.911 1 81.56 188 THR B N 1
ATOM 5712 C CA . THR B 1 188 ? -3.557 27.875 1.894 1 81.56 188 THR B CA 1
ATOM 5713 C C . THR B 1 188 ? -3.441 29.391 2.021 1 81.56 188 THR B C 1
ATOM 5715 O O . THR B 1 188 ? -3.84 30.125 1.115 1 81.56 188 THR B O 1
ATOM 5718 N N . SER B 1 189 ? -3.002 29.859 3.281 1 70.44 189 SER B N 1
ATOM 5719 C CA . SER B 1 189 ? -2.828 31.297 3.52 1 70.44 189 SER B CA 1
ATOM 5720 C C . SER B 1 189 ? -1.506 31.797 2.945 1 70.44 189 SER B C 1
ATOM 5722 O O . SER B 1 189 ? -0.456 31.188 3.18 1 70.44 189 SER B O 1
ATOM 5724 N N . GLY B 1 190 ? -1.359 32 1.689 1 56.22 190 GLY B N 1
ATOM 5725 C CA . GLY B 1 190 ? -0.134 32.469 1.044 1 56.22 190 GLY B CA 1
ATOM 5726 C C . GLY B 1 190 ? 0.594 33.531 1.825 1 56.22 190 GLY B C 1
ATOM 5727 O O . GLY B 1 190 ? -0.015 34.25 2.627 1 56.22 190 GLY B O 1
ATOM 5728 N N . THR B 1 191 ? 1.952 33.5 1.889 1 49.44 191 THR B N 1
ATOM 5729 C CA . THR B 1 191 ? 2.783 34.5 2.512 1 49.44 191 THR B CA 1
ATOM 5730 C C . THR B 1 191 ? 2.439 35.906 1.965 1 49.44 191 THR B C 1
ATOM 5732 O O . THR B 1 191 ? 2.602 36.906 2.658 1 49.44 191 THR B O 1
ATOM 5735 N N . SER B 1 192 ? 2.078 35.906 0.682 1 50.91 192 SER B N 1
ATOM 5736 C CA . SER B 1 192 ? 1.823 37.188 0.021 1 50.91 192 SER B CA 1
ATOM 5737 C C . SER B 1 192 ? 0.464 37.75 0.418 1 50.91 192 SER B C 1
ATOM 5739 O O . SER B 1 192 ? 0.066 38.812 -0.059 1 50.91 192 SER B O 1
ATOM 5741 N N . GLY B 1 193 ? -0.229 37.125 1.287 1 60.66 193 GLY B N 1
ATOM 5742 C CA . GLY B 1 193 ? -1.513 37.625 1.767 1 60.66 193 GLY B CA 1
ATOM 5743 C C . GLY B 1 193 ? -2.693 37.031 1.033 1 60.66 193 GLY B C 1
ATOM 5744 O O . GLY B 1 193 ? -3.787 36.906 1.592 1 60.66 193 GLY B O 1
ATOM 5745 N N . GLN B 1 194 ? -2.523 36.625 -0.244 1 68.56 194 GLN B N 1
ATOM 5746 C CA . GLN B 1 194 ? -3.67 36 -0.915 1 68.56 194 GLN B CA 1
ATOM 5747 C C . GLN B 1 194 ? -3.625 34.5 -0.812 1 68.56 194 GLN B C 1
ATOM 5749 O O . GLN B 1 194 ? -2.559 33.875 -0.943 1 68.56 194 GLN B O 1
ATOM 5754 N N . PRO B 1 195 ? -4.773 33.906 -0.656 1 78.06 195 PRO B N 1
ATOM 5755 C CA . PRO B 1 195 ? -4.832 32.438 -0.538 1 78.06 195 PRO B CA 1
ATOM 5756 C C . PRO B 1 195 ? -4.426 31.734 -1.827 1 78.06 195 PRO B C 1
ATOM 5758 O O . PRO B 1 195 ? -4.684 32.219 -2.922 1 78.06 195 PRO B O 1
ATOM 5761 N N . LYS B 1 196 ? -3.656 30.656 -1.729 1 82.31 196 LYS B N 1
ATOM 5762 C CA . LYS B 1 196 ? -3.289 29.797 -2.85 1 82.31 196 LYS B CA 1
ATOM 5763 C C . LYS B 1 196 ? -4.238 28.609 -2.963 1 82.31 196 LYS B C 1
ATOM 5765 O O . LYS B 1 196 ? -4.664 28.047 -1.951 1 82.31 196 LYS B O 1
ATOM 5770 N N . LEU B 1 197 ? -4.582 28.312 -4.203 1 87.44 197 LEU B N 1
ATOM 5771 C CA . LEU B 1 197 ? -5.445 27.172 -4.484 1 87.44 197 LEU B CA 1
ATOM 5772 C C . LEU B 1 197 ? -4.629 25.969 -4.941 1 87.44 197 LEU B C 1
ATOM 5774 O O . LEU B 1 197 ? -4.047 25.984 -6.027 1 87.44 197 LEU B O 1
ATOM 5778 N N . ILE B 1 198 ? -4.574 24.984 -4.148 1 90.75 198 ILE B N 1
ATOM 5779 C CA . ILE B 1 198 ? -3.781 23.781 -4.418 1 90.75 198 ILE B CA 1
ATOM 5780 C C . ILE B 1 198 ? -4.684 22.688 -4.961 1 90.75 198 ILE B C 1
ATOM 5782 O O . ILE B 1 198 ? -5.664 22.297 -4.316 1 90.75 198 ILE B O 1
ATOM 5786 N N . VAL B 1 199 ? -4.348 22.141 -6.109 1 91.56 199 VAL B N 1
ATOM 5787 C CA . VAL B 1 199 ? -5.191 21.172 -6.801 1 91.56 199 VAL B CA 1
ATOM 5788 C C . VAL B 1 199 ? -4.633 19.766 -6.598 1 91.56 199 VAL B C 1
ATOM 5790 O O . VAL B 1 199 ? -3.465 19.5 -6.902 1 91.56 199 VAL B O 1
ATOM 5793 N N . TYR B 1 200 ? -5.457 18.906 -6.031 1 93.06 200 TYR B N 1
ATOM 5794 C CA . TYR B 1 200 ? -5.113 17.5 -5.871 1 93.06 200 TYR B CA 1
ATOM 5795 C C . TYR B 1 200 ? -5.691 16.656 -7.008 1 93.06 200 TYR B C 1
ATOM 5797 O O . TYR B 1 200 ? -6.82 16.891 -7.445 1 93.06 200 TYR B O 1
ATOM 5805 N N . SER B 1 201 ? -4.914 15.758 -7.543 1 92.25 201 SER B N 1
ATOM 5806 C CA . SER B 1 201 ? -5.387 14.836 -8.57 1 92.25 201 SER B CA 1
ATOM 5807 C C . SER B 1 201 ? -5.859 13.516 -7.961 1 92.25 201 SER B C 1
ATOM 5809 O O . SER B 1 201 ? -5.5 13.188 -6.828 1 92.25 201 SER B O 1
ATOM 5811 N N . HIS B 1 202 ? -6.695 12.727 -8.734 1 93.31 202 HIS B N 1
ATOM 5812 C CA . HIS B 1 202 ? -7.094 11.391 -8.312 1 93.31 202 HIS B CA 1
ATOM 5813 C C . HIS B 1 202 ? -5.875 10.516 -8.039 1 93.31 202 HIS B C 1
ATOM 5815 O O . HIS B 1 202 ? -5.805 9.844 -7.004 1 93.31 202 HIS B O 1
ATOM 5821 N N . ARG B 1 203 ? -4.859 10.617 -8.891 1 92.44 203 ARG B N 1
ATOM 5822 C CA . ARG B 1 203 ? -3.641 9.82 -8.773 1 92.44 203 ARG B CA 1
ATOM 5823 C C . ARG B 1 203 ? -2.887 10.156 -7.492 1 92.44 203 ARG B C 1
ATOM 5825 O O . ARG B 1 203 ? -2.484 9.266 -6.75 1 92.44 203 ARG B O 1
ATOM 5832 N N . GLY B 1 204 ? -2.75 11.414 -7.285 1 93.06 204 GLY B N 1
ATOM 5833 C CA . GLY B 1 204 ? -2.01 11.844 -6.109 1 93.06 204 GLY B CA 1
ATOM 5834 C C . GLY B 1 204 ? -2.66 11.422 -4.809 1 93.06 204 GLY B C 1
ATOM 5835 O O . GLY B 1 204 ? -1.982 10.93 -3.9 1 93.06 204 GLY B O 1
ATOM 5836 N N . VAL B 1 205 ? -3.988 11.578 -4.738 1 96.19 205 VAL B N 1
ATOM 5837 C CA . VAL B 1 205 ? -4.715 11.203 -3.529 1 96.19 205 VAL B CA 1
ATOM 5838 C C . VAL B 1 205 ? -4.652 9.695 -3.336 1 96.19 205 VAL B C 1
ATOM 5840 O O . VAL B 1 205 ? -4.469 9.211 -2.217 1 96.19 205 VAL B O 1
ATOM 5843 N N . PHE B 1 206 ? -4.766 8.984 -4.457 1 96.19 206 PHE B N 1
ATOM 5844 C CA . PHE B 1 206 ? -4.676 7.527 -4.422 1 96.19 206 PHE B CA 1
ATOM 5845 C C . PHE B 1 206 ? -3.332 7.082 -3.855 1 96.19 206 PHE B C 1
ATOM 5847 O O . PHE B 1 206 ? -3.281 6.301 -2.904 1 96.19 206 PHE B O 1
ATOM 5854 N N . LEU B 1 207 ? -2.281 7.574 -4.355 1 96.19 207 LEU B N 1
ATOM 5855 C CA . LEU B 1 207 ? -0.931 7.164 -3.99 1 96.19 207 LEU B CA 1
ATOM 5856 C C . LEU B 1 207 ? -0.585 7.625 -2.578 1 96.19 207 LEU B C 1
ATOM 5858 O O . LEU B 1 207 ? 0.041 6.887 -1.815 1 96.19 207 LEU B O 1
ATOM 5862 N N . ASN B 1 208 ? -0.992 8.812 -2.182 1 97.12 208 ASN B N 1
ATOM 5863 C CA . ASN B 1 208 ? -0.715 9.281 -0.827 1 97.12 208 ASN B CA 1
ATOM 5864 C C . ASN B 1 208 ? -1.466 8.461 0.215 1 97.12 208 ASN B C 1
ATOM 5866 O O . ASN B 1 208 ? -0.933 8.18 1.29 1 97.12 208 ASN B O 1
ATOM 5870 N N . SER B 1 209 ? -2.717 8.109 -0.111 1 98.38 209 SER B N 1
ATOM 5871 C CA . SER B 1 209 ? -3.494 7.277 0.798 1 98.38 209 SER B CA 1
ATOM 5872 C C . SER B 1 209 ? -2.793 5.949 1.063 1 98.38 209 SER B C 1
ATOM 5874 O O . SER B 1 209 ? -2.633 5.543 2.217 1 98.38 209 SER B O 1
ATOM 5876 N N . ILE B 1 210 ? -2.342 5.344 0.019 1 98.31 210 ILE B N 1
ATOM 5877 C CA . ILE B 1 210 ? -1.692 4.043 0.154 1 98.31 210 ILE B CA 1
ATOM 5878 C C . ILE B 1 210 ? -0.326 4.215 0.812 1 98.31 210 ILE B C 1
ATOM 5880 O O . ILE B 1 210 ? 0.097 3.375 1.608 1 98.31 210 ILE B O 1
ATOM 5884 N N . SER B 1 211 ? 0.363 5.262 0.464 1 97.94 211 SER B N 1
ATOM 5885 C CA . SER B 1 211 ? 1.641 5.547 1.109 1 97.94 211 SER B CA 1
ATOM 5886 C C . SER B 1 211 ? 1.479 5.68 2.619 1 97.94 211 SER B C 1
ATOM 5888 O O . SER B 1 211 ? 2.299 5.168 3.385 1 97.94 211 SER B O 1
ATOM 5890 N N . ASN B 1 212 ? 0.412 6.383 3.068 1 98.31 212 ASN B N 1
ATOM 5891 C CA . ASN B 1 212 ? 0.111 6.492 4.492 1 98.31 212 ASN B CA 1
ATOM 5892 C C . ASN B 1 212 ? -0.061 5.121 5.137 1 98.31 212 ASN B C 1
ATOM 5894 O O . ASN B 1 212 ? 0.419 4.887 6.246 1 98.31 212 ASN B O 1
ATOM 5898 N N . VAL B 1 213 ? -0.772 4.258 4.43 1 98.69 213 VAL B N 1
ATOM 5899 C CA . VAL B 1 213 ? -1.017 2.914 4.949 1 98.69 213 VAL B CA 1
ATOM 5900 C C . VAL B 1 213 ? 0.311 2.186 5.141 1 98.69 213 VAL B C 1
ATOM 5902 O O . VAL B 1 213 ? 0.538 1.56 6.18 1 98.69 213 VAL B O 1
ATOM 5905 N N . LEU B 1 214 ? 1.19 2.314 4.184 1 98.38 214 LEU B N 1
ATOM 5906 C CA . LEU B 1 214 ? 2.48 1.635 4.234 1 98.38 214 LEU B CA 1
ATOM 5907 C C . LEU B 1 214 ? 3.385 2.266 5.289 1 98.38 214 LEU B C 1
ATOM 5909 O O . LEU B 1 214 ? 3.996 1.556 6.094 1 98.38 214 LEU B O 1
ATOM 5913 N N . ASP B 1 215 ? 3.453 3.584 5.27 1 97.62 215 ASP B N 1
ATOM 5914 C CA . ASP B 1 215 ? 4.328 4.312 6.18 1 97.62 215 ASP B CA 1
ATOM 5915 C C . ASP B 1 215 ? 3.977 4.016 7.637 1 97.62 215 ASP B C 1
ATOM 5917 O O . ASP B 1 215 ? 4.867 3.84 8.469 1 97.62 215 ASP B O 1
ATOM 5921 N N . TRP B 1 216 ? 2.717 3.961 7.836 1 97.56 216 TRP B N 1
ATOM 5922 C CA . TRP B 1 216 ? 2.217 3.875 9.203 1 97.56 216 TRP B CA 1
ATOM 5923 C C . TRP B 1 216 ? 1.847 2.439 9.562 1 97.56 216 TRP B C 1
ATOM 5925 O O . TRP B 1 216 ? 1.263 2.188 10.617 1 97.56 216 TRP B O 1
ATOM 5935 N N . ASP B 1 217 ? 2.096 1.534 8.695 1 96.69 217 ASP B N 1
ATOM 5936 C CA . ASP B 1 217 ? 1.772 0.122 8.875 1 96.69 217 ASP B CA 1
ATOM 5937 C C . ASP B 1 217 ? 0.336 -0.054 9.359 1 96.69 217 ASP B C 1
ATOM 5939 O O . ASP B 1 217 ? 0.096 -0.708 10.375 1 96.69 217 ASP B O 1
ATOM 5943 N N . ILE B 1 218 ? -0.578 0.604 8.711 1 98.25 218 ILE B N 1
ATOM 5944 C CA . ILE B 1 218 ? -1.979 0.513 9.109 1 98.25 218 ILE B CA 1
ATOM 5945 C C . ILE B 1 218 ? -2.527 -0.868 8.75 1 98.25 218 ILE B C 1
ATOM 5947 O O . ILE B 1 218 ? -2.492 -1.276 7.59 1 98.25 218 ILE B O 1
ATOM 5951 N N . PRO B 1 219 ? -3.006 -1.604 9.742 1 97.44 219 PRO B N 1
ATOM 5952 C CA . PRO B 1 219 ? -3.572 -2.926 9.461 1 97.44 219 PRO B CA 1
ATOM 5953 C C . PRO B 1 219 ? -4.973 -2.854 8.859 1 97.44 219 PRO B C 1
ATOM 5955 O O . PRO B 1 219 ? -5.535 -1.763 8.727 1 97.44 219 PRO B O 1
ATOM 5958 N N . LYS B 1 220 ? -5.496 -3.971 8.469 1 96.94 220 LYS B N 1
ATOM 5959 C CA . LYS B 1 220 ? -6.906 -4.047 8.094 1 96.94 220 LYS B CA 1
ATOM 5960 C C . LYS B 1 220 ? -7.805 -3.65 9.258 1 96.94 220 LYS B C 1
ATOM 5962 O O . LYS B 1 220 ? -7.512 -3.969 10.414 1 96.94 220 LYS B O 1
ATOM 5967 N N . ARG B 1 221 ? -8.797 -2.869 9 1 97.56 221 ARG B N 1
ATOM 5968 C CA . ARG B 1 221 ? -9.883 -2.512 9.906 1 97.56 221 ARG B CA 1
ATOM 5969 C C . ARG B 1 221 ? -9.367 -1.657 11.062 1 97.56 221 ARG B C 1
ATOM 5971 O O . ARG B 1 221 ? -9.641 -1.946 12.227 1 97.56 221 ARG B O 1
ATOM 5978 N N . PRO B 1 222 ? -8.594 -0.664 10.758 1 98.5 222 PRO B N 1
ATOM 5979 C CA . PRO B 1 222 ? -8.219 0.264 11.828 1 98.5 222 PRO B CA 1
ATOM 5980 C C . PRO B 1 222 ? -9.414 1.056 12.359 1 98.5 222 PRO B C 1
ATOM 5982 O O . PRO B 1 222 ? -10.438 1.179 11.68 1 98.5 222 PRO B O 1
ATOM 5985 N N . ILE B 1 223 ? -9.297 1.506 13.578 1 98.81 223 ILE B N 1
ATOM 5986 C CA . ILE B 1 223 ? -10.273 2.432 14.148 1 98.81 223 ILE B CA 1
ATOM 5987 C C . ILE B 1 223 ? -9.641 3.814 14.297 1 98.81 223 ILE B C 1
ATOM 5989 O O . ILE B 1 223 ? -8.742 4.008 15.125 1 98.81 223 ILE B O 1
ATOM 5993 N N . PHE B 1 224 ? -10.141 4.777 13.531 1 98.94 224 PHE B N 1
ATOM 5994 C CA . PHE B 1 224 ? -9.5 6.074 13.367 1 98.94 224 PHE B CA 1
ATOM 5995 C C . PHE B 1 224 ? -10.344 7.18 13.992 1 98.94 224 PHE B C 1
ATOM 5997 O O . PHE B 1 224 ? -11.508 7.359 13.625 1 98.94 224 PHE B O 1
ATOM 6004 N N . LEU B 1 225 ? -9.773 7.906 14.93 1 98.88 225 LEU B N 1
ATOM 6005 C CA . LEU B 1 225 ? -10.453 9.031 15.562 1 98.88 225 LEU B CA 1
ATOM 6006 C C . LEU B 1 225 ? -10.062 10.352 14.891 1 98.88 225 LEU B C 1
ATOM 6008 O O . LEU B 1 225 ? -8.883 10.695 14.836 1 98.88 225 LEU B O 1
ATOM 6012 N N . TRP B 1 226 ? -11.07 11.07 14.43 1 98.56 226 TRP B N 1
ATOM 6013 C CA . TRP B 1 226 ? -10.82 12.328 13.742 1 98.56 226 TRP B CA 1
ATOM 6014 C C . TRP B 1 226 ? -10.594 13.461 14.734 1 98.56 226 TRP B C 1
ATOM 6016 O O . TRP B 1 226 ? -11.555 14.07 15.219 1 98.56 226 TRP B O 1
ATOM 6026 N N . THR B 1 227 ? -9.336 13.703 15.008 1 97.44 227 THR B N 1
ATOM 6027 C CA . THR B 1 227 ? -8.898 14.891 15.742 1 97.44 227 THR B CA 1
ATOM 6028 C C . THR B 1 227 ? -8.305 15.922 14.789 1 97.44 227 THR B C 1
ATOM 6030 O O . THR B 1 227 ? -8.406 17.125 15.023 1 97.44 227 THR B O 1
ATOM 6033 N N . LEU B 1 228 ? -7.691 15.43 13.727 1 95.88 228 LEU B N 1
ATOM 6034 C CA . LEU B 1 228 ? -7.223 16.266 12.617 1 95.88 228 LEU B CA 1
ATOM 6035 C C . LEU B 1 228 ? -8.398 16.766 11.789 1 95.88 228 LEU B C 1
ATOM 6037 O O . LEU B 1 228 ? -9.266 15.992 11.391 1 95.88 228 LEU B O 1
ATOM 6041 N N . PRO B 1 229 ? -8.445 18.062 11.562 1 95.44 229 PRO B N 1
ATOM 6042 C CA . PRO B 1 229 ? -9.531 18.531 10.703 1 95.44 229 PRO B CA 1
ATOM 6043 C C . PRO B 1 229 ? -9.508 17.906 9.312 1 95.44 229 PRO B C 1
ATOM 6045 O O . PRO B 1 229 ? -8.492 17.969 8.617 1 95.44 229 PRO B O 1
ATOM 6048 N N . MET B 1 230 ? -10.617 17.375 8.867 1 97.06 230 MET B N 1
ATOM 6049 C CA . MET B 1 230 ? -10.719 16.734 7.562 1 97.06 230 MET B CA 1
ATOM 6050 C C . MET B 1 230 ? -10.477 17.734 6.438 1 97.06 230 MET B C 1
ATOM 6052 O O . MET B 1 230 ? -9.961 17.375 5.379 1 97.06 230 MET B O 1
ATOM 6056 N N . PHE B 1 231 ? -10.812 19 6.707 1 95.06 231 PHE B N 1
ATOM 6057 C CA . PHE B 1 231 ? -10.695 19.984 5.648 1 95.06 231 PHE B CA 1
ATOM 6058 C C . PHE B 1 231 ? -9.234 20.359 5.406 1 95.06 231 PHE B C 1
ATOM 6060 O O . PHE B 1 231 ? -8.891 20.938 4.371 1 95.06 231 PHE B O 1
ATOM 6067 N N . HIS B 1 232 ? -8.383 20.125 6.398 1 93.81 232 HIS B N 1
ATOM 6068 C CA . HIS B 1 232 ? -6.961 20.422 6.23 1 93.81 232 HIS B CA 1
ATOM 6069 C C . HIS B 1 232 ? -6.273 19.359 5.379 1 93.81 232 HIS B C 1
ATOM 6071 O O . HIS B 1 232 ? -6.027 18.234 5.852 1 93.81 232 HIS B O 1
ATOM 6077 N N . CYS B 1 233 ? -5.879 19.703 4.176 1 94.25 233 CYS B N 1
ATOM 6078 C CA . CYS B 1 233 ? -5.297 18.766 3.221 1 94.25 233 CYS B CA 1
ATOM 6079 C C . CYS B 1 233 ? -6.172 17.531 3.068 1 94.25 233 CYS B C 1
ATOM 6081 O O . CYS B 1 233 ? -5.664 16.406 2.984 1 94.25 233 CYS B O 1
ATOM 6083 N N . ASN B 1 234 ? -7.484 17.781 3.217 1 96.94 234 ASN B N 1
ATOM 6084 C CA . ASN B 1 234 ? -8.43 16.672 3.143 1 96.94 234 ASN B CA 1
ATOM 6085 C C . ASN B 1 234 ? -8.109 15.586 4.164 1 96.94 234 ASN B C 1
ATOM 6087 O O . ASN B 1 234 ? -8.078 14.398 3.826 1 96.94 234 ASN B O 1
ATOM 6091 N N . GLY B 1 235 ? -7.82 16.031 5.352 1 97.25 235 GLY B N 1
ATOM 6092 C CA . GLY B 1 235 ? -7.5 15.086 6.406 1 97.25 235 GLY B CA 1
ATOM 6093 C C . GLY B 1 235 ? -6.242 14.281 6.129 1 97.25 235 GLY B C 1
ATOM 6094 O O . GLY B 1 235 ? -6.172 13.094 6.457 1 97.25 235 GLY B O 1
ATOM 6095 N N . TRP B 1 236 ? -5.305 14.836 5.445 1 97.25 236 TRP B N 1
ATOM 6096 C CA . TRP B 1 236 ? -4.059 14.188 5.059 1 97.25 236 TRP B CA 1
ATOM 6097 C C . TRP B 1 236 ? -4.336 12.922 4.254 1 97.25 236 TRP B C 1
ATOM 6099 O O . TRP B 1 236 ? -3.617 11.93 4.379 1 97.25 236 TRP B O 1
ATOM 6109 N N . CYS B 1 237 ? -5.449 12.828 3.572 1 98.12 237 CYS B N 1
ATOM 6110 C CA . CYS B 1 237 ? -5.887 11.758 2.689 1 98.12 237 CYS B CA 1
ATOM 6111 C C . CYS B 1 237 ? -6.352 10.547 3.492 1 98.12 237 CYS B C 1
ATOM 6113 O O . CYS B 1 237 ? -6.582 9.477 2.93 1 98.12 237 CYS B O 1
ATOM 6115 N N . PHE B 1 238 ? -6.609 10.664 4.785 1 98.75 238 PHE B N 1
ATOM 6116 C CA . PHE B 1 238 ? -6.996 9.531 5.617 1 98.75 238 PHE B CA 1
ATOM 6117 C C . PHE B 1 238 ? -8.469 9.18 5.402 1 98.75 238 PHE B C 1
ATOM 6119 O O . PHE B 1 238 ? -8.891 8.055 5.676 1 98.75 238 PHE B O 1
ATOM 6126 N N . PRO B 1 239 ? -9.375 10.133 4.949 1 98.75 239 PRO B N 1
ATOM 6127 C CA . PRO B 1 239 ? -10.711 9.656 4.578 1 98.75 239 PRO B CA 1
ATOM 6128 C C . PRO B 1 239 ? -10.672 8.5 3.588 1 98.75 239 PRO B C 1
ATOM 6130 O O . PRO B 1 239 ? -11.469 7.562 3.691 1 98.75 239 PRO B O 1
ATOM 6133 N N . TRP B 1 240 ? -9.727 8.531 2.717 1 98.62 240 TRP B N 1
ATOM 6134 C CA . TRP B 1 240 ? -9.602 7.5 1.692 1 98.62 240 TRP B CA 1
ATOM 6135 C C . TRP B 1 240 ? -8.727 6.348 2.186 1 98.62 240 TRP B C 1
ATOM 6137 O O . TRP B 1 240 ? -9.039 5.18 1.936 1 98.62 240 TRP B O 1
ATOM 6147 N N . ALA B 1 241 ? -7.617 6.625 2.939 1 98.69 241 ALA B N 1
ATOM 6148 C CA . ALA B 1 241 ? -6.707 5.594 3.428 1 98.69 241 ALA B CA 1
ATOM 6149 C C . ALA B 1 241 ? -7.43 4.613 4.348 1 98.69 241 ALA B C 1
ATOM 6151 O O . ALA B 1 241 ? -7.215 3.4 4.262 1 98.69 241 ALA B O 1
ATOM 6152 N N . ILE B 1 242 ? -8.266 5.117 5.238 1 98.75 242 ILE B N 1
ATOM 6153 C CA . ILE B 1 242 ? -8.992 4.273 6.18 1 98.75 242 ILE B CA 1
ATOM 6154 C C . ILE B 1 242 ? -10 3.406 5.43 1 98.75 242 ILE B C 1
ATOM 6156 O O . ILE B 1 242 ? -10.211 2.244 5.777 1 98.75 242 ILE B O 1
ATOM 6160 N N . ALA B 1 243 ? -10.609 3.98 4.379 1 98.19 243 ALA B N 1
ATOM 6161 C CA . ALA B 1 243 ? -11.508 3.201 3.529 1 98.19 243 ALA B CA 1
ATOM 6162 C C . ALA B 1 243 ? -10.758 2.074 2.826 1 98.19 243 ALA B C 1
ATOM 6164 O O . ALA B 1 243 ? -11.258 0.956 2.715 1 98.19 243 ALA B O 1
ATOM 6165 N N . ALA B 1 244 ? -9.555 2.346 2.398 1 97.88 244 ALA B N 1
ATOM 6166 C CA . ALA B 1 244 ? -8.742 1.349 1.705 1 97.88 244 ALA B CA 1
ATOM 6167 C C . ALA B 1 244 ? -8.484 0.137 2.596 1 97.88 244 ALA B C 1
ATOM 6169 O O . ALA B 1 244 ? -8.25 -0.966 2.1 1 97.88 244 ALA B O 1
ATOM 6170 N N . ARG B 1 245 ? -8.547 0.361 3.881 1 98.31 245 ARG B N 1
ATOM 6171 C CA . ARG B 1 245 ? -8.25 -0.717 4.82 1 98.31 245 ARG B CA 1
ATOM 6172 C C . ARG B 1 245 ? -9.531 -1.237 5.473 1 98.31 245 ARG B C 1
ATOM 6174 O O . ARG B 1 245 ? -9.469 -2.066 6.383 1 98.31 245 ARG B O 1
ATOM 6181 N N . GLY B 1 246 ? -10.672 -0.7 5.055 1 97.62 246 GLY B N 1
ATOM 6182 C CA . GLY B 1 246 ? -11.938 -1.133 5.625 1 97.62 246 GLY B CA 1
ATOM 6183 C C . GLY B 1 246 ? -12.086 -0.776 7.094 1 97.62 246 GLY B C 1
ATOM 6184 O O . GLY B 1 246 ? -12.633 -1.558 7.875 1 97.62 246 GLY B O 1
ATOM 6185 N N . GLY B 1 247 ? -11.555 0.337 7.5 1 98.38 247 GLY B N 1
ATOM 6186 C CA . GLY B 1 247 ? -11.547 0.732 8.898 1 98.38 247 GLY B CA 1
ATOM 6187 C C . GLY B 1 247 ? -12.812 1.445 9.328 1 98.38 247 GLY B C 1
ATOM 6188 O O . GLY B 1 247 ? -13.82 1.409 8.617 1 98.38 247 GLY B O 1
ATOM 6189 N N . THR B 1 248 ? -12.781 2.016 10.508 1 98.81 248 THR B N 1
ATOM 6190 C CA . THR B 1 248 ? -13.891 2.758 11.086 1 98.81 248 THR B CA 1
ATOM 6191 C C . THR B 1 248 ? -13.492 4.199 11.383 1 98.81 248 THR B C 1
ATOM 6193 O O . THR B 1 248 ? -12.445 4.449 11.992 1 98.81 248 THR B O 1
ATOM 6196 N N . HIS B 1 249 ? -14.336 5.102 10.891 1 98.88 249 HIS B N 1
ATOM 6197 C CA . HIS B 1 249 ? -14.172 6.52 11.195 1 98.88 249 HIS B CA 1
ATOM 6198 C C . HIS B 1 249 ? -14.977 6.91 12.438 1 98.88 249 HIS B C 1
ATOM 6200 O O . HIS B 1 249 ? -16.188 6.695 12.484 1 98.88 249 HIS B O 1
ATOM 6206 N N . ILE B 1 250 ? -14.32 7.445 13.398 1 98.88 250 ILE B N 1
ATOM 6207 C CA . ILE B 1 250 ? -15.008 8.055 14.531 1 98.88 250 ILE B CA 1
ATOM 6208 C C . ILE B 1 250 ? -14.938 9.57 14.43 1 98.88 250 ILE B C 1
ATOM 6210 O O . ILE B 1 250 ? -13.844 10.156 14.484 1 98.88 250 ILE B O 1
ATOM 6214 N N . CYS B 1 251 ? -16.047 10.203 14.297 1 98.31 251 CYS B N 1
ATOM 6215 C CA . CYS B 1 251 ? -16.094 11.648 14.094 1 98.31 251 CYS B CA 1
ATOM 6216 C C . CYS B 1 251 ? -16.156 12.383 15.43 1 98.31 251 CYS B C 1
ATOM 6218 O O . CYS B 1 251 ? -16.719 11.875 16.391 1 98.31 251 CYS B O 1
ATOM 6220 N N . MET B 1 252 ? -15.523 13.492 15.469 1 96.12 252 MET B N 1
ATOM 6221 C CA . MET B 1 252 ? -15.555 14.461 16.562 1 96.12 252 MET B CA 1
ATOM 6222 C C . MET B 1 252 ? -15.625 15.891 16.016 1 96.12 252 MET B C 1
ATOM 6224 O O . MET B 1 252 ? -14.625 16.422 15.523 1 96.12 252 MET B O 1
ATOM 6228 N N . ARG B 1 253 ? -16.734 16.5 16.188 1 93.31 253 ARG B N 1
ATOM 6229 C CA . ARG B 1 253 ? -17.031 17.797 15.586 1 93.31 253 ARG B CA 1
ATOM 6230 C C . ARG B 1 253 ? -15.977 18.828 15.961 1 93.31 253 ARG B C 1
ATOM 6232 O O . ARG B 1 253 ? -15.539 19.609 15.125 1 93.31 253 ARG B O 1
ATOM 6239 N N . LYS B 1 254 ? -15.711 18.875 17.219 1 90.94 254 LYS B N 1
ATOM 6240 C CA . LYS B 1 254 ? -14.703 19.75 17.797 1 90.94 254 LYS B CA 1
ATOM 6241 C C . LYS B 1 254 ? -13.789 18.984 18.75 1 90.94 254 LYS B C 1
ATOM 6243 O O . LYS B 1 254 ? -14.258 18.156 19.531 1 90.94 254 LYS B O 1
ATOM 6248 N N . PHE B 1 255 ? -12.539 19.266 18.672 1 93.62 255 PHE B N 1
ATOM 6249 C CA . PHE B 1 255 ? -11.609 18.562 19.547 1 93.62 255 PHE B CA 1
ATOM 6250 C C . PHE B 1 255 ? -11.852 18.938 21 1 93.62 255 PHE B C 1
ATOM 6252 O O . PHE B 1 255 ? -11.93 20.125 21.344 1 93.62 255 PHE B O 1
ATOM 6259 N N . ASP B 1 256 ? -12.031 17.953 21.719 1 94.56 256 ASP B N 1
ATOM 6260 C CA . ASP B 1 256 ? -12.102 17.984 23.188 1 94.56 256 ASP B CA 1
ATOM 6261 C C . ASP B 1 256 ? -11.328 16.797 23.781 1 94.56 256 ASP B C 1
ATOM 6263 O O . ASP B 1 256 ? -11.672 15.648 23.547 1 94.56 256 ASP B O 1
ATOM 6267 N N . ALA B 1 257 ? -10.344 17.109 24.531 1 96.19 257 ALA B N 1
ATOM 6268 C CA . ALA B 1 257 ? -9.414 16.094 25 1 96.19 257 ALA B CA 1
ATOM 6269 C C . ALA B 1 257 ? -10.125 15.047 25.859 1 96.19 257 ALA B C 1
ATOM 6271 O O . ALA B 1 257 ? -9.852 13.852 25.75 1 96.19 257 ALA B O 1
ATOM 6272 N N . GLU B 1 258 ? -10.945 15.516 26.734 1 97.12 258 GLU B N 1
ATOM 6273 C CA . GLU B 1 258 ? -11.68 14.586 27.594 1 97.12 258 GLU B CA 1
ATOM 6274 C C . GLU B 1 258 ? -12.578 13.664 26.781 1 97.12 258 GLU B C 1
ATOM 6276 O O . GLU B 1 258 ? -12.609 12.461 27 1 97.12 258 GLU B O 1
ATOM 6281 N N . GLU B 1 259 ? -13.281 14.273 25.875 1 97.44 259 GLU B N 1
ATOM 6282 C CA . GLU B 1 259 ? -14.141 13.477 25 1 97.44 259 GLU B CA 1
ATOM 6283 C C . GLU B 1 259 ? -13.32 12.5 24.156 1 97.44 259 GLU B C 1
ATOM 6285 O O . GLU B 1 259 ? -13.734 11.352 23.953 1 97.44 259 GLU B O 1
ATOM 6290 N N . ALA B 1 260 ? -12.266 12.945 23.672 1 98.38 260 ALA B N 1
ATOM 6291 C CA . ALA B 1 260 ? -11.406 12.102 22.859 1 98.38 260 ALA B CA 1
ATOM 6292 C C . ALA B 1 260 ? -10.945 10.867 23.641 1 98.38 260 ALA B C 1
ATOM 6294 O O . ALA B 1 260 ? -10.992 9.75 23.125 1 98.38 260 ALA B O 1
ATOM 6295 N N . ILE B 1 261 ? -10.508 11.086 24.859 1 98.06 261 ILE B N 1
ATOM 6296 C CA . ILE B 1 261 ? -10.047 9.984 25.703 1 98.06 261 ILE B CA 1
ATOM 6297 C C . ILE B 1 261 ? -11.188 8.992 25.922 1 98.06 261 ILE B C 1
ATOM 6299 O O . ILE B 1 261 ? -10.984 7.777 25.875 1 98.06 261 ILE B O 1
ATOM 6303 N N . LEU B 1 262 ? -12.336 9.508 26.141 1 97.38 262 LEU B N 1
ATOM 6304 C CA . LEU B 1 262 ? -13.508 8.648 26.312 1 97.38 262 LEU B CA 1
ATOM 6305 C C . LEU B 1 262 ? -13.766 7.82 25.062 1 97.38 262 LEU B C 1
ATOM 6307 O O . LEU B 1 262 ? -14.039 6.621 25.156 1 97.38 262 LEU B O 1
ATOM 6311 N N . LEU B 1 263 ? -13.758 8.414 23.922 1 98.12 263 LEU B N 1
ATOM 6312 C CA . LEU B 1 263 ? -13.992 7.723 22.656 1 98.12 263 LEU B CA 1
ATOM 6313 C C . LEU B 1 263 ? -12.906 6.684 22.406 1 98.12 263 LEU B C 1
ATOM 6315 O O . LEU B 1 263 ? -13.188 5.598 21.891 1 98.12 263 LEU B O 1
ATOM 6319 N N . MET B 1 264 ? -11.688 7.02 22.734 1 98.38 264 MET B N 1
ATOM 6320 C CA . MET B 1 264 ? -10.57 6.102 22.547 1 98.38 264 MET B CA 1
ATOM 6321 C C . MET B 1 264 ? -10.766 4.828 23.359 1 98.38 264 MET B C 1
ATOM 6323 O O . MET B 1 264 ? -10.508 3.729 22.875 1 98.38 264 MET B O 1
ATOM 6327 N N . GLN B 1 265 ? -11.203 5.023 24.562 1 97.31 265 GLN B N 1
ATOM 6328 C CA . GLN B 1 265 ? -11.461 3.879 25.438 1 97.31 265 GLN B CA 1
ATOM 6329 C C . GLN B 1 265 ? -12.68 3.092 24.969 1 97.31 265 GLN B C 1
ATOM 6331 O O . GLN B 1 265 ? -12.617 1.867 24.828 1 97.31 265 GLN B O 1
ATOM 6336 N N . LYS B 1 266 ? -13.719 3.809 24.672 1 97.31 266 LYS B N 1
ATOM 6337 C CA . LYS B 1 266 ? -15 3.201 24.344 1 97.31 266 LYS B CA 1
ATOM 6338 C C . LYS B 1 266 ? -14.922 2.396 23.062 1 97.31 266 LYS B C 1
ATOM 6340 O O . LYS B 1 266 ? -15.5 1.313 22.953 1 97.31 266 LYS B O 1
ATOM 6345 N N . HIS B 1 267 ? -14.227 2.924 22.078 1 97.81 267 HIS B N 1
ATOM 6346 C CA . HIS B 1 267 ? -14.258 2.314 20.75 1 97.81 267 HIS B CA 1
ATOM 6347 C C . HIS B 1 267 ? -12.938 1.62 20.438 1 97.81 267 HIS B C 1
ATOM 6349 O O . HIS B 1 267 ? -12.742 1.141 19.312 1 97.81 267 HIS B O 1
ATOM 6355 N N . LYS B 1 268 ? -12.023 1.615 21.359 1 98 268 LYS B N 1
ATOM 6356 C CA . LYS B 1 268 ? -10.719 0.988 21.172 1 98 268 LYS B CA 1
ATOM 6357 C C . LYS B 1 268 ? -10.008 1.562 19.953 1 98 268 LYS B C 1
ATOM 6359 O O . LYS B 1 268 ? -9.562 0.815 19.078 1 98 268 LYS B O 1
ATOM 6364 N N . VAL B 1 269 ? -9.883 2.859 19.969 1 98.69 269 VAL B N 1
ATOM 6365 C CA . VAL B 1 269 ? -9.242 3.586 18.875 1 98.69 269 VAL B CA 1
ATOM 6366 C C . VAL B 1 269 ? -7.82 3.068 18.672 1 98.69 269 VAL B C 1
ATOM 6368 O O . VAL B 1 269 ? -7.102 2.812 19.656 1 98.69 269 VAL B O 1
ATOM 6371 N N . THR B 1 270 ? -7.457 2.92 17.391 1 98.75 270 THR B N 1
ATOM 6372 C CA . THR B 1 270 ? -6.121 2.416 17.094 1 98.75 270 THR B CA 1
ATOM 6373 C C . THR B 1 270 ? -5.238 3.527 16.516 1 98.75 270 THR B C 1
ATOM 6375 O O . THR B 1 270 ? -4.016 3.482 16.656 1 98.75 270 THR B O 1
ATOM 6378 N N . HIS B 1 271 ? -5.844 4.5 15.867 1 98.88 271 HIS B N 1
ATOM 6379 C CA . HIS B 1 271 ? -5.07 5.52 15.164 1 98.88 271 HIS B CA 1
ATOM 6380 C C . HIS B 1 271 ? -5.719 6.895 15.305 1 98.88 271 HIS B C 1
ATOM 6382 O O . HIS B 1 271 ? -6.945 7.008 15.32 1 98.88 271 HIS B O 1
ATOM 6388 N N . TYR B 1 272 ? -4.934 7.918 15.32 1 98.56 272 TYR B N 1
ATOM 6389 C CA . TYR B 1 272 ? -5.355 9.312 15.211 1 98.56 272 TYR B CA 1
ATOM 6390 C C . TYR B 1 272 ? -4.191 10.203 14.789 1 98.56 272 TYR B C 1
ATOM 6392 O O . TYR B 1 272 ? -3.035 9.781 14.812 1 98.56 272 TYR B O 1
ATOM 6400 N N . CYS B 1 273 ? -4.531 11.414 14.305 1 97.19 273 CYS B N 1
ATOM 6401 C CA . CYS B 1 273 ? -3.531 12.406 13.93 1 97.19 273 CYS B CA 1
ATOM 6402 C C . CYS B 1 273 ? -3.789 13.734 14.625 1 97.19 273 CYS B C 1
ATOM 6404 O O . CYS B 1 273 ? -4.926 14.039 15 1 97.19 273 CYS B O 1
ATOM 6406 N N . GLY B 1 274 ? -2.746 14.5 14.75 1 93.38 274 GLY B N 1
ATOM 6407 C CA . GLY B 1 274 ? -2.953 15.828 15.312 1 93.38 274 GLY B CA 1
ATOM 6408 C C . GLY B 1 274 ? -1.671 16.625 15.43 1 93.38 274 GLY B C 1
ATOM 6409 O O . GLY B 1 274 ? -0.577 16.094 15.242 1 93.38 274 GLY B O 1
ATOM 6410 N N . ALA B 1 275 ? -1.88 17.875 15.727 1 89.88 275 ALA B N 1
ATOM 6411 C CA . ALA B 1 275 ? -0.763 18.766 16.062 1 89.88 275 ALA B CA 1
ATOM 6412 C C . ALA B 1 275 ? -0.261 18.484 17.484 1 89.88 275 ALA B C 1
ATOM 6414 O O . ALA B 1 275 ? -0.937 17.812 18.266 1 89.88 275 ALA B O 1
ATOM 6415 N N . PRO B 1 276 ? 0.907 18.938 17.828 1 89.12 276 PRO B N 1
ATOM 6416 C CA . PRO B 1 276 ? 1.456 18.688 19.172 1 89.12 276 PRO B CA 1
ATOM 6417 C C . PRO B 1 276 ? 0.497 19.109 20.281 1 89.12 276 PRO B C 1
ATOM 6419 O O . PRO B 1 276 ? 0.395 18.406 21.297 1 89.12 276 PRO B O 1
ATOM 6422 N N . ILE B 1 277 ? -0.229 20.141 20.047 1 84.25 277 ILE B N 1
ATOM 6423 C CA . ILE B 1 277 ? -1.131 20.641 21.078 1 84.25 277 ILE B CA 1
ATOM 6424 C C . ILE B 1 277 ? -2.201 19.594 21.375 1 84.25 277 ILE B C 1
ATOM 6426 O O . ILE B 1 277 ? -2.627 19.438 22.516 1 84.25 277 ILE B O 1
ATOM 6430 N N . VAL B 1 278 ? -2.654 18.875 20.359 1 92.06 278 VAL B N 1
ATOM 6431 C CA . VAL B 1 278 ? -3.639 17.812 20.516 1 92.06 278 VAL B CA 1
ATOM 6432 C C . VAL B 1 278 ? -3.027 16.656 21.297 1 92.06 278 VAL B C 1
ATOM 6434 O O . VAL B 1 278 ? -3.645 16.141 22.234 1 92.06 278 VAL B O 1
ATOM 6437 N N . HIS B 1 279 ? -1.83 16.312 21.016 1 94.75 279 HIS B N 1
ATOM 6438 C CA . HIS B 1 279 ? -1.12 15.227 21.672 1 94.75 279 HIS B CA 1
ATOM 6439 C C . HIS B 1 279 ? -0.896 15.539 23.156 1 94.75 279 HIS B C 1
ATOM 6441 O O . HIS B 1 279 ? -1.127 14.688 24.016 1 94.75 279 HIS B O 1
ATOM 6447 N N . TYR B 1 280 ? -0.508 16.766 23.438 1 89.12 280 TYR B N 1
ATOM 6448 C CA . TYR B 1 280 ? -0.289 17.203 24.828 1 89.12 280 TYR B CA 1
ATOM 6449 C C . TYR B 1 280 ? -1.584 17.141 25.625 1 89.12 280 TYR B C 1
ATOM 6451 O O . TYR B 1 280 ? -1.591 16.688 26.766 1 89.12 280 TYR B O 1
ATOM 6459 N N . ALA B 1 281 ? -2.576 17.641 24.984 1 91.88 281 ALA B N 1
ATOM 6460 C CA . ALA B 1 281 ? -3.867 17.672 25.672 1 91.88 281 ALA B CA 1
ATOM 6461 C C . ALA B 1 281 ? -4.32 16.25 26.031 1 91.88 281 ALA B C 1
ATOM 6463 O O . ALA B 1 281 ? -4.781 16.016 27.156 1 91.88 281 ALA B O 1
ATOM 6464 N N . LEU B 1 282 ? -4.156 15.297 25.141 1 96.44 282 LEU B N 1
ATOM 6465 C CA . LEU B 1 282 ? -4.531 13.906 25.391 1 96.44 282 LEU B CA 1
ATOM 6466 C C . LEU B 1 282 ? -3.684 13.305 26.5 1 96.44 282 LEU B C 1
ATOM 6468 O O . LEU B 1 282 ? -4.211 12.656 27.406 1 96.44 282 LEU B O 1
ATOM 6472 N N . GLY B 1 283 ? -2.385 13.5 26.406 1 95.38 283 GLY B N 1
ATOM 6473 C CA . GLY B 1 283 ? -1.48 12.977 27.422 1 95.38 283 GLY B CA 1
ATOM 6474 C C . GLY B 1 283 ? -1.788 13.477 28.812 1 95.38 283 GLY B C 1
ATOM 6475 O O . GLY B 1 283 ? -1.796 12.703 29.766 1 95.38 283 GLY B O 1
ATOM 6476 N N . ASN B 1 284 ? -2.045 14.75 28.875 1 90.44 284 ASN B N 1
ATOM 6477 C CA . ASN B 1 284 ? -2.307 15.367 30.172 1 90.44 284 ASN B CA 1
ATOM 6478 C C . ASN B 1 284 ? -3.602 14.852 30.797 1 90.44 284 ASN B C 1
ATOM 6480 O O . ASN B 1 284 ? -3.652 14.562 31.984 1 90.44 284 ASN B O 1
ATOM 6484 N N . ILE B 1 285 ? -4.629 14.781 30 1 94.69 285 ILE B N 1
ATOM 6485 C CA . ILE B 1 285 ? -5.906 14.289 30.5 1 94.69 285 ILE B CA 1
ATOM 6486 C C . ILE B 1 285 ? -5.762 12.836 30.953 1 94.69 285 ILE B C 1
ATOM 6488 O O . ILE B 1 285 ? -6.254 12.461 32.031 1 94.69 285 ILE B O 1
ATOM 6492 N N . ALA B 1 286 ? -5.133 12.023 30.172 1 95.12 286 ALA B N 1
ATOM 6493 C CA . ALA B 1 286 ? -4.945 10.625 30.516 1 95.12 286 ALA B CA 1
ATOM 6494 C C . ALA B 1 286 ? -4.148 10.477 31.812 1 95.12 286 ALA B C 1
ATOM 6496 O O . ALA B 1 286 ? -4.496 9.672 32.688 1 95.12 286 ALA B O 1
ATOM 6497 N N . ARG B 1 287 ? -3.104 11.266 31.922 1 92 287 ARG B N 1
ATOM 6498 C CA . ARG B 1 287 ? -2.289 11.242 33.125 1 92 287 ARG B CA 1
ATOM 6499 C C . ARG B 1 287 ? -3.111 11.633 34.344 1 92 287 ARG B C 1
ATOM 6501 O O . ARG B 1 287 ? -3.021 10.992 35.406 1 92 287 ARG B O 1
ATOM 6508 N N . LYS B 1 288 ? -3.826 12.664 34.219 1 93 288 LYS B N 1
ATOM 6509 C CA . LYS B 1 288 ? -4.68 13.141 35.312 1 93 288 LYS B CA 1
ATOM 6510 C C . LYS B 1 288 ? -5.66 12.055 35.75 1 93 288 LYS B C 1
ATOM 6512 O O . LYS B 1 288 ? -5.98 11.945 36.938 1 93 288 LYS B O 1
ATOM 6517 N N . GLN B 1 289 ? -6.039 11.289 34.844 1 95.44 289 GLN B N 1
ATOM 6518 C CA . GLN B 1 289 ? -7.016 10.234 35.125 1 95.44 289 GLN B CA 1
ATOM 6519 C C . GLN B 1 289 ? -6.324 8.938 35.5 1 95.44 289 GLN B C 1
ATOM 6521 O O . GLN B 1 289 ? -6.992 7.938 35.781 1 95.44 289 GLN B O 1
ATOM 6526 N N . GLY B 1 290 ? -5.02 8.867 35.438 1 95.25 290 GLY B N 1
ATOM 6527 C CA . GLY B 1 290 ? -4.285 7.645 35.719 1 95.25 290 GLY B CA 1
ATOM 6528 C C . GLY B 1 290 ? -4.512 6.562 34.688 1 95.25 290 GLY B C 1
ATOM 6529 O O . GLY B 1 290 ? -4.488 5.371 35 1 95.25 290 GLY B O 1
ATOM 6530 N N . LEU B 1 291 ? -4.754 7.023 33.531 1 95.31 291 LEU B N 1
ATOM 6531 C CA . LEU B 1 291 ? -5.121 6.094 32.469 1 95.31 291 LEU B CA 1
ATOM 6532 C C . LEU B 1 291 ? -3.893 5.648 31.688 1 95.31 291 LEU B C 1
ATOM 6534 O O . LEU B 1 291 ? -3.027 6.469 31.359 1 95.31 291 LEU B O 1
ATOM 6538 N N . HIS B 1 292 ? -3.816 4.332 31.438 1 95.62 292 HIS B N 1
ATOM 6539 C CA . HIS B 1 292 ? -2.863 3.719 30.531 1 95.62 292 HIS B CA 1
ATOM 6540 C C . HIS B 1 292 ? -3.566 2.787 29.547 1 95.62 292 HIS B C 1
ATOM 6542 O O . HIS B 1 292 ? -4.207 1.817 29.953 1 95.62 292 HIS B O 1
ATOM 6548 N N . PHE B 1 293 ? -3.447 3.111 28.312 1 96.62 293 PHE B N 1
ATOM 6549 C CA . PHE B 1 293 ? -4.082 2.258 27.312 1 96.62 293 PHE B CA 1
ATOM 6550 C C . PHE B 1 293 ? -3.357 0.923 27.203 1 96.62 293 PHE B C 1
ATOM 6552 O O . PHE B 1 293 ? -2.145 0.887 26.984 1 96.62 293 PHE B O 1
ATOM 6559 N N . GLU B 1 294 ? -4.02 -0.127 27.25 1 93.69 294 GLU B N 1
ATOM 6560 C CA . GLU B 1 294 ? -3.434 -1.461 27.172 1 93.69 294 GLU B CA 1
ATOM 6561 C C . GLU B 1 294 ? -3.025 -1.795 25.734 1 93.69 294 GLU B C 1
ATOM 6563 O O . GLU B 1 294 ? -1.953 -2.357 25.5 1 93.69 294 GLU B O 1
ATOM 6568 N N . GLU B 1 295 ? -3.98 -1.517 24.891 1 94.06 295 GLU B N 1
ATOM 6569 C CA . GLU B 1 295 ? -3.643 -1.678 23.484 1 94.06 295 GLU B CA 1
ATOM 6570 C C . GLU B 1 295 ? -2.98 -0.421 22.938 1 94.06 295 GLU B C 1
ATOM 6572 O O . GLU B 1 295 ? -3.43 0.695 23.203 1 94.06 295 GLU B O 1
ATOM 6577 N N . LYS B 1 296 ? -2.002 -0.666 22.172 1 94.38 296 LYS B N 1
ATOM 6578 C CA . LYS B 1 296 ? -1.224 0.439 21.625 1 94.38 296 LYS B CA 1
ATOM 6579 C C . LYS B 1 296 ? -2.072 1.293 20.688 1 94.38 296 LYS B C 1
ATOM 6581 O O . LYS B 1 296 ? -2.793 0.764 19.844 1 94.38 296 LYS B O 1
ATOM 6586 N N . ILE B 1 297 ? -2.033 2.58 20.922 1 98.31 297 ILE B N 1
ATOM 6587 C CA . ILE B 1 297 ? -2.645 3.543 20.016 1 98.31 297 ILE B CA 1
ATOM 6588 C C . ILE B 1 297 ? -1.558 4.289 19.25 1 98.31 297 ILE B C 1
ATOM 6590 O O . ILE B 1 297 ? -0.546 4.695 19.828 1 98.31 297 ILE B O 1
ATOM 6594 N N . ASN B 1 298 ? -1.738 4.43 17.938 1 98.62 298 ASN B N 1
ATOM 6595 C CA . ASN B 1 298 ? -0.766 5.094 17.078 1 98.62 298 ASN B CA 1
ATOM 6596 C C . ASN B 1 298 ? -1.191 6.523 16.75 1 98.62 298 ASN B C 1
ATOM 6598 O O . ASN B 1 298 ? -2.27 6.738 16.203 1 98.62 298 ASN B O 1
ATOM 6602 N N . GLY B 1 299 ? -0.348 7.492 17.078 1 98.19 299 GLY B N 1
ATOM 6603 C CA . GLY B 1 299 ? -0.568 8.883 16.719 1 98.19 299 GLY B CA 1
ATOM 6604 C C . GLY B 1 299 ? 0.415 9.383 15.672 1 98.19 299 GLY B C 1
ATOM 6605 O O . GLY B 1 299 ? 1.59 9.016 15.695 1 98.19 299 GLY B O 1
ATOM 6606 N N . LEU B 1 300 ? -0.062 10.219 14.758 1 97.69 300 LEU B N 1
ATOM 6607 C CA . LEU B 1 300 ? 0.797 10.938 13.828 1 97.69 300 LEU B CA 1
ATOM 6608 C C . LEU B 1 300 ? 0.863 12.414 14.18 1 97.69 300 LEU B C 1
ATOM 6610 O O . LEU B 1 300 ? -0.164 13.039 14.461 1 97.69 300 LEU B O 1
ATOM 6614 N N . VAL B 1 301 ? 2.072 12.945 14.211 1 95.88 301 VAL B N 1
ATOM 6615 C CA . VAL B 1 301 ? 2.219 14.359 14.562 1 95.88 301 VAL B CA 1
ATOM 6616 C C . VAL B 1 301 ? 2.914 15.102 13.43 1 95.88 301 VAL B C 1
ATOM 6618 O O . VAL B 1 301 ? 3.834 14.578 12.797 1 95.88 301 VAL B O 1
ATOM 6621 N N . ALA B 1 302 ? 2.41 16.203 13.055 1 92.44 302 ALA B N 1
ATOM 6622 C CA . ALA B 1 302 ? 2.988 17.141 12.102 1 92.44 302 ALA B CA 1
ATOM 6623 C C . ALA B 1 302 ? 2.59 18.578 12.445 1 92.44 302 ALA B C 1
ATOM 6625 O O . ALA B 1 302 ? 1.97 18.828 13.477 1 92.44 302 ALA B O 1
ATOM 6626 N N . GLY B 1 303 ? 3.004 19.484 11.617 1 78 303 GLY B N 1
ATOM 6627 C CA . GLY B 1 303 ? 2.535 20.859 11.734 1 78 303 GLY B CA 1
ATOM 6628 C C . GLY B 1 303 ? 3.459 21.734 12.555 1 78 303 GLY B C 1
ATOM 6629 O O . GLY B 1 303 ? 3.586 22.938 12.297 1 78 303 GLY B O 1
ATOM 6630 N N . ALA B 1 304 ? 3.916 21.219 13.672 1 75 304 ALA B N 1
ATOM 6631 C CA . ALA B 1 304 ? 4.871 21.922 14.523 1 75 304 ALA B CA 1
ATOM 6632 C C . ALA B 1 304 ? 5.887 20.938 15.117 1 75 304 ALA B C 1
ATOM 6634 O O . ALA B 1 304 ? 5.629 19.734 15.188 1 75 304 ALA B O 1
ATOM 6635 N N . PRO B 1 305 ? 6.973 21.453 15.414 1 75.56 305 PRO B N 1
ATOM 6636 C CA . PRO B 1 305 ? 7.957 20.547 16.016 1 75.56 305 PRO B CA 1
ATOM 6637 C C . PRO B 1 305 ? 7.48 19.953 17.328 1 75.56 305 PRO B C 1
ATOM 6639 O O . PRO B 1 305 ? 7.035 20.672 18.219 1 75.56 305 PRO B O 1
ATOM 6642 N N . PRO B 1 306 ? 7.543 18.734 17.406 1 80.94 306 PRO B N 1
ATOM 6643 C CA . PRO B 1 306 ? 7.227 18.109 18.688 1 80.94 306 PRO B CA 1
ATOM 6644 C C . PRO B 1 306 ? 8.352 18.25 19.703 1 80.94 306 PRO B C 1
ATOM 6646 O O . PRO B 1 306 ? 9.461 18.641 19.359 1 80.94 306 PRO B O 1
ATOM 6649 N N . THR B 1 307 ? 7.996 18.078 20.969 1 82.06 307 THR B N 1
ATOM 6650 C CA . THR B 1 307 ? 8.992 18.156 22.031 1 82.06 307 THR B CA 1
ATOM 6651 C C . THR B 1 307 ? 9.273 16.781 22.609 1 82.06 307 THR B C 1
ATOM 6653 O O . THR B 1 307 ? 8.484 15.852 22.422 1 82.06 307 THR B O 1
ATOM 6656 N N . GLU B 1 308 ? 10.375 16.688 23.281 1 86.5 308 GLU B N 1
ATOM 6657 C CA . GLU B 1 308 ? 10.727 15.453 23.969 1 86.5 308 GLU B CA 1
ATOM 6658 C C . GLU B 1 308 ? 9.695 15.102 25.031 1 86.5 308 GLU B C 1
ATOM 6660 O O . GLU B 1 308 ? 9.359 13.93 25.219 1 86.5 308 GLU B O 1
ATOM 6665 N N . MET B 1 309 ? 9.258 16.094 25.656 1 84.44 309 MET B N 1
ATOM 6666 C CA . MET B 1 309 ? 8.273 15.891 26.719 1 84.44 309 MET B CA 1
ATOM 6667 C C . MET B 1 309 ? 6.996 15.266 26.172 1 84.44 309 MET B C 1
ATOM 6669 O O . MET B 1 309 ? 6.391 14.414 26.828 1 84.44 309 MET B O 1
ATOM 6673 N N . MET B 1 310 ? 6.582 15.703 25.062 1 89.75 310 MET B N 1
ATOM 6674 C CA . MET B 1 310 ? 5.379 15.164 24.438 1 89.75 310 MET B CA 1
ATOM 6675 C C . MET B 1 310 ? 5.516 13.664 24.188 1 89.75 310 MET B C 1
ATOM 6677 O O . MET B 1 310 ? 4.617 12.891 24.531 1 89.75 310 MET B O 1
ATOM 6681 N N . PHE B 1 311 ? 6.645 13.242 23.641 1 93.62 311 PHE B N 1
ATOM 6682 C CA . PHE B 1 311 ? 6.891 11.844 23.328 1 93.62 311 PHE B CA 1
ATOM 6683 C C . PHE B 1 311 ? 6.895 11 24.594 1 93.62 311 PHE B C 1
ATOM 6685 O O . PHE B 1 311 ? 6.266 9.938 24.656 1 93.62 311 PHE B O 1
ATOM 6692 N N . SER B 1 312 ? 7.605 11.508 25.594 1 92.19 312 SER B N 1
ATOM 6693 C CA . SER B 1 312 ? 7.695 10.781 26.859 1 92.19 312 SER B CA 1
ATOM 6694 C C . SER B 1 312 ? 6.324 10.625 27.516 1 92.19 312 SER B C 1
ATOM 6696 O O . SER B 1 312 ? 5.988 9.555 28.016 1 92.19 312 SER B O 1
ATOM 6698 N N . LEU B 1 313 ? 5.625 11.719 27.5 1 92.81 313 LEU B N 1
ATOM 6699 C CA . LEU B 1 313 ? 4.285 11.719 28.078 1 92.81 313 LEU B CA 1
ATOM 6700 C C . LEU B 1 313 ? 3.389 10.703 27.391 1 92.81 313 LEU B C 1
ATOM 6702 O O . LEU B 1 313 ? 2.734 9.891 28.031 1 92.81 313 LEU B O 1
ATOM 6706 N N . LEU B 1 314 ? 3.355 10.648 26.125 1 96.62 314 LEU B N 1
ATOM 6707 C CA . LEU B 1 314 ? 2.455 9.789 25.359 1 96.62 314 LEU B CA 1
ATOM 6708 C C . LEU B 1 314 ? 2.891 8.336 25.453 1 96.62 314 LEU B C 1
ATOM 6710 O O . LEU B 1 314 ? 2.051 7.438 25.562 1 96.62 314 LEU B O 1
ATOM 6714 N N . ASP B 1 315 ? 4.191 8.102 25.406 1 95.75 315 ASP B N 1
ATOM 6715 C CA . ASP B 1 315 ? 4.695 6.746 25.625 1 95.75 315 ASP B CA 1
ATOM 6716 C C . ASP B 1 315 ? 4.207 6.18 26.953 1 95.75 315 ASP B C 1
ATOM 6718 O O . ASP B 1 315 ? 3.871 4.996 27.047 1 95.75 315 ASP B O 1
ATOM 6722 N N . SER B 1 316 ? 4.176 6.984 27.922 1 95.12 316 SER B N 1
ATOM 6723 C CA . SER B 1 316 ? 3.852 6.543 29.266 1 95.12 316 SER B CA 1
ATOM 6724 C C . SER B 1 316 ? 2.391 6.125 29.375 1 95.12 316 SER B C 1
ATOM 6726 O O . SER B 1 316 ? 2.014 5.402 30.297 1 95.12 316 SER B O 1
ATOM 6728 N N . ILE B 1 317 ? 1.6 6.559 28.453 1 96.81 317 ILE B N 1
ATOM 6729 C CA . ILE B 1 317 ? 0.182 6.234 28.578 1 96.81 317 ILE B CA 1
ATOM 6730 C C . ILE B 1 317 ? -0.216 5.246 27.484 1 96.81 317 ILE B C 1
ATOM 6732 O O . ILE B 1 317 ? -1.404 5.004 27.25 1 96.81 317 ILE B O 1
ATOM 6736 N N . GLY B 1 318 ? 0.702 4.785 26.703 1 97.19 318 GLY B N 1
ATOM 6737 C CA . GLY B 1 318 ? 0.434 3.732 25.734 1 97.19 318 GLY B CA 1
ATOM 6738 C C . GLY B 1 318 ? 0.14 4.266 24.344 1 97.19 318 GLY B C 1
ATOM 6739 O O . GLY B 1 318 ? -0.416 3.553 23.5 1 97.19 318 GLY B O 1
ATOM 6740 N N . ILE B 1 319 ? 0.486 5.508 24.031 1 98 319 ILE B N 1
ATOM 6741 C CA . ILE B 1 319 ? 0.352 6.09 22.688 1 98 319 ILE B CA 1
ATOM 6742 C C . ILE B 1 319 ? 1.731 6.258 22.062 1 98 319 ILE B C 1
ATOM 6744 O O . ILE B 1 319 ? 2.607 6.914 22.625 1 98 319 ILE B O 1
ATOM 6748 N N . THR B 1 320 ? 1.896 5.621 20.938 1 96.94 320 THR B N 1
ATOM 6749 C CA . THR B 1 320 ? 3.131 5.773 20.172 1 96.94 320 THR B CA 1
ATOM 6750 C C . THR B 1 320 ? 2.961 6.809 19.062 1 96.94 320 THR B C 1
ATOM 6752 O O . THR B 1 320 ? 2.115 6.645 18.188 1 96.94 320 THR B O 1
ATOM 6755 N N . VAL B 1 321 ? 3.803 7.809 19.094 1 96.88 321 VAL B N 1
ATOM 6756 C CA . VAL B 1 321 ? 3.652 8.891 18.141 1 96.88 321 VAL B CA 1
ATOM 6757 C C . VAL B 1 321 ? 4.754 8.805 17.078 1 96.88 321 VAL B C 1
ATOM 6759 O O . VAL B 1 321 ? 5.906 8.516 17.406 1 96.88 321 VAL B O 1
ATOM 6762 N N . THR B 1 322 ? 4.406 8.969 15.844 1 97.56 322 THR B N 1
ATOM 6763 C CA . THR B 1 322 ? 5.324 9.023 14.711 1 97.56 322 THR B CA 1
ATOM 6764 C C . THR B 1 322 ? 5.328 10.422 14.094 1 97.56 322 THR B C 1
ATOM 6766 O O . THR B 1 322 ? 4.27 10.984 13.812 1 97.56 322 THR B O 1
ATOM 6769 N N . GLN B 1 323 ? 6.508 10.984 13.945 1 96.94 323 GLN B N 1
ATOM 6770 C CA . GLN B 1 323 ? 6.645 12.281 13.305 1 96.94 323 GLN B CA 1
ATOM 6771 C C . GLN B 1 323 ? 6.605 12.156 11.781 1 96.94 323 GLN B C 1
ATOM 6773 O O . GLN B 1 323 ? 7.191 11.227 11.219 1 96.94 323 GLN B O 1
ATOM 6778 N N . VAL B 1 324 ? 5.832 13.008 11.172 1 97.5 324 VAL B N 1
ATOM 6779 C CA . VAL B 1 324 ? 5.789 13.078 9.719 1 97.5 324 VAL B CA 1
ATOM 6780 C C . VAL B 1 324 ? 5.918 14.539 9.273 1 97.5 324 VAL B C 1
ATOM 6782 O O . VAL B 1 324 ? 5.805 15.453 10.086 1 97.5 324 VAL B O 1
ATOM 6785 N N . TYR B 1 325 ? 6.254 14.711 7.98 1 96.56 325 TYR B N 1
ATOM 6786 C CA . TYR B 1 325 ? 6.363 16.031 7.375 1 96.56 325 TYR B CA 1
ATOM 6787 C C . TYR B 1 325 ? 5.648 16.078 6.027 1 96.56 325 TYR B C 1
ATOM 6789 O O . TYR B 1 325 ? 5.707 15.117 5.254 1 96.56 325 TYR B O 1
ATOM 6797 N N . GLY B 1 326 ? 5.004 17.125 5.848 1 95.19 326 GLY B N 1
ATOM 6798 C CA . GLY B 1 326 ? 4.328 17.453 4.605 1 95.19 326 GLY B CA 1
ATOM 6799 C C . GLY B 1 326 ? 3.699 18.844 4.617 1 95.19 326 GLY B C 1
ATOM 6800 O O . GLY B 1 326 ? 3.824 19.578 5.598 1 95.19 326 GLY B O 1
ATOM 6801 N N . MET B 1 327 ? 3.123 19.188 3.572 1 92.38 327 MET B N 1
ATOM 6802 C CA . MET B 1 327 ? 2.434 20.453 3.4 1 92.38 327 MET B CA 1
ATOM 6803 C C . MET B 1 327 ? 1.239 20.312 2.463 1 92.38 327 MET B C 1
ATOM 6805 O O . MET B 1 327 ? 0.991 19.219 1.935 1 92.38 327 MET B O 1
ATOM 6809 N N . THR B 1 328 ? 0.408 21.328 2.391 1 91.81 328 THR B N 1
ATOM 6810 C CA . THR B 1 328 ? -0.757 21.281 1.515 1 91.81 328 THR B CA 1
ATOM 6811 C C . THR B 1 328 ? -0.344 20.969 0.079 1 91.81 328 THR B C 1
ATOM 6813 O O . THR B 1 328 ? -1.049 20.25 -0.634 1 91.81 328 THR B O 1
ATOM 6816 N N . GLU B 1 329 ? 0.827 21.422 -0.339 1 91.06 329 GLU B N 1
ATOM 6817 C CA . GLU B 1 329 ? 1.348 21.25 -1.692 1 91.06 329 GLU B CA 1
ATOM 6818 C C . GLU B 1 329 ? 1.773 19.812 -1.943 1 91.06 329 GLU B C 1
ATOM 6820 O O . GLU B 1 329 ? 2.068 19.438 -3.078 1 91.06 329 GLU B O 1
ATOM 6825 N N . THR B 1 330 ? 1.778 18.922 -0.945 1 93.62 330 THR B N 1
ATOM 6826 C CA . THR B 1 330 ? 2.184 17.531 -1.116 1 93.62 330 THR B CA 1
ATOM 6827 C C . THR B 1 330 ? 1.073 16.594 -0.669 1 93.62 330 THR B C 1
ATOM 6829 O O . THR B 1 330 ? 1.34 15.453 -0.274 1 93.62 330 THR B O 1
ATOM 6832 N N . TYR B 1 331 ? -0.153 17.062 -0.567 1 94.56 331 TYR B N 1
ATOM 6833 C CA . TYR B 1 331 ? -1.324 16.266 -0.216 1 94.56 331 TYR B CA 1
ATOM 6834 C C . TYR B 1 331 ? -1.312 15.898 1.264 1 94.56 331 TYR B C 1
ATOM 6836 O O . TYR B 1 331 ? -2.154 15.125 1.726 1 94.56 331 TYR B O 1
ATOM 6844 N N . GLY B 1 332 ? -0.398 16.375 2.07 1 94.62 332 GLY B N 1
ATOM 6845 C CA . GLY B 1 332 ? -0.135 15.969 3.441 1 94.62 332 GLY B CA 1
ATOM 6846 C C . GLY B 1 332 ? 1.234 15.336 3.623 1 94.62 332 GLY B C 1
ATOM 6847 O O . GLY B 1 332 ? 2.209 15.773 3.008 1 94.62 332 GLY B O 1
ATOM 6848 N N . PRO B 1 333 ? 1.35 14.367 4.5 1 96.5 333 PRO B N 1
ATOM 6849 C CA . PRO B 1 333 ? 2.66 13.805 4.836 1 96.5 333 PRO B CA 1
ATOM 6850 C C . PRO B 1 333 ? 3.307 13.078 3.66 1 96.5 333 PRO B C 1
ATOM 6852 O O . PRO B 1 333 ? 2.65 12.273 2.986 1 96.5 333 PRO B O 1
ATOM 6855 N N . VAL B 1 334 ? 4.648 13.344 3.479 1 96.31 334 VAL B N 1
ATOM 6856 C CA . VAL B 1 334 ? 5.398 12.656 2.432 1 96.31 334 VAL B CA 1
ATOM 6857 C C . VAL B 1 334 ? 6.793 12.305 2.943 1 96.31 334 VAL B C 1
ATOM 6859 O O . VAL B 1 334 ? 7.605 11.742 2.209 1 96.31 334 VAL B O 1
ATOM 6862 N N . VAL B 1 335 ? 7.184 12.695 4.129 1 97.12 335 VAL B N 1
ATOM 6863 C CA . VAL B 1 335 ? 8.375 12.289 4.871 1 97.12 335 VAL B CA 1
ATOM 6864 C C . VAL B 1 335 ? 7.965 11.688 6.211 1 97.12 335 VAL B C 1
ATOM 6866 O O . VAL B 1 335 ? 7.051 12.188 6.875 1 97.12 335 VAL B O 1
ATOM 6869 N N . VAL B 1 336 ? 8.57 10.609 6.59 1 98 336 VAL B N 1
ATOM 6870 C CA . VAL B 1 336 ? 8.125 9.906 7.789 1 98 336 VAL B CA 1
ATOM 6871 C C . VAL B 1 336 ? 9.344 9.445 8.594 1 98 336 VAL B C 1
ATOM 6873 O O . VAL B 1 336 ? 10.344 9.008 8.023 1 98 336 VAL B O 1
ATOM 6876 N N . CYS B 1 337 ? 9.25 9.641 9.906 1 97.56 337 CYS B N 1
ATOM 6877 C CA . CYS B 1 337 ? 10.281 9.102 10.781 1 97.56 337 CYS B CA 1
ATOM 6878 C C . CYS B 1 337 ? 10.008 7.637 11.117 1 97.56 337 CYS B C 1
ATOM 6880 O O . CYS B 1 337 ? 9.398 7.332 12.141 1 97.56 337 CYS B O 1
ATOM 6882 N N . GLU B 1 338 ? 10.469 6.805 10.281 1 95.62 338 GLU B N 1
ATOM 6883 C CA . GLU B 1 338 ? 10.32 5.367 10.492 1 95.62 338 GLU B CA 1
ATOM 6884 C C . GLU B 1 338 ? 11.367 4.84 11.469 1 95.62 338 GLU B C 1
ATOM 6886 O O . GLU B 1 338 ? 12.57 4.941 11.219 1 95.62 338 GLU B O 1
ATOM 6891 N N . GLU B 1 339 ? 10.953 4.289 12.547 1 93.94 339 GLU B N 1
ATOM 6892 C CA . GLU B 1 339 ? 11.891 3.822 13.562 1 93.94 339 GLU B CA 1
ATOM 6893 C C . GLU B 1 339 ? 12.664 2.602 13.078 1 93.94 339 GLU B C 1
ATOM 6895 O O . GLU B 1 339 ? 12.086 1.694 12.477 1 93.94 339 GLU B O 1
ATOM 6900 N N . LYS B 1 340 ? 13.883 2.625 13.336 1 93.31 340 LYS B N 1
ATOM 6901 C CA . LYS B 1 340 ? 14.742 1.483 13.047 1 93.31 340 LYS B CA 1
ATOM 6902 C C . LYS B 1 340 ? 14.781 0.509 14.219 1 93.31 340 LYS B C 1
ATOM 6904 O O . LYS B 1 340 ? 14.594 0.909 15.367 1 93.31 340 LYS B O 1
ATOM 6909 N N . LEU B 1 341 ? 15.055 -0.708 13.914 1 89.62 341 LEU B N 1
ATOM 6910 C CA . LEU B 1 341 ? 15.062 -1.755 14.93 1 89.62 341 LEU B CA 1
ATOM 6911 C C . LEU B 1 341 ? 16.094 -1.452 16.016 1 89.62 341 LEU B C 1
ATOM 6913 O O . LEU B 1 341 ? 15.844 -1.687 17.188 1 89.62 341 LEU B O 1
ATOM 6917 N N . GLU B 1 342 ? 17.156 -0.91 15.664 1 91.56 342 GLU B N 1
ATOM 6918 C CA . GLU B 1 342 ? 18.266 -0.686 16.578 1 91.56 342 GLU B CA 1
ATOM 6919 C C . GLU B 1 342 ? 17.938 0.415 17.594 1 91.56 342 GLU B C 1
ATOM 6921 O O . GLU B 1 342 ? 18.578 0.514 18.641 1 91.56 342 GLU B O 1
ATOM 6926 N N . TRP B 1 343 ? 16.953 1.256 17.234 1 94.25 343 TRP B N 1
ATOM 6927 C CA . TRP B 1 343 ? 16.609 2.359 18.141 1 94.25 343 TRP B CA 1
ATOM 6928 C C . TRP B 1 343 ? 16.031 1.84 19.438 1 94.25 343 TRP B C 1
ATOM 6930 O O . TRP B 1 343 ? 16.078 2.525 20.469 1 94.25 343 TRP B O 1
ATOM 6940 N N . GLU B 1 344 ? 15.484 0.641 19.328 1 90.5 344 GLU B N 1
ATOM 6941 C CA . GLU B 1 344 ? 14.875 0.041 20.516 1 90.5 344 GLU B CA 1
ATOM 6942 C C . GLU B 1 344 ? 15.914 -0.213 21.609 1 90.5 344 GLU B C 1
ATOM 6944 O O . GLU B 1 344 ? 15.586 -0.262 22.797 1 90.5 344 GLU B O 1
ATOM 6949 N N . LYS B 1 345 ? 17.094 -0.356 21.219 1 93.44 345 LYS B N 1
ATOM 6950 C CA . LYS B 1 345 ? 18.172 -0.673 22.156 1 93.44 345 LYS B CA 1
ATOM 6951 C C . LYS B 1 345 ? 18.781 0.596 22.75 1 93.44 345 LYS B C 1
ATOM 6953 O O . LYS B 1 345 ? 19.562 0.531 23.703 1 93.44 345 LYS B O 1
ATOM 6958 N N . LEU B 1 346 ? 18.359 1.715 22.312 1 95.44 346 LEU B N 1
ATOM 6959 C CA . LEU B 1 346 ? 18.906 2.988 22.781 1 95.44 346 LEU B CA 1
ATOM 6960 C C . LEU B 1 346 ? 18.25 3.412 24.094 1 95.44 346 LEU B C 1
ATOM 6962 O O . LEU B 1 346 ? 17.109 3.021 24.375 1 95.44 346 LEU B O 1
ATOM 6966 N N . PRO B 1 347 ? 19.031 4.219 24.828 1 95.5 347 PRO B N 1
ATOM 6967 C CA . PRO B 1 347 ? 18.344 4.863 25.953 1 95.5 347 PRO B CA 1
ATOM 6968 C C . PRO B 1 347 ? 17.141 5.691 25.516 1 95.5 347 PRO B C 1
ATOM 6970 O O . PRO B 1 347 ? 17.109 6.199 24.391 1 95.5 347 PRO B O 1
ATOM 6973 N N . LYS B 1 348 ? 16.234 5.828 26.359 1 92.94 348 LYS B N 1
ATOM 6974 C CA . LYS B 1 348 ? 14.961 6.469 26.062 1 92.94 348 LYS B CA 1
ATOM 6975 C C . LYS B 1 348 ? 15.172 7.855 25.453 1 92.94 348 LYS B C 1
ATOM 6977 O O . LYS B 1 348 ? 14.57 8.188 24.438 1 92.94 348 LYS B O 1
ATOM 6982 N N . SER B 1 349 ? 15.992 8.688 26.031 1 91.12 349 SER B N 1
ATOM 6983 C CA . SER B 1 349 ? 16.219 10.055 25.578 1 91.12 349 SER B CA 1
ATOM 6984 C C . SER B 1 349 ? 16.812 10.078 24.172 1 91.12 349 SER B C 1
ATOM 6986 O O . SER B 1 349 ? 16.438 10.898 23.344 1 91.12 349 SER B O 1
ATOM 6988 N N . ALA B 1 350 ? 17.719 9.172 23.953 1 94.31 350 ALA B N 1
ATOM 6989 C CA . ALA B 1 350 ? 18.359 9.086 22.641 1 94.31 350 ALA B CA 1
ATOM 6990 C C . ALA B 1 350 ? 17.359 8.633 21.578 1 94.31 350 ALA B C 1
ATOM 6992 O O . ALA B 1 350 ? 17.375 9.125 20.453 1 94.31 350 ALA B O 1
ATOM 6993 N N . ARG B 1 351 ? 16.562 7.68 21.938 1 95.81 351 ARG B N 1
ATOM 6994 C CA . ARG B 1 351 ? 15.539 7.191 21.016 1 95.81 351 ARG B CA 1
ATOM 6995 C C . ARG B 1 351 ? 14.547 8.297 20.672 1 95.81 351 ARG B C 1
ATOM 6997 O O . ARG B 1 351 ? 14.195 8.477 19.5 1 95.81 351 ARG B O 1
ATOM 7004 N N . ILE B 1 352 ? 14.109 9.031 21.672 1 94.44 352 ILE B N 1
ATOM 7005 C CA . ILE B 1 352 ? 13.156 10.109 21.453 1 94.44 352 ILE B CA 1
ATOM 7006 C C . ILE B 1 352 ? 13.766 11.172 20.547 1 94.44 352 ILE B C 1
ATOM 7008 O O . ILE B 1 352 ? 13.102 11.695 19.656 1 94.44 352 ILE B O 1
ATOM 7012 N N . SER B 1 353 ? 15.031 11.5 20.781 1 92.31 353 SER B N 1
ATOM 7013 C CA . SER B 1 353 ? 15.719 12.477 19.938 1 92.31 353 SER B CA 1
ATOM 7014 C C . SER B 1 353 ? 15.695 12.055 18.469 1 92.31 353 SER B C 1
ATOM 7016 O O . SER B 1 353 ? 15.508 12.891 17.578 1 92.31 353 SER B O 1
ATOM 7018 N N . LYS B 1 354 ? 15.867 10.812 18.219 1 95.81 354 LYS B N 1
ATOM 7019 C CA . LYS B 1 354 ? 15.805 10.305 16.859 1 95.81 354 LYS B CA 1
ATOM 7020 C C . LYS B 1 354 ? 14.383 10.367 16.312 1 95.81 354 LYS B C 1
ATOM 7022 O O . LYS B 1 354 ? 14.18 10.703 15.141 1 95.81 354 LYS B O 1
ATOM 7027 N N . ARG B 1 355 ? 13.43 10.008 17.156 1 96 355 ARG B N 1
ATOM 7028 C CA . ARG B 1 355 ? 12.031 9.953 16.75 1 96 355 ARG B CA 1
ATOM 7029 C C . ARG B 1 355 ? 11.5 11.344 16.422 1 96 355 ARG B C 1
ATOM 7031 O O . ARG B 1 355 ? 10.484 11.477 15.734 1 96 355 ARG B O 1
ATOM 7038 N N . MET B 1 356 ? 12.141 12.398 16.875 1 93.62 356 MET B N 1
ATOM 7039 C CA . MET B 1 356 ? 11.688 13.766 16.672 1 93.62 356 MET B CA 1
ATOM 7040 C C . MET B 1 356 ? 12.078 14.266 15.281 1 93.62 356 MET B C 1
ATOM 7042 O O . MET B 1 356 ? 11.594 15.297 14.828 1 93.62 356 MET B O 1
ATOM 7046 N N . ARG B 1 357 ? 12.977 13.492 14.609 1 94.81 357 ARG B N 1
ATOM 7047 C CA . ARG B 1 357 ? 13.375 13.867 13.25 1 94.81 357 ARG B CA 1
ATOM 7048 C C . ARG B 1 357 ? 12.227 13.664 12.266 1 94.81 357 ARG B C 1
ATOM 7050 O O . ARG B 1 357 ? 11.281 12.93 12.555 1 94.81 357 ARG B O 1
ATOM 7057 N N . GLN B 1 358 ? 12.266 14.391 11.156 1 96 358 GLN B N 1
ATOM 7058 C CA . GLN B 1 358 ? 11.242 14.211 10.125 1 96 358 GLN B CA 1
ATOM 7059 C C . GLN B 1 358 ? 11.398 12.859 9.438 1 96 358 GLN B C 1
ATOM 7061 O O . GLN B 1 358 ? 10.406 12.172 9.18 1 96 358 GLN B O 1
ATOM 7066 N N . GLY B 1 359 ? 12.609 12.523 9.117 1 96.81 359 GLY B N 1
ATOM 7067 C CA . GLY B 1 359 ? 12.812 11.148 8.695 1 96.81 359 GLY B CA 1
ATOM 7068 C C . GLY B 1 359 ? 13.172 11.023 7.227 1 96.81 359 GLY B C 1
ATOM 7069 O O . GLY B 1 359 ? 14.062 11.727 6.738 1 96.81 359 GLY B O 1
ATOM 7070 N N . ILE B 1 360 ? 12.625 10.047 6.574 1 96.5 360 ILE B N 1
ATOM 7071 C CA . ILE B 1 360 ? 12.969 9.711 5.199 1 96.5 360 ILE B CA 1
ATOM 7072 C C . ILE B 1 360 ? 11.727 9.805 4.316 1 96.5 360 ILE B C 1
ATOM 7074 O O . ILE B 1 360 ? 10.609 9.961 4.816 1 96.5 360 ILE B O 1
ATOM 7078 N N . VAL B 1 361 ? 11.938 9.719 3.01 1 95.44 361 VAL B N 1
ATOM 7079 C CA . VAL B 1 361 ? 10.875 9.836 2.012 1 95.44 361 VAL B CA 1
ATOM 7080 C C . VAL B 1 361 ? 9.836 8.734 2.234 1 95.44 361 VAL B C 1
ATOM 7082 O O . VAL B 1 361 ? 10.188 7.598 2.551 1 95.44 361 VAL B O 1
ATOM 7085 N N . SER B 1 362 ? 8.609 9.039 2.07 1 96.12 362 SER B N 1
ATOM 7086 C CA . SER B 1 362 ? 7.5 8.094 2.191 1 96.12 362 SER B CA 1
ATOM 7087 C C . SER B 1 362 ? 7.555 7.039 1.094 1 96.12 362 SER B C 1
ATOM 7089 O O . SER B 1 362 ? 8.148 7.262 0.039 1 96.12 362 SER B O 1
ATOM 7091 N N . ASN B 1 363 ? 6.969 5.871 1.233 1 94.38 363 ASN B N 1
ATOM 7092 C CA . ASN B 1 363 ? 7.035 4.676 0.4 1 94.38 363 ASN B CA 1
ATOM 7093 C C . ASN B 1 363 ? 6.676 4.984 -1.051 1 94.38 363 ASN B C 1
ATOM 7095 O O . ASN B 1 363 ? 7.258 4.418 -1.975 1 94.38 363 ASN B O 1
ATOM 7099 N N . LEU B 1 364 ? 5.719 5.91 -1.382 1 93.62 364 LEU B N 1
ATOM 7100 C CA . LEU B 1 364 ? 5.25 6.059 -2.756 1 93.62 364 LEU B CA 1
ATOM 7101 C C . LEU B 1 364 ? 5.48 7.48 -3.256 1 93.62 364 LEU B C 1
ATOM 7103 O O . LEU B 1 364 ? 4.918 7.883 -4.277 1 93.62 364 LEU B O 1
ATOM 7107 N N . GLN B 1 365 ? 6.273 8.242 -2.664 1 89.81 365 GLN B N 1
ATOM 7108 C CA . GLN B 1 365 ? 6.461 9.656 -2.998 1 89.81 365 GLN B CA 1
ATOM 7109 C C . GLN B 1 365 ? 7.535 9.828 -4.066 1 89.81 365 GLN B C 1
ATOM 7111 O O . GLN B 1 365 ? 7.391 10.648 -4.973 1 89.81 365 GLN B O 1
ATOM 7116 N N . GLY B 1 366 ? 8.555 9.227 -4.027 1 87.44 366 GLY B N 1
ATOM 7117 C CA . GLY B 1 366 ? 9.672 9.422 -4.945 1 87.44 366 GLY B CA 1
ATOM 7118 C C . GLY B 1 366 ? 10.953 9.82 -4.246 1 87.44 366 GLY B C 1
ATOM 7119 O O . GLY B 1 366 ? 11.57 9.016 -3.553 1 87.44 366 GLY B O 1
ATOM 7120 N N . GLN B 1 367 ? 11.18 11.273 -4.355 1 87.31 367 GLN B N 1
ATOM 7121 C CA . GLN B 1 367 ? 12.469 11.711 -3.832 1 87.31 367 GLN B CA 1
ATOM 7122 C C . GLN B 1 367 ? 12.312 12.914 -2.902 1 87.31 367 GLN B C 1
ATOM 7124 O O . GLN B 1 367 ? 11.477 13.789 -3.148 1 87.31 367 GLN B O 1
ATOM 7129 N N . VAL B 1 368 ? 13.062 12.891 -1.894 1 91.19 368 VAL B N 1
ATOM 7130 C CA . VAL B 1 368 ? 13.258 14.016 -0.982 1 91.19 368 VAL B CA 1
ATOM 7131 C C . VAL B 1 368 ? 14.75 14.305 -0.834 1 91.19 368 VAL B C 1
ATOM 7133 O O . VAL B 1 368 ? 15.555 13.383 -0.616 1 91.19 368 VAL B O 1
ATOM 7136 N N . CYS B 1 369 ? 15.148 15.539 -1.081 1 91.88 369 CYS B N 1
ATOM 7137 C CA . CYS B 1 369 ? 16.547 15.945 -0.962 1 91.88 369 CYS B CA 1
ATOM 7138 C C . CYS B 1 369 ? 16.672 17.25 -0.172 1 91.88 369 CYS B C 1
ATOM 7140 O O . CYS B 1 369 ? 15.68 17.938 0.056 1 91.88 369 CYS B O 1
ATOM 7142 N N . VAL B 1 370 ? 17.812 17.438 0.321 1 94.94 370 VAL B N 1
ATOM 7143 C CA . VAL B 1 370 ? 18.203 18.719 0.917 1 94.94 370 VAL B CA 1
ATOM 7144 C C . VAL B 1 370 ? 19.312 19.359 0.099 1 94.94 370 VAL B C 1
ATOM 7146 O O . VAL B 1 370 ? 20.438 18.844 0.061 1 94.94 370 VAL B O 1
ATOM 7149 N N . LEU B 1 371 ? 18.969 20.469 -0.543 1 93.81 371 LEU B N 1
ATOM 7150 C CA . LEU B 1 371 ? 19.922 21.078 -1.474 1 93.81 371 LEU B CA 1
ATOM 7151 C C . LEU B 1 371 ? 20.578 22.297 -0.857 1 93.81 371 LEU B C 1
ATOM 7153 O O . LEU B 1 371 ? 19.906 23.172 -0.31 1 93.81 371 LEU B O 1
ATOM 7157 N N . GLU B 1 372 ? 21.891 22.328 -0.99 1 92.75 372 GLU B N 1
ATOM 7158 C CA . GLU B 1 372 ? 22.641 23.516 -0.556 1 92.75 372 GLU B CA 1
ATOM 7159 C C . GLU B 1 372 ? 22.328 24.719 -1.442 1 92.75 372 GLU B C 1
ATOM 7161 O O . GLU B 1 372 ? 22.297 24.594 -2.67 1 92.75 372 GLU B O 1
ATOM 7166 N N . GLU B 1 373 ? 22.125 25.781 -0.867 1 84.81 373 GLU B N 1
ATOM 7167 C CA . GLU B 1 373 ? 21.703 26.984 -1.591 1 84.81 373 GLU B CA 1
ATOM 7168 C C . GLU B 1 373 ? 22.766 27.438 -2.578 1 84.81 373 GLU B C 1
ATOM 7170 O O . GLU B 1 373 ? 22.453 27.844 -3.697 1 84.81 373 GLU B O 1
ATOM 7175 N N . ASN B 1 374 ? 24.031 27.391 -2.258 1 85.25 374 ASN B N 1
ATOM 7176 C CA . ASN B 1 374 ? 25.109 27.938 -3.074 1 85.25 374 ASN B CA 1
ATOM 7177 C C . ASN B 1 374 ? 25.453 27.016 -4.242 1 85.25 374 ASN B C 1
ATOM 7179 O O . ASN B 1 374 ? 25.719 27.484 -5.348 1 85.25 374 ASN B O 1
ATOM 7183 N N . THR B 1 375 ? 25.344 25.766 -4.023 1 86.19 375 THR B N 1
ATOM 7184 C CA . THR B 1 375 ? 25.812 24.812 -5.027 1 86.19 375 THR B CA 1
ATOM 7185 C C . THR B 1 375 ? 24.656 24.156 -5.746 1 86.19 375 THR B C 1
ATOM 7187 O O . THR B 1 375 ? 24.797 23.641 -6.859 1 86.19 375 THR B O 1
ATOM 7190 N N . GLY B 1 376 ? 23.5 24.109 -5.055 1 87.38 376 GLY B N 1
ATOM 7191 C CA . GLY B 1 376 ? 22.359 23.406 -5.605 1 87.38 376 GLY B CA 1
ATOM 7192 C C . GLY B 1 376 ? 22.5 21.891 -5.531 1 87.38 376 GLY B C 1
ATOM 7193 O O . GLY B 1 376 ? 21.703 21.156 -6.121 1 87.38 376 GLY B O 1
ATOM 7194 N N . LEU B 1 377 ? 23.484 21.516 -4.809 1 89 377 LEU B N 1
ATOM 7195 C CA . LEU B 1 377 ? 23.766 20.094 -4.695 1 89 377 LEU B CA 1
ATOM 7196 C C . LEU B 1 377 ? 23.25 19.547 -3.367 1 89 377 LEU B C 1
ATOM 7198 O O . LEU B 1 377 ? 23.047 20.297 -2.414 1 89 377 LEU B O 1
ATOM 7202 N N . GLN B 1 378 ? 22.969 18.219 -3.355 1 91.5 378 GLN B N 1
ATOM 7203 C CA . GLN B 1 378 ? 22.594 17.531 -2.127 1 91.5 378 GLN B CA 1
ATOM 7204 C C . GLN B 1 378 ? 23.625 17.734 -1.032 1 91.5 378 GLN B C 1
ATOM 7206 O O . GLN B 1 378 ? 24.828 17.562 -1.265 1 91.5 378 GLN B O 1
ATOM 7211 N N . VAL B 1 379 ? 23.172 18.109 0.127 1 94.94 379 VAL B N 1
ATOM 7212 C CA . VAL B 1 379 ? 24.078 18.297 1.253 1 94.94 379 VAL B CA 1
ATOM 7213 C C . VAL B 1 379 ? 24.688 16.969 1.662 1 94.94 379 VAL B C 1
ATOM 7215 O O . VAL B 1 379 ? 24.078 15.914 1.449 1 94.94 379 VAL B O 1
ATOM 7218 N N . PRO B 1 380 ? 25.922 16.969 2.238 1 93.44 380 PRO B N 1
ATOM 7219 C CA . PRO B 1 380 ? 26.438 15.719 2.805 1 93.44 380 PRO B CA 1
ATOM 7220 C C . PRO B 1 380 ? 25.609 15.227 3.99 1 93.44 380 PRO B C 1
ATOM 7222 O O . PRO B 1 380 ? 24.938 16.016 4.66 1 93.44 380 PRO B O 1
ATOM 7225 N N . PHE B 1 381 ? 25.672 13.945 4.207 1 93.88 381 PHE B N 1
ATOM 7226 C CA . PHE B 1 381 ? 24.969 13.336 5.332 1 93.88 381 PHE B CA 1
ATOM 7227 C C . PHE B 1 381 ? 25.797 13.453 6.605 1 93.88 381 PHE B C 1
ATOM 7229 O O . PHE B 1 381 ? 26.203 12.438 7.176 1 93.88 381 PHE B O 1
ATOM 7236 N N . ASP B 1 382 ? 25.984 14.734 7.09 1 95.81 382 ASP B N 1
ATOM 7237 C CA . ASP B 1 382 ? 26.844 14.969 8.242 1 95.81 382 ASP B CA 1
ATOM 7238 C C . ASP B 1 382 ? 26.062 15.562 9.406 1 95.81 382 ASP B C 1
ATOM 7240 O O . ASP B 1 382 ? 26.625 15.789 10.484 1 95.81 382 ASP B O 1
ATOM 7244 N N . GLY B 1 383 ? 24.781 15.789 9.188 1 95.38 383 GLY B N 1
ATOM 7245 C CA . GLY B 1 383 ? 23.922 16.344 10.234 1 95.38 383 GLY B CA 1
ATOM 7246 C C . GLY B 1 383 ? 24.266 17.781 10.578 1 95.38 383 GLY B C 1
ATOM 7247 O O . GLY B 1 383 ? 23.797 18.297 11.586 1 95.38 383 GLY B O 1
ATOM 7248 N N . LYS B 1 384 ? 25.047 18.484 9.719 1 94.38 384 LYS B N 1
ATOM 7249 C CA . LYS B 1 384 ? 25.516 19.828 10.047 1 94.38 384 LYS B CA 1
ATOM 7250 C C . LYS B 1 384 ? 25.266 20.797 8.891 1 94.38 384 LYS B C 1
ATOM 7252 O O . LYS B 1 384 ? 24.812 21.922 9.102 1 94.38 384 LYS B O 1
ATOM 7257 N N . THR B 1 385 ? 25.516 20.328 7.676 1 95.25 385 THR B N 1
ATOM 7258 C CA . THR B 1 385 ? 25.391 21.188 6.508 1 95.25 385 THR B CA 1
ATOM 7259 C C . THR B 1 385 ? 23.906 21.469 6.207 1 95.25 385 THR B C 1
ATOM 7261 O O . THR B 1 385 ? 23.141 20.531 5.996 1 95.25 385 THR B O 1
ATOM 7264 N N . VAL B 1 386 ? 23.594 22.719 6.234 1 94.56 386 VAL B N 1
ATOM 7265 C CA . VAL B 1 386 ? 22.203 23.125 6.082 1 94.56 386 VAL B CA 1
ATOM 7266 C C . VAL B 1 386 ? 21.891 23.359 4.605 1 94.56 386 VAL B C 1
ATOM 7268 O O . VAL B 1 386 ? 22.734 23.891 3.869 1 94.56 386 VAL B O 1
ATOM 7271 N N . GLY B 1 387 ? 20.781 22.922 4.16 1 95.81 387 GLY B N 1
ATOM 7272 C CA . GLY B 1 387 ? 20.203 23.203 2.855 1 95.81 387 GLY B CA 1
ATOM 7273 C C . GLY B 1 387 ? 18.688 23.297 2.877 1 95.81 387 GLY B C 1
ATOM 7274 O O . GLY B 1 387 ? 18.078 23.25 3.943 1 95.81 387 GLY B O 1
ATOM 7275 N N . GLU B 1 388 ? 18.094 23.547 1.736 1 94.56 388 GLU B N 1
ATOM 7276 C CA . GLU B 1 388 ? 16.641 23.609 1.632 1 94.56 388 GLU B CA 1
ATOM 7277 C C . GLU B 1 388 ? 16.062 22.234 1.274 1 94.56 388 GLU B C 1
ATOM 7279 O O . GLU B 1 388 ? 16.562 21.562 0.382 1 94.56 388 GLU B O 1
ATOM 7284 N N . LEU B 1 389 ? 15.047 21.844 2.045 1 95.31 389 LEU B N 1
ATOM 7285 C CA . LEU B 1 389 ? 14.328 20.625 1.736 1 95.31 389 LEU B CA 1
ATOM 7286 C C . LEU B 1 389 ? 13.555 20.75 0.429 1 95.31 389 LEU B C 1
ATOM 7288 O O . LEU B 1 389 ? 12.797 21.719 0.247 1 95.31 389 LEU B O 1
ATOM 7292 N N . VAL B 1 390 ? 13.773 19.859 -0.532 1 92.31 390 VAL B N 1
ATOM 7293 C CA . VAL B 1 390 ? 13.078 19.859 -1.814 1 92.31 390 VAL B CA 1
ATOM 7294 C C . VAL B 1 390 ? 12.453 18.484 -2.064 1 92.31 390 VAL B C 1
ATOM 7296 O O . VAL B 1 390 ? 12.969 17.469 -1.6 1 92.31 390 VAL B O 1
ATOM 7299 N N . ILE B 1 391 ? 11.336 18.469 -2.729 1 91.38 391 ILE B N 1
ATOM 7300 C CA . ILE B 1 391 ? 10.562 17.25 -2.914 1 91.38 391 ILE B CA 1
ATOM 7301 C C . ILE B 1 391 ? 10.188 17.094 -4.387 1 91.38 391 ILE B C 1
ATOM 7303 O O . ILE B 1 391 ? 9.82 18.062 -5.047 1 91.38 391 ILE B O 1
ATOM 7307 N N . ARG B 1 392 ? 10.312 15.875 -4.883 1 87.56 392 ARG B N 1
ATOM 7308 C CA . ARG B 1 392 ? 9.891 15.523 -6.234 1 87.56 392 ARG B CA 1
ATOM 7309 C C . ARG B 1 392 ? 9.273 14.133 -6.27 1 87.56 392 ARG B C 1
ATOM 7311 O O . ARG B 1 392 ? 9.766 13.211 -5.617 1 87.56 392 ARG B O 1
ATOM 7318 N N . GLY B 1 393 ? 8.141 14.008 -6.988 1 88.25 393 GLY B N 1
ATOM 7319 C CA . GLY B 1 393 ? 7.566 12.672 -7.098 1 88.25 393 GLY B CA 1
ATOM 7320 C C . GLY B 1 393 ? 6.062 12.688 -7.273 1 88.25 393 GLY B C 1
ATOM 7321 O O . GLY B 1 393 ? 5.504 13.617 -7.852 1 88.25 393 GLY B O 1
ATOM 7322 N N . ASN B 1 394 ? 5.445 11.648 -6.855 1 86.81 394 ASN B N 1
ATOM 7323 C CA . ASN B 1 394 ? 4.062 11.32 -7.18 1 86.81 394 ASN B CA 1
ATOM 7324 C C . ASN B 1 394 ? 3.082 12.156 -6.355 1 86.81 394 ASN B C 1
ATOM 7326 O O . ASN B 1 394 ? 1.915 12.289 -6.723 1 86.81 394 ASN B O 1
ATOM 7330 N N . MET B 1 395 ? 3.518 12.742 -5.297 1 90.19 395 MET B N 1
ATOM 7331 C CA . MET B 1 395 ? 2.611 13.445 -4.395 1 90.19 395 MET B CA 1
ATOM 7332 C C . MET B 1 395 ? 2.979 14.922 -4.293 1 90.19 395 MET B C 1
ATOM 7334 O O . MET B 1 395 ? 3.092 15.461 -3.193 1 90.19 395 MET B O 1
ATOM 7338 N N . VAL B 1 396 ? 3.256 15.469 -5.398 1 86.94 396 VAL B N 1
ATOM 7339 C CA . VAL B 1 396 ? 3.406 16.906 -5.523 1 86.94 396 VAL B CA 1
ATOM 7340 C C . VAL B 1 396 ? 2.215 17.484 -6.285 1 86.94 396 VAL B C 1
ATOM 7342 O O . VAL B 1 396 ? 1.935 17.078 -7.414 1 86.94 396 VAL B O 1
ATOM 7345 N N . ALA B 1 397 ? 1.513 18.375 -5.617 1 86.38 397 ALA B N 1
ATOM 7346 C CA . ALA B 1 397 ? 0.263 18.906 -6.148 1 86.38 397 ALA B CA 1
ATOM 7347 C C . ALA B 1 397 ? 0.531 20.031 -7.145 1 86.38 397 ALA B C 1
ATOM 7349 O O . ALA B 1 397 ? 1.677 20.453 -7.32 1 86.38 397 ALA B O 1
ATOM 7350 N N . SER B 1 398 ? -0.508 20.391 -7.781 1 75.25 398 SER B N 1
ATOM 7351 C CA . SER B 1 398 ? -0.461 21.531 -8.695 1 75.25 398 SER B CA 1
ATOM 7352 C C . SER B 1 398 ? -1.188 22.734 -8.117 1 75.25 398 SER B C 1
ATOM 7354 O O . SER B 1 398 ? -1.786 22.656 -7.039 1 75.25 398 SER B O 1
ATOM 7356 N N . TYR B 1 399 ? -0.958 24 -8.75 1 69.62 399 TYR B N 1
ATOM 7357 C CA . TYR B 1 399 ? -1.644 25.203 -8.328 1 69.62 399 TYR B CA 1
ATOM 7358 C C . TYR B 1 399 ? -2.697 25.625 -9.344 1 69.62 399 TYR B C 1
ATOM 7360 O O . TYR B 1 399 ? -2.605 25.266 -10.523 1 69.62 399 TYR B O 1
ATOM 7368 N N . ASP B 1 400 ? -3.828 26.203 -8.875 1 66.19 400 ASP B N 1
ATOM 7369 C CA . ASP B 1 400 ? -4.812 26.891 -9.703 1 66.19 400 ASP B CA 1
ATOM 7370 C C . ASP B 1 400 ? -4.598 28.406 -9.656 1 66.19 400 ASP B C 1
ATOM 7372 O O . ASP B 1 400 ? -4.215 28.953 -8.625 1 66.19 400 ASP B O 1
ATOM 7376 N N . PRO B 1 401 ? -5.172 29.281 -10.82 1 53.66 401 PRO B N 1
ATOM 7377 C CA . PRO B 1 401 ? -5.664 28.875 -12.141 1 53.66 401 PRO B CA 1
ATOM 7378 C C . PRO B 1 401 ? -4.551 28.406 -13.07 1 53.66 401 PRO B C 1
ATOM 7380 O O . PRO B 1 401 ? -4.824 27.844 -14.125 1 53.66 401 PRO B O 1
ATOM 7383 N N . ASP B 1 402 ? -3.43 29.016 -12.672 1 48.91 402 ASP B N 1
ATOM 7384 C CA . ASP B 1 402 ? -2.432 28.781 -13.711 1 48.91 402 ASP B CA 1
ATOM 7385 C C . ASP B 1 402 ? -1.921 27.344 -13.664 1 48.91 402 ASP B C 1
ATOM 7387 O O . ASP B 1 402 ? -1.03 26.969 -14.438 1 48.91 402 ASP B O 1
ATOM 7391 N N . ARG B 1 403 ? -2.916 26.609 -13.195 1 49.38 403 ARG B N 1
ATOM 7392 C CA . ARG B 1 403 ? -2.727 25.156 -13.117 1 49.38 403 ARG B CA 1
ATOM 7393 C C . ARG B 1 403 ? -1.25 24.797 -13.227 1 49.38 403 ARG B C 1
ATOM 7395 O O . ARG B 1 403 ? -0.894 23.828 -13.906 1 49.38 403 ARG B O 1
ATOM 7402 N N . HIS B 1 404 ? -0.351 25.797 -12.938 1 43.41 404 HIS B N 1
ATOM 7403 C CA . HIS B 1 404 ? 1.096 25.641 -13.031 1 43.41 404 HIS B CA 1
ATOM 7404 C C . HIS B 1 404 ? 1.628 24.797 -11.883 1 43.41 404 HIS B C 1
ATOM 7406 O O . HIS B 1 404 ? 1.036 24.766 -10.797 1 43.41 404 HIS B O 1
ATOM 7412 N N . VAL B 1 405 ? 2.357 23.781 -12.367 1 46.47 405 VAL B N 1
ATOM 7413 C CA . VAL B 1 405 ? 2.984 22.812 -11.477 1 46.47 405 VAL B CA 1
ATOM 7414 C C . VAL B 1 405 ? 3.801 23.547 -10.406 1 46.47 405 VAL B C 1
ATOM 7416 O O . VAL B 1 405 ? 4.383 24.594 -10.68 1 46.47 405 VAL B O 1
ATOM 7419 N N . THR B 1 406 ? 3.521 23.359 -9.125 1 45.06 406 THR B N 1
ATOM 7420 C CA . THR B 1 406 ? 4.191 23.953 -7.973 1 45.06 406 THR B CA 1
ATOM 7421 C C . THR B 1 406 ? 5.699 23.719 -8.055 1 45.06 406 THR B C 1
ATOM 7423 O O . THR B 1 406 ? 6.449 24.188 -7.191 1 45.06 406 THR B O 1
ATOM 7426 N N . PHE B 1 407 ? 6.098 22.891 -9.086 1 46.72 407 PHE B N 1
ATOM 7427 C CA . PHE B 1 407 ? 7.531 22.609 -9.094 1 46.72 407 PHE B CA 1
ATOM 7428 C C . PHE B 1 407 ? 8.258 23.562 -10.039 1 46.72 407 PHE B C 1
ATOM 7430 O O . PHE B 1 407 ? 7.645 24.141 -10.945 1 46.72 407 PHE B O 1
ATOM 7437 N N . ASP B 1 408 ? 9.43 23.859 -9.617 1 49.75 408 ASP B N 1
ATOM 7438 C CA . ASP B 1 408 ? 10.336 24.562 -10.516 1 49.75 408 ASP B CA 1
ATOM 7439 C C . ASP B 1 408 ? 10.492 23.812 -11.844 1 49.75 408 ASP B C 1
ATOM 7441 O O . ASP B 1 408 ? 10.93 22.656 -11.859 1 49.75 408 ASP B O 1
ATOM 7445 N N . ALA B 1 409 ? 9.883 24.344 -12.891 1 46.97 409 ALA B N 1
ATOM 7446 C CA . ALA B 1 409 ? 9.812 23.719 -14.203 1 46.97 409 ALA B CA 1
ATOM 7447 C C . ALA B 1 409 ? 11.164 23.141 -14.617 1 46.97 409 ALA B C 1
ATOM 7449 O O . ALA B 1 409 ? 11.234 22.094 -15.258 1 46.97 409 ALA B O 1
ATOM 7450 N N . ALA B 1 410 ? 12.258 23.875 -14.242 1 46.09 410 ALA B N 1
ATOM 7451 C CA . ALA B 1 410 ? 13.594 23.469 -14.672 1 46.09 410 ALA B CA 1
ATOM 7452 C C . ALA B 1 410 ? 14.086 22.266 -13.875 1 46.09 410 ALA B C 1
ATOM 7454 O O . ALA B 1 410 ? 14.578 21.297 -14.445 1 46.09 410 ALA B O 1
ATOM 7455 N N . SER B 1 411 ? 13.773 22.281 -12.625 1 57.44 411 SER B N 1
ATOM 7456 C CA . SER B 1 411 ? 14.375 21.281 -11.758 1 57.44 411 SER B CA 1
ATOM 7457 C C . SER B 1 411 ? 13.383 20.156 -11.438 1 57.44 411 SER B C 1
ATOM 7459 O O . SER B 1 411 ? 13.773 19.078 -11.016 1 57.44 411 SER B O 1
ATOM 7461 N N . ARG B 1 412 ? 12.172 20.5 -11.539 1 72 412 ARG B N 1
ATOM 7462 C CA . ARG B 1 412 ? 11.039 19.625 -11.258 1 72 412 ARG B CA 1
ATOM 7463 C C . ARG B 1 412 ? 10.914 19.359 -9.758 1 72 412 ARG B C 1
ATOM 7465 O O . ARG B 1 412 ? 10.273 18.391 -9.352 1 72 412 ARG B O 1
ATOM 7472 N N . TRP B 1 413 ? 11.742 20.25 -8.992 1 83.44 413 TRP B N 1
ATOM 7473 C CA . TRP B 1 413 ? 11.625 20.141 -7.543 1 83.44 413 TRP B CA 1
ATOM 7474 C C . TRP B 1 413 ? 10.594 21.125 -7 1 83.44 413 TRP B C 1
ATOM 7476 O O . TRP B 1 413 ? 10.5 22.266 -7.469 1 83.44 413 TRP B O 1
ATOM 7486 N N . LEU B 1 414 ? 9.875 20.703 -6.027 1 88.69 414 LEU B N 1
ATOM 7487 C CA . LEU B 1 414 ? 9.156 21.609 -5.141 1 88.69 414 LEU B CA 1
ATOM 7488 C C . LEU B 1 414 ? 10.078 22.125 -4.039 1 88.69 414 LEU B C 1
ATOM 7490 O O . LEU B 1 414 ? 10.562 21.359 -3.209 1 88.69 414 LEU B O 1
ATOM 7494 N N . PHE B 1 415 ? 10.391 23.375 -4.09 1 89.88 415 PHE B N 1
ATOM 7495 C CA . PHE B 1 415 ? 11.117 24.016 -2.996 1 89.88 415 PHE B CA 1
ATOM 7496 C C . PHE B 1 415 ? 10.18 24.328 -1.84 1 89.88 415 PHE B C 1
ATOM 7498 O O . PHE B 1 415 ? 9.227 25.094 -1.999 1 89.88 415 PHE B O 1
ATOM 7505 N N . THR B 1 416 ? 10.461 23.797 -0.677 1 90.94 416 THR B N 1
ATOM 7506 C CA . THR B 1 416 ? 9.492 23.828 0.413 1 90.94 416 THR B CA 1
ATOM 7507 C C . THR B 1 416 ? 9.633 25.109 1.229 1 90.94 416 THR B C 1
ATOM 7509 O O . THR B 1 416 ? 8.719 25.484 1.96 1 90.94 416 THR B O 1
ATOM 7512 N N . GLY B 1 417 ? 10.797 25.688 1.177 1 91.5 417 GLY B N 1
ATOM 7513 C CA . GLY B 1 417 ? 11.094 26.828 2.043 1 91.5 417 GLY B CA 1
ATOM 7514 C C . GLY B 1 417 ? 11.562 26.406 3.426 1 91.5 417 GLY B C 1
ATOM 7515 O O . GLY B 1 417 ? 11.906 27.266 4.25 1 91.5 417 GLY B O 1
ATOM 7516 N N . ASP B 1 418 ? 11.695 25.156 3.693 1 93.38 418 ASP B N 1
ATOM 7517 C CA . ASP B 1 418 ? 12.18 24.641 4.969 1 93.38 418 ASP B CA 1
ATOM 7518 C C . ASP B 1 418 ? 13.656 24.281 4.887 1 93.38 418 ASP B C 1
ATOM 7520 O O . ASP B 1 418 ? 14.086 23.625 3.934 1 93.38 418 ASP B O 1
ATOM 7524 N N . LEU B 1 419 ? 14.375 24.781 5.891 1 95 419 LEU B N 1
ATOM 7525 C CA . LEU B 1 419 ? 15.789 24.453 5.996 1 95 419 LEU B CA 1
ATOM 7526 C C . LEU B 1 419 ? 16 23.188 6.836 1 95 419 LEU B C 1
ATOM 7528 O O . LEU B 1 419 ? 15.344 23.016 7.871 1 95 419 LEU B O 1
ATOM 7532 N N . ALA B 1 420 ? 16.922 22.328 6.301 1 96.62 420 ALA B N 1
ATOM 7533 C CA . ALA B 1 420 ? 17.109 21.047 6.965 1 96.62 420 ALA B CA 1
ATOM 7534 C C . ALA B 1 420 ? 18.562 20.562 6.828 1 96.62 420 ALA B C 1
ATOM 7536 O O . ALA B 1 420 ? 19.344 21.156 6.086 1 96.62 420 ALA B O 1
ATOM 7537 N N . VAL B 1 421 ? 18.906 19.656 7.609 1 96.56 421 VAL B N 1
ATOM 7538 C CA . VAL B 1 421 ? 20.125 18.859 7.48 1 96.56 421 VAL B CA 1
ATOM 7539 C C . VAL B 1 421 ? 19.766 17.391 7.242 1 96.56 421 VAL B C 1
ATOM 7541 O O . VAL B 1 421 ? 18.609 16.984 7.426 1 96.56 421 VAL B O 1
ATOM 7544 N N . VAL B 1 422 ? 20.656 16.609 6.727 1 96.75 422 VAL B N 1
ATOM 7545 C CA . VAL B 1 422 ? 20.5 15.164 6.625 1 96.75 422 VAL B CA 1
ATOM 7546 C C . VAL B 1 422 ? 21.484 14.477 7.582 1 96.75 422 VAL B C 1
ATOM 7548 O O . VAL B 1 422 ? 22.688 14.695 7.508 1 96.75 422 VAL B O 1
ATOM 7551 N N . GLU B 1 423 ? 20.922 13.711 8.445 1 96.38 423 GLU B N 1
ATOM 7552 C CA . GLU B 1 423 ? 21.75 12.992 9.406 1 96.38 423 GLU B CA 1
ATOM 7553 C C . GLU B 1 423 ? 22.578 11.906 8.734 1 96.38 423 GLU B C 1
ATOM 7555 O O . GLU B 1 423 ? 22.328 11.57 7.57 1 96.38 423 GLU B O 1
ATOM 7560 N N . ASN B 1 424 ? 23.516 11.281 9.453 1 94.06 424 ASN B N 1
ATOM 7561 C CA . ASN B 1 424 ? 24.406 10.266 8.906 1 94.06 424 ASN B CA 1
ATOM 7562 C C . ASN B 1 424 ? 23.641 9.047 8.406 1 94.06 424 ASN B C 1
ATOM 7564 O O . ASN B 1 424 ? 24.109 8.336 7.516 1 94.06 424 ASN B O 1
ATOM 7568 N N . ASP B 1 425 ? 22.5 8.859 8.961 1 92.62 425 ASP B N 1
ATOM 7569 C CA . ASP B 1 425 ? 21.719 7.691 8.57 1 92.62 425 ASP B CA 1
ATOM 7570 C C . ASP B 1 425 ? 20.734 8.039 7.465 1 92.62 425 ASP B C 1
ATOM 7572 O O . ASP B 1 425 ? 19.875 7.227 7.105 1 92.62 425 ASP B O 1
ATOM 7576 N N . GLY B 1 426 ? 20.766 9.234 6.984 1 93.44 426 GLY B N 1
ATOM 7577 C CA . GLY B 1 426 ? 19.938 9.625 5.855 1 93.44 426 GLY B CA 1
ATOM 7578 C C . GLY B 1 426 ? 18.641 10.289 6.273 1 93.44 426 GLY B C 1
ATOM 7579 O O . GLY B 1 426 ? 17.875 10.773 5.426 1 93.44 426 GLY B O 1
ATOM 7580 N N . TYR B 1 427 ? 18.359 10.391 7.578 1 96.94 427 TYR B N 1
ATOM 7581 C CA . TYR B 1 427 ? 17.125 11.008 8.07 1 96.94 427 TYR B CA 1
ATOM 7582 C C . TYR B 1 427 ? 17.219 12.523 8.023 1 96.94 427 TYR B C 1
ATOM 7584 O O . TYR B 1 427 ? 18.234 13.102 8.43 1 96.94 427 TYR B O 1
ATOM 7592 N N . VAL B 1 428 ? 16.156 13.07 7.582 1 97.12 428 VAL B N 1
ATOM 7593 C CA . VAL B 1 428 ? 16.062 14.523 7.484 1 97.12 428 VAL B CA 1
ATOM 7594 C C . VAL B 1 428 ? 15.648 15.109 8.828 1 97.12 428 VAL B C 1
ATOM 7596 O O . VAL B 1 428 ? 14.781 14.555 9.508 1 97.12 428 VAL B O 1
ATOM 7599 N N . ARG B 1 429 ? 16.266 16.141 9.188 1 95.94 429 ARG B N 1
ATOM 7600 C CA . ARG B 1 429 ? 15.875 16.922 10.352 1 95.94 429 ARG B CA 1
ATOM 7601 C C . ARG B 1 429 ? 15.734 18.406 10 1 95.94 429 ARG B C 1
ATOM 7603 O O . ARG B 1 429 ? 16.703 19.047 9.609 1 95.94 429 ARG B O 1
ATOM 7610 N N . ILE B 1 430 ? 14.586 18.922 10.133 1 94.94 430 ILE B N 1
ATOM 7611 C CA . ILE B 1 430 ? 14.32 20.312 9.812 1 94.94 430 ILE B CA 1
ATOM 7612 C C . ILE B 1 430 ? 14.945 21.219 10.875 1 94.94 430 ILE B C 1
ATOM 7614 O O . ILE B 1 430 ? 14.867 20.922 12.07 1 94.94 430 ILE B O 1
ATOM 7618 N N . ILE B 1 431 ? 15.516 22.234 10.414 1 91.19 431 ILE B N 1
ATOM 7619 C CA . ILE B 1 431 ? 16.172 23.203 11.281 1 91.19 431 ILE B CA 1
ATOM 7620 C C . ILE B 1 431 ? 15.242 24.391 11.523 1 91.19 431 ILE B C 1
ATOM 7622 O O . ILE B 1 431 ? 15.109 24.859 12.648 1 91.19 431 ILE B O 1
ATOM 7626 N N . ASP B 1 432 ? 14.719 24.938 10.484 1 90.56 432 ASP B N 1
ATOM 7627 C CA . ASP B 1 432 ? 13.828 26.094 10.547 1 90.56 432 ASP B CA 1
ATOM 7628 C C . ASP B 1 432 ? 13.211 26.406 9.188 1 90.56 432 ASP B C 1
ATOM 7630 O O . ASP B 1 432 ? 13.555 25.75 8.188 1 90.56 432 ASP B O 1
ATOM 7634 N N . ARG B 1 433 ? 12.258 27.312 9.25 1 90 433 ARG B N 1
ATOM 7635 C CA . ARG B 1 433 ? 11.828 27.891 7.98 1 90 433 ARG B CA 1
ATOM 7636 C C . ARG B 1 433 ? 12.797 28.969 7.516 1 90 433 ARG B C 1
ATOM 7638 O O . ARG B 1 433 ? 13.312 29.734 8.328 1 90 433 ARG B O 1
ATOM 7645 N N . LYS B 1 434 ? 12.93 29 6.254 1 87.38 434 LYS B N 1
ATOM 7646 C CA . LYS B 1 434 ? 13.828 30 5.68 1 87.38 434 LYS B CA 1
ATOM 7647 C C . LYS B 1 434 ? 13.438 31.406 6.137 1 87.38 434 LYS B C 1
ATOM 7649 O O . LYS B 1 434 ? 14.305 32.219 6.5 1 87.38 434 LYS B O 1
ATOM 7654 N N . LYS B 1 435 ? 12.211 31.625 6.227 1 85.81 435 LYS B N 1
ATOM 7655 C CA . LYS B 1 435 ? 11.719 32.969 6.555 1 85.81 435 LYS B CA 1
ATOM 7656 C C . LYS B 1 435 ? 11.773 33.219 8.062 1 85.81 435 LYS B C 1
ATOM 7658 O O . LYS B 1 435 ? 11.617 34.344 8.516 1 85.81 435 LYS B O 1
ATOM 7663 N N . ASP B 1 436 ? 12.039 32.219 8.828 1 89.38 436 ASP B N 1
ATOM 7664 C CA . ASP B 1 436 ? 11.984 32.344 10.281 1 89.38 436 ASP B CA 1
ATOM 7665 C C . ASP B 1 436 ? 13.383 32.375 10.883 1 89.38 436 ASP B C 1
ATOM 7667 O O . ASP B 1 436 ? 13.547 32.594 12.086 1 89.38 436 ASP B O 1
ATOM 7671 N N . ILE B 1 437 ? 14.375 32.188 10.055 1 90.56 437 ILE B N 1
ATOM 7672 C CA . ILE B 1 437 ? 15.742 32.281 10.539 1 90.56 437 ILE B CA 1
ATOM 7673 C C . ILE B 1 437 ? 16.016 33.719 11 1 90.56 437 ILE B C 1
ATOM 7675 O O . ILE B 1 437 ? 15.602 34.688 10.344 1 90.56 437 ILE B O 1
ATOM 7679 N N . ILE B 1 438 ? 16.656 33.781 12.117 1 92.81 438 ILE B N 1
ATOM 7680 C CA . ILE B 1 438 ? 17 35.094 12.664 1 92.81 438 ILE B CA 1
ATOM 7681 C C . ILE B 1 438 ? 18.484 35.406 12.398 1 92.81 438 ILE B C 1
ATOM 7683 O O . ILE B 1 438 ? 19.359 34.594 12.758 1 92.81 438 ILE B O 1
ATOM 7687 N N . ILE B 1 439 ? 18.719 36.469 11.727 1 92.62 439 ILE B N 1
ATOM 7688 C CA . ILE B 1 439 ? 20.109 36.875 11.453 1 92.62 439 ILE B CA 1
ATOM 7689 C C . ILE B 1 439 ? 20.547 37.938 12.461 1 92.62 439 ILE B C 1
ATOM 7691 O O . ILE B 1 439 ? 20.203 39.094 12.328 1 92.62 439 ILE B O 1
ATOM 7695 N N . SER B 1 440 ? 21.312 37.531 13.367 1 92.19 440 SER B N 1
ATOM 7696 C CA . SER B 1 440 ? 21.812 38.406 14.414 1 92.19 440 SER B CA 1
ATOM 7697 C C . SER B 1 440 ? 23.312 38.562 14.32 1 92.19 440 SER B C 1
ATOM 7699 O O . SER B 1 440 ? 24.078 37.625 14.492 1 92.19 440 SER B O 1
ATOM 7701 N N . GLY B 1 441 ? 23.828 39.719 14.039 1 88.88 441 GLY B N 1
ATOM 7702 C CA . GLY B 1 441 ? 25.25 39.969 13.891 1 88.88 441 GLY B CA 1
ATOM 7703 C C . GLY B 1 441 ? 25.891 39.156 12.805 1 88.88 441 GLY B C 1
ATOM 7704 O O . GLY B 1 441 ? 27.016 38.656 12.969 1 88.88 441 GLY B O 1
ATOM 7705 N N . GLY B 1 442 ? 25.156 38.812 11.836 1 84.38 442 GLY B N 1
ATOM 7706 C CA . GLY B 1 442 ? 25.672 38.031 10.719 1 84.38 442 GLY B CA 1
ATOM 7707 C C . GLY B 1 442 ? 25.562 36.531 10.938 1 84.38 442 GLY B C 1
ATOM 7708 O O . GLY B 1 442 ? 25.891 35.75 10.047 1 84.38 442 GLY B O 1
ATOM 7709 N N . GLU B 1 443 ? 25.109 36.188 12.133 1 89 443 GLU B N 1
ATOM 7710 C CA . GLU B 1 443 ? 24.969 34.781 12.445 1 89 443 GLU B CA 1
ATOM 7711 C C . GLU B 1 443 ? 23.531 34.312 12.297 1 89 443 GLU B C 1
ATOM 7713 O O . GLU B 1 443 ? 22.594 35.062 12.648 1 89 443 GLU B O 1
ATOM 7718 N N . ASN B 1 444 ? 23.406 33.094 11.742 1 88.56 444 ASN B N 1
ATOM 7719 C CA . ASN B 1 444 ? 22.078 32.5 11.617 1 88.56 444 ASN B CA 1
ATOM 7720 C C . ASN B 1 444 ? 21.656 31.797 12.898 1 88.56 444 ASN B C 1
ATOM 7722 O O . ASN B 1 444 ? 22.391 30.938 13.406 1 88.56 444 ASN B O 1
ATOM 7726 N N . ILE B 1 445 ? 20.516 32.219 13.43 1 91.81 445 ILE B N 1
ATOM 7727 C CA . ILE B 1 445 ? 19.953 31.609 14.625 1 91.81 445 ILE B CA 1
ATOM 7728 C C . ILE B 1 445 ? 18.641 30.922 14.281 1 91.81 445 ILE B C 1
ATOM 7730 O O . ILE B 1 445 ? 17.734 31.531 13.719 1 91.81 445 ILE B O 1
ATOM 7734 N N . SER B 1 446 ? 18.531 29.641 14.578 1 90.94 446 SER B N 1
ATOM 7735 C CA . SER B 1 446 ? 17.312 28.875 14.359 1 90.94 446 SER B CA 1
ATOM 7736 C C . SER B 1 446 ? 16.266 29.203 15.422 1 90.94 446 SER B C 1
ATOM 7738 O O . SER B 1 446 ? 16.453 28.906 16.594 1 90.94 446 SER B O 1
ATOM 7740 N N . SER B 1 447 ? 15.148 29.766 14.969 1 92.94 447 SER B N 1
ATOM 7741 C CA . SER B 1 447 ? 14.055 30.031 15.898 1 92.94 447 SER B CA 1
ATOM 7742 C C . SER B 1 447 ? 13.477 28.734 16.453 1 92.94 447 SER B C 1
ATOM 7744 O O . SER B 1 447 ? 13.094 28.656 17.625 1 92.94 447 SER B O 1
ATOM 7746 N N . LEU B 1 448 ? 13.453 27.688 15.625 1 89.38 448 LEU B N 1
ATOM 7747 C CA . LEU B 1 448 ? 12.898 26.406 16.016 1 89.38 448 LEU B CA 1
ATOM 7748 C C . LEU B 1 448 ? 13.719 25.766 17.141 1 89.38 448 LEU B C 1
ATOM 7750 O O . LEU B 1 448 ? 13.164 25.156 18.047 1 89.38 448 LEU B O 1
ATOM 7754 N N . GLU B 1 449 ? 15.016 25.859 17 1 88.44 449 GLU B N 1
ATOM 7755 C CA . GLU B 1 449 ? 15.883 25.344 18.047 1 88.44 449 GLU B CA 1
ATOM 7756 C C . GLU B 1 44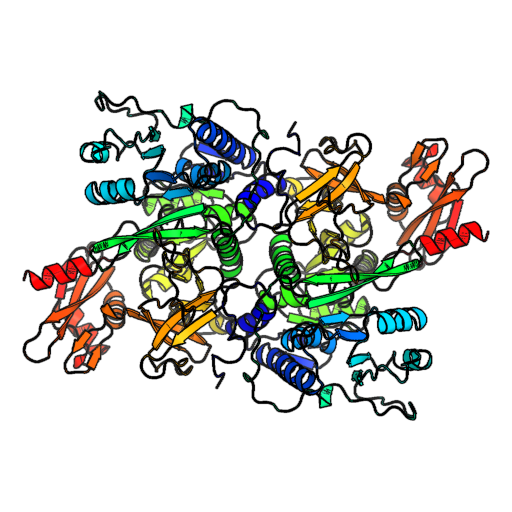9 ? 15.555 25.984 19.391 1 88.44 449 GLU B C 1
ATOM 7758 O O . GLU B 1 449 ? 15.445 25.297 20.406 1 88.44 449 GLU B O 1
ATOM 7763 N N . LEU B 1 450 ? 15.352 27.25 19.359 1 92.06 450 LEU B N 1
ATOM 7764 C CA . LEU B 1 450 ? 15.016 28 20.578 1 92.06 450 LEU B CA 1
ATOM 7765 C C . LEU B 1 450 ? 13.648 27.578 21.109 1 92.06 450 LEU B C 1
ATOM 7767 O O . LEU B 1 450 ? 13.469 27.406 22.312 1 92.06 450 LEU B O 1
ATOM 7771 N N . GLU B 1 451 ? 12.727 27.453 20.203 1 92.38 451 GLU B N 1
ATOM 7772 C CA . GLU B 1 451 ? 11.375 27.047 20.578 1 92.38 451 GLU B CA 1
ATOM 7773 C C . GLU B 1 451 ? 11.367 25.672 21.234 1 92.38 451 GLU B C 1
ATOM 7775 O O . GLU B 1 451 ? 10.68 25.469 22.25 1 92.38 451 GLU B O 1
ATOM 7780 N N . ASN B 1 452 ? 12.117 24.812 20.688 1 87.31 452 ASN B N 1
ATOM 7781 C CA . ASN B 1 452 ? 12.203 23.453 21.234 1 87.31 452 ASN B CA 1
ATOM 7782 C C . ASN B 1 452 ? 12.781 23.469 22.656 1 87.31 452 ASN B C 1
ATOM 7784 O O . ASN B 1 452 ? 12.25 22.812 23.547 1 87.31 452 ASN B O 1
ATOM 7788 N N . VAL B 1 453 ? 13.859 24.188 22.859 1 89.62 453 VAL B N 1
ATOM 7789 C CA . VAL B 1 453 ? 14.523 24.266 24.156 1 89.62 453 VAL B CA 1
ATOM 7790 C C . VAL B 1 453 ? 13.562 24.859 25.188 1 89.62 453 VAL B C 1
ATOM 7792 O O . VAL B 1 453 ? 13.414 24.328 26.281 1 89.62 453 VAL B O 1
ATOM 7795 N N . LEU B 1 454 ? 12.914 25.891 24.797 1 92.69 454 LEU B N 1
ATOM 7796 C CA . LEU B 1 454 ? 12.031 26.578 25.719 1 92.69 454 LEU B CA 1
ATOM 7797 C C . LEU B 1 454 ? 10.805 25.734 26.047 1 92.69 454 LEU B C 1
ATOM 7799 O O . LEU B 1 454 ? 10.328 25.734 27.188 1 92.69 454 LEU B O 1
ATOM 7803 N N . SER B 1 455 ? 10.305 25.047 25.062 1 89.31 455 SER B N 1
ATOM 7804 C CA . SER B 1 455 ? 9.109 24.219 25.219 1 89.31 455 SER B CA 1
ATOM 7805 C C . SER B 1 455 ? 9.391 23.016 26.125 1 89.31 455 SER B C 1
ATOM 7807 O O . SER B 1 455 ? 8.461 22.406 26.656 1 89.31 455 SER B O 1
ATOM 7809 N N . ASN B 1 456 ? 10.617 22.688 26.297 1 86.62 456 ASN B N 1
ATOM 7810 C CA . ASN B 1 456 ? 10.984 21.547 27.141 1 86.62 456 ASN B CA 1
ATOM 7811 C C . ASN B 1 456 ? 11.023 21.938 28.625 1 86.62 456 ASN B C 1
ATOM 7813 O O . ASN B 1 456 ? 11.094 21.062 29.484 1 86.62 456 ASN B O 1
ATOM 7817 N N . TYR B 1 457 ? 11 23.219 28.922 1 90.25 457 TYR B N 1
ATOM 7818 C CA . TYR B 1 457 ? 11 23.656 30.312 1 90.25 457 TYR B CA 1
ATOM 7819 C C . TYR B 1 457 ? 9.672 23.328 30.984 1 90.25 457 TYR B C 1
ATOM 7821 O O . TYR B 1 457 ? 8.602 23.656 30.453 1 90.25 457 TYR B O 1
ATOM 7829 N N . PRO B 1 458 ? 9.734 22.703 32.125 1 88.56 458 PRO B N 1
ATOM 7830 C CA . PRO B 1 458 ? 8.492 22.375 32.844 1 88.56 458 PRO B CA 1
ATOM 7831 C C . PRO B 1 458 ? 7.602 23.594 33.062 1 88.56 458 PRO B C 1
ATOM 7833 O O . PRO B 1 458 ? 8.078 24.641 33.5 1 88.56 458 PRO B O 1
ATOM 7836 N N . GLY B 1 459 ? 6.348 23.438 32.719 1 89.25 459 GLY B N 1
ATOM 7837 C CA . GLY B 1 459 ? 5.391 24.516 32.906 1 89.25 459 GLY B CA 1
ATOM 7838 C C . GLY B 1 459 ? 5.141 25.312 31.641 1 89.25 459 GLY B C 1
ATOM 7839 O O . GLY B 1 459 ? 4.195 26.109 31.578 1 89.25 459 GLY B O 1
ATOM 7840 N N . VAL B 1 460 ? 5.957 25.156 30.656 1 91.69 460 VAL B N 1
ATOM 7841 C CA . VAL B 1 460 ? 5.758 25.797 29.359 1 91.69 460 VAL B CA 1
ATOM 7842 C C . VAL B 1 460 ? 4.961 24.875 28.438 1 91.69 460 VAL B C 1
ATOM 7844 O O . VAL B 1 460 ? 5.34 23.734 28.219 1 91.69 460 VAL B O 1
ATOM 7847 N N . LEU B 1 461 ? 3.861 25.375 27.969 1 86.19 461 LEU B N 1
ATOM 7848 C CA . LEU B 1 461 ? 3.029 24.609 27.047 1 86.19 461 LEU B CA 1
ATOM 7849 C C . LEU B 1 461 ? 3.592 24.672 25.641 1 86.19 461 LEU B C 1
ATOM 7851 O O . LEU B 1 461 ? 3.631 23.672 24.938 1 86.19 461 LEU B O 1
ATOM 7855 N N . ALA B 1 462 ? 3.936 25.891 25.203 1 90.75 462 ALA B N 1
ATOM 7856 C CA . ALA B 1 462 ? 4.488 26.109 23.875 1 90.75 462 ALA B CA 1
ATOM 7857 C C . ALA B 1 462 ? 5.293 27.406 23.812 1 90.75 462 ALA B C 1
ATOM 7859 O O . ALA B 1 462 ? 5.082 28.297 24.625 1 90.75 462 ALA B O 1
ATOM 7860 N N . ALA B 1 463 ? 6.219 27.469 22.953 1 93.19 463 ALA B N 1
ATOM 7861 C CA . ALA B 1 463 ? 7.035 28.656 22.734 1 93.19 463 ALA B CA 1
ATOM 7862 C C . ALA B 1 463 ? 7.141 28.984 21.25 1 93.19 463 ALA B C 1
ATOM 7864 O O . ALA B 1 463 ? 7.188 28.094 20.406 1 93.19 463 ALA B O 1
ATOM 7865 N N . ALA B 1 464 ? 7.09 30.203 20.922 1 94.5 464 ALA B N 1
ATOM 7866 C CA . ALA B 1 464 ? 7.367 30.719 19.594 1 94.5 464 ALA B CA 1
ATOM 7867 C C . ALA B 1 464 ? 8.422 31.812 19.625 1 94.5 464 ALA B C 1
ATOM 7869 O O . ALA B 1 464 ? 8.414 32.656 20.531 1 94.5 464 ALA B O 1
ATOM 7870 N N . VAL B 1 465 ? 9.391 31.797 18.75 1 95.19 465 VAL B N 1
ATOM 7871 C CA . VAL B 1 465 ? 10.461 32.781 18.703 1 95.19 465 VAL B CA 1
ATOM 7872 C C . VAL B 1 465 ? 10.469 33.469 17.344 1 95.19 465 VAL B C 1
ATOM 7874 O O . VAL B 1 465 ? 10.375 32.812 16.297 1 95.19 465 VAL B O 1
ATOM 7877 N N . VAL B 1 466 ? 10.484 34.75 17.359 1 95.94 466 VAL B N 1
ATOM 7878 C CA . VAL B 1 466 ? 10.531 35.531 16.125 1 95.94 466 VAL B CA 1
ATOM 7879 C C . VAL B 1 466 ? 11.664 36.562 16.188 1 95.94 466 VAL B C 1
ATOM 7881 O O . VAL B 1 466 ? 12.234 36.781 17.266 1 95.94 466 VAL B O 1
ATOM 7884 N N . ALA B 1 467 ? 12 37.125 15.039 1 94.56 467 ALA B N 1
ATOM 7885 C CA . ALA B 1 467 ? 13.039 38.125 14.961 1 94.56 467 ALA B CA 1
ATOM 7886 C C . ALA B 1 467 ? 12.5 39.5 15.406 1 94.56 467 ALA B C 1
ATOM 7888 O O . ALA B 1 467 ? 11.414 39.906 14.992 1 94.56 467 ALA B O 1
ATOM 7889 N N . LYS B 1 468 ? 13.195 40.094 16.25 1 95 468 LYS B N 1
ATOM 7890 C CA . LYS B 1 468 ? 12.945 41.469 16.656 1 95 468 LYS B CA 1
ATOM 7891 C C . LYS B 1 468 ? 14.055 42.375 16.156 1 95 468 LYS B C 1
ATOM 7893 O O . LYS B 1 468 ? 15.242 42.094 16.312 1 95 468 LYS B O 1
ATOM 7898 N N . PRO B 1 469 ? 13.688 43.5 15.555 1 93.56 469 PRO B N 1
ATOM 7899 C CA . PRO B 1 469 ? 14.727 44.438 15.125 1 93.56 469 PRO B CA 1
ATOM 7900 C C . PRO B 1 469 ? 15.57 44.969 16.281 1 93.56 469 PRO B C 1
ATOM 7902 O O . PRO B 1 469 ? 15.031 45.25 17.359 1 93.56 469 PRO B O 1
ATOM 7905 N N . ASP B 1 470 ? 16.875 45.031 16.016 1 92.56 470 ASP B N 1
ATOM 7906 C CA . ASP B 1 470 ? 17.828 45.5 17.016 1 92.56 470 ASP B CA 1
ATOM 7907 C C . ASP B 1 470 ? 18.859 46.469 16.391 1 92.56 470 ASP B C 1
ATOM 7909 O O . ASP B 1 470 ? 19.422 46.156 15.336 1 92.56 470 ASP B O 1
ATOM 7913 N N . PRO B 1 471 ? 19.047 47.594 17.016 1 91.12 471 PRO B N 1
ATOM 7914 C CA . PRO B 1 471 ? 19.938 48.594 16.438 1 91.12 471 PRO B CA 1
ATOM 7915 C C . PRO B 1 471 ? 21.391 48.094 16.328 1 91.12 471 PRO B C 1
ATOM 7917 O O . PRO B 1 471 ? 22.109 48.5 15.422 1 91.12 471 PRO B O 1
ATOM 7920 N N . HIS B 1 472 ? 21.844 47.281 17.156 1 91.56 472 HIS B N 1
ATOM 7921 C CA . HIS B 1 472 ? 23.234 46.844 17.203 1 91.56 472 HIS B CA 1
ATOM 7922 C C . HIS B 1 472 ? 23.422 45.562 16.391 1 91.56 472 HIS B C 1
ATOM 7924 O O . HIS B 1 472 ? 24.406 45.406 15.672 1 91.56 472 HIS B O 1
ATOM 7930 N N . TRP B 1 473 ? 22.469 44.656 16.469 1 92.56 473 TRP B N 1
ATOM 7931 C CA . TRP B 1 473 ? 22.656 43.312 15.945 1 92.56 473 TRP B CA 1
ATOM 7932 C C . TRP B 1 473 ? 21.859 43.125 14.664 1 92.56 473 TRP B C 1
ATOM 7934 O O . TRP B 1 473 ? 21.969 42.062 14.016 1 92.56 473 TRP B O 1
ATOM 7944 N N . GLY B 1 474 ? 21.062 44.094 14.289 1 92.56 474 GLY B N 1
ATOM 7945 C CA . GLY B 1 474 ? 20.109 43.906 13.203 1 92.56 474 GLY B CA 1
ATOM 7946 C C . GLY B 1 474 ? 18.828 43.25 13.641 1 92.56 474 GLY B C 1
ATOM 7947 O O . GLY B 1 474 ? 17.781 43.906 13.719 1 92.56 474 GLY B O 1
ATOM 7948 N N . GLU B 1 475 ? 18.906 41.906 13.961 1 94.62 475 GLU B N 1
ATOM 7949 C CA . GLU B 1 475 ? 17.797 41.188 14.547 1 94.62 475 GLU B CA 1
ATOM 7950 C C . GLU B 1 475 ? 18.25 40.406 15.789 1 94.62 475 GLU B C 1
ATOM 7952 O O . GLU B 1 475 ? 19.422 40.062 15.922 1 94.62 475 GLU B O 1
ATOM 7957 N N . VAL B 1 476 ? 17.328 40.25 16.672 1 95.12 476 VAL B N 1
ATOM 7958 C CA . VAL B 1 476 ? 17.562 39.406 17.844 1 95.12 476 VAL B CA 1
ATOM 7959 C C . VAL B 1 476 ? 16.344 38.5 18.078 1 95.12 476 VAL B C 1
ATOM 7961 O O . VAL B 1 476 ? 15.234 38.844 17.688 1 95.12 476 VAL B O 1
ATOM 7964 N N . PRO B 1 477 ? 16.594 37.312 18.656 1 96.44 477 PRO B N 1
ATOM 7965 C CA . PRO B 1 477 ? 15.461 36.438 18.969 1 96.44 477 PRO B CA 1
ATOM 7966 C C . PRO B 1 477 ? 14.578 37 20.078 1 96.44 477 PRO B C 1
ATOM 7968 O O . PRO B 1 477 ? 15.086 37.5 21.078 1 96.44 477 PRO B O 1
ATOM 7971 N N . TYR B 1 478 ? 13.344 36.969 19.875 1 96.94 478 TYR B N 1
ATOM 7972 C CA . TYR B 1 478 ? 12.344 37.344 20.859 1 96.94 478 TYR B CA 1
ATOM 7973 C C . TYR B 1 478 ? 11.344 36.188 21.078 1 96.94 478 TYR B C 1
ATOM 7975 O O . TYR B 1 478 ? 10.789 35.688 20.109 1 96.94 478 TYR B O 1
ATOM 7983 N N . ALA B 1 479 ? 11.133 35.781 22.344 1 97.19 479 ALA B N 1
ATOM 7984 C CA . ALA B 1 479 ? 10.352 34.594 22.625 1 97.19 479 ALA B CA 1
ATOM 7985 C C . ALA B 1 479 ? 8.953 34.938 23.141 1 97.19 479 ALA B C 1
ATOM 7987 O O . ALA B 1 479 ? 8.805 35.844 23.969 1 97.19 479 ALA B O 1
ATOM 7988 N N . PHE B 1 480 ? 7.988 34.344 22.594 1 97.06 480 PHE B N 1
ATOM 7989 C CA . PHE B 1 480 ? 6.625 34.312 23.109 1 97.06 480 PHE B CA 1
ATOM 7990 C C . PHE B 1 480 ? 6.324 33 23.781 1 97.06 480 PHE B C 1
ATOM 7992 O O . PHE B 1 480 ? 6.535 31.922 23.188 1 97.06 480 PHE B O 1
ATOM 7999 N N . ILE B 1 481 ? 5.824 33 25.031 1 96.12 481 ILE B N 1
ATOM 8000 C CA . ILE B 1 481 ? 5.703 31.812 25.844 1 96.12 481 ILE B CA 1
ATOM 8001 C C . ILE B 1 481 ? 4.246 31.594 26.25 1 96.12 481 ILE B C 1
ATOM 8003 O O . ILE B 1 481 ? 3.611 32.5 26.781 1 96.12 481 ILE B O 1
ATOM 8007 N N . GLU B 1 482 ? 3.73 30.438 25.891 1 94.25 482 GLU B N 1
ATOM 8008 C CA . GLU B 1 482 ? 2.453 29.984 26.438 1 94.25 482 GLU B CA 1
ATOM 8009 C C . GLU B 1 482 ? 2.658 29.016 27.594 1 94.25 482 GLU B C 1
ATOM 8011 O O . GLU B 1 482 ? 3.301 27.984 27.438 1 94.25 482 GLU B O 1
ATOM 8016 N N . LEU B 1 483 ? 2.117 29.375 28.75 1 93.06 483 LEU B N 1
ATOM 8017 C CA . LEU B 1 483 ? 2.312 28.578 29.953 1 93.06 483 LEU B CA 1
ATOM 8018 C C . LEU B 1 483 ? 1.188 27.562 30.109 1 93.06 483 LEU B C 1
ATOM 8020 O O . LEU B 1 483 ? 0.073 27.781 29.641 1 93.06 483 LEU B O 1
ATOM 8024 N N . GLU B 1 484 ? 1.556 26.438 30.688 1 86.69 484 GLU B N 1
ATOM 8025 C CA . GLU B 1 484 ? 0.528 25.5 31.125 1 86.69 484 GLU B CA 1
ATOM 8026 C C . GLU B 1 484 ? -0.416 26.141 32.125 1 86.69 484 GLU B C 1
ATOM 8028 O O . GLU B 1 484 ? -0.078 27.141 32.75 1 86.69 484 GLU B O 1
ATOM 8033 N N . GLU B 1 485 ? -1.575 25.391 32.281 1 82.56 485 GLU B N 1
ATOM 8034 C CA . GLU B 1 485 ? -2.523 25.891 33.281 1 82.56 485 GLU B CA 1
ATOM 8035 C C . GLU B 1 485 ? -1.909 25.891 34.688 1 82.56 485 GLU B C 1
ATOM 8037 O O . GLU B 1 485 ? -1.314 24.891 35.094 1 82.56 485 GLU B O 1
ATOM 8042 N N . ASN B 1 486 ? -1.868 26.969 35.406 1 84.62 486 ASN B N 1
ATOM 8043 C CA . ASN B 1 486 ? -1.444 27.141 36.781 1 84.62 486 ASN B CA 1
ATOM 8044 C C . ASN B 1 486 ? 0.074 27.219 36.906 1 84.62 486 ASN B C 1
ATOM 8046 O O . ASN B 1 486 ? 0.627 27.094 38 1 84.62 486 ASN B O 1
ATOM 8050 N N . SER B 1 487 ? 0.678 27.312 35.688 1 90.06 487 SER B N 1
ATOM 8051 C CA . SER B 1 487 ? 2.127 27.484 35.75 1 90.06 487 SER B CA 1
ATOM 8052 C C . SER B 1 487 ? 2.504 28.922 36.094 1 90.06 487 SER B C 1
ATOM 8054 O O . SER B 1 487 ? 1.803 29.859 35.719 1 90.06 487 SER B O 1
ATOM 8056 N N . SER B 1 488 ? 3.637 29.078 36.875 1 92.44 488 SER B N 1
ATOM 8057 C CA . SER B 1 488 ? 4.09 30.391 37.281 1 92.44 488 SER B CA 1
ATOM 8058 C C . SER B 1 488 ? 5.516 30.656 36.812 1 92.44 488 SER B C 1
ATOM 8060 O O . SER B 1 488 ? 6.25 31.422 37.438 1 92.44 488 SER B O 1
ATOM 8062 N N . VAL B 1 489 ? 5.812 30.016 35.781 1 94.31 489 VAL B N 1
ATOM 8063 C CA . VAL B 1 489 ? 7.164 30.172 35.25 1 94.31 489 VAL B CA 1
ATOM 8064 C C . VAL B 1 489 ? 7.422 31.625 34.906 1 94.31 489 VAL B C 1
ATOM 8066 O O . VAL B 1 489 ? 6.562 32.312 34.312 1 94.31 489 VAL B O 1
ATOM 8069 N N . THR B 1 490 ? 8.539 32.156 35.281 1 94.94 490 THR B N 1
ATOM 8070 C CA . THR B 1 490 ? 8.875 33.562 35.062 1 94.94 490 THR B CA 1
ATOM 8071 C C . THR B 1 490 ? 9.961 33.688 34 1 94.94 490 THR B C 1
ATOM 8073 O O . THR B 1 490 ? 10.617 32.719 33.656 1 94.94 490 THR B O 1
ATOM 8076 N N . GLU B 1 491 ? 10.031 34.938 33.531 1 95.56 491 GLU B N 1
ATOM 8077 C CA . GLU B 1 491 ? 11.109 35.25 32.594 1 95.56 491 GLU B CA 1
ATOM 8078 C C . GLU B 1 491 ? 12.469 34.906 33.188 1 95.56 491 GLU B C 1
ATOM 8080 O O . GLU B 1 491 ? 13.352 34.406 32.5 1 95.56 491 GLU B O 1
ATOM 8085 N N . TYR B 1 492 ? 12.617 35.188 34.438 1 94.88 492 TYR B N 1
ATOM 8086 C CA . TYR B 1 492 ? 13.875 34.938 35.125 1 94.88 492 TYR B CA 1
ATOM 8087 C C . TYR B 1 492 ? 14.227 33.469 35.094 1 94.88 492 TYR B C 1
ATOM 8089 O O . TYR B 1 492 ? 15.367 33.094 34.812 1 94.88 492 TYR B O 1
ATOM 8097 N N . GLU B 1 493 ? 13.297 32.625 35.312 1 95.38 493 GLU B N 1
ATOM 8098 C CA . GLU B 1 493 ? 13.516 31.188 35.312 1 95.38 493 GLU B CA 1
ATOM 8099 C C . GLU B 1 493 ? 13.875 30.688 33.906 1 95.38 493 GLU B C 1
ATOM 8101 O O . GLU B 1 493 ? 14.773 29.859 33.75 1 95.38 493 GLU B O 1
ATOM 8106 N N . LEU B 1 494 ? 13.164 31.219 32.938 1 95.81 494 LEU B N 1
ATOM 8107 C CA . LEU B 1 494 ? 13.438 30.797 31.562 1 95.81 494 LEU B CA 1
ATOM 8108 C C . LEU B 1 494 ? 14.812 31.281 31.109 1 95.81 494 LEU B C 1
ATOM 8110 O O . LEU B 1 494 ? 15.523 30.562 30.391 1 95.81 494 LEU B O 1
ATOM 8114 N N . ASN B 1 495 ? 15.156 32.469 31.516 1 94.12 495 ASN B N 1
ATOM 8115 C CA . ASN B 1 495 ? 16.469 32.969 31.172 1 94.12 495 ASN B CA 1
ATOM 8116 C C . ASN B 1 495 ? 17.594 32.156 31.812 1 94.12 495 ASN B C 1
ATOM 8118 O O . ASN B 1 495 ? 18.609 31.859 31.172 1 94.12 495 ASN B O 1
ATOM 8122 N N . ASN B 1 496 ? 17.422 31.812 33.062 1 94.19 496 ASN B N 1
ATOM 8123 C CA . ASN B 1 496 ? 18.406 30.984 33.719 1 94.19 496 ASN B CA 1
ATOM 8124 C C . ASN B 1 496 ? 18.547 29.609 33.062 1 94.19 496 ASN B C 1
ATOM 8126 O O . ASN B 1 496 ? 19.641 29.094 32.938 1 94.19 496 ASN B O 1
ATOM 8130 N N . TYR B 1 497 ? 17.438 29.094 32.75 1 94.56 497 TYR B N 1
ATOM 8131 C CA . TYR B 1 497 ? 17.406 27.797 32.125 1 94.56 497 TYR B CA 1
ATOM 8132 C C . TYR B 1 497 ? 18.141 27.844 30.781 1 94.56 497 TYR B C 1
ATOM 8134 O O . TYR B 1 497 ? 19.016 27.016 30.5 1 94.56 497 TYR B O 1
ATOM 8142 N N . ILE B 1 498 ? 17.781 28.797 29.891 1 93.69 498 ILE B N 1
ATOM 8143 C CA . ILE B 1 498 ? 18.312 28.844 28.547 1 93.69 498 ILE B CA 1
ATOM 8144 C C . ILE B 1 498 ? 19.812 29.125 28.578 1 93.69 498 ILE B C 1
ATOM 8146 O O . ILE B 1 498 ? 20.547 28.672 27.703 1 93.69 498 ILE B O 1
ATOM 8150 N N . CYS B 1 499 ? 20.328 29.781 29.656 1 92.12 499 CYS B N 1
ATOM 8151 C CA . CYS B 1 499 ? 21.75 30.047 29.844 1 92.12 499 CYS B CA 1
ATOM 8152 C C . CYS B 1 499 ? 22.531 28.75 30.031 1 92.12 499 CYS B C 1
ATOM 8154 O O . CYS B 1 499 ? 23.703 28.672 29.688 1 92.12 499 CYS B O 1
ATOM 8156 N N . THR B 1 500 ? 21.875 27.734 30.469 1 93.12 500 THR B N 1
ATOM 8157 C CA . THR B 1 500 ? 22.547 26.484 30.75 1 93.12 500 THR B CA 1
ATOM 8158 C C . THR B 1 500 ? 22.609 25.609 29.5 1 93.12 500 THR B C 1
ATOM 8160 O O . THR B 1 500 ? 23.422 24.672 29.422 1 93.12 500 THR B O 1
ATOM 8163 N N . VAL B 1 501 ? 21.812 25.953 28.516 1 91.5 501 VAL B N 1
ATOM 8164 C CA . VAL B 1 501 ? 21.688 24.969 27.438 1 91.5 501 VAL B CA 1
ATOM 8165 C C . VAL B 1 501 ? 22.031 25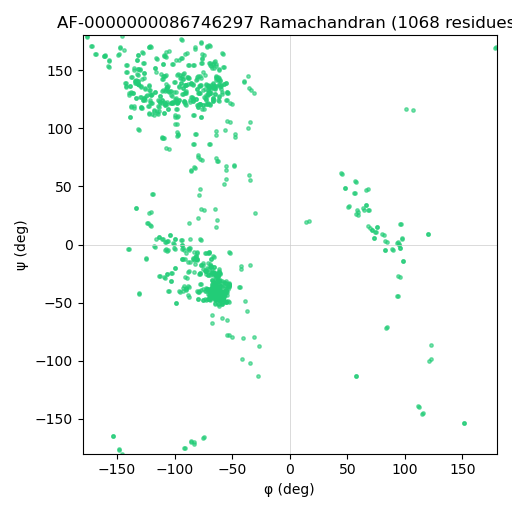.625 26.094 1 91.5 501 VAL B C 1
ATOM 8167 O O . VAL B 1 501 ? 22.234 24.922 25.094 1 91.5 501 VAL B O 1
ATOM 8170 N N . MET B 1 502 ? 22.125 26.969 26.094 1 92.06 502 MET B N 1
ATOM 8171 C CA . MET B 1 502 ? 22.344 27.656 24.828 1 92.06 502 MET B CA 1
ATOM 8172 C C . MET B 1 502 ? 23.453 28.688 24.938 1 92.06 502 MET B C 1
ATOM 8174 O O . MET B 1 502 ? 23.594 29.344 25.969 1 92.06 502 MET B O 1
ATOM 8178 N N . VAL B 1 503 ? 24.25 28.938 23.906 1 90.81 503 VAL B N 1
ATOM 8179 C CA . VAL B 1 503 ? 25.297 29.953 23.859 1 90.81 503 VAL B CA 1
ATOM 8180 C C . VAL B 1 503 ? 24.672 31.344 23.859 1 90.81 503 VAL B C 1
ATOM 8182 O O . VAL B 1 503 ? 23.531 31.516 23.422 1 90.81 503 VAL B O 1
ATOM 8185 N N . ARG B 1 504 ? 25.328 32.25 24.281 1 88 504 ARG B N 1
ATOM 8186 C CA . ARG B 1 504 ? 24.859 33.594 24.609 1 88 504 ARG B CA 1
ATOM 8187 C C . ARG B 1 504 ? 24.234 34.25 23.391 1 88 504 ARG B C 1
ATOM 8189 O O . ARG B 1 504 ? 23.156 34.844 23.484 1 88 504 ARG B O 1
ATOM 8196 N N . TYR B 1 505 ? 24.875 34.156 22.25 1 88.19 505 TYR B N 1
ATOM 8197 C CA . TYR B 1 505 ? 24.438 34.938 21.094 1 88.19 505 TYR B CA 1
ATOM 8198 C C . TYR B 1 505 ? 23.109 34.406 20.547 1 88.19 505 TYR B C 1
ATOM 8200 O O . TYR B 1 505 ? 22.422 35.094 19.781 1 88.19 505 TYR B O 1
ATOM 8208 N N . LYS B 1 506 ? 22.656 33.188 20.891 1 92.75 506 LYS B N 1
ATOM 8209 C CA . LYS B 1 506 ? 21.438 32.562 20.391 1 92.75 506 LYS B CA 1
ATOM 8210 C C . LYS B 1 506 ? 20.266 32.844 21.312 1 92.75 506 LYS B C 1
ATOM 8212 O O . LYS B 1 506 ? 19.109 32.656 20.938 1 92.75 506 LYS B O 1
ATOM 8217 N N . ARG B 1 507 ? 20.531 33.344 22.453 1 94.62 507 ARG B N 1
ATOM 8218 C CA . ARG B 1 507 ? 19.5 33.438 23.484 1 94.62 507 ARG B CA 1
ATOM 8219 C C . ARG B 1 507 ? 18.531 34.562 23.172 1 94.62 507 ARG B C 1
ATOM 8221 O O . ARG B 1 507 ? 18.922 35.594 22.625 1 94.62 507 ARG B O 1
ATOM 8228 N N . PRO B 1 508 ? 17.266 34.375 23.578 1 96 508 PRO B N 1
ATOM 8229 C CA . PRO B 1 508 ? 16.297 35.469 23.391 1 96 508 PRO B CA 1
ATOM 8230 C C . PRO B 1 508 ? 16.641 36.719 24.188 1 96 508 PRO B C 1
ATOM 8232 O O . PRO B 1 508 ? 17.109 36.594 25.328 1 96 508 PRO B O 1
ATOM 8235 N N . LYS B 1 509 ? 16.375 37.812 23.609 1 93.12 509 LYS B N 1
ATOM 8236 C CA . LYS B 1 509 ? 16.641 39.062 24.297 1 93.12 509 LYS B CA 1
ATOM 8237 C C . LYS B 1 509 ? 15.406 39.562 25.062 1 93.12 509 LYS B C 1
ATOM 8239 O O . LYS B 1 509 ? 15.477 40.562 25.797 1 93.12 509 LYS B O 1
ATOM 8244 N N . GLY B 1 510 ? 14.32 38.844 24.922 1 94.06 510 GLY B N 1
ATOM 8245 C CA . GLY B 1 510 ? 13.086 39.188 25.625 1 94.06 510 GLY B CA 1
ATOM 8246 C C . GLY B 1 510 ? 12.039 38.094 25.547 1 94.06 510 GLY B C 1
ATOM 8247 O O . GLY B 1 510 ? 12.164 37.156 24.734 1 94.06 510 GLY B O 1
ATOM 8248 N N . TYR B 1 511 ? 11.07 38.281 26.484 1 96.19 511 TYR B N 1
ATOM 8249 C CA . TYR B 1 511 ? 9.977 37.312 26.578 1 96.19 511 TYR B CA 1
ATOM 8250 C C . TYR B 1 511 ? 8.633 38.031 26.703 1 96.19 511 TYR B C 1
ATOM 8252 O O . TYR B 1 511 ? 8.539 39.094 27.312 1 96.19 511 TYR B O 1
ATOM 8260 N N . THR B 1 512 ? 7.656 37.531 26.062 1 96.31 512 THR B N 1
ATOM 8261 C CA . THR B 1 512 ? 6.266 37.906 26.312 1 96.31 512 THR B CA 1
ATOM 8262 C C . THR B 1 512 ? 5.422 36.656 26.578 1 96.31 512 THR B C 1
ATOM 8264 O O . THR B 1 512 ? 5.488 35.688 25.844 1 96.31 512 THR B O 1
ATOM 8267 N N . PHE B 1 513 ? 4.746 36.656 27.719 1 96.5 513 PHE B N 1
ATOM 8268 C CA . PHE B 1 513 ? 3.873 35.531 28.062 1 96.5 513 PHE B CA 1
ATOM 8269 C C . PHE B 1 513 ? 2.455 35.781 27.562 1 96.5 513 PHE B C 1
ATOM 8271 O O . PHE B 1 513 ? 1.84 36.812 27.891 1 96.5 513 PHE B O 1
ATOM 8278 N N . LEU B 1 514 ? 1.943 34.906 26.719 1 95.56 514 LEU B N 1
ATOM 8279 C CA . LEU B 1 514 ? 0.6 35.031 26.156 1 95.56 514 LEU B CA 1
ATOM 8280 C C . LEU B 1 514 ? 0.12 33.688 25.609 1 95.56 514 LEU B C 1
ATOM 8282 O O . LEU B 1 514 ? 0.905 32.75 25.469 1 95.56 514 LEU B O 1
ATOM 8286 N N . THR B 1 515 ? -1.178 33.594 25.422 1 93.88 515 THR B N 1
ATOM 8287 C CA . THR B 1 515 ? -1.689 32.469 24.641 1 93.88 515 THR B CA 1
ATOM 8288 C C . THR B 1 515 ? -1.295 32.594 23.172 1 93.88 515 THR B C 1
ATOM 8290 O O . THR B 1 515 ? -1.625 33.594 22.531 1 93.88 515 THR B O 1
ATOM 8293 N N . LEU B 1 516 ? -0.582 31.641 22.672 1 93.69 516 LEU B N 1
ATOM 8294 C CA . LEU B 1 516 ? -0.07 31.719 21.297 1 93.69 516 LEU B CA 1
ATOM 8295 C C . LEU B 1 516 ? -1.198 31.578 20.281 1 93.69 516 LEU B C 1
ATOM 8297 O O . LEU B 1 516 ? -2.055 30.703 20.422 1 93.69 516 LEU B O 1
ATOM 8301 N N . PRO B 1 517 ? -1.238 32.469 19.312 1 92.06 517 PRO B N 1
ATOM 8302 C CA . PRO B 1 517 ? -2.246 32.344 18.25 1 92.06 517 PRO B CA 1
ATOM 8303 C C . PRO B 1 517 ? -2.051 31.094 17.391 1 92.06 517 PRO B C 1
ATOM 8305 O O . PRO B 1 517 ? -0.919 30.766 17.03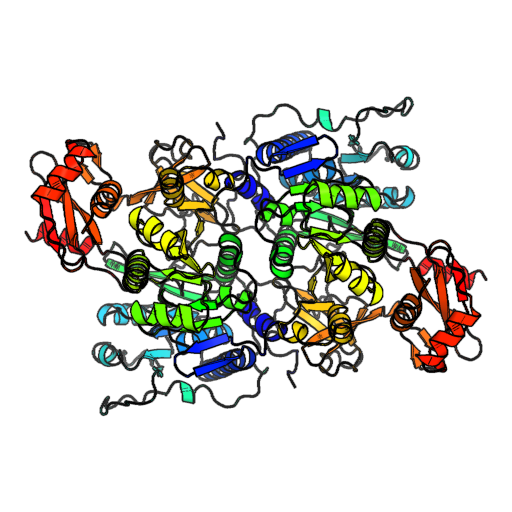1 1 92.06 517 PRO B O 1
ATOM 8308 N N . ARG B 1 518 ? -3.127 30.406 17.141 1 87.69 518 ARG B N 1
ATOM 8309 C CA . ARG B 1 518 ? -3.082 29.188 16.344 1 87.69 518 ARG B CA 1
ATOM 8310 C C . ARG B 1 518 ? -4.148 29.188 15.266 1 87.69 518 ARG B C 1
ATOM 8312 O O . ARG B 1 518 ? -5.195 29.828 15.414 1 87.69 518 ARG B O 1
ATOM 8319 N N . ASN B 1 519 ? -3.828 28.484 14.18 1 81.31 519 ASN B N 1
ATOM 8320 C CA . ASN B 1 519 ? -4.844 28.266 13.148 1 81.31 519 ASN B CA 1
ATOM 8321 C C . ASN B 1 519 ? -5.742 27.078 13.492 1 81.31 519 ASN B C 1
ATOM 8323 O O . ASN B 1 519 ? -5.668 26.531 14.594 1 81.31 519 ASN B O 1
ATOM 8327 N N . ALA B 1 520 ? -6.582 26.703 12.516 1 74.5 520 ALA B N 1
ATOM 8328 C CA . ALA B 1 520 ? -7.59 25.672 12.75 1 74.5 520 ALA B CA 1
ATOM 8329 C C . ALA B 1 520 ? -6.941 24.297 12.969 1 74.5 520 ALA B C 1
ATOM 8331 O O . ALA B 1 520 ? -7.508 23.438 13.641 1 74.5 520 ALA B O 1
ATOM 8332 N N . SER B 1 521 ? -5.754 24.141 12.461 1 74.94 521 SER B N 1
ATOM 8333 C CA . SER B 1 521 ? -5.078 22.859 12.594 1 74.94 521 SER B CA 1
ATOM 8334 C C . SER B 1 521 ? -4.172 22.828 13.82 1 74.94 521 SER B C 1
ATOM 8336 O O . SER B 1 521 ? -3.498 21.828 14.078 1 74.94 521 SER B O 1
ATOM 8338 N N . GLY B 1 522 ? -4.125 23.953 14.578 1 76.81 522 GLY B N 1
ATOM 8339 C CA . GLY B 1 522 ? -3.342 24 15.797 1 76.81 522 GLY B CA 1
ATOM 8340 C C . GLY B 1 522 ? -1.938 24.531 15.594 1 76.81 522 GLY B C 1
ATOM 8341 O O . GLY B 1 522 ? -1.156 24.625 16.531 1 76.81 522 GLY B O 1
ATOM 8342 N N . LYS B 1 523 ? -1.696 24.875 14.406 1 82.75 523 LYS B N 1
ATOM 8343 C CA . LYS B 1 523 ? -0.371 25.406 14.094 1 82.75 523 LYS B CA 1
ATOM 8344 C C . LYS B 1 523 ? -0.235 26.859 14.555 1 82.75 523 LYS B C 1
ATOM 8346 O O . LYS B 1 523 ? -1.163 27.656 14.406 1 82.75 523 LYS B O 1
ATOM 8351 N N . ILE B 1 524 ? 0.891 27.266 15.164 1 87.44 524 ILE B N 1
ATOM 8352 C CA . ILE B 1 524 ? 1.147 28.609 15.664 1 87.44 524 ILE B CA 1
ATOM 8353 C C . ILE B 1 524 ? 1.309 29.578 14.484 1 87.44 524 ILE B C 1
ATOM 8355 O O . ILE B 1 524 ? 1.987 29.25 13.508 1 87.44 524 ILE B O 1
ATOM 8359 N N . ILE B 1 525 ? 0.693 30.766 14.555 1 88.25 525 ILE B N 1
ATOM 8360 C CA . ILE B 1 525 ? 0.762 31.797 13.516 1 88.25 525 ILE B CA 1
ATOM 8361 C C . ILE B 1 525 ? 1.826 32.812 13.891 1 88.25 525 ILE B C 1
ATOM 8363 O O . ILE B 1 525 ? 1.515 33.875 14.469 1 88.25 525 ILE B O 1
ATOM 8367 N N . LYS B 1 526 ? 3.006 32.688 13.438 1 90.88 526 LYS B N 1
ATOM 8368 C CA . LYS B 1 526 ? 4.129 33.531 13.82 1 90.88 526 LYS B CA 1
ATOM 8369 C C . LYS B 1 526 ? 3.973 34.938 13.234 1 90.88 526 LYS B C 1
ATOM 8371 O O . LYS B 1 526 ? 4.496 35.906 13.789 1 90.88 526 LYS B O 1
ATOM 8376 N N . GLU B 1 527 ? 3.264 35.031 12.156 1 88 527 GLU B N 1
ATOM 8377 C CA . GLU B 1 527 ? 3.055 36.344 11.539 1 88 527 GLU B CA 1
ATOM 8378 C C . GLU B 1 527 ? 2.348 37.281 12.492 1 88 527 GLU B C 1
ATOM 8380 O O . GLU B 1 527 ? 2.652 38.469 12.523 1 88 527 GLU B O 1
ATOM 8385 N N . GLN B 1 528 ? 1.432 36.781 13.195 1 90.88 528 GLN B N 1
ATOM 8386 C CA . GLN B 1 528 ? 0.715 37.625 14.164 1 90.88 528 GLN B CA 1
ATOM 8387 C C . GLN B 1 528 ? 1.639 38.062 15.297 1 90.88 528 GLN B C 1
ATOM 8389 O O . GLN B 1 528 ? 1.499 39.188 15.812 1 90.88 528 GLN B O 1
ATOM 8394 N N . LEU B 1 529 ? 2.58 37.25 15.641 1 93.75 529 LEU B N 1
ATOM 8395 C CA . LEU B 1 529 ? 3.537 37.562 16.703 1 93.75 529 LEU B CA 1
ATOM 8396 C C . LEU B 1 529 ? 4.523 38.656 16.234 1 93.75 529 LEU B C 1
ATOM 8398 O O . LEU B 1 529 ? 4.895 39.531 17 1 93.75 529 LEU B O 1
ATOM 8402 N N . ARG B 1 530 ? 4.898 38.562 14.992 1 92.62 530 ARG B N 1
ATOM 8403 C CA . ARG B 1 530 ? 5.766 39.594 14.422 1 92.62 530 ARG B CA 1
ATOM 8404 C C . ARG B 1 530 ? 5.086 40.938 14.422 1 92.62 530 ARG B C 1
ATOM 8406 O O . ARG B 1 530 ? 5.738 41.969 14.648 1 92.62 530 ARG B O 1
ATOM 8413 N N . GLN B 1 531 ? 3.787 40.875 14.156 1 92 531 GLN B N 1
ATOM 8414 C CA . GLN B 1 531 ? 3.021 42.125 14.172 1 92 531 GLN B CA 1
ATOM 8415 C C . GLN B 1 531 ? 2.992 42.719 15.562 1 92 531 GLN B C 1
ATOM 8417 O O . GLN B 1 531 ? 3.029 43.969 15.711 1 92 531 GLN B O 1
ATOM 8422 N N . LEU B 1 532 ? 2.975 41.938 16.531 1 91.88 532 LEU B N 1
ATOM 8423 C CA . LEU B 1 532 ? 2.994 42.406 17.906 1 91.88 532 LEU B CA 1
ATOM 8424 C C . LEU B 1 532 ? 4.309 43.125 18.219 1 91.88 532 LEU B C 1
ATOM 8426 O O . LEU B 1 532 ? 4.328 44.125 18.953 1 91.88 532 LEU B O 1
ATOM 8430 N N . ILE B 1 533 ? 5.359 42.594 17.703 1 91.31 533 ILE B N 1
ATOM 8431 C CA . ILE B 1 533 ? 6.668 43.219 17.906 1 91.31 533 ILE B CA 1
ATOM 8432 C C . ILE B 1 533 ? 6.727 44.562 17.219 1 91.31 533 ILE B C 1
ATOM 8434 O O . ILE B 1 533 ? 7.234 45.531 17.781 1 91.31 533 ILE B O 1
ATOM 8438 N N . ARG B 1 534 ? 6.172 44.656 16.016 1 88.25 534 ARG B N 1
ATOM 8439 C CA . ARG B 1 534 ? 6.203 45.906 15.234 1 88.25 534 ARG B CA 1
ATOM 8440 C C . ARG B 1 534 ? 5.371 46.969 15.898 1 88.25 534 ARG B C 1
ATOM 8442 O O . ARG B 1 534 ? 5.699 48.156 15.797 1 88.25 534 ARG B O 1
ATOM 8449 N N . ASN B 1 535 ? 4.34 46.5 16.5 1 85.12 535 ASN B N 1
ATOM 8450 C CA . ASN B 1 535 ? 3.449 47.469 17.156 1 85.12 535 ASN B CA 1
ATOM 8451 C C . ASN B 1 535 ? 3.98 47.906 18.516 1 85.12 535 ASN B C 1
ATOM 8453 O O . ASN B 1 535 ? 3.449 48.844 19.125 1 85.12 535 ASN B O 1
ATOM 8457 N N . SER B 1 536 ? 4.914 47.281 19.031 1 75.69 536 SER B N 1
ATOM 8458 C CA . SER B 1 536 ? 5.469 47.625 20.344 1 75.69 536 SER B CA 1
ATOM 8459 C C . SER B 1 536 ? 6.629 48.594 20.219 1 75.69 536 SER B C 1
ATOM 8461 O O . SER B 1 536 ? 6.887 49.375 21.141 1 75.69 536 SER B O 1
#

Foldseek 3Di:
DQPPDFDAHPQVDPAFFLLVLLVVLCVPFVQPWAEAEPPDTDGSVRLSLLLQLLLVLVVVLPQAALAEEEELAWQGSLLLSCLNSNVLNNYAYEYDYVPDALVLVLVCCVASLHQEYEYEPVCVVRCVSRCPDPVRDYQYEYEDPDPPPPPVPDDPHHYPVNSSDDDDPRNRHGYDDHQQGFHYWYWDCDPVRHIWIWTDGSQQLSLQLVLCCVQQVPAAAAAEEEPFTCNFLNSLSPSSNCSNRSYYYYTDRHDDLVVVLVCCVVVVHAEYEAELLSLVSNLVVCVVVVAADPEAHEYEYDQAQHALVSQVSQVVRRYHYWYFDDHSQQSHGFFTLDDDPCLVVDPSSVSSVSRRFNFAGTPAFPDKFFAAPPPRHGDDQDQPRKGFIKGAGRRGTATPDVSHGCADPVVRINGPQWMWHHHNVRTIGTQAGNVFWEQWQNDTAGQSVVFRQLCPDPFWPTKGWGWAQDPPGRTFIEMETEGPDPRDDDPVNSQVSCVVPDDDRRDGPYYDYDDFDAGSRRRGDVVVVVVVSVVD/DQPPAFAAHPQVDDAFFLLVLLVVLCVPFVQPWAEDEPPDTDGSVRLSLQLQLLLVLVVVLPQAALAEEEELAWQGSLLLSCLNSNVLNNYAYEYDYVPDALVLVLVCCVASLHQEYEYEPVCVVRCVSRCCDPVRPYQYEYEDPDCPPDPPDDDDHHYPVVSSDDDDPSNRYGYDDHQQGFHYWYWDCDPVRHIWIWTDGSQQLSLQLVLCCVQQVPAAAAAEEEPFTCNFLNSLSPSSNCSNRSYYYYTDRHDDLVVVLVCCVVVVHAEYEAELLSLVSNLVVCVVVVAADPAAHEYEYDQAQHALVSQVSQVVRRYHYWYFDDHSQQSHGFFTLDDDPCLVVDPSSVSSVSRRFNFAGTPAFPDKFFAAPPPRDGDDQDQPRKGFIKGAGRRGTATPDVSHGCADPVVRINGPQWMWHHHNVRTIGTQAGNVFWEQWQNDTAGQSVVFRQLCPDPFWPTKGWGWAQDPPGRTFIEMETEGDVPRDDDPVNSQVSCVVPDDDRRDGPYYDYDDFDADSRRRGDVVVVVVVNVVD

Radius of gyration: 31.23 Å; Cα contacts (8 Å, |Δi|>4): 2371; chains: 2; bounding box: 71×98×73 Å

Organism: NCBI:txid471575